Protein 5FKT (pdb70)

Foldseek 3Di:
DAFEWDKDFLDAFFFFFFLAKDFQLADPQWIKTAAQQFAIWTADPVVLATDHQFLLQFALRQQQSQWLAKDAANQQRLKIKTWTGAQQFPVTVFAIWIWIGSHSRNDTDTDGDPGHDHSPAFLSNFDDQWDAQNAQRLKIKGWGWQQQGIKIGNGRRPDIDGLPQGRGFADDFQDCPDPVRGRNTGGGWGYKDAQNVQHHHNDARQWIKTATHHQAQGIKIGRGRSNHIDGQPPDHGQWGWRDWDADNVQQKIKTWTFNTSDQAAGFFAFIWIARVVVRDIDTLGLAHRVDPPGGFTKAQWEAQLVQRLKIKIWGSFDVPPAIKIWIDNHNSPHIDIQWDDDDPLDIDGQADEDAPQNQQLQQPDCDDDTPHHGNGPAGSFRHWYAHNVANQWIWTTHRTFIKMWNGNCCVVVVHHTYIYTSGHHQFFWFFQAKDAAQDAAGIWTWTAQSGTDRSNDSVGHDNHHAPQPRARTWNEKEAQNQQRLWIKTKWHDPQFIFMWIGNRNRPDIHTADDDPQTRTGQYKEAFNVRQKIWGQGPGDQFIWIDRPRRNDTDGAPPDGRRWQKYYANPQRQWIWTDAQQWIWIGRRNPNYIDTQGRDDGARFWREKYHDHPQGLWMKTFDHDPPPAAAIWITNHNPNDIDGQPQFRHFRYKEFEAADVPADGTKMWTQGAGPNDGAIWIDRHVRPYIHHHDDSSNRQRPWASYKYYGHNAPQWIFTGHHTRHTMIMHRD/DFAFFEWDKDFLDAFFFFFFLDKDFQQADPQWIKTAAQQAAIWTADPVVLATDHQPLLAFALRQQQSQWLAKDAQNVQRQKIKTWTGAAQFVPTVFAIWIWIGNGSRNDTDIDGDPGHDHSPAFLSSFEDQWYAQNQARLKIWGWGWQLQGIKIGNGNRPDIDGLVQGHGFADDFQDCPDPVRGRNTGGGWGYKEAQNVQHHHNDARQWIWTATHYQAQGIKIGRGRSNHIDGQPPDHGQWGWRDWYADNVQQKIKTWTFNTSDLAAGFFTWIWIARVVVRDIDTLGLDHRVDPVGGFTKAQWEAQLVQRLKIKIKGSFDPPPAIKMWIGNHNRPHIDIQWDDDDPLDIDGQADEDAPQNQALQQPDCDDDTPHHGSGPAGSFRHWYQHNVANQWIWTTHRGFIKMWRGNCCSVVVHHTYIYTSGHHQFFWFFQAKDQAQDAAGIWTFTAQSGTGRSNDSVGHDNHHAPQPRARTWNEKEAQNQQRLWIKTKWHDDQWIFMWIGRRNRPDIHTADDDPQTRTGQYKEAFNVRQKIWGQHPGDQFIWMDRPRRNDIDGAPPDGRRWQKYYANPQQQWIWTDAQQWIWIGRRNPNYIDTQGRDDDARFWREKYHDHPQGLWMKTFAHDPVGAAAIWITNHNPNDIDGQPQFRHFRYKEFEAADVPADGTKMWTQGAGPRDGAIWIDRHPRPYIHHHDDSSNRQRNWASYKYYGHNAPQWIFTGHHTRHTMIMHRD

Secondary structure (DSSP, 8-state):
----EEEEEPS--B-S---EEEE-SSSTT-EEEE-SSS-EEEEETTTTEEEES-TT--SSSGGGG-EEEEEE-SS-TT-EEEEE-S-SSTTS-S--EEEEESSTTSS-EEEE-SS---TTSTTTTS---EEE-SSSTT-EEEEPSTT--EEEESSTTSS-EE-TT--------S-TT-TTSSS-S---EEEEEE-GGGS-TTS----EEEEES-TT--EEEESSTTS--EEPTT---SSEEEEEEEETTTTEEEEEEESS--SS----EEEEEEETTTTEEEE--SS-TTSTT---EEEEEEE-TTSTT-EEEEEET--SS---EEEESSTTSS-EESEEESSTT-EEESEEE--TTSGGGGTT-SSPPTT--SS-S-SS---EEE-TT-TT-EEEE-SS-EEEES-GGGGGGT--EEEEE--TT-B-PBEEEEE--SSSSSEEEEETTTB--EES-TTS--S----SS--SEEEEEEEETTEEEEEEEEEEETTEEEEEEESSTTSS-EE----TT--EEEEEEE-TTS--EEEEEES-SS-EEESSTTS--EE-SSSPTT-EEEE-SS-TT-EEEEETTEEEEESSTTS--EEEE-SSS-TT--EEEEPTT-TT-EEEEEE-TTS-EEEEEESSTTS--EE-TT-SEEEEEEEEPPPTT-SS-EEEEEEEETTEEEEEEESSTTS--EE-SBTTB--SS--SSEEE-TTSTT-EEEE-BSS-EEEEEE-/-PPB--EEEEEPS--B-S---EEEE-SSSTT-EEEE-SSS-EEEEETTTTEEEES-TT--SSSGGGG-EEEEEE-SSSTT-EEEEE-S-SSTTS-S--EEEEESSTTSS-EEEE-SS---TTSTTTTS---EEE-SS-TT-EEEEPSTT--EEEESSTTSS-EE-TT--------S-TT-TTSSS-S---EEEEEE-GGG--TTS--S-EEEEES-TT--EEEESSTTS--EEPTT---SSEEEEEEEETTTTEEEEEEESS--SS------EEEEETTTTEEEE--SS-TTSTT--SEEEEEEE-TTSTT-EEEEEET--SS---EEEESSTTSS-EESEEESSTT-EEESEEE--TTSGGGGTT-SSPPTT--SS-S-SS---EEEETTEEEEEEEE-SS-EEEES-GGGGGGT--EEEEE--TT-B-PBEEEEE--SSSSSEEEEETTTB--EESSTTS--S----SS--SEEEEEEEETTEEEEEEEEEEETTEEEEEEESSTTSS-EE----TT--EEEEEEE-TTS--EEEEEES-SSEEEESSTTS--EEESSSPTT-EEEE-SS-TT-EEEEETTEEEEESSTTS--EEEE-SSS-TT--EEEEPTT-TT-EEEEEE-TTS-EEEEEESSTTS--EE-TT-SEEEEEEEEPPPTT-SS-EEEEEEEETTEEEEEEESSTTSS-EE-SBTTB--SS--SSEEE-TTSTT-EEEE-BSS-EEEEEE-

Nearest PDB structures (foldseek):
  5fkt-assembly1_A  TM=1.001E+00  e=0.000E+00  Cellvibrio japonicus Ueda107
  5fkq-assembly2_B  TM=1.001E+00  e=0.000E+00  Cellvibrio japonicus Ueda107
  5fkr-assembly1_A  TM=1.000E+00  e=0.000E+00  Cellvibrio japonicus Ueda107
  6p2o-assembly2_B  TM=9.890E-01  e=0.000E+00  Streptomyces rapamycinicus NRRL 5491
  5jwz-assembly2_B  TM=9.911E-01  e=0.000E+00  Streptomyces sp. SirexAA-E

Solvent-accessible surface area: 49485 Å² total; per-residue (Å²): 105,88,59,120,31,63,26,114,37,0,51,0,3,1,3,12,10,2,1,2,6,22,11,0,76,145,63,56,65,6,0,0,0,1,0,8,32,1,2,1,0,35,31,44,66,98,79,64,15,4,53,43,7,3,19,52,0,4,73,115,44,44,1,38,6,0,0,0,0,1,10,15,1,21,62,44,30,70,52,0,1,0,0,0,0,4,31,25,6,111,132,0,95,55,67,1,0,0,0,49,5,92,50,57,0,89,86,30,115,42,23,94,4,92,15,55,1,0,0,27,2,10,0,4,1,0,7,45,0,4,14,21,0,45,23,93,25,18,16,0,3,0,0,0,8,48,34,51,1,0,27,65,2,93,56,82,0,32,87,30,61,102,2,96,44,3,128,28,14,13,103,35,9,56,52,94,126,13,131,111,48,47,55,35,62,51,6,0,0,0,2,8,21,18,16,57,80,21,24,68,95,44,82,38,0,72,26,2,1,0,0,0,0,6,49,98,36,1,0,27,69,1,80,53,15,0,94,78,29,70,90,6,80,63,12,25,70,36,40,1,0,0,18,9,23,13,2,40,116,72,18,5,0,1,0,0,5,0,54,23,0,0,2,119,46,6,52,67,0,7,0,50,42,4,38,32,115,74,35,71,36,64,61,12,13,30,40,42,34,107,34,117,99,5,100,4,0,0,0,0,2,4,7,2,92,125,81,20,81,10,0,2,1,0,0,0,10,1,114,122,0,0,0,1,3,4,8,1,74,72,5,4,84,64,44,62,54,0,4,51,92,88,86,133,53,59,24,54,59,67,14,63,37,30,22,44,93,1,37,0,6,31,63,34,68,85,131,48,110,55,13,64,47,32,25,41,0,1,48,10,0,0,2,2,40,4,3,7,48,59,14,28,27,2,0,0,0,2,17,4,2,0,7,12,1,116,34,0,48,30,8,74,100,64,27,91,4,22,1,50,12,25,2,91,25,0,4,3,3,21,2,53,35,6,11,7,4,40,89,58,12,27,0,4,0,0,0,12,66,4,1,0,0,83,0,94,54,15,88,88,21,14,104,42,4,11,45,88,5,53,2,59,18,1,34,6,5,4,13,0,26,106,90,24,39,7,1,0,0,0,0,41,36,146,126,18,8,0,0,0,0,0,81,78,31,11,60,66,18,117,84,8,116,66,7,100,49,23,86,39,0,26,30,8,0,0,0,1,54,12,36,2,0,0,0,0,2,16,57,5,112,36,0,12,21,1,99,64,40,0,59,79,38,93,55,0,106,52,7,52,56,47,0,32,1,25,0,0,10,48,32,30,68,35,0,0,0,1,21,122,7,21,0,27,16,1,95,73,55,0,53,56,8,74,56,57,18,102,80,60,12,7,61,58,4,131,40,7,55,3,0,58,59,90,82,1,10,0,0,0,1,6,14,34,102,125,89,78,33,0,0,13,40,1,95,70,21,0,57,60,32,98,90,27,112,32,4,75,33,0,32,10,5,10,10,0,95,33,24,148,79,38,117,5,10,0,0,1,0,0,0,60,5,107,116,60,39,5,0,2,15,1,40,71,66,3,76,62,15,25,26,1,5,48,89,98,102,38,8,0,47,12,5,59,4,16,12,1,1,26,96,66,76,0,27,0,0,0,0,2,61,0,11,0,0,3,20,0,36,38,99,181,14,88,82,58,122,30,61,28,116,36,0,55,0,3,1,2,13,10,2,1,2,6,22,12,0,77,145,62,56,65,7,0,0,0,1,0,9,34,1,2,1,0,36,29,44,63,97,80,66,16,3,57,43,9,2,19,50,0,4,69,115,45,46,0,33,6,0,0,0,0,1,9,17,2,22,68,40,27,68,64,0,3,0,0,0,0,4,31,26,6,112,133,1,94,55,68,1,0,0,0,46,5,88,47,59,2,94,86,35,115,43,21,94,5,90,15,55,1,0,0,25,3,10,0,4,1,0,6,46,0,2,14,20,1,53,20,103,24,16,15,0,2,0,0,0,7,48,35,53,1,0,26,65,1,90,57,82,0,34,88,29,60,104,3,96,43,2,126,28,15,14,104,35,8,57,56,91,130,12,128,115,47,46,54,34,62,50,4,0,0,0,2,7,22,17,15,54,79,22,25,66,97,52,91,30,0,73,26,1,1,0,0,0,0,6,47,98,36,0,0,26,61,1,84,53,13,1,92,78,30,72,87,8,79,59,13,26,68,36,42,1,0,0,16,8,23,11,3,39,118,73,17,5,0,3,0,0,4,0,54,23,0,0,1,115,43,8,52,56,0,6,0,48,44,6,33,35,111,80,38,63,41,63,62,11,15,31,35,45,26,106,30,112,106,3,98,3,0,0,0,0,2,3,7,2,90,126,80,20,84,10,1,2,0,0,0,0,9,1,114,118,0,0,0,1,3,3,6,2,71,72,7,4,86,64,46,64,51,0,3,50,92,89,82,128,54,61,25,53,61,66,12,49,38,15,19,55,89,2,37,0,7,32,66,36,68,88,126,47,128,61,15,70,49,33,26,40,0,1,49,10,0,0,2,2,40,5,2,9,48,57,14,41,31,1,0,0,0,2,17,4,1,0,6,14,2,138,41,0,24,28,7,76,94,62,23,84,2,25,0,58,16,24,2,94,25,0,3,3,3,22,3,55,35,5,11,6,4,41,90,56,12,28,0,4,0,0,0,12,68,3,1,0,0,86,0,94,52,14,84,114,23,15,101,46,4,13,47,90,5,55,2,60,18,0,36,6,5,4,12,0,25,110,92,25,37,5,1,0,0,0,0,42,44,146,120,18,8,0,0,0,0,0,80,81,31,10,61,65,18,122,83,9,113,67,8,99,47,23,84,40,0,24,30,7,1,1,0,1,54,12,37,2,0,0,0,1,1,17,57,5,112,39,0,11,19,2,98,62,42,0,63,80,39,92,56,0,104,50,5,54,56,45,1,32,2,26,0,1,8,48,32,32,69,33,0,0,0,2,19,121,9,24,0,26,17,1,94,73,56,0,52,55,7,71,56,62,20,100,80,62,12,6,61,56,3,132,41,7,58,2,0,55,59,91,83,1,9,0,0,0,1,6,12,34,102,128,88,77,32,0,0,14,43,2,91,69,21,0,60,58,33,97,90,23,111,34,2,75,32,0,33,11,5,10,10,1,95,31,24,148,79,35,115,6,10,0,0,1,0,0,0,56,3,69,115,29,40,4,0,0,11,1,41,71,67,3,76,62,8,35,24,1,6,51,90,98,100,38,9,0,45,16,4,63,4,15,13,1,1,27,97,65,77,0,28,0,0,0,0,3,64,0,10,0,0,3,19,0,36,39,98

Sequence (1464 aa):
PSENYTWKNVRIDGGGFVPGIIFNQKEADLIYARTDIGGAYRWNSATSSWIPLLDWVGWDNWGWNGVMSLATDAADPNRVYAAVGMYTNTWDPNNGAILRSTDRGNTWQATPLPFKVGGNMPGRGMGERLAIDPNRNSIIYYGAEGGNGLWRSTDYGATWAKVSSSFTNGGNYAQDPNDPNDYLNKIQGVVWVTFDPASGSAGNNTSQVIYVGVADTQNAIYRSTDGGTTWSRLAGQPTGFLPHKGVYDAVNGVLYIAYSDTGGPYDGAKGDVWKFTASSGTWTNISPIPSSSSDLYFGYSGLTIDRKNPNTLMVASQIAWWPDAVFFRSTNGGASWTRIWDWTSYPSRSFRYTMDITEVPWLNFGNSNPVAPEVSPKLGWMNESVEIDPHNSNRLMYGTGATIYATENLTSWDSGGQILLKPMVKGLEETAVLDVVSPPVGAPVYSALGAIGGFRHDDLTKVPTSMYTTPNFSSTTSIDFAELQPATMVRVGNLDSGGGIGVTTNAGGSWWQGQNPPGVTSGGNVALAADGGAIVWAPGGSTNVYLSTTFGSTWTAISALPAGAVIEADRVNPNKFYALANGTFYVSTNKGASFSATVTAGIPAAARKFKAVYGREGDIWLAGGSSTTTYGLWRSTNSGASFTKLASVQEADNVTFGKAATGATYPAIYIIGKVDNVRGVFRSTNEGASWVRINDDQRQYGNFGEAISGDPRIYGRLYLGTNGRGLLYGDSSAMAPSENYTWKNVRIDGGGFVPGIIFNQKEADLIYARTDIGGAYRWNSATSSWIPLLDWVGWDNWGWNGVMSLATDAADPNRVYAAVGMYTNTWDPNNGAILRSTDRGNTWQATPLPFKVGGNMPGRGMGERLAIDPNRNSIIYYGAEGGNGLWRSTDYYGATWAKVSSSFTNGGNYAQDPNDPNDYLNKIQGVVWVTFDPASGSAGNNTSQVIYVGVADTQNAIYRSTDGGTTWSRLAGQPTGFLPHKGVYDAVNGVLYIAYSDTGGPYDGAKGDVWKFTASSGTWTNISPIPSSSSDLYFGYSGLTIDRKNPNTLMVASQIAWWPDAVFFRSTNGGASWTRIWDWTSYPSRSFRYTMDITEVPWLNFGNSNPVAPEVSPKLGWMNESVEIDPHNSNRLMYGTGATIYATENLTSWDSGGQILLKPMVKGLEETAVLDVVSPPVGAPVYSALGAIGGFRHDDLTKVPTSMMYTTPNFSSTTSIDFAELQPATMVRVGNLDSGGGIGVTTNAGGSWWQGQNPPGVTSGGNVALAADGGAIVWAPGGSTNVYLSTTFGSTWTAISALPAGAVIEADRVNPNKFYALANGTFYVSTNKGASFSATVTAGIPAAARKFKAVYGREGDIWLAGGSSTTTYGLWRSTNSGASFTKLASVQEADNVTFGKAATGATYPAIYIIGKVDNVRGVFRSTNEGASWVRINDDQRQYGNFGEAISGDPRIYGRLYLGTNGRGLLYGDSSA

Radius of gyration: 37.46 Å; Cα contacts (8 Å, |Δi|>4): 4736; chains: 2; bounding box: 104×96×59 Å

Organism: Cellvibrio japonicus (strain Ueda107) (NCBI:txid498211)

Structure (mmCIF, N/CA/C/O backbone):
data_5FKT
#
_entry.id   5FKT
#
_cell.length_a   84.120
_cell.length_b   94.290
_cell.length_c   105.560
_cell.angle_alpha   90.00
_cell.angle_beta   103.20
_cell.angle_gamma   90.00
#
_symmetry.space_group_name_H-M   'P 1 21 1'
#
loop_
_entity.id
_entity.type
_entity.pdbx_description
1 polymer 'ENDO-1,4-BETA-GLUCANASE/XYLOGLUCANASE, GLY74A'
2 non-polymer 1,2-ETHANEDIOL
3 non-polymer 'BROMIDE ION'
4 non-polymer 'POTASSIUM ION'
5 water water
#
loop_
_atom_site.group_PDB
_atom_site.id
_atom_site.type_symbol
_atom_site.label_atom_id
_atom_site.label_alt_id
_atom_site.label_comp_id
_atom_site.label_asym_id
_atom_site.label_entity_id
_atom_site.label_seq_id
_atom_site.pdbx_PDB_ins_code
_atom_site.Cartn_x
_atom_site.Cartn_y
_atom_site.Cartn_z
_atom_site.occupancy
_atom_site.B_iso_or_equiv
_atom_site.auth_seq_id
_atom_site.auth_comp_id
_atom_site.auth_asym_id
_atom_site.auth_atom_id
_atom_site.pdbx_PDB_model_num
ATOM 1 N N . PRO A 1 3 ? 23.098 -3.376 4.490 1.00 38.49 35 PRO A N 1
ATOM 2 C CA . PRO A 1 3 ? 23.224 -4.452 3.484 1.00 45.84 35 PRO A CA 1
ATOM 3 C C . PRO A 1 3 ? 22.532 -5.671 4.055 1.00 45.86 35 PRO A C 1
ATOM 4 O O . PRO A 1 3 ? 23.152 -6.388 4.781 1.00 56.91 35 PRO A O 1
ATOM 8 N N . SER A 1 4 ? 21.250 -5.885 3.762 1.00 46.60 36 SER A N 1
ATOM 9 C CA . SER A 1 4 ? 20.408 -6.807 4.576 1.00 39.94 36 SER A CA 1
ATOM 10 C C . SER A 1 4 ? 20.810 -8.312 4.589 1.00 40.42 36 SER A C 1
ATOM 11 O O . SER A 1 4 ? 21.186 -8.902 3.547 1.00 40.06 36 SER A O 1
ATOM 14 N N . GLU A 1 5 ? 20.709 -8.938 5.759 1.00 33.65 37 GLU A N 1
ATOM 15 C CA . GLU A 1 5 ? 20.688 -10.402 5.837 1.00 30.34 37 GLU A CA 1
ATOM 16 C C . GLU A 1 5 ? 19.292 -10.845 6.258 1.00 31.10 37 GLU A C 1
ATOM 17 O O . GLU A 1 5 ? 18.616 -10.151 7.084 1.00 29.49 37 GLU A O 1
ATOM 23 N N . ASN A 1 6 ? 18.845 -11.976 5.712 1.00 25.91 38 ASN A N 1
ATOM 24 C CA . ASN A 1 6 ? 17.520 -12.495 6.022 1.00 23.94 38 ASN A CA 1
ATOM 25 C C . ASN A 1 6 ? 17.434 -12.952 7.489 1.00 21.42 38 ASN A C 1
ATOM 26 O O . ASN A 1 6 ? 18.236 -13.747 7.957 1.00 22.50 38 ASN A O 1
ATOM 31 N N . TYR A 1 7 ? 16.542 -12.342 8.231 1.00 16.60 39 TYR A N 1
ATOM 32 C CA . TYR A 1 7 ? 16.378 -12.652 9.631 1.00 14.14 39 TYR A CA 1
ATOM 33 C C . TYR A 1 7 ? 14.954 -13.092 9.882 1.00 13.70 39 TYR A C 1
ATOM 34 O O . TYR A 1 7 ? 14.034 -12.729 9.166 1.00 17.05 39 TYR A O 1
ATOM 43 N N . THR A 1 8 ? 14.758 -13.766 10.999 1.00 13.24 40 THR A N 1
ATOM 44 C CA . THR A 1 8 ? 13.448 -14.066 11.475 1.00 13.70 40 THR A CA 1
ATOM 45 C C . THR A 1 8 ? 13.297 -13.407 12.863 1.00 13.87 40 THR A C 1
ATOM 46 O O . THR A 1 8 ? 14.147 -13.605 13.745 1.00 13.81 40 THR A O 1
ATOM 50 N N . TRP A 1 9 ? 12.214 -12.627 13.002 1.00 12.13 41 TRP A N 1
ATOM 51 C CA . TRP A 1 9 ? 11.961 -11.874 14.227 1.00 11.86 41 TRP A CA 1
ATOM 52 C C . TRP A 1 9 ? 10.696 -12.443 14.893 1.00 11.79 41 TRP A C 1
ATOM 53 O O . TRP A 1 9 ? 9.623 -12.536 14.234 1.00 13.14 41 TRP A O 1
ATOM 64 N N . LYS A 1 10 ? 10.792 -12.621 16.203 1.00 12.36 42 LYS A N 1
ATOM 65 C CA . LYS A 1 10 ? 9.659 -13.124 17.002 1.00 11.94 42 LYS A CA 1
ATOM 66 C C . LYS A 1 10 ? 9.611 -12.428 18.356 1.00 11.69 42 LYS A C 1
ATOM 67 O O . LYS A 1 10 ? 10.641 -11.996 18.776 1.00 11.76 42 LYS A O 1
ATOM 73 N N . ASN A 1 11 ? 8.439 -12.351 18.997 1.00 10.62 43 ASN A N 1
ATOM 74 C CA . ASN A 1 11 ? 8.441 -11.899 20.404 1.00 10.60 43 ASN A CA 1
ATOM 75 C C . ASN A 1 11 ? 8.834 -13.048 21.295 1.00 10.85 43 ASN A C 1
ATOM 76 O O . ASN A 1 11 ? 8.378 -14.179 21.094 1.00 12.24 43 ASN A O 1
ATOM 81 N N . VAL A 1 12 ? 9.682 -12.753 22.275 1.00 10.64 44 VAL A N 1
ATOM 82 C CA . VAL A 1 12 ? 9.833 -13.602 23.445 1.00 9.96 44 VAL A CA 1
ATOM 83 C C . VAL A 1 12 ? 8.457 -13.643 24.107 1.00 10.03 44 VAL A C 1
ATOM 84 O O . VAL A 1 12 ? 7.845 -12.568 24.347 1.00 11.78 44 VAL A O 1
ATOM 88 N N . ARG A 1 13 ? 7.928 -14.802 24.439 1.00 9.51 45 ARG A N 1
ATOM 89 C CA . ARG A 1 13 ? 6.516 -14.841 24.804 1.00 9.62 45 ARG A CA 1
ATOM 90 C C . ARG A 1 13 ? 6.250 -14.413 26.228 1.00 10.21 45 ARG A C 1
ATOM 91 O O . ARG A 1 13 ? 6.794 -14.985 27.213 1.00 10.69 45 ARG A O 1
ATOM 99 N N . ILE A 1 14 ? 5.423 -13.367 26.346 1.00 9.03 46 ILE A N 1
ATOM 100 C CA . ILE A 1 14 ? 4.971 -12.847 27.628 1.00 9.69 46 ILE A CA 1
ATOM 101 C C . ILE A 1 14 ? 3.464 -12.819 27.711 1.00 9.66 46 ILE A C 1
ATOM 102 O O . ILE A 1 14 ? 2.892 -13.099 28.777 1.00 10.44 46 ILE A O 1
ATOM 107 N N . ASP A 1 15 ? 2.808 -12.337 26.633 1.00 9.12 47 ASP A N 1
ATOM 108 C CA . ASP A 1 15 ? 1.329 -12.234 26.463 1.00 9.47 47 ASP A CA 1
ATOM 109 C C . ASP A 1 15 ? 0.787 -10.954 27.177 1.00 9.33 47 ASP A C 1
ATOM 110 O O . ASP A 1 15 ? 0.626 -10.995 28.377 1.00 10.55 47 ASP A O 1
ATOM 115 N N . GLY A 1 16 ? 0.499 -9.906 26.430 1.00 9.08 48 GLY A N 1
ATOM 116 C CA . GLY A 1 16 ? -0.078 -8.729 26.998 1.00 9.09 48 GLY A CA 1
ATOM 117 C C . GLY A 1 16 ? 0.953 -7.899 27.735 1.00 9.70 48 GLY A C 1
ATOM 118 O O . GLY A 1 16 ? 2.067 -7.674 27.227 1.00 11.05 48 GLY A O 1
ATOM 119 N N . GLY A 1 17 ? 0.542 -7.381 28.880 1.00 9.17 49 GLY A N 1
ATOM 120 C CA . GLY A 1 17 ? 1.394 -6.663 29.777 1.00 9.48 49 GLY A CA 1
ATOM 121 C C . GLY A 1 17 ? 1.170 -5.153 29.793 1.00 9.48 49 GLY A C 1
ATOM 122 O O . GLY A 1 17 ? 1.905 -4.482 30.529 1.00 10.31 49 GLY A O 1
ATOM 123 N N . GLY A 1 18 ? 0.306 -4.605 28.944 1.00 9.66 50 GLY A N 1
ATOM 124 C CA . GLY A 1 18 ? 0.035 -3.211 28.941 1.00 8.92 50 GLY A CA 1
ATOM 125 C C . GLY A 1 18 ? -1.461 -2.942 28.813 1.00 8.42 50 GLY A C 1
ATOM 126 O O . GLY A 1 18 ? -2.318 -3.835 28.951 1.00 9.51 50 GLY A O 1
ATOM 127 N N . PHE A 1 19 ? -1.795 -1.672 28.637 1.00 8.18 51 PHE A N 1
ATOM 128 C CA . PHE A 1 19 ? -3.152 -1.210 28.628 1.00 8.27 51 PHE A CA 1
ATOM 129 C C . PHE A 1 19 ? -3.735 -1.338 27.223 1.00 8.56 51 PHE A C 1
ATOM 130 O O . PHE A 1 19 ? -3.158 -0.823 26.230 1.00 9.06 51 PHE A O 1
ATOM 138 N N . VAL A 1 20 ? -4.940 -1.888 27.164 1.00 8.77 52 VAL A N 1
ATOM 139 C CA . VAL A 1 20 ? -5.689 -2.029 25.894 1.00 8.36 52 VAL A CA 1
ATOM 140 C C . VAL A 1 20 ? -6.926 -1.120 26.017 1.00 8.57 52 VAL A C 1
ATOM 141 O O . VAL A 1 20 ? -7.917 -1.521 26.607 1.00 8.93 52 VAL A O 1
ATOM 145 N N . PRO A 1 21 ? -6.829 0.150 25.588 1.00 8.06 53 PRO A N 1
ATOM 146 C CA . PRO A 1 21 ? -7.950 1.059 25.787 1.00 9.11 53 PRO A CA 1
ATOM 147 C C . PRO A 1 21 ? -9.137 0.817 24.845 1.00 8.67 53 PRO A C 1
ATOM 148 O O . PRO A 1 21 ? -10.210 1.351 25.084 1.00 9.48 53 PRO A O 1
ATOM 152 N N . GLY A 1 22 ? -8.973 0.066 23.759 1.00 8.30 54 GLY A N 1
ATOM 153 C CA . GLY A 1 22 ? -10.101 -0.212 22.873 1.00 8.42 54 GLY A CA 1
ATOM 154 C C . GLY A 1 22 ? -10.058 -1.540 22.174 1.00 8.41 54 GLY A C 1
ATOM 155 O O . GLY A 1 22 ? -9.025 -1.931 21.601 1.00 8.88 54 GLY A O 1
ATOM 156 N N . ILE A 1 23 ? -11.161 -2.285 22.255 1.00 8.40 55 ILE A N 1
ATOM 157 C CA . ILE A 1 23 ? -11.385 -3.466 21.443 1.00 8.98 55 ILE A CA 1
ATOM 158 C C . ILE A 1 23 ? -12.532 -3.163 20.490 1.00 10.01 55 ILE A C 1
ATOM 159 O O . ILE A 1 23 ? -13.567 -2.546 20.915 1.00 10.41 55 ILE A O 1
ATOM 164 N N . ILE A 1 24 ? -12.416 -3.549 19.228 1.00 9.43 56 ILE A N 1
ATOM 165 C CA . ILE A 1 24 ? -13.397 -3.177 18.260 1.00 9.61 56 ILE A CA 1
ATOM 166 C C . ILE A 1 24 ? -13.767 -4.405 17.407 1.00 10.25 56 ILE A C 1
ATOM 167 O O . ILE A 1 24 ? -12.934 -4.923 16.671 1.00 10.01 56 ILE A O 1
ATOM 172 N N . PHE A 1 25 ? -15.027 -4.765 17.498 1.00 9.40 57 PHE A N 1
ATOM 173 C CA . PHE A 1 25 ? -15.533 -5.861 16.672 1.00 10.32 57 PHE A CA 1
ATOM 174 C C . PHE A 1 25 ? -16.188 -5.251 15.411 1.00 11.16 57 PHE A C 1
ATOM 175 O O . PHE A 1 25 ? -16.951 -4.289 15.460 1.00 12.24 57 PHE A O 1
ATOM 183 N N . ASN A 1 26 ? -15.972 -5.877 14.263 1.00 10.03 58 ASN A N 1
ATOM 184 C CA . ASN A 1 26 ? -16.677 -5.545 13.079 1.00 10.62 58 ASN A CA 1
ATOM 185 C C . ASN A 1 26 ? -18.124 -5.996 13.194 1.00 11.13 58 ASN A C 1
ATOM 186 O O . ASN A 1 26 ? -18.378 -7.126 13.546 1.00 10.93 58 ASN A O 1
ATOM 191 N N . GLN A 1 27 ? -19.036 -5.087 12.856 1.00 10.97 59 GLN A N 1
ATOM 192 C CA . GLN A 1 27 ? -20.486 -5.302 13.040 1.00 11.97 59 GLN A CA 1
ATOM 193 C C . GLN A 1 27 ? -21.108 -6.246 12.007 1.00 15.21 59 GLN A C 1
ATOM 194 O O . GLN A 1 27 ? -22.228 -6.737 12.258 1.00 14.73 59 GLN A O 1
ATOM 200 N N . LYS A 1 28 ? -20.443 -6.554 10.900 1.00 14.13 60 LYS A N 1
ATOM 201 C CA . LYS A 1 28 ? -20.973 -7.495 9.915 1.00 15.85 60 LYS A CA 1
ATOM 202 C C . LYS A 1 28 ? -20.232 -8.766 9.757 1.00 14.83 60 LYS A C 1
ATOM 203 O O . LYS A 1 28 ? -20.851 -9.774 9.348 1.00 17.07 60 LYS A O 1
ATOM 209 N N . GLU A 1 29 ? -18.910 -8.836 9.986 1.00 12.53 61 GLU A N 1
ATOM 210 C CA . GLU A 1 29 ? -18.196 -10.077 9.784 1.00 13.20 61 GLU A CA 1
ATOM 211 C C . GLU A 1 29 ? -17.793 -10.688 11.142 1.00 13.27 61 GLU A C 1
ATOM 212 O O . GLU A 1 29 ? -17.055 -10.066 11.929 1.00 11.92 61 GLU A O 1
ATOM 218 N N . ALA A 1 30 ? -18.253 -11.892 11.408 1.00 11.85 62 ALA A N 1
ATOM 219 C CA . ALA A 1 30 ? -17.851 -12.591 12.594 1.00 12.54 62 ALA A CA 1
ATOM 220 C C . ALA A 1 30 ? -16.394 -12.868 12.680 1.00 11.51 62 ALA A C 1
ATOM 221 O O . ALA A 1 30 ? -15.742 -13.190 11.697 1.00 12.86 62 ALA A O 1
ATOM 223 N N . ASP A 1 31 ? -15.852 -12.788 13.887 1.00 10.90 63 ASP A N 1
ATOM 224 C CA . ASP A 1 31 ? -14.457 -13.111 14.212 1.00 11.70 63 ASP A CA 1
ATOM 225 C C . ASP A 1 31 ? -13.470 -12.060 13.720 1.00 10.80 63 ASP A C 1
ATOM 226 O O . ASP A 1 31 ? -12.290 -12.296 13.813 1.00 11.70 63 ASP A O 1
ATOM 231 N N . LEU A 1 32 ? -13.966 -10.920 13.217 1.00 10.24 64 LEU A N 1
ATOM 232 C CA . LEU A 1 32 ? -13.110 -9.851 12.802 1.00 9.79 64 LEU A CA 1
ATOM 233 C C . LEU A 1 32 ? -13.080 -8.844 13.962 1.00 8.68 64 LEU A C 1
ATOM 234 O O . LEU A 1 32 ? -14.092 -8.228 14.269 1.00 9.00 64 LEU A O 1
ATOM 239 N N . ILE A 1 33 ? -11.903 -8.777 14.597 1.00 9.47 65 ILE A N 1
ATOM 240 C CA . ILE A 1 33 ? -11.719 -7.987 15.839 1.00 9.35 65 ILE A CA 1
ATOM 241 C C . ILE A 1 33 ? -10.380 -7.326 15.775 1.00 9.57 65 ILE A C 1
ATOM 242 O O . ILE A 1 33 ? -9.414 -7.898 15.316 1.00 9.22 65 ILE A O 1
ATOM 247 N N . TYR A 1 34 ? -10.351 -6.086 16.238 1.00 8.11 66 TYR A N 1
ATOM 248 C CA . TYR A 1 34 ? -9.105 -5.277 16.359 1.00 7.76 66 TYR A CA 1
ATOM 249 C C . TYR A 1 34 ? -8.909 -4.825 17.823 1.00 7.85 66 TYR A C 1
ATOM 250 O O . TYR A 1 34 ? -9.877 -4.716 18.579 1.00 9.00 66 TYR A O 1
ATOM 259 N N . ALA A 1 35 ? -7.675 -4.504 18.152 1.00 7.92 67 ALA A N 1
ATOM 260 C CA . ALA A 1 35 ? -7.381 -3.897 19.438 1.00 8.27 67 ALA A CA 1
ATOM 261 C C . ALA A 1 35 ? -6.442 -2.744 19.139 1.00 8.55 67 ALA A C 1
ATOM 262 O O . ALA A 1 35 ? -5.464 -2.853 18.387 1.00 10.04 67 ALA A O 1
ATOM 264 N N . ARG A 1 36 ? -6.684 -1.661 19.860 1.00 8.10 68 ARG A N 1
ATOM 265 C CA . ARG A 1 36 ? -5.783 -0.514 19.864 1.00 7.97 68 ARG A CA 1
ATOM 266 C C . ARG A 1 36 ? -5.100 -0.357 21.161 1.00 8.03 68 ARG A C 1
ATOM 267 O O . ARG A 1 36 ? -5.677 -0.662 22.227 1.00 8.45 68 ARG A O 1
ATOM 275 N N . THR A 1 37 ? -3.809 0.025 21.097 1.00 8.53 69 THR A N 1
ATOM 276 C CA . THR A 1 37 ? -3.036 0.278 22.267 1.00 8.70 69 THR A CA 1
ATOM 277 C C . THR A 1 37 ? -2.500 1.701 22.333 1.00 8.82 69 THR A C 1
ATOM 278 O O . THR A 1 37 ? -2.570 2.453 21.379 1.00 9.49 69 THR A O 1
ATOM 282 N N . ASP A 1 38 ? -2.073 2.091 23.540 1.00 8.74 70 ASP A N 1
ATOM 283 C CA . ASP A 1 38 ? -1.617 3.438 23.790 1.00 9.22 70 ASP A CA 1
ATOM 284 C C . ASP A 1 38 ? -0.181 3.691 23.361 1.00 10.52 70 ASP A C 1
ATOM 285 O O . ASP A 1 38 ? 0.148 4.763 22.966 1.00 9.09 70 ASP A O 1
ATOM 290 N N . ILE A 1 39 ? 0.692 2.702 23.486 1.00 8.56 71 ILE A N 1
ATOM 291 C CA . ILE A 1 39 ? 2.095 2.831 23.096 1.00 9.04 71 ILE A CA 1
ATOM 292 C C . ILE A 1 39 ? 2.587 1.806 22.125 1.00 8.90 71 ILE A C 1
ATOM 293 O O . ILE A 1 39 ? 3.769 1.839 21.773 1.00 9.58 71 ILE A O 1
ATOM 298 N N . GLY A 1 40 ? 1.727 0.867 21.740 1.00 9.01 72 GLY A N 1
ATOM 299 C CA . GLY A 1 40 ? 2.172 -0.348 21.086 1.00 8.25 72 GLY A CA 1
ATOM 300 C C . GLY A 1 40 ? 1.446 -0.716 19.817 1.00 8.56 72 GLY A C 1
ATOM 301 O O . GLY A 1 40 ? 1.397 -1.904 19.409 1.00 8.87 72 GLY A O 1
ATOM 302 N N . GLY A 1 41 ? 0.968 0.278 19.118 1.00 8.00 73 GLY A N 1
ATOM 303 C CA . GLY A 1 41 ? 0.323 0.046 17.854 1.00 8.69 73 GLY A CA 1
ATOM 304 C C . GLY A 1 41 ? -1.050 -0.599 17.963 1.00 8.16 73 GLY A C 1
ATOM 305 O O . GLY A 1 41 ? -1.779 -0.420 18.941 1.00 8.32 73 GLY A O 1
ATOM 306 N N . ALA A 1 42 ? -1.409 -1.334 16.900 1.00 8.44 74 ALA A N 1
ATOM 307 C CA . ALA A 1 42 ? -2.757 -1.907 16.793 1.00 8.65 74 ALA A CA 1
ATOM 308 C C . ALA A 1 42 ? -2.598 -3.362 16.287 1.00 8.57 74 ALA A C 1
ATOM 309 O O . ALA A 1 42 ? -1.606 -3.705 15.658 1.00 9.82 74 ALA A O 1
ATOM 311 N N . TYR A 1 43 ? -3.645 -4.137 16.556 1.00 8.39 75 TYR A N 1
ATOM 312 C CA . TYR A 1 43 ? -3.678 -5.548 16.236 1.00 8.50 75 TYR A CA 1
ATOM 313 C C . TYR A 1 43 ? -4.966 -5.971 15.609 1.00 8.17 75 TYR A C 1
ATOM 314 O O . TYR A 1 43 ? -6.053 -5.448 15.932 1.00 8.58 75 TYR A O 1
ATOM 323 N N . ARG A 1 44 ? -4.887 -7.013 14.783 1.00 8.44 76 ARG A N 1
ATOM 324 C CA . ARG A 1 44 ? -6.040 -7.740 14.283 1.00 9.03 76 ARG A CA 1
ATOM 325 C C . ARG A 1 44 ? -6.019 -9.163 14.802 1.00 8.79 76 ARG A C 1
ATOM 326 O O . ARG A 1 44 ? -4.939 -9.837 14.764 1.00 9.51 76 ARG A O 1
ATOM 334 N N . TRP A 1 45 ? -7.178 -9.691 15.242 1.00 8.37 77 TRP A N 1
ATOM 335 C CA . TRP A 1 45 ? -7.210 -11.074 15.719 1.00 9.82 77 TRP A CA 1
ATOM 336 C C . TRP A 1 45 ? -7.155 -12.044 14.538 1.00 9.29 77 TRP A C 1
ATOM 337 O O . TRP A 1 45 ? -7.712 -11.773 13.438 1.00 9.97 77 TRP A O 1
ATOM 348 N N . ASN A 1 46 ? -6.384 -13.124 14.721 1.00 11.58 78 ASN A N 1
ATOM 349 C CA . ASN A 1 46 ? -6.364 -14.251 13.731 1.00 11.68 78 ASN A CA 1
ATOM 350 C C . ASN A 1 46 ? -7.046 -15.464 14.345 1.00 14.01 78 ASN A C 1
ATOM 351 O O . ASN A 1 46 ? -6.491 -16.087 15.216 1.00 14.82 78 ASN A O 1
ATOM 356 N N . SER A 1 47 ? -8.260 -15.760 13.906 1.00 14.18 79 SER A N 1
ATOM 357 C CA . SER A 1 47 ? -9.030 -16.862 14.495 1.00 16.07 79 SER A CA 1
ATOM 358 C C . SER A 1 47 ? -8.406 -18.216 14.145 1.00 17.37 79 SER A C 1
ATOM 359 O O . SER A 1 47 ? -8.476 -19.127 14.962 1.00 23.03 79 SER A O 1
ATOM 362 N N . ALA A 1 48 ? -7.671 -18.311 13.050 1.00 16.58 80 ALA A N 1
ATOM 363 C CA . ALA A 1 48 ? -7.071 -19.593 12.683 1.00 18.39 80 ALA A CA 1
ATOM 364 C C . ALA A 1 48 ? -5.917 -19.986 13.566 1.00 20.59 80 ALA A C 1
ATOM 365 O O . ALA A 1 48 ? -5.722 -21.191 13.868 1.00 22.80 80 ALA A O 1
ATOM 367 N N . THR A 1 49 ? -5.168 -18.991 14.045 1.00 18.43 81 THR A N 1
ATOM 368 C CA . THR A 1 49 ? -4.023 -19.243 14.920 1.00 17.53 81 THR A CA 1
ATOM 369 C C . THR A 1 49 ? -4.282 -18.858 16.364 1.00 16.17 81 THR A C 1
ATOM 370 O O . THR A 1 49 ? -3.401 -19.044 17.213 1.00 16.23 81 THR A O 1
ATOM 374 N N . SER A 1 50 ? -5.476 -18.314 16.643 1.00 15.92 82 SER A N 1
ATOM 375 C CA . SER A 1 50 ? -5.813 -17.903 18.015 1.00 14.35 82 SER A CA 1
ATOM 376 C C . SER A 1 50 ? -4.733 -16.937 18.565 1.00 13.51 82 SER A C 1
ATOM 377 O O . SER A 1 50 ? -4.278 -17.041 19.691 1.00 13.41 82 SER A O 1
ATOM 380 N N . SER A 1 51 ? -4.371 -15.972 17.725 1.00 12.41 83 SER A N 1
ATOM 381 C CA . SER A 1 51 ? -3.390 -14.995 18.122 1.00 12.15 83 SER A CA 1
ATOM 382 C C . SER A 1 51 ? -3.659 -13.668 17.446 1.00 10.55 83 SER A C 1
ATOM 383 O O . SER A 1 51 ? -4.318 -13.583 16.409 1.00 11.53 83 SER A O 1
ATOM 386 N N . TRP A 1 52 ? -3.168 -12.628 18.097 1.00 9.09 84 TRP A N 1
ATOM 387 C CA . TRP A 1 52 ? -3.225 -11.303 17.523 1.00 9.41 84 TRP A CA 1
ATOM 388 C C . TRP A 1 52 ? -2.068 -11.023 16.603 1.00 10.06 84 TRP A C 1
ATOM 389 O O . TRP A 1 52 ? -0.913 -11.441 16.881 1.00 11.18 84 TRP A O 1
ATOM 400 N N . ILE A 1 53 ? -2.329 -10.203 15.595 1.00 8.61 85 ILE A N 1
ATOM 401 C CA . ILE A 1 53 ? -1.346 -9.858 14.541 1.00 9.24 85 ILE A CA 1
ATOM 402 C C . ILE A 1 53 ? -1.066 -8.358 14.651 1.00 8.27 85 ILE A C 1
ATOM 403 O O . ILE A 1 53 ? -1.976 -7.563 14.451 1.00 9.73 85 ILE A O 1
ATOM 408 N N . PRO A 1 54 ? 0.206 -7.950 14.895 1.00 9.23 86 PRO A N 1
ATOM 409 C CA . PRO A 1 54 ? 0.521 -6.484 14.952 1.00 8.25 86 PRO A CA 1
ATOM 410 C C . PRO A 1 54 ? 0.481 -5.853 13.581 1.00 8.48 86 PRO A C 1
ATOM 411 O O . PRO A 1 54 ? 0.944 -6.457 12.583 1.00 9.30 86 PRO A O 1
ATOM 415 N N . LEU A 1 55 ? -0.099 -4.674 13.486 1.00 8.42 87 LEU A N 1
ATOM 416 C CA . LEU A 1 55 ? -0.279 -4.000 12.212 1.00 8.72 87 LEU A CA 1
ATOM 417 C C . LEU A 1 55 ? 0.575 -2.781 11.895 1.00 9.48 87 LEU A C 1
ATOM 418 O O . LEU A 1 55 ? 0.560 -2.278 10.751 1.00 10.38 87 LEU A O 1
ATOM 423 N N . LEU A 1 56 ? 1.251 -2.275 12.932 1.00 9.30 88 LEU A N 1
ATOM 424 C CA . LEU A 1 56 ? 2.014 -1.009 12.859 1.00 8.92 88 LEU A CA 1
ATOM 425 C C . LEU A 1 56 ? 3.495 -1.164 13.128 1.00 10.43 88 LEU A C 1
ATOM 426 O O . LEU A 1 56 ? 4.186 -0.148 13.336 1.00 9.71 88 LEU A O 1
ATOM 431 N N . ASP A 1 57 ? 4.069 -2.349 12.887 1.00 9.76 89 ASP A N 1
ATOM 432 C CA . ASP A 1 57 ? 5.503 -2.541 13.149 1.00 9.01 89 ASP A CA 1
ATOM 433 C C . ASP A 1 57 ? 6.429 -1.821 12.134 1.00 8.57 89 ASP A C 1
ATOM 434 O O . ASP A 1 57 ? 7.632 -1.695 12.356 1.00 8.17 89 ASP A O 1
ATOM 439 N N . TRP A 1 58 ? 5.838 -1.383 11.025 1.00 8.78 90 TRP A N 1
ATOM 440 C CA . TRP A 1 58 ? 6.531 -0.573 10.031 1.00 9.41 90 TRP A CA 1
ATOM 441 C C . TRP A 1 58 ? 6.739 0.867 10.536 1.00 10.27 90 TRP A C 1
ATOM 442 O O . TRP A 1 58 ? 7.552 1.579 9.921 1.00 11.32 90 TRP A O 1
ATOM 453 N N . VAL A 1 59 ? 6.039 1.311 11.606 1.00 9.41 91 VAL A N 1
ATOM 454 C CA . VAL A 1 59 ? 6.343 2.660 12.189 1.00 10.10 91 VAL A CA 1
ATOM 455 C C . VAL A 1 59 ? 7.756 2.642 12.736 1.00 10.12 91 VAL A C 1
ATOM 456 O O . VAL A 1 59 ? 8.147 1.686 13.401 1.00 9.37 91 VAL A O 1
ATOM 460 N N . GLY A 1 60 ? 8.544 3.645 12.355 1.00 9.59 92 GLY A N 1
ATOM 461 C CA . GLY A 1 60 ? 9.961 3.672 12.613 1.00 9.93 92 GLY A CA 1
ATOM 462 C C . GLY A 1 60 ? 10.482 4.793 13.520 1.00 10.31 92 GLY A C 1
ATOM 463 O O . GLY A 1 60 ? 9.800 5.310 14.387 1.00 10.00 92 GLY A O 1
ATOM 464 N N . TRP A 1 61 ? 11.756 5.106 13.344 1.00 10.11 93 TRP A N 1
ATOM 465 C CA . TRP A 1 61 ? 12.479 5.928 14.295 1.00 10.82 93 TRP A CA 1
ATOM 466 C C . TRP A 1 61 ? 12.022 7.356 14.319 1.00 12.58 93 TRP A C 1
ATOM 467 O O . TRP A 1 61 ? 11.939 7.963 15.423 1.00 15.05 93 TRP A O 1
ATOM 478 N N . ASP A 1 62 ? 11.675 7.889 13.175 1.00 13.06 94 ASP A N 1
ATOM 479 C CA . ASP A 1 62 ? 11.332 9.320 13.091 1.00 16.80 94 ASP A CA 1
ATOM 480 C C . ASP A 1 62 ? 9.822 9.578 13.243 1.00 15.54 94 ASP A C 1
ATOM 481 O O . ASP A 1 62 ? 9.425 10.719 13.520 1.00 19.68 94 ASP A O 1
ATOM 486 N N . ASN A 1 63 ? 8.992 8.558 13.061 1.00 11.37 95 ASN A N 1
ATOM 487 C CA . ASN A 1 63 ? 7.533 8.707 13.144 1.00 10.55 95 ASN A CA 1
ATOM 488 C C . ASN A 1 63 ? 6.960 7.841 14.275 1.00 9.42 95 ASN A C 1
ATOM 489 O O . ASN A 1 63 ? 5.800 7.480 14.258 1.00 10.10 95 ASN A O 1
ATOM 494 N N . TRP A 1 64 ? 7.781 7.576 15.266 1.00 8.96 96 TRP A N 1
ATOM 495 C CA . TRP A 1 64 ? 7.494 6.679 16.367 1.00 9.81 96 TRP A CA 1
ATOM 496 C C . TRP A 1 64 ? 6.206 6.936 17.095 1.00 9.81 96 TRP A C 1
ATOM 497 O O . TRP A 1 64 ? 5.591 5.972 17.662 1.00 9.23 96 TRP A O 1
ATOM 508 N N . GLY A 1 65 ? 5.765 8.170 17.137 1.00 8.88 97 GLY A N 1
ATOM 509 C CA . GLY A 1 65 ? 4.510 8.477 17.814 1.00 9.45 97 GLY A CA 1
ATOM 510 C C . GLY A 1 65 ? 3.325 7.793 17.229 1.00 9.18 97 GLY A C 1
ATOM 511 O O . GLY A 1 65 ? 2.287 7.695 17.889 1.00 9.34 97 GLY A O 1
ATOM 512 N N . TRP A 1 66 ? 3.444 7.291 15.969 1.00 9.07 98 TRP A N 1
ATOM 513 C CA . TRP A 1 66 ? 2.307 6.627 15.383 1.00 8.97 98 TRP A CA 1
ATOM 514 C C . TRP A 1 66 ? 1.990 5.191 15.901 1.00 8.65 98 TRP A C 1
ATOM 515 O O . TRP A 1 66 ? 0.932 4.632 15.544 1.00 10.63 98 TRP A O 1
ATOM 526 N N . ASN A 1 67 ? 2.772 4.725 16.886 1.00 8.28 99 ASN A N 1
ATOM 527 C CA . ASN A 1 67 ? 2.388 3.595 17.656 1.00 8.43 99 ASN A CA 1
ATOM 528 C C . ASN A 1 67 ? 1.357 3.931 18.722 1.00 8.48 99 ASN A C 1
ATOM 529 O O . ASN A 1 67 ? 0.824 3.020 19.373 1.00 9.08 99 ASN A O 1
ATOM 534 N N . GLY A 1 68 ? 1.069 5.200 18.962 1.00 8.28 100 GLY A N 1
ATOM 535 C CA . GLY A 1 68 ? -0.069 5.562 19.762 1.00 8.11 100 GLY A CA 1
ATOM 536 C C . GLY A 1 68 ? -1.353 5.502 18.954 1.00 8.07 100 GLY A C 1
ATOM 537 O O . GLY A 1 68 ? -1.439 6.219 17.936 1.00 9.31 100 GLY A O 1
ATOM 538 N N . VAL A 1 69 ? -2.324 4.673 19.342 1.00 8.44 101 VAL A N 1
ATOM 539 C CA . VAL A 1 69 ? -3.508 4.512 18.556 1.00 8.16 101 VAL A CA 1
ATOM 540 C C . VAL A 1 69 ? -4.737 5.005 19.333 1.00 8.08 101 VAL A C 1
ATOM 541 O O . VAL A 1 69 ? -5.232 4.332 20.236 1.00 8.52 101 VAL A O 1
ATOM 545 N N . MET A 1 70 ? -5.082 6.237 19.019 1.00 8.26 102 MET A N 1
ATOM 546 C CA . MET A 1 70 ? -6.160 6.933 19.753 1.00 9.07 102 MET A CA 1
ATOM 547 C C . MET A 1 70 ? -7.539 6.433 19.426 1.00 8.18 102 MET A C 1
ATOM 548 O O . MET A 1 70 ? -8.446 6.513 20.239 1.00 8.03 102 MET A O 1
ATOM 553 N N . SER A 1 71 ? -7.741 5.893 18.203 1.00 8.18 103 SER A N 1
ATOM 554 C CA . SER A 1 71 ? -9.022 5.393 17.759 1.00 8.10 103 SER A CA 1
ATOM 555 C C . SER A 1 71 ? -8.814 4.477 16.573 1.00 7.76 103 SER A C 1
ATOM 556 O O . SER A 1 71 ? -7.835 4.600 15.844 1.00 8.30 103 SER A O 1
ATOM 559 N N . LEU A 1 72 ? -9.737 3.539 16.448 1.00 8.30 104 LEU A N 1
ATOM 560 C CA . LEU A 1 72 ? -9.738 2.682 15.283 1.00 8.76 104 LEU A CA 1
ATOM 561 C C . LEU A 1 72 ? -11.179 2.397 14.884 1.00 9.71 104 LEU A C 1
ATOM 562 O O . LEU A 1 72 ? -12.046 2.214 15.756 1.00 9.00 104 LEU A O 1
ATOM 567 N N . ALA A 1 73 ? -11.462 2.329 13.555 1.00 8.65 105 ALA A N 1
ATOM 568 C CA . ALA A 1 73 ? -12.801 1.972 13.044 1.00 8.83 105 ALA A CA 1
ATOM 569 C C . ALA A 1 73 ? -12.640 0.899 11.964 1.00 8.66 105 ALA A C 1
ATOM 570 O O . ALA A 1 73 ? -11.798 1.068 11.068 1.00 9.46 105 ALA A O 1
ATOM 572 N N . THR A 1 74 ? -13.442 -0.154 12.064 1.00 8.88 106 THR A N 1
ATOM 573 C CA . THR A 1 74 ? -13.459 -1.237 11.038 1.00 9.03 106 THR A CA 1
ATOM 574 C C . THR A 1 74 ? -14.783 -1.135 10.334 1.00 8.93 106 THR A C 1
ATOM 575 O O . THR A 1 74 ? -15.843 -1.049 10.988 1.00 10.96 106 THR A O 1
ATOM 579 N N . ASP A 1 75 ? -14.777 -1.141 8.989 1.00 9.64 107 ASP A N 1
ATOM 580 C CA . ASP A 1 75 ? -15.986 -0.803 8.182 1.00 9.64 107 ASP A CA 1
ATOM 581 C C . ASP A 1 75 ? -16.970 -1.958 8.097 1.00 10.90 107 ASP A C 1
ATOM 582 O O . ASP A 1 75 ? -16.665 -2.992 7.531 1.00 10.40 107 ASP A O 1
ATOM 587 N N . ALA A 1 76 ? -18.147 -1.795 8.734 1.00 10.97 108 ALA A N 1
ATOM 588 C CA . ALA A 1 76 ? -19.223 -2.800 8.638 1.00 12.76 108 ALA A CA 1
ATOM 589 C C . ALA A 1 76 ? -19.691 -3.077 7.187 1.00 13.34 108 ALA A C 1
ATOM 590 O O . ALA A 1 76 ? -19.950 -4.203 6.822 1.00 17.23 108 ALA A O 1
ATOM 592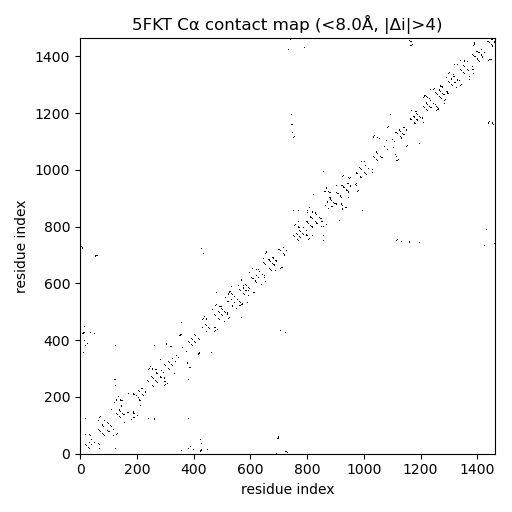 N N . ALA A 1 77 ? -19.725 -2.037 6.384 1.00 12.80 109 ALA A N 1
ATOM 593 C CA . ALA A 1 77 ? -20.164 -2.154 5.034 1.00 13.73 109 ALA A CA 1
ATOM 594 C C . ALA A 1 77 ? -19.104 -2.777 4.140 1.00 14.24 109 ALA A C 1
ATOM 595 O O . ALA A 1 77 ? -19.439 -3.253 3.049 1.00 16.29 109 ALA A O 1
ATOM 597 N N . ASP A 1 78 ? -17.844 -2.717 4.512 1.00 13.77 110 ASP A N 1
ATOM 598 C CA . ASP A 1 78 ? -16.761 -3.298 3.716 1.00 11.57 110 ASP A CA 1
ATOM 599 C C . ASP A 1 78 ? -15.630 -3.730 4.664 1.00 12.33 110 ASP A C 1
ATOM 600 O O . ASP A 1 78 ? -14.723 -2.951 4.943 1.00 11.33 110 ASP A O 1
ATOM 605 N N . PRO A 1 79 ? -15.721 -4.978 5.140 1.00 11.84 111 PRO A N 1
ATOM 606 C CA . PRO A 1 79 ? -14.816 -5.378 6.223 1.00 11.04 111 PRO A CA 1
ATOM 607 C C . PRO A 1 79 ? -13.362 -5.452 5.893 1.00 10.37 111 PRO A C 1
ATOM 608 O O . PRO A 1 79 ? -12.505 -5.680 6.765 1.00 10.91 111 PRO A O 1
ATOM 612 N N . ASN A 1 80 ? -12.986 -5.292 4.592 1.00 9.36 112 ASN A N 1
ATOM 613 C CA . ASN A 1 80 ? -11.534 -5.120 4.313 1.00 9.42 112 ASN A CA 1
ATOM 614 C C . ASN A 1 80 ? -10.998 -3.725 4.708 1.00 10.27 112 ASN A C 1
ATOM 615 O O . ASN A 1 80 ? -9.763 -3.596 4.838 1.00 9.82 112 ASN A O 1
ATOM 620 N N . ARG A 1 81 ? -11.900 -2.756 4.949 1.00 9.30 113 ARG A N 1
ATOM 621 C CA . ARG A 1 81 ? -11.467 -1.393 5.245 1.00 9.49 113 ARG A CA 1
ATOM 622 C C . ARG A 1 81 ? -11.317 -1.169 6.760 1.00 8.73 113 ARG A C 1
ATOM 623 O O . ARG A 1 81 ? -12.143 -1.627 7.509 1.00 9.08 113 ARG A O 1
ATOM 631 N N . VAL A 1 82 ? -10.221 -0.483 7.155 1.00 8.81 114 VAL A N 1
ATOM 632 C CA . VAL A 1 82 ? -9.943 -0.133 8.519 1.00 7.77 114 VAL A CA 1
ATOM 633 C C . VAL A 1 82 ? -9.165 1.139 8.592 1.00 8.58 114 VAL A C 1
ATOM 634 O O . VAL A 1 82 ? -8.428 1.471 7.672 1.00 8.05 114 VAL A O 1
ATOM 638 N N . TYR A 1 83 ? -9.396 1.900 9.651 1.00 8.10 115 TYR A N 1
ATOM 639 C CA . TYR A 1 83 ? -8.825 3.245 9.803 1.00 8.85 115 TYR A CA 1
ATOM 640 C C . TYR A 1 83 ? -8.301 3.387 11.225 1.00 8.56 115 TYR A C 1
ATOM 641 O O . TYR A 1 83 ? -8.884 2.799 12.127 1.00 8.68 115 TYR A O 1
ATOM 650 N N . ALA A 1 84 ? -7.237 4.172 11.402 1.00 8.68 116 ALA A N 1
ATOM 651 C CA . ALA A 1 84 ? -6.699 4.434 12.744 1.00 9.19 116 ALA A CA 1
ATOM 652 C C . ALA A 1 84 ? -6.301 5.869 12.864 1.00 9.04 116 ALA A C 1
ATOM 653 O O . ALA A 1 84 ? -5.694 6.399 11.928 1.00 9.99 116 ALA A O 1
ATOM 655 N N . ALA A 1 85 ? -6.580 6.471 13.990 1.00 8.59 117 ALA A N 1
ATOM 656 C CA . ALA A 1 85 ? -6.044 7.779 14.348 1.00 8.51 117 ALA A CA 1
ATOM 657 C C . ALA A 1 85 ? -4.851 7.553 15.231 1.00 8.91 117 ALA A C 1
ATOM 658 O O . ALA A 1 85 ? -4.951 6.978 16.339 1.00 8.05 117 ALA A O 1
ATOM 660 N N . VAL A 1 86 ? -3.698 8.080 14.800 1.00 8.00 118 VAL A N 1
ATOM 661 C CA . VAL A 1 86 ? -2.434 7.731 15.443 1.00 8.69 118 VAL A CA 1
ATOM 662 C C . VAL A 1 86 ? -1.599 8.978 15.783 1.00 8.25 118 VAL A C 1
ATOM 663 O O . VAL A 1 86 ? -1.778 10.048 15.176 1.00 8.49 118 VAL A O 1
ATOM 667 N N . GLY A 1 87 ? -0.745 8.826 16.795 1.00 8.95 119 GLY A N 1
ATOM 668 C CA . GLY A 1 87 ? 0.034 9.869 17.396 1.00 9.46 119 GLY A CA 1
ATOM 669 C C . GLY A 1 87 ? -0.007 9.624 18.903 1.00 9.17 119 GLY A C 1
ATOM 670 O O . GLY A 1 87 ? -0.968 9.060 19.408 1.00 9.13 119 GLY A O 1
ATOM 671 N N . MET A 1 88 ? 1.063 10.020 19.600 1.00 8.80 120 MET A N 1
ATOM 672 C CA . MET A 1 88 ? 1.212 9.486 20.968 1.00 8.73 120 MET A CA 1
ATOM 673 C C . MET A 1 88 ? 1.021 10.518 22.087 1.00 9.36 120 MET A C 1
ATOM 674 O O . MET A 1 88 ? 0.433 10.226 23.129 1.00 9.07 120 MET A O 1
ATOM 679 N N . TYR A 1 89 ? 1.549 11.705 21.871 1.00 8.70 121 TYR A N 1
ATOM 680 C CA . TYR A 1 89 ? 1.406 12.780 22.849 1.00 9.12 121 TYR A CA 1
ATOM 681 C C . TYR A 1 89 ? 0.980 14.056 22.191 1.00 9.88 121 TYR A C 1
ATOM 682 O O . TYR A 1 89 ? 1.282 14.327 21.036 1.00 10.23 121 TYR A O 1
ATOM 691 N N . THR A 1 90 ? 0.183 14.835 22.931 1.00 9.16 122 THR A N 1
ATOM 692 C CA . THR A 1 90 ? -0.232 16.191 22.609 1.00 9.77 122 THR A CA 1
ATOM 693 C C . THR A 1 90 ? 0.510 17.243 23.384 1.00 9.84 122 THR A C 1
ATOM 694 O O . THR A 1 90 ? 0.218 18.443 23.223 1.00 9.78 122 THR A O 1
ATOM 698 N N . ASN A 1 91 ? 1.587 16.835 24.062 1.00 9.82 123 ASN A N 1
ATOM 699 C CA . ASN A 1 91 ? 2.571 17.800 24.652 1.00 10.03 123 ASN A CA 1
ATOM 700 C C . ASN A 1 91 ? 3.884 17.681 23.871 1.00 9.97 123 ASN A C 1
ATOM 701 O O . ASN A 1 91 ? 3.907 17.160 22.750 1.00 9.91 123 ASN A O 1
ATOM 706 N N . THR A 1 92 ? 5.000 18.135 24.417 1.00 10.29 124 THR A N 1
ATOM 707 C CA . THR A 1 92 ? 6.250 18.199 23.654 1.00 10.67 124 THR A CA 1
ATOM 708 C C . THR A 1 92 ? 6.958 16.855 23.504 1.00 10.81 124 THR A C 1
ATOM 709 O O . THR A 1 92 ? 7.884 16.752 22.766 1.00 12.76 124 THR A O 1
ATOM 713 N N . TRP A 1 93 ? 6.460 15.828 24.172 1.00 10.36 125 TRP A N 1
ATOM 714 C CA . TRP A 1 93 ? 7.125 14.559 24.137 1.00 11.07 125 TRP A CA 1
ATOM 715 C C . TRP A 1 93 ? 6.985 13.909 22.794 1.00 10.51 125 TRP A C 1
ATOM 716 O O . TRP A 1 93 ? 7.829 13.054 22.467 1.00 12.96 125 TRP A O 1
ATOM 727 N N . ASP A 1 94 ? 5.973 14.216 22.019 1.00 10.02 126 ASP A N 1
ATOM 728 C CA . ASP A 1 94 ? 5.848 13.739 20.619 1.00 9.91 126 ASP A CA 1
ATOM 729 C C . ASP A 1 94 ? 6.041 14.988 19.764 1.00 10.42 126 ASP A C 1
ATOM 730 O O . ASP A 1 94 ? 5.213 15.913 19.807 1.00 11.70 126 ASP A O 1
ATOM 735 N N . PRO A 1 95 ? 7.143 15.013 19.020 1.00 11.00 127 PRO A N 1
ATOM 736 C CA . PRO A 1 95 ? 7.369 16.207 18.193 1.00 12.95 127 PRO A CA 1
ATOM 737 C C . PRO A 1 95 ? 6.518 16.270 16.944 1.00 13.70 127 PRO A C 1
ATOM 738 O O . PRO A 1 95 ? 6.456 17.330 16.271 1.00 15.42 127 PRO A O 1
ATOM 742 N N . ASN A 1 96 ? 5.814 15.191 16.602 1.00 12.28 128 ASN A N 1
ATOM 743 C CA . ASN A 1 96 ? 5.055 15.153 15.387 1.00 11.29 128 ASN A CA 1
ATOM 744 C C . ASN A 1 96 ? 3.554 15.227 15.619 1.00 10.49 128 ASN A C 1
ATOM 745 O O . ASN A 1 96 ? 3.017 14.793 16.658 1.00 9.16 128 ASN A O 1
ATOM 750 N N . ASN A 1 97 ? 2.867 15.768 14.647 1.00 10.10 129 ASN A N 1
ATOM 751 C CA . ASN A 1 97 ? 1.420 15.745 14.569 1.00 10.11 129 ASN A CA 1
ATOM 752 C C . ASN A 1 97 ? 0.901 14.342 14.389 1.00 9.53 129 ASN A C 1
ATOM 753 O O . ASN A 1 97 ? 1.648 13.422 14.068 1.00 9.22 129 ASN A O 1
ATOM 758 N N . GLY A 1 98 ? -0.380 14.200 14.568 1.00 8.69 130 GLY A N 1
ATOM 759 C CA . GLY A 1 98 ? -1.031 12.930 14.368 1.00 9.38 130 GLY A CA 1
ATOM 760 C C . GLY A 1 98 ? -1.410 12.722 12.920 1.00 9.40 130 GLY A C 1
ATOM 761 O O . GLY A 1 98 ? -1.095 13.529 12.050 1.00 9.84 130 GLY A O 1
ATOM 762 N N . ALA A 1 99 ? -2.047 11.578 12.664 1.00 9.58 131 ALA A N 1
ATOM 763 C CA . ALA A 1 99 ? -2.485 11.259 11.297 1.00 9.10 131 ALA A CA 1
ATOM 764 C C . ALA A 1 99 ? -3.647 10.303 11.343 1.00 8.61 131 ALA A C 1
ATOM 765 O O . ALA A 1 99 ? -3.870 9.614 12.366 1.00 7.96 131 ALA A O 1
ATOM 767 N N . ILE A 1 100 ? -4.343 10.233 10.266 1.00 9.43 132 ILE A N 1
ATOM 768 C CA . ILE A 1 100 ? -5.297 9.164 10.018 1.00 9.73 132 ILE A CA 1
ATOM 769 C C . ILE A 1 100 ? -4.676 8.192 9.023 1.00 9.42 132 ILE A C 1
ATOM 770 O O . ILE A 1 100 ? -4.269 8.569 7.909 1.00 10.93 132 ILE A O 1
ATOM 775 N N . LEU A 1 101 ? -4.570 6.933 9.446 1.00 8.51 133 LEU A N 1
ATOM 776 C CA . LEU A 1 101 ? -4.123 5.853 8.570 1.00 9.68 133 LEU A CA 1
ATOM 777 C C . LEU A 1 101 ? -5.346 5.147 7.973 1.00 9.57 133 LEU A C 1
ATOM 778 O O . LEU A 1 101 ? -6.336 4.897 8.674 1.00 8.93 133 LEU A O 1
ATOM 783 N N . ARG A 1 102 ? -5.241 4.793 6.693 1.00 8.92 134 ARG A N 1
ATOM 784 C CA . ARG A 1 102 ? -6.363 4.119 5.993 1.00 8.85 134 ARG A CA 1
ATOM 785 C C . ARG A 1 102 ? -5.807 2.862 5.352 1.00 9.54 134 ARG A C 1
ATOM 786 O O . ARG A 1 102 ? -4.674 2.868 4.807 1.00 8.99 134 ARG A O 1
ATOM 794 N N . SER A 1 103 ? -6.608 1.817 5.378 1.00 9.11 135 SER A N 1
ATOM 795 C CA . SER A 1 103 ? -6.244 0.543 4.785 1.00 8.60 135 SER A CA 1
ATOM 796 C C . SER A 1 103 ? -7.425 -0.101 4.073 1.00 9.25 135 SER A C 1
ATOM 797 O O . SER A 1 103 ? -8.594 0.046 4.506 1.00 9.80 135 SER A O 1
ATOM 800 N N . THR A 1 104 ? -7.143 -0.869 3.022 1.00 9.80 136 THR A N 1
ATOM 801 C CA . THR A 1 104 ? -8.128 -1.652 2.320 1.00 9.90 136 THR A CA 1
ATOM 802 C C . THR A 1 104 ? -7.790 -3.155 2.430 1.00 9.50 136 THR A C 1
ATOM 803 O O . THR A 1 104 ? -8.382 -4.001 1.705 1.00 9.89 136 THR A O 1
ATOM 807 N N . ASP A 1 105 ? -6.874 -3.501 3.325 1.00 10.01 137 ASP A N 1
ATOM 808 C CA . ASP A 1 105 ? -6.466 -4.932 3.515 1.00 9.78 137 ASP A CA 1
ATOM 809 C C . ASP A 1 105 ? -6.255 -5.256 4.976 1.00 9.25 137 ASP A C 1
ATOM 810 O O . ASP A 1 105 ? -5.420 -6.079 5.381 1.00 9.54 137 ASP A O 1
ATOM 815 N N . ARG A 1 106 ? -7.199 -4.750 5.768 1.00 9.36 138 ARG A N 1
ATOM 816 C CA . ARG A 1 106 ? -7.339 -5.098 7.200 1.00 9.30 138 ARG A CA 1
ATOM 817 C C . ARG A 1 106 ? -6.110 -4.756 8.001 1.00 9.29 138 ARG A C 1
ATOM 818 O O . ARG A 1 106 ? -5.830 -5.354 9.046 1.00 10.31 138 ARG A O 1
ATOM 826 N N . GLY A 1 107 ? -5.380 -3.736 7.542 1.00 9.78 139 GLY A N 1
ATOM 827 C CA . GLY A 1 107 ? -4.215 -3.320 8.262 1.00 10.17 139 GLY A CA 1
ATOM 828 C C . GLY A 1 107 ? -2.910 -3.896 7.860 1.00 10.53 139 GLY A C 1
ATOM 829 O O . GLY A 1 107 ? -1.857 -3.607 8.506 1.00 10.77 139 GLY A O 1
ATOM 830 N N . ASN A 1 108 ? -2.913 -4.777 6.826 1.00 10.01 140 ASN A N 1
ATOM 831 C CA . ASN A 1 108 ? -1.644 -5.277 6.347 1.00 10.62 140 ASN A CA 1
ATOM 832 C C . ASN A 1 108 ? -0.812 -4.142 5.778 1.00 11.11 140 ASN A C 1
ATOM 833 O O . ASN A 1 108 ? 0.376 -4.104 6.012 1.00 12.67 140 ASN A O 1
ATOM 838 N N . THR A 1 109 ? -1.457 -3.206 5.055 1.00 9.92 141 THR A N 1
ATOM 839 C CA . THR A 1 109 ? -0.793 -1.984 4.590 1.00 10.26 141 THR A CA 1
ATOM 840 C C . THR A 1 109 ? -1.690 -0.789 4.844 1.00 9.46 141 THR A C 1
ATOM 841 O O . THR A 1 109 ? -2.902 -0.925 5.000 1.00 10.41 141 THR A O 1
ATOM 845 N N . TRP A 1 110 ? -1.044 0.386 4.897 1.00 9.33 142 TRP A N 1
ATOM 846 C CA . TRP A 1 110 ? -1.756 1.623 5.169 1.00 9.33 142 TRP A CA 1
ATOM 847 C C . TRP A 1 110 ? -1.161 2.749 4.333 1.00 10.03 142 TRP A C 1
ATOM 848 O O . TRP A 1 110 ? 0.046 2.750 4.003 1.00 10.75 142 TRP A O 1
ATOM 859 N N . GLN A 1 111 ? -1.986 3.762 4.175 1.00 10.61 143 GLN A N 1
ATOM 860 C CA . GLN A 1 111 ? -1.565 5.086 3.724 1.00 10.63 143 GLN A CA 1
ATOM 861 C C . GLN A 1 111 ? -1.935 6.110 4.777 1.00 10.27 143 GLN A C 1
ATOM 862 O O . GLN A 1 111 ? -2.973 5.993 5.450 1.00 10.75 143 GLN A O 1
ATOM 868 N N . ALA A 1 112 ? -1.037 7.090 4.945 1.00 10.18 144 ALA A N 1
ATOM 869 C CA . ALA A 1 112 ? -1.213 8.134 5.953 1.00 10.28 144 ALA A CA 1
ATOM 870 C C . ALA A 1 112 ? -1.653 9.460 5.423 1.00 12.11 144 ALA A C 1
ATOM 871 O O . ALA A 1 112 ? -1.155 9.907 4.375 1.00 12.96 144 ALA A O 1
ATOM 873 N N . THR A 1 113 ? -2.569 10.113 6.149 1.00 10.28 145 THR A N 1
ATOM 874 C CA . THR A 1 113 ? -2.944 11.512 5.902 1.00 11.29 145 THR A CA 1
ATOM 875 C C . THR A 1 113 ? -2.647 12.266 7.168 1.00 12.34 145 THR A C 1
ATOM 876 O O . THR A 1 113 ? -3.366 12.079 8.172 1.00 10.90 145 THR A O 1
ATOM 880 N N . PRO A 1 114 ? -1.598 13.100 7.165 1.00 13.94 146 PRO A N 1
ATOM 881 C CA . PRO A 1 114 ? -1.295 13.878 8.372 1.00 13.46 146 PRO A CA 1
ATOM 882 C C . PRO A 1 114 ? -2.387 14.846 8.684 1.00 12.26 146 PRO A C 1
ATOM 883 O O . PRO A 1 114 ? -3.100 15.357 7.812 1.00 13.68 146 PRO A O 1
ATOM 887 N N . LEU A 1 115 ? -2.615 15.052 9.987 1.00 10.81 147 LEU A N 1
ATOM 888 C CA . LEU A 1 115 ? -3.573 15.999 10.532 1.00 10.79 147 LEU A CA 1
ATOM 889 C C . LEU A 1 115 ? -2.785 17.207 11.035 1.00 9.58 147 LEU A C 1
ATOM 890 O O . LEU A 1 115 ? -1.598 17.114 11.375 1.00 11.24 147 LEU A O 1
ATOM 895 N N . PRO A 1 116 ? -3.439 18.387 11.045 1.00 9.89 148 PRO A N 1
ATOM 896 C CA . PRO A 1 116 ? -2.704 19.595 11.412 1.00 9.52 148 PRO A CA 1
ATOM 897 C C . PRO A 1 116 ? -2.715 19.865 12.936 1.00 10.20 148 PRO A C 1
ATOM 898 O O . PRO A 1 116 ? -2.692 21.032 13.384 1.00 10.65 148 PRO A O 1
ATOM 902 N N . PHE A 1 117 ? -2.691 18.781 13.718 1.00 9.57 149 PHE A N 1
ATOM 903 C CA . PHE A 1 117 ? -2.677 18.866 15.172 1.00 9.76 149 PHE A CA 1
ATOM 904 C C . PHE A 1 117 ? -2.173 17.533 15.706 1.00 9.55 149 PHE A C 1
ATOM 905 O O . PHE A 1 117 ? -2.067 16.575 14.899 1.00 9.33 149 PHE A O 1
ATOM 913 N N . LYS A 1 118 ? -1.947 17.468 17.003 1.00 8.64 150 LYS A N 1
ATOM 914 C CA . LYS A 1 118 ? -1.470 16.253 17.624 1.00 8.67 150 LYS A CA 1
ATOM 915 C C . LYS A 1 118 ? -2.595 15.324 18.021 1.00 9.21 150 LYS A C 1
ATOM 916 O O . LYS A 1 118 ? -3.711 15.723 18.244 1.00 9.46 150 LYS A O 1
ATOM 922 N N . VAL A 1 119 ? -2.206 14.062 18.128 1.00 9.44 151 VAL A N 1
ATOM 923 C CA . VAL A 1 119 ? -3.083 12.988 18.580 1.00 9.19 151 VAL A CA 1
ATOM 924 C C . VAL A 1 119 ? -2.417 12.329 19.797 1.00 8.80 151 VAL A C 1
ATOM 925 O O . VAL A 1 119 ? -1.206 12.147 19.841 1.00 8.85 151 VAL A O 1
ATOM 929 N N . GLY A 1 120 ? -3.237 12.086 20.816 1.00 9.34 152 GLY A N 1
ATOM 930 C CA . GLY A 1 120 ? -2.784 11.723 22.155 1.00 8.96 152 GLY A CA 1
ATOM 931 C C . GLY A 1 120 ? -2.983 10.277 22.599 1.00 8.51 152 GLY A C 1
ATOM 932 O O . GLY A 1 120 ? -3.565 10.018 23.626 1.00 9.11 152 GLY A O 1
ATOM 933 N N . GLY A 1 121 ? -2.474 9.375 21.780 1.00 8.56 153 GLY A N 1
ATOM 934 C CA . GLY A 1 121 ? -2.596 7.961 22.026 1.00 8.90 153 GLY A CA 1
ATOM 935 C C . GLY A 1 121 ? -2.170 7.512 23.424 1.00 8.46 153 GLY A C 1
ATOM 936 O O . GLY A 1 121 ? -2.722 6.532 23.957 1.00 9.27 153 GLY A O 1
ATOM 937 N N . ASN A 1 122 ? -1.193 8.184 24.066 1.00 8.63 154 ASN A N 1
ATOM 938 C CA . ASN A 1 122 ? -0.804 7.883 25.410 1.00 8.77 154 ASN A CA 1
ATOM 939 C C . ASN A 1 122 ? -1.056 9.085 26.396 1.00 8.43 154 ASN A C 1
ATOM 940 O O . ASN A 1 122 ? -0.289 9.239 27.372 1.00 9.67 154 ASN A O 1
ATOM 945 N N . MET A 1 123 ? -2.143 9.828 26.149 1.00 8.12 155 MET A N 1
ATOM 946 C CA . MET A 1 123 ? -2.561 10.951 26.963 1.00 8.35 155 MET A CA 1
ATOM 947 C C . MET A 1 123 ? -3.726 10.645 27.806 1.00 9.04 155 MET A C 1
ATOM 948 O O . MET A 1 123 ? -4.479 9.642 27.576 1.00 7.97 155 MET A O 1
ATOM 953 N N . PRO A 1 124 ? -3.969 11.427 28.836 1.00 8.74 156 PRO A N 1
ATOM 954 C CA . PRO A 1 124 ? -5.243 11.326 29.531 1.00 8.97 156 PRO A CA 1
ATOM 955 C C . PRO A 1 124 ? -6.405 11.420 28.594 1.00 8.70 156 PRO A C 1
ATOM 956 O O . PRO A 1 124 ? -6.426 12.206 27.627 1.00 8.45 156 PRO A O 1
ATOM 960 N N . GLY A 1 125 ? -7.440 10.650 28.902 1.00 7.86 157 GLY A N 1
ATOM 961 C CA . GLY A 1 125 ? -8.653 10.606 28.101 1.00 8.08 157 GLY A CA 1
ATOM 962 C C . GLY A 1 125 ? -8.678 9.492 27.005 1.00 8.11 157 GLY A C 1
ATOM 963 O O . GLY A 1 125 ? -9.707 9.299 26.342 1.00 8.88 157 GLY A O 1
ATOM 964 N N . ARG A 1 126 ? -7.579 8.744 26.885 1.00 7.54 158 ARG A N 1
ATOM 965 C CA . ARG A 1 126 ? -7.417 7.804 25.741 1.00 8.31 158 ARG A CA 1
ATOM 966 C C . ARG A 1 126 ? -8.349 6.632 25.776 1.00 8.56 158 ARG A C 1
ATOM 967 O O . ARG A 1 126 ? -8.491 5.969 24.751 1.00 8.50 158 ARG A O 1
ATOM 975 N N . GLY A 1 127 ? -9.008 6.363 26.905 1.00 9.14 159 GLY A N 1
ATOM 976 C CA . GLY A 1 127 ? -10.057 5.345 26.931 1.00 10.18 159 GLY A CA 1
ATOM 977 C C . GLY A 1 127 ? -11.421 5.717 26.495 1.00 10.43 159 GLY A C 1
ATOM 978 O O . GLY A 1 127 ? -12.305 4.856 26.390 1.00 10.57 159 GLY A O 1
ATOM 979 N N . MET A 1 128 ? -11.636 7.000 26.251 1.00 8.08 160 MET A N 1
ATOM 980 C CA . MET A 1 128 ? -12.909 7.461 25.724 1.00 8.76 160 MET A CA 1
ATOM 981 C C . MET A 1 128 ? -12.916 7.216 24.220 1.00 8.65 160 MET A C 1
ATOM 982 O O . MET A 1 128 ? -11.860 7.324 23.550 1.00 9.09 160 MET A O 1
ATOM 987 N N . GLY A 1 129 ? -14.031 6.893 23.649 1.00 8.07 161 GLY A N 1
ATOM 988 C CA . GLY A 1 129 ? -14.077 6.625 22.237 1.00 8.59 161 GLY A CA 1
ATOM 989 C C . GLY A 1 129 ? -15.269 5.816 21.842 1.00 8.51 161 GLY A C 1
ATOM 990 O O . GLY A 1 129 ? -16.130 5.487 22.699 1.00 9.97 161 GLY A O 1
ATOM 991 N N . GLU A 1 130 ? -15.322 5.358 20.582 1.00 8.43 162 GLU A N 1
ATOM 992 C CA . GLU A 1 130 ? -14.298 5.639 19.534 1.00 7.80 162 GLU A CA 1
ATOM 993 C C . GLU A 1 130 ? -14.554 7.019 18.905 1.00 8.06 162 GLU A C 1
ATOM 994 O O . GLU A 1 130 ? -15.665 7.270 18.421 1.00 8.09 162 GLU A O 1
ATOM 1000 N N . ARG A 1 131 ? -13.463 7.780 18.797 1.00 8.69 163 ARG A N 1
ATOM 1001 C CA . ARG A 1 131 ? -13.451 9.086 18.123 1.00 9.31 163 ARG A CA 1
ATOM 1002 C C . ARG A 1 131 ? -13.678 9.001 16.616 1.00 10.25 163 ARG A C 1
ATOM 1003 O O . ARG A 1 131 ? -14.187 9.945 16.014 1.00 9.95 163 ARG A O 1
ATOM 1011 N N . LEU A 1 132 ? -13.247 7.904 16.007 1.00 9.79 164 LEU A N 1
ATOM 1012 C CA . LEU A 1 132 ? -13.398 7.679 14.567 1.00 11.79 164 LEU A CA 1
ATOM 1013 C C . LEU A 1 132 ? -14.612 6.866 14.308 1.00 12.68 164 LEU A C 1
ATOM 1014 O O . LEU A 1 132 ? -14.886 5.912 15.036 1.00 15.68 164 LEU A O 1
ATOM 1019 N N . ALA A 1 133 ? -15.448 7.273 13.398 1.00 10.76 165 ALA A N 1
ATOM 1020 C CA . ALA A 1 133 ? -16.638 6.505 13.047 1.00 9.89 165 ALA A CA 1
ATOM 1021 C C . ALA A 1 133 ? -16.939 6.662 11.498 1.00 10.19 165 ALA A C 1
ATOM 1022 O O . ALA A 1 133 ? -16.872 7.763 10.925 1.00 10.60 165 ALA A O 1
ATOM 1024 N N . ILE A 1 134 ? -17.329 5.519 10.918 1.00 10.05 166 ILE A N 1
ATOM 1025 C CA . ILE A 1 134 ? -17.642 5.426 9.515 1.00 9.09 166 ILE A CA 1
ATOM 1026 C C . ILE A 1 134 ? -19.148 5.368 9.378 1.00 9.41 166 ILE A C 1
ATOM 1027 O O . ILE A 1 134 ? -19.841 4.652 10.061 1.00 10.93 166 ILE A O 1
ATOM 1032 N N . ASP A 1 135 ? -19.690 6.108 8.441 1.00 10.15 167 ASP A N 1
ATOM 1033 C CA . ASP A 1 135 ? -21.115 6.024 8.159 1.00 9.66 167 ASP A CA 1
ATOM 1034 C C . ASP A 1 135 ? -21.471 4.632 7.695 1.00 11.25 167 ASP A C 1
ATOM 1035 O O . ASP A 1 135 ? -20.842 4.105 6.791 1.00 13.29 167 ASP A O 1
ATOM 1040 N N . PRO A 1 136 ? -22.467 4.016 8.328 1.00 10.89 168 PRO A N 1
ATOM 1041 C CA . PRO A 1 136 ? -22.744 2.581 8.002 1.00 11.31 168 PRO A CA 1
ATOM 1042 C C . PRO A 1 136 ? -23.518 2.462 6.716 1.00 12.53 168 PRO A C 1
ATOM 1043 O O . PRO A 1 136 ? -23.623 1.300 6.188 1.00 13.77 168 PRO A O 1
ATOM 1047 N N . ASN A 1 137 ? -24.105 3.568 6.248 1.00 11.76 169 ASN A N 1
ATOM 1048 C CA . ASN A 1 137 ? -24.890 3.576 4.996 1.00 12.28 169 ASN A CA 1
ATOM 1049 C C . ASN A 1 137 ? -24.117 4.093 3.795 1.00 15.41 169 ASN A C 1
ATOM 1050 O O . ASN A 1 137 ? -24.299 3.583 2.686 1.00 18.01 169 ASN A O 1
ATOM 1055 N N . ARG A 1 138 ? -23.319 5.138 3.984 1.00 13.72 170 ARG A N 1
ATOM 1056 C CA . ARG A 1 138 ? -22.446 5.680 2.937 1.00 12.16 170 ARG A CA 1
ATOM 1057 C C . ARG A 1 138 ? -20.995 5.692 3.437 1.00 12.42 170 ARG A C 1
ATOM 1058 O O . ARG A 1 138 ? -20.543 6.679 4.061 1.00 11.11 170 ARG A O 1
ATOM 1066 N N . ASN A 1 139 ? -20.303 4.585 3.187 1.00 10.76 171 ASN A N 1
ATOM 1067 C CA . ASN A 1 139 ? -19.057 4.295 3.901 1.00 11.28 171 ASN A CA 1
ATOM 1068 C C . ASN A 1 139 ? -17.853 5.100 3.417 1.00 10.73 171 ASN A C 1
ATOM 1069 O O . ASN A 1 139 ? -16.768 5.005 3.943 1.00 11.06 171 ASN A O 1
ATOM 1074 N N . SER A 1 140 ? -18.053 5.971 2.420 1.00 11.32 172 SER A N 1
ATOM 1075 C CA . SER A 1 140 ? -17.044 6.964 2.045 1.00 10.69 172 SER A CA 1
ATOM 1076 C C . SER A 1 140 ? -16.910 8.083 3.085 1.00 9.46 172 SER A C 1
ATOM 1077 O O . SER A 1 140 ? -15.935 8.830 3.018 1.00 10.55 172 SER A O 1
ATOM 1080 N N . ILE A 1 141 ? -17.864 8.184 4.023 1.00 9.04 173 ILE A N 1
ATOM 1081 C CA . ILE A 1 141 ? -17.928 9.294 5.002 1.00 9.82 173 ILE A CA 1
ATOM 1082 C C . ILE A 1 141 ? -17.358 8.755 6.321 1.00 9.21 173 ILE A C 1
ATOM 1083 O O . ILE A 1 141 ? -17.795 7.717 6.832 1.00 10.16 173 ILE A O 1
ATOM 1088 N N . ILE A 1 142 ? -16.340 9.482 6.849 1.00 10.43 174 ILE A N 1
ATOM 1089 C CA . ILE A 1 142 ? -15.707 9.112 8.115 1.00 9.59 174 ILE A CA 1
ATOM 1090 C C . ILE A 1 142 ? -15.617 10.412 8.936 1.00 9.84 174 ILE A C 1
ATOM 1091 O O . ILE A 1 142 ? -15.226 11.471 8.414 1.00 11.43 174 ILE A O 1
ATOM 1096 N N . TYR A 1 143 ? -15.950 10.315 10.216 1.00 9.65 175 TYR A N 1
ATOM 1097 C CA . TYR A 1 143 ? -15.723 11.372 11.203 1.00 9.38 175 TYR A CA 1
ATOM 1098 C C . TYR A 1 143 ? -14.607 11.059 12.132 1.00 9.36 175 TYR A C 1
ATOM 1099 O O . TYR A 1 143 ? -14.332 9.856 12.487 1.00 9.04 175 TYR A O 1
ATOM 1108 N N . TYR A 1 144 ? -13.982 12.117 12.622 1.00 9.02 176 TYR A N 1
ATOM 1109 C CA . TYR A 1 144 ? -12.998 12.022 13.725 1.00 8.86 176 TYR A CA 1
ATOM 1110 C C . TYR A 1 144 ? -13.200 13.125 14.746 1.00 8.47 176 TYR A C 1
ATOM 1111 O O . TYR A 1 144 ? -13.137 14.328 14.436 1.00 9.65 176 TYR A O 1
ATOM 1120 N N . GLY A 1 145 ? -13.427 12.735 16.005 1.00 9.01 177 GLY A N 1
ATOM 1121 C CA . GLY A 1 145 ? -13.519 13.694 17.114 1.00 9.09 177 GLY A CA 1
ATOM 1122 C C . GLY A 1 145 ? -12.096 14.007 17.580 1.00 9.28 177 GLY A C 1
ATOM 1123 O O . GLY A 1 145 ? -11.392 13.127 18.085 1.00 10.20 177 GLY A O 1
ATOM 1124 N N . ALA A 1 146 ? -11.659 15.264 17.442 1.00 8.43 178 ALA A N 1
ATOM 1125 C CA . ALA A 1 146 ? -10.252 15.589 17.717 1.00 8.47 178 ALA A CA 1
ATOM 1126 C C . ALA A 1 146 ? -10.089 16.125 19.155 1.00 8.48 178 ALA A C 1
ATOM 1127 O O . ALA A 1 146 ? -11.015 16.641 19.770 1.00 8.49 178 ALA A O 1
ATOM 1129 N N . GLU A 1 147 ? -8.820 16.074 19.605 1.00 8.62 179 GLU A N 1
ATOM 1130 C CA . GLU A 1 147 ? -8.399 16.689 20.824 1.00 8.88 179 GLU A CA 1
ATOM 1131 C C . GLU A 1 147 ? -8.083 18.183 20.603 1.00 9.48 179 GLU A C 1
ATOM 1132 O O . GLU A 1 147 ? -8.019 18.674 19.498 1.00 9.61 179 GLU A O 1
ATOM 1138 N N . GLY A 1 148 ? -7.873 18.895 21.741 1.00 10.28 180 GLY A N 1
ATOM 1139 C CA . GLY A 1 148 ? -7.279 20.216 21.711 1.00 10.42 180 GLY A CA 1
ATOM 1140 C C . GLY A 1 148 ? -8.239 21.367 21.529 1.00 12.18 180 GLY A C 1
ATOM 1141 O O . GLY A 1 148 ? -7.833 22.520 21.673 1.00 15.25 180 GLY A O 1
ATOM 1142 N N . GLY A 1 149 ? -9.515 21.083 21.249 1.00 11.87 181 GLY A N 1
ATOM 1143 C CA . GLY A 1 149 ? -10.491 22.091 20.854 1.00 11.83 181 GLY A CA 1
ATOM 1144 C C . GLY A 1 149 ? -10.505 22.252 19.335 1.00 11.47 181 GLY A C 1
ATOM 1145 O O . GLY A 1 149 ? -11.258 23.069 18.849 1.00 13.81 181 GLY A O 1
ATOM 1146 N N . ASN A 1 150 ? -9.809 21.378 18.612 1.00 10.82 182 ASN A N 1
ATOM 1147 C CA . ASN A 1 150 ? -9.873 21.397 17.125 1.00 11.48 182 ASN A CA 1
ATOM 1148 C C . ASN A 1 150 ? -11.233 20.926 16.581 1.00 12.20 182 ASN A C 1
ATOM 1149 O O . ASN A 1 150 ? -11.505 21.092 15.396 1.00 11.99 182 ASN A O 1
ATOM 1154 N N . GLY A 1 151 ? -12.087 20.305 17.417 1.00 9.94 183 GLY A N 1
ATOM 1155 C CA . GLY A 1 151 ? -13.468 20.072 17.018 1.00 9.22 183 GLY A CA 1
ATOM 1156 C C . GLY A 1 151 ? -13.645 18.767 16.302 1.00 9.22 183 GLY A C 1
ATOM 1157 O O . GLY A 1 151 ? -12.964 17.771 16.614 1.00 9.97 183 GLY A O 1
ATOM 1158 N N . LEU A 1 152 ? -14.592 18.763 15.391 1.00 9.29 184 LEU A N 1
ATOM 1159 C CA . LEU A 1 152 ? -15.008 17.574 14.671 1.00 9.63 184 LEU A CA 1
ATOM 1160 C C . LEU A 1 152 ? -14.472 17.691 13.271 1.00 11.07 184 LEU A C 1
ATOM 1161 O O . LEU A 1 152 ? -14.685 18.706 12.590 1.00 11.72 184 LEU A O 1
ATOM 1166 N N . TRP A 1 153 ? -13.853 16.611 12.790 1.00 10.17 185 TRP A N 1
ATOM 1167 C CA . TRP A 1 153 ? -13.260 16.545 11.480 1.00 11.81 185 TRP A CA 1
ATOM 1168 C C . TRP A 1 153 ? -13.912 15.435 10.693 1.00 10.36 185 TRP A C 1
ATOM 1169 O O . TRP A 1 153 ? -14.518 14.498 11.264 1.00 9.83 185 TRP A O 1
ATOM 1180 N N . ARG A 1 154 ? -13.780 15.555 9.361 1.00 9.77 186 ARG A N 1
ATOM 1181 C CA . ARG A 1 154 ? -14.508 14.649 8.467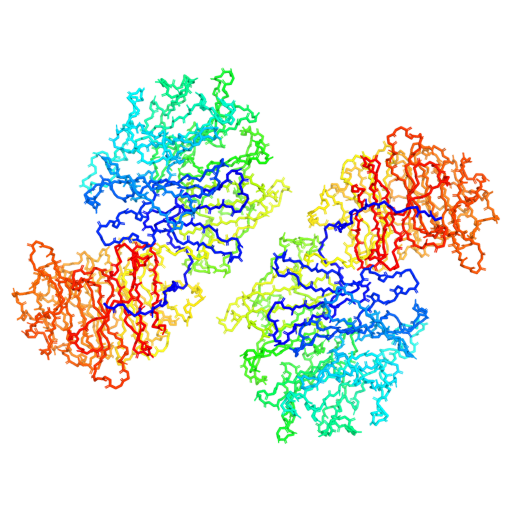 1.00 9.64 186 ARG A CA 1
ATOM 1182 C C . ARG A 1 154 ? -13.793 14.433 7.161 1.00 9.86 186 ARG A C 1
ATOM 1183 O O . ARG A 1 154 ? -13.079 15.336 6.668 1.00 9.70 186 ARG A O 1
ATOM 1191 N N . SER A 1 155 ? -13.969 13.232 6.624 1.00 8.63 187 SER A N 1
ATOM 1192 C CA . SER A 1 155 ? -13.524 12.861 5.297 1.00 10.78 187 SER A CA 1
ATOM 1193 C C . SER A 1 155 ? -14.747 12.353 4.554 1.00 9.94 187 SER A C 1
ATOM 1194 O O . SER A 1 155 ? -15.610 11.709 5.152 1.00 10.39 187 SER A O 1
ATOM 1197 N N . THR A 1 156 ? -14.797 12.685 3.252 1.00 10.22 188 THR A N 1
ATOM 1198 C CA . THR A 1 156 ? -15.866 12.187 2.361 1.00 10.70 188 THR A CA 1
ATOM 1199 C C . THR A 1 156 ? -15.256 11.391 1.243 1.00 13.01 188 THR A C 1
ATOM 1200 O O . THR A 1 156 ? -15.964 11.076 0.289 1.00 11.08 188 THR A O 1
ATOM 1204 N N . ASP A 1 157 ? -14.002 10.924 1.436 1.00 11.53 189 ASP A N 1
ATOM 1205 C CA . ASP A 1 157 ? -13.276 10.175 0.383 1.00 11.61 189 ASP A CA 1
ATOM 1206 C C . ASP A 1 157 ? -12.545 9.023 0.979 1.00 11.29 189 ASP A C 1
ATOM 1207 O O . ASP A 1 157 ? -11.391 8.747 0.623 1.00 11.97 189 ASP A O 1
ATOM 1212 N N . TYR A 1 158 ? -13.234 8.293 1.856 1.00 10.73 190 TYR A N 1
ATOM 1213 C CA . TYR A 1 158 ? -12.648 7.048 2.422 1.00 11.39 190 TYR A CA 1
ATOM 1214 C C . TYR A 1 158 ? -11.349 7.328 3.164 1.00 12.38 190 TYR A C 1
ATOM 1215 O O . TYR A 1 158 ? -10.410 6.559 3.167 1.00 11.82 190 TYR A O 1
ATOM 1224 N N . GLY A 1 159 ? -11.318 8.477 3.836 1.00 12.45 191 GLY A N 1
ATOM 1225 C CA . GLY A 1 159 ? -10.157 8.791 4.697 1.00 12.25 191 GLY A CA 1
ATOM 1226 C C . GLY A 1 159 ? -8.950 9.418 4.024 1.00 11.97 191 GLY A C 1
ATOM 1227 O O . GLY A 1 159 ? -7.979 9.722 4.689 1.00 12.36 191 GLY A O 1
ATOM 1228 N N . ALA A 1 160 ? -8.966 9.621 2.718 1.00 12.54 192 ALA A N 1
ATOM 1229 C CA . ALA A 1 160 ? -7.802 10.176 2.056 1.00 14.07 192 ALA A CA 1
ATOM 1230 C C . ALA A 1 160 ? -7.544 11.625 2.369 1.00 13.07 192 ALA A C 1
ATOM 1231 O O . ALA A 1 160 ? -6.378 12.018 2.599 1.00 15.12 192 ALA A O 1
ATOM 1233 N N . THR A 1 161 ? -8.601 12.430 2.376 1.00 12.07 193 THR A N 1
ATOM 1234 C CA . THR A 1 161 ? -8.503 13.823 2.792 1.00 13.41 193 THR A CA 1
ATOM 1235 C C . THR A 1 161 ? -9.448 14.117 3.925 1.00 12.33 193 THR A C 1
ATOM 1236 O O . THR A 1 161 ? -10.523 13.551 4.004 1.00 11.75 193 THR A O 1
ATOM 1240 N N . TRP A 1 162 ? -8.999 15.049 4.810 1.00 10.85 194 TRP A N 1
ATOM 1241 C CA . TRP A 1 162 ? -9.723 15.448 6.007 1.00 11.43 194 TRP A CA 1
ATOM 1242 C C . TRP A 1 162 ? -9.861 16.958 6.112 1.00 13.13 194 TRP A C 1
ATOM 1243 O O . TRP A 1 162 ? -8.936 17.707 5.745 1.00 14.13 194 TRP A O 1
ATOM 1254 N N . ALA A 1 163 ? -10.959 17.394 6.692 1.00 11.53 195 ALA A N 1
ATOM 1255 C CA . ALA A 1 163 ? -11.123 18.826 6.962 1.00 11.62 195 ALA A CA 1
ATOM 1256 C C . ALA A 1 163 ? -12.021 19.017 8.134 1.00 11.00 195 ALA A C 1
ATOM 1257 O O . ALA A 1 163 ? -12.854 18.149 8.465 1.00 11.01 195 ALA A O 1
ATOM 1259 N N . LYS A 1 164 ? -11.952 20.201 8.728 1.00 11.36 196 LYS A N 1
ATOM 1260 C CA . LYS A 1 164 ? -12.749 20.577 9.883 1.00 12.14 196 LYS A CA 1
ATOM 1261 C C . LYS A 1 164 ? -14.202 20.770 9.474 1.00 10.86 196 LYS A C 1
ATOM 1262 O O . LYS A 1 164 ? -14.482 21.396 8.450 1.00 10.87 196 LYS A O 1
ATOM 1268 N N . VAL A 1 165 ? -15.118 20.253 10.303 1.00 9.87 197 VAL A N 1
ATOM 1269 C CA . VAL A 1 165 ? -16.545 20.483 10.123 1.00 10.01 197 VAL A CA 1
ATOM 1270 C C . VAL A 1 165 ? -16.847 21.877 10.698 1.00 9.54 197 VAL A C 1
ATOM 1271 O O . VAL A 1 165 ? -16.916 22.069 11.936 1.00 9.92 197 VAL A O 1
ATOM 1275 N N . SER A 1 166 ? -16.985 22.859 9.802 1.00 9.22 198 SER A N 1
ATOM 1276 C CA A SER A 1 166 ? -17.154 24.264 10.229 0.50 9.97 198 SER A CA 1
ATOM 1277 C CA B SER A 1 166 ? -17.189 24.275 10.179 0.50 10.27 198 SER A CA 1
ATOM 1278 C C . SER A 1 166 ? -18.421 24.479 11.075 1.00 9.94 198 SER A C 1
ATOM 1279 O O . SER A 1 166 ? -18.437 25.392 11.932 1.00 10.93 198 SER A O 1
ATOM 1284 N N . SER A 1 167 ? -19.431 23.637 10.886 1.00 8.83 199 SER A N 1
ATOM 1285 C CA . SER A 1 167 ? -20.689 23.825 11.604 1.00 9.15 199 SER A CA 1
ATOM 1286 C C . SER A 1 167 ? -20.740 23.206 12.980 1.00 9.20 199 SER A C 1
ATOM 1287 O O . SER A 1 167 ? -21.781 23.308 13.648 1.00 10.56 199 SER A O 1
ATOM 1290 N N . PHE A 1 168 ? -19.675 22.508 13.375 1.00 9.89 200 PHE A N 1
ATOM 1291 C CA . PHE A 1 168 ? -19.595 21.906 14.692 1.00 10.93 200 PHE A CA 1
ATOM 1292 C C . PHE A 1 168 ? -18.726 22.850 15.535 1.00 11.89 200 PHE A C 1
ATOM 1293 O O . PHE A 1 168 ? -17.516 23.036 15.277 1.00 11.71 200 PHE A O 1
ATOM 1301 N N . THR A 1 169 ? -19.341 23.536 16.507 1.00 12.51 201 THR A N 1
ATOM 1302 C CA . THR A 1 169 ? -18.570 24.669 17.101 1.00 14.98 201 THR A CA 1
ATOM 1303 C C . THR A 1 169 ? -18.253 24.533 18.570 1.00 16.70 201 THR A C 1
ATOM 1304 O O . THR A 1 169 ? -18.002 25.526 19.258 1.00 24.00 201 THR A O 1
ATOM 1308 N N . ASN A 1 170 ? -18.305 23.334 19.091 1.00 13.38 202 ASN A N 1
ATOM 1309 C CA . ASN A 1 170 ? -17.812 23.127 20.472 1.00 11.88 202 ASN A CA 1
ATOM 1310 C C . ASN A 1 170 ? -16.726 22.076 20.460 1.00 13.05 202 ASN A C 1
ATOM 1311 O O . ASN A 1 170 ? -17.015 20.888 20.343 1.00 15.80 202 ASN A O 1
ATOM 1316 N N . GLY A 1 171 ? -15.510 22.497 20.677 1.00 11.25 203 GLY A N 1
ATOM 1317 C CA . GLY A 1 171 ? -14.336 21.589 20.666 1.00 11.86 203 GLY A CA 1
ATOM 1318 C C . GLY A 1 171 ? -14.051 20.952 22.009 1.00 10.17 203 GLY A C 1
ATOM 1319 O O . GLY A 1 171 ? -13.049 20.220 22.114 1.00 11.73 203 GLY A O 1
ATOM 1320 N N . GLY A 1 172 ? -14.814 21.309 23.027 1.00 9.70 204 GLY A N 1
ATOM 1321 C CA . GLY A 1 172 ? -14.569 20.789 24.361 1.00 9.95 204 GLY A CA 1
ATOM 1322 C C . GLY A 1 172 ? -13.744 21.767 25.200 1.00 9.77 204 GLY A C 1
ATOM 1323 O O . GLY A 1 172 ? -12.934 22.592 24.663 1.00 10.54 204 GLY A O 1
ATOM 1324 N N . ASN A 1 173 ? -13.920 21.733 26.509 1.00 9.00 205 ASN A N 1
ATOM 1325 C CA . ASN A 1 173 ? -13.207 22.679 27.393 1.00 9.19 205 ASN A CA 1
ATOM 1326 C C . ASN A 1 173 ? -12.639 22.045 28.683 1.00 10.28 205 ASN A C 1
ATOM 1327 O O . ASN A 1 173 ? -12.254 22.778 29.615 1.00 13.03 205 ASN A O 1
ATOM 1332 N N . TYR A 1 174 ? -12.649 20.721 28.753 1.00 10.27 206 TYR A N 1
ATOM 1333 C CA . TYR A 1 174 ? -12.099 19.999 29.854 1.00 9.22 206 TYR A CA 1
ATOM 1334 C C . TYR A 1 174 ? -10.658 19.549 29.596 1.00 9.97 206 TYR A C 1
ATOM 1335 O O . TYR A 1 174 ? -10.368 18.853 28.598 1.00 10.57 206 TYR A O 1
ATOM 1344 N N . ALA A 1 175 ? -9.798 19.866 30.553 1.00 9.79 207 ALA A N 1
ATOM 1345 C CA . ALA A 1 175 ? -8.470 19.218 30.747 1.00 10.46 207 ALA A CA 1
ATOM 1346 C C . ALA A 1 175 ? -8.435 18.689 32.185 1.00 11.01 207 ALA A C 1
ATOM 1347 O O . ALA A 1 175 ? -9.008 19.349 33.061 1.00 12.92 207 ALA A O 1
ATOM 1349 N N . GLN A 1 176 ? -7.811 17.548 32.381 1.00 11.33 208 GLN A N 1
ATOM 1350 C CA . GLN A 1 176 ? -7.768 16.930 33.708 1.00 12.16 208 GLN A CA 1
ATOM 1351 C C . GLN A 1 176 ? -7.246 17.878 34.780 1.00 12.97 208 GLN A C 1
ATOM 1352 O O . GLN A 1 176 ? -7.863 18.023 35.827 1.00 13.34 208 GLN A O 1
ATOM 1358 N N . ASP A 1 177 ? -6.117 18.542 34.510 1.00 11.55 209 ASP A N 1
ATOM 1359 C CA . ASP A 1 177 ? -5.564 19.554 35.411 1.00 11.49 209 ASP A CA 1
ATOM 1360 C C . ASP A 1 177 ? -4.947 20.660 34.517 1.00 11.73 209 ASP A C 1
ATOM 1361 O O . ASP A 1 177 ? -3.789 20.522 34.082 1.00 11.57 209 ASP A O 1
ATOM 1366 N N . PRO A 1 178 ? -5.666 21.759 34.254 1.00 11.65 210 PRO A N 1
ATOM 1367 C CA . PRO A 1 178 ? -5.184 22.841 33.374 1.00 12.84 210 PRO A CA 1
ATOM 1368 C C . PRO A 1 178 ? -3.991 23.568 33.841 1.00 14.00 210 PRO A C 1
ATOM 1369 O O . PRO A 1 178 ? -3.481 24.406 33.106 1.00 15.52 210 PRO A O 1
ATOM 1373 N N . ASN A 1 179 ? -3.585 23.362 35.092 1.00 12.29 211 ASN A N 1
ATOM 1374 C CA . ASN A 1 179 ? -2.374 24.013 35.606 1.00 13.70 211 ASN A CA 1
ATOM 1375 C C . ASN A 1 179 ? -1.232 23.068 35.894 1.00 12.47 211 ASN A C 1
ATOM 1376 O O . ASN A 1 179 ? -0.284 23.437 36.555 1.00 12.71 211 ASN A O 1
ATOM 1381 N N . ASP A 1 180 ? -1.280 21.840 35.365 1.00 11.07 212 ASP A N 1
ATOM 1382 C CA . ASP A 1 180 ? -0.244 20.867 35.621 1.00 10.53 212 ASP A CA 1
ATOM 1383 C C . ASP A 1 180 ? 1.133 21.361 35.221 1.00 11.77 212 ASP A C 1
ATOM 1384 O O . ASP A 1 180 ? 1.434 21.519 34.050 1.00 10.57 212 ASP A O 1
ATOM 1389 N N . PRO A 1 181 ? 2.027 21.541 36.202 1.00 11.74 213 PRO A N 1
ATOM 1390 C CA . PRO A 1 181 ? 3.355 21.997 35.772 1.00 12.55 213 PRO A CA 1
ATOM 1391 C C . PRO A 1 181 ? 4.179 21.053 34.955 1.00 12.64 213 PRO A C 1
ATOM 1392 O O . PRO A 1 181 ? 5.079 21.499 34.226 1.00 13.10 213 PRO A O 1
ATOM 1396 N N . ASN A 1 182 ? 3.853 19.780 35.038 1.00 11.88 214 ASN A N 1
ATOM 1397 C CA . ASN A 1 182 ? 4.495 18.779 34.239 1.00 12.50 214 ASN A CA 1
ATOM 1398 C C . ASN A 1 182 ? 4.029 18.753 32.788 1.00 11.52 214 ASN A C 1
ATOM 1399 O O . ASN A 1 182 ? 4.600 17.986 31.943 1.00 12.82 214 ASN A O 1
ATOM 1404 N N . ASP A 1 183 ? 2.958 19.465 32.441 1.00 11.05 215 ASP A N 1
ATOM 1405 C CA . ASP A 1 183 ? 2.527 19.610 31.041 1.00 10.43 215 ASP A CA 1
ATOM 1406 C C . ASP A 1 183 ? 2.092 18.272 30.446 1.00 9.93 215 ASP A C 1
ATOM 1407 O O . ASP A 1 183 ? 2.243 18.033 29.256 1.00 10.55 215 ASP A O 1
ATOM 1412 N N . TYR A 1 184 ? 1.438 17.483 31.290 1.00 9.75 216 TYR A N 1
ATOM 1413 C CA . TYR A 1 184 ? 0.886 16.160 30.854 1.00 10.15 216 TYR A CA 1
ATOM 1414 C C . TYR A 1 184 ? -0.608 16.053 31.069 1.00 9.62 216 TYR A C 1
ATOM 1415 O O . TYR A 1 184 ? -1.343 15.530 30.205 1.00 11.07 216 TYR A O 1
ATOM 1424 N N . LEU A 1 185 ? -1.133 16.585 32.173 1.00 8.89 217 LEU A N 1
ATOM 1425 C CA . LEU A 1 185 ? -2.543 16.444 32.493 1.00 10.14 217 LEU A CA 1
ATOM 1426 C C . LEU A 1 185 ? -3.373 17.607 32.020 1.00 9.77 217 LEU A C 1
ATOM 1427 O O . LEU A 1 185 ? -4.599 17.714 32.307 1.00 9.30 217 LEU A O 1
ATOM 1432 N N . ASN A 1 186 ? -2.739 18.517 31.297 1.00 8.74 218 ASN A N 1
ATOM 1433 C CA . ASN A 1 186 ? -3.297 19.867 31.004 1.00 9.92 218 ASN A CA 1
ATOM 1434 C C . ASN A 1 186 ? -3.834 20.091 29.590 1.00 10.51 218 ASN A C 1
ATOM 1435 O O . ASN A 1 186 ? -4.031 21.236 29.213 1.00 11.51 218 ASN A O 1
ATOM 1440 N N . LYS A 1 187 ? -4.045 19.031 28.801 1.00 9.00 219 LYS A N 1
ATOM 1441 C CA . LYS A 1 187 ? -4.453 19.170 27.416 1.00 8.88 219 LYS A CA 1
ATOM 1442 C C . LYS A 1 187 ? -5.950 18.951 27.292 1.00 8.79 219 LYS A C 1
ATOM 1443 O O . LYS A 1 187 ? -6.543 18.091 27.961 1.00 10.13 219 LYS A O 1
ATOM 1449 N N . ILE A 1 188 ? -6.596 19.699 26.421 1.00 8.88 220 ILE A N 1
ATOM 1450 C CA . ILE A 1 188 ? -8.015 19.630 26.185 1.00 9.27 220 ILE A CA 1
ATOM 1451 C C . ILE A 1 188 ? -8.342 18.307 25.490 1.00 9.20 220 ILE A C 1
ATOM 1452 O O . ILE A 1 188 ? -7.843 18.007 24.445 1.00 10.72 220 ILE A O 1
ATOM 1457 N N . GLN A 1 189 ? -9.184 17.517 26.127 1.00 9.58 221 GLN A N 1
ATOM 1458 C CA . GLN A 1 189 ? -9.459 16.164 25.655 1.00 9.50 221 GLN A CA 1
ATOM 1459 C C . GLN A 1 189 ? -10.389 16.167 24.428 1.00 9.46 221 GLN A C 1
ATOM 1460 O O . GLN A 1 189 ? -10.341 15.261 23.595 1.00 9.94 221 GLN A O 1
ATOM 1466 N N . GLY A 1 190 ? -11.279 17.172 24.308 1.00 8.84 222 GLY A N 1
ATOM 1467 C CA . GLY A 1 190 ? -11.902 17.451 23.019 1.00 8.08 222 GLY A CA 1
ATOM 1468 C C . GLY A 1 190 ? -13.201 16.709 22.743 1.00 8.92 222 GLY A C 1
ATOM 1469 O O . GLY A 1 190 ? -14.073 16.518 23.657 1.00 9.19 222 GLY A O 1
ATOM 1470 N N . VAL A 1 191 ? -13.349 16.265 21.504 1.00 8.49 223 VAL A N 1
ATOM 1471 C CA . VAL A 1 191 ? -14.577 15.588 20.980 1.00 9.02 223 VAL A CA 1
ATOM 1472 C C . VAL A 1 191 ? -14.256 14.115 21.006 1.00 9.11 223 VAL A C 1
ATOM 1473 O O . VAL A 1 191 ? -13.367 13.641 20.294 1.00 9.97 223 VAL A O 1
ATOM 1477 N N . VAL A 1 192 ? -14.984 13.404 21.874 1.00 9.16 224 VAL A N 1
ATOM 1478 C CA . VAL A 1 192 ? -14.550 12.130 22.345 1.00 8.89 224 VAL A CA 1
ATOM 1479 C C . VAL A 1 192 ? -15.173 10.890 21.685 1.00 9.39 224 VAL A C 1
ATOM 1480 O O . VAL A 1 192 ? -14.573 9.794 21.849 1.00 9.25 224 VAL A O 1
ATOM 1484 N N . TRP A 1 193 ? -16.331 10.971 21.015 1.00 8.43 225 TRP A N 1
ATOM 1485 C CA . TRP A 1 193 ? -16.871 9.836 20.225 1.00 8.44 225 TRP A CA 1
ATOM 1486 C C . TRP A 1 193 ? -17.891 10.287 19.249 1.00 8.63 225 TRP A C 1
ATOM 1487 O O . TRP A 1 193 ? -18.441 11.405 19.407 1.00 8.41 225 TRP A O 1
ATOM 1498 N N . VAL A 1 194 ? -18.128 9.501 18.222 1.00 9.03 226 VAL A N 1
ATOM 1499 C CA . VAL A 1 194 ? -19.110 9.807 17.201 1.00 9.07 226 VAL A CA 1
ATOM 1500 C C . VAL A 1 194 ? -19.867 8.492 16.984 1.00 9.74 226 VAL A C 1
ATOM 1501 O O . VAL A 1 194 ? -19.214 7.389 16.811 1.00 9.42 226 VAL A O 1
ATOM 1505 N N . THR A 1 195 ? -21.204 8.579 17.019 1.00 9.75 227 THR A N 1
ATOM 1506 C CA . THR A 1 195 ? -22.054 7.417 16.944 1.00 9.83 227 THR A CA 1
ATOM 1507 C C . THR A 1 195 ? -23.195 7.654 15.971 1.00 9.92 227 THR A C 1
ATOM 1508 O O . THR A 1 195 ? -24.000 8.592 16.158 1.00 11.46 227 THR A O 1
ATOM 1512 N N . PHE A 1 196 ? -23.285 6.797 14.940 1.00 10.42 228 PHE A N 1
ATOM 1513 C CA . PHE A 1 196 ? -24.354 6.893 13.974 1.00 9.66 228 PHE A CA 1
ATOM 1514 C C . PHE A 1 196 ? -25.618 6.158 14.369 1.00 10.68 228 PHE A C 1
ATOM 1515 O O . PHE A 1 196 ? -25.579 5.118 15.102 1.00 10.98 228 PHE A O 1
ATOM 1523 N N . ASP A 1 197 ? -26.771 6.698 13.937 1.00 10.31 229 ASP A N 1
ATOM 1524 C CA . ASP A 1 197 ? -28.016 5.978 13.877 1.00 11.49 229 ASP A CA 1
ATOM 1525 C C . ASP A 1 197 ? -28.115 5.318 12.505 1.00 11.86 229 ASP A C 1
ATOM 1526 O O . ASP A 1 197 ? -28.401 5.966 11.517 1.00 11.76 229 ASP A O 1
ATOM 1531 N N . PRO A 1 198 ? -27.981 4.033 12.445 1.00 11.48 230 PRO A N 1
ATOM 1532 C CA . PRO A 1 198 ? -27.935 3.376 11.124 1.00 12.51 230 PRO A CA 1
ATOM 1533 C C . PRO A 1 198 ? -29.297 3.316 10.407 1.00 14.45 230 PRO A C 1
ATOM 1534 O O . PRO A 1 198 ? -29.307 3.103 9.199 1.00 14.12 230 PRO A O 1
ATOM 1538 N N . ALA A 1 199 ? -30.397 3.487 11.149 1.00 12.61 231 ALA A N 1
ATOM 1539 C CA . ALA A 1 199 ? -31.697 3.536 10.535 1.00 13.65 231 ALA A CA 1
ATOM 1540 C C . ALA A 1 199 ? -32.029 4.867 9.896 1.00 13.22 231 ALA A C 1
ATOM 1541 O O . ALA A 1 199 ? -33.052 4.960 9.233 1.00 15.75 231 ALA A O 1
ATOM 1543 N N . SER A 1 200 ? -31.142 5.876 10.015 1.00 12.39 232 SER A N 1
ATOM 1544 C CA . SER A 1 200 ? -31.333 7.179 9.452 1.00 11.96 232 SER A CA 1
ATOM 1545 C C . SER A 1 200 ? -30.811 7.337 8.026 1.00 11.82 232 SER A C 1
ATOM 1546 O O . SER A 1 200 ? -30.708 8.434 7.517 1.00 12.03 232 SER A O 1
ATOM 1549 N N . GLY A 1 201 ? -30.411 6.219 7.397 1.00 13.91 233 GLY A N 1
ATOM 1550 C CA . GLY A 1 201 ? -30.125 6.226 5.923 1.00 15.31 233 GLY A CA 1
ATOM 1551 C C . GLY A 1 201 ? -30.287 4.800 5.424 1.00 16.66 233 GLY A C 1
ATOM 1552 O O . GLY A 1 201 ? -30.626 3.905 6.192 1.00 16.87 233 GLY A O 1
ATOM 1553 N N . SER A 1 202 ? -30.013 4.573 4.146 1.00 19.51 234 SER A N 1
ATOM 1554 C CA . SER A 1 202 ? -30.035 3.233 3.625 1.00 21.27 234 SER A CA 1
ATOM 1555 C C . SER A 1 202 ? -28.814 3.066 2.760 1.00 19.31 234 SER A C 1
ATOM 1556 O O . SER A 1 202 ? -28.084 4.014 2.544 1.00 17.97 234 SER A O 1
ATOM 1559 N N . ALA A 1 203 ? -28.535 1.845 2.321 1.00 21.06 235 ALA A N 1
ATOM 1560 C CA . ALA A 1 203 ? -27.225 1.596 1.761 1.00 21.27 235 ALA A CA 1
ATOM 1561 C C . ALA A 1 203 ? -27.040 2.482 0.575 1.00 20.67 235 ALA A C 1
ATOM 1562 O O . ALA A 1 203 ? -27.903 2.559 -0.309 1.00 21.68 235 ALA A O 1
ATOM 1564 N N . GLY A 1 204 ? -25.901 3.131 0.509 1.00 18.49 236 GLY A N 1
ATOM 1565 C CA . GLY A 1 204 ? -25.603 4.089 -0.545 1.00 18.40 236 GLY A CA 1
ATOM 1566 C C . GLY A 1 204 ? -25.944 5.522 -0.271 1.00 17.72 236 GLY A C 1
ATOM 1567 O O . GLY A 1 204 ? -25.659 6.390 -1.091 1.00 20.89 236 GLY A O 1
ATOM 1568 N N . ASN A 1 205 ? -26.665 5.833 0.814 1.00 14.80 237 ASN A N 1
ATOM 1569 C CA A ASN A 1 205 ? -27.121 7.204 1.053 0.50 14.27 237 ASN A CA 1
ATOM 1570 C CA B ASN A 1 205 ? -27.046 7.228 1.040 0.50 13.49 237 ASN A CA 1
ATOM 1571 C C . ASN A 1 205 ? -26.666 7.646 2.443 1.00 13.60 237 ASN A C 1
ATOM 1572 O O . ASN A 1 205 ? -26.492 6.817 3.308 1.00 14.05 237 ASN A O 1
ATOM 1581 N N . THR A 1 206 ? -26.417 8.930 2.591 1.00 12.34 238 THR A N 1
ATOM 1582 C CA . THR A 1 206 ? -25.825 9.493 3.804 1.00 11.75 238 THR A CA 1
ATOM 1583 C C . THR A 1 206 ? -26.743 9.309 5.032 1.00 12.75 238 THR A C 1
ATOM 1584 O O . THR A 1 206 ? -27.944 9.619 5.017 1.00 13.39 238 THR A O 1
ATOM 1588 N N . SER A 1 207 ? -26.178 8.808 6.117 1.00 11.50 239 SER A N 1
ATOM 1589 C CA . SER A 1 207 ? -26.950 8.729 7.360 1.00 11.67 239 SER A CA 1
ATOM 1590 C C . SER A 1 207 ? -27.272 10.114 7.878 1.00 10.90 239 SER A C 1
ATOM 1591 O O . SER A 1 207 ? -26.383 10.955 8.016 1.00 11.40 239 SER A O 1
ATOM 1594 N N . GLN A 1 208 ? -28.532 10.370 8.195 1.00 11.18 240 GLN A N 1
ATOM 1595 C CA . GLN A 1 208 ? -28.941 11.718 8.593 1.00 11.02 240 GLN A CA 1
ATOM 1596 C C . GLN A 1 208 ? -28.765 12.049 10.047 1.00 11.23 240 GLN A C 1
ATOM 1597 O O . GLN A 1 208 ? -28.654 13.203 10.368 1.00 10.33 240 GLN A O 1
ATOM 1603 N N . VAL A 1 209 ? -28.730 11.038 10.929 1.00 10.54 241 VAL A N 1
ATOM 1604 C CA . VAL A 1 209 ? -28.735 11.238 12.384 1.00 10.91 241 VAL A CA 1
ATOM 1605 C C . VAL A 1 209 ? -27.439 10.744 12.904 1.00 9.96 241 VAL A C 1
ATOM 1606 O O . VAL A 1 209 ? -27.083 9.571 12.737 1.00 10.16 241 VAL A O 1
ATOM 1610 N N . ILE A 1 210 ? -26.705 11.653 13.539 1.00 10.17 242 ILE A N 1
ATOM 1611 C CA . ILE A 1 210 ? -25.374 11.437 14.105 1.00 9.29 242 ILE A CA 1
ATOM 1612 C C . ILE A 1 210 ? -25.335 12.058 15.515 1.00 9.65 242 ILE A C 1
ATOM 1613 O O . ILE A 1 210 ? -25.727 13.221 15.698 1.00 11.36 242 ILE A O 1
ATOM 1618 N N . TYR A 1 211 ? -24.833 11.287 16.476 1.00 8.68 243 TYR A N 1
ATOM 1619 C CA . TYR A 1 211 ? -24.588 11.756 17.829 1.00 8.62 243 TYR A CA 1
ATOM 1620 C C . TYR A 1 211 ? -23.104 11.914 18.091 1.00 8.78 243 TYR A C 1
ATOM 1621 O O . TYR A 1 211 ? -22.288 11.062 17.648 1.00 9.98 243 TYR A O 1
ATOM 1630 N N . VAL A 1 212 ? -22.767 12.934 18.861 1.00 8.79 244 VAL A N 1
ATOM 1631 C CA . VAL A 1 212 ? -21.333 13.212 19.142 1.00 9.67 244 VAL A CA 1
ATOM 1632 C C . VAL A 1 212 ? -21.198 13.531 20.616 1.00 9.35 244 VAL A C 1
ATOM 1633 O O . VAL A 1 212 ? -21.965 14.361 21.167 1.00 10.49 244 VAL A O 1
ATOM 1637 N N . GLY A 1 213 ? -20.198 12.883 21.233 1.00 8.23 245 GLY A N 1
ATOM 1638 C CA . GLY A 1 213 ? -19.824 13.198 22.628 1.00 8.59 245 GLY A CA 1
ATOM 1639 C C . GLY A 1 213 ? -18.679 14.168 22.709 1.00 8.47 245 GLY A C 1
ATOM 1640 O O . GLY A 1 213 ? -17.717 14.069 21.942 1.00 8.44 245 GLY A O 1
ATOM 1641 N N . VAL A 1 214 ? -18.757 15.078 23.710 1.00 9.16 246 VAL A N 1
ATOM 1642 C CA . VAL A 1 214 ? -17.822 16.175 23.858 1.00 9.29 246 VAL A CA 1
ATOM 1643 C C . VAL A 1 214 ? -17.431 16.189 25.323 1.00 9.55 246 VAL A C 1
ATOM 1644 O O . VAL A 1 214 ? -18.285 16.135 26.208 1.00 8.70 246 VAL A O 1
ATOM 1648 N N . ALA A 1 215 ? -16.151 16.295 25.595 1.00 9.26 247 ALA A N 1
ATOM 1649 C CA . ALA A 1 215 ? -15.694 16.469 26.986 1.00 8.87 247 ALA A CA 1
ATOM 1650 C C . ALA A 1 215 ? -15.886 17.929 27.430 1.00 8.87 247 ALA A C 1
ATOM 1651 O O . ALA A 1 215 ? -14.965 18.792 27.425 1.00 8.44 247 ALA A O 1
ATOM 1653 N N . ASP A 1 216 ? -17.127 18.156 27.836 1.00 8.02 248 ASP A N 1
ATOM 1654 C CA . ASP A 1 216 ? -17.637 19.470 28.252 1.00 8.47 248 ASP A CA 1
ATOM 1655 C C . ASP A 1 216 ? -18.800 19.125 29.196 1.00 9.46 248 ASP A C 1
ATOM 1656 O O . ASP A 1 216 ? -19.802 18.577 28.757 1.00 8.69 248 ASP A O 1
ATOM 1661 N N . THR A 1 217 ? -18.635 19.383 30.499 1.00 8.94 249 THR A N 1
ATOM 1662 C CA . THR A 1 217 ? -19.669 19.035 31.501 1.00 9.29 249 THR A CA 1
ATOM 1663 C C . THR A 1 217 ? -21.039 19.608 31.247 1.00 9.79 249 THR A C 1
ATOM 1664 O O . THR A 1 217 ? -22.041 19.017 31.660 1.00 9.77 249 THR A O 1
ATOM 1668 N N . GLN A 1 218 ? -21.108 20.734 30.556 1.00 8.54 250 GLN A N 1
ATOM 1669 C CA . GLN A 1 218 ? -22.356 21.412 30.315 1.00 9.41 250 GLN A CA 1
ATOM 1670 C C . GLN A 1 218 ? -22.927 21.181 28.924 1.00 9.13 250 GLN A C 1
ATOM 1671 O O . GLN A 1 218 ? -24.040 21.611 28.655 1.00 10.35 250 GLN A O 1
ATOM 1677 N N . ASN A 1 219 ? -22.190 20.535 28.045 1.00 8.89 251 ASN A N 1
ATOM 1678 C CA . ASN A 1 219 ? -22.623 20.276 26.690 1.00 9.86 251 ASN A CA 1
ATOM 1679 C C . ASN A 1 219 ? -22.010 18.956 26.223 1.00 9.62 251 ASN A C 1
ATOM 1680 O O . ASN A 1 219 ? -21.270 18.901 25.298 1.00 9.15 251 ASN A O 1
ATOM 1685 N N . ALA A 1 220 ? -22.391 17.858 26.883 1.00 7.93 252 ALA A N 1
ATOM 1686 C CA . ALA A 1 220 ? -21.732 16.593 26.629 1.00 7.91 252 ALA A CA 1
ATOM 1687 C C . ALA A 1 220 ? -22.151 15.913 25.305 1.00 8.75 252 ALA A C 1
ATOM 1688 O O . ALA A 1 220 ? -21.373 15.182 24.740 1.00 9.05 252 ALA A O 1
ATOM 1690 N N . ILE A 1 221 ? -23.374 16.168 24.890 1.00 8.13 253 ILE A N 1
ATOM 1691 C CA . ILE A 1 221 ? -23.948 15.455 23.764 1.00 9.26 253 ILE A CA 1
ATOM 1692 C C . ILE A 1 221 ? -24.522 16.393 22.716 1.00 9.24 253 ILE A C 1
ATOM 1693 O O . ILE A 1 221 ? -25.371 17.228 23.035 1.00 9.62 253 ILE A O 1
ATOM 1698 N N . TYR A 1 222 ? -24.072 16.188 21.482 1.00 9.66 254 TYR A N 1
ATOM 1699 C CA . TYR A 1 222 ? -24.582 16.886 20.308 1.00 10.30 254 TYR A CA 1
ATOM 1700 C C . TYR A 1 222 ? -25.210 15.907 19.352 1.00 10.69 254 TYR A C 1
ATOM 1701 O O . TYR A 1 222 ? -24.882 14.705 19.324 1.00 10.46 254 TYR A O 1
ATOM 1710 N N . ARG A 1 223 ? -26.062 16.465 18.502 1.00 10.81 255 ARG A N 1
ATOM 1711 C CA . ARG A 1 223 ? -26.734 15.687 17.446 1.00 10.87 255 ARG A CA 1
ATOM 1712 C C . ARG A 1 223 ? -26.900 16.493 16.170 1.00 11.33 255 ARG A C 1
ATOM 1713 O O . ARG A 1 223 ? -27.192 17.689 16.226 1.00 11.27 255 ARG A O 1
ATOM 1721 N N . SER A 1 224 ? -26.756 15.799 15.033 1.00 10.36 256 SER A N 1
ATOM 1722 C CA . SER A 1 224 ? -27.190 16.284 13.734 1.00 10.39 256 SER A CA 1
ATOM 1723 C C . SER A 1 224 ? -28.338 15.415 13.251 1.00 10.36 256 SER A C 1
ATOM 1724 O O . SER A 1 224 ? -28.271 14.188 13.399 1.00 10.52 256 SER A O 1
ATOM 1727 N N . THR A 1 225 ? -29.388 16.031 12.689 1.00 10.11 257 THR A N 1
ATOM 1728 C CA . THR A 1 225 ? -30.453 15.314 12.043 1.00 11.81 257 THR A CA 1
ATOM 1729 C C . THR A 1 225 ? -30.479 15.546 10.551 1.00 11.35 257 THR A C 1
ATOM 1730 O O . THR A 1 225 ? -31.431 15.098 9.907 1.00 12.31 257 THR A O 1
ATOM 1734 N N . ASP A 1 226 ? -29.466 16.240 10.017 1.00 11.13 258 ASP A N 1
ATOM 1735 C CA . ASP A 1 226 ? -29.420 16.571 8.574 1.00 11.52 258 ASP A CA 1
ATOM 1736 C C . ASP A 1 226 ? -28.126 16.088 7.954 1.00 11.71 258 ASP A C 1
ATOM 1737 O O . ASP A 1 226 ? -27.595 16.706 7.024 1.00 13.14 258 ASP A O 1
ATOM 1742 N N . GLY A 1 227 ? -27.588 14.982 8.437 1.00 11.08 259 GLY A N 1
ATOM 1743 C CA . GLY A 1 227 ? -26.437 14.419 7.791 1.00 10.36 259 GLY A CA 1
ATOM 1744 C C . GLY A 1 227 ? -25.156 15.163 7.957 1.00 11.53 259 GLY A C 1
ATOM 1745 O O . GLY A 1 227 ? -24.253 15.082 7.127 1.00 12.31 259 GLY A O 1
ATOM 1746 N N . GLY A 1 228 ? -25.091 15.893 9.055 1.00 10.23 260 GLY A N 1
ATOM 1747 C CA . GLY A 1 228 ? -23.886 16.580 9.461 1.00 10.40 260 GLY A CA 1
ATOM 1748 C C . GLY A 1 228 ? -23.759 17.984 8.907 1.00 11.26 260 GLY A C 1
ATOM 1749 O O . GLY A 1 228 ? -22.718 18.602 9.113 1.00 12.22 260 GLY A O 1
ATOM 1750 N N . THR A 1 229 ? -24.811 18.491 8.280 1.00 11.89 261 THR A N 1
ATOM 1751 C CA . THR A 1 229 ? -24.802 19.876 7.837 1.00 12.24 261 THR A CA 1
ATOM 1752 C C . THR A 1 229 ? -24.879 20.859 9.023 1.00 13.47 261 THR A C 1
ATOM 1753 O O . THR A 1 229 ? -24.150 21.844 9.021 1.00 13.06 261 THR A O 1
ATOM 1757 N N . THR A 1 230 ? -25.759 20.605 9.989 1.00 12.43 262 THR A N 1
ATOM 1758 C CA . THR A 1 230 ? -25.861 21.403 11.199 1.00 12.61 262 THR A CA 1
ATOM 1759 C C . THR A 1 230 ? -25.854 20.489 12.421 1.00 12.23 262 THR A C 1
ATOM 1760 O O . THR A 1 230 ? -26.138 19.289 12.326 1.00 11.39 262 THR A O 1
ATOM 1764 N N . TRP A 1 231 ? -25.574 21.104 13.576 1.00 12.19 263 TRP A N 1
ATOM 1765 C CA . TRP A 1 231 ? -25.416 20.393 14.825 1.00 12.40 263 TRP A CA 1
ATOM 1766 C C . TRP A 1 231 ? -25.996 21.227 15.963 1.00 13.87 263 TRP A C 1
ATOM 1767 O O . TRP A 1 231 ? -25.909 22.458 15.962 1.00 14.85 263 TRP A O 1
ATOM 1778 N N . SER A 1 232 ? -26.531 20.563 16.953 1.00 12.36 264 SER A N 1
ATOM 1779 C CA . SER A 1 232 ? -26.953 21.271 18.123 1.00 12.97 264 SER A CA 1
ATOM 1780 C C . SER A 1 232 ? -26.902 20.381 19.373 1.00 12.56 264 SER A C 1
ATOM 1781 O O . SER A 1 232 ? -26.944 19.112 19.275 1.00 13.17 264 SER A O 1
ATOM 1784 N N . ARG A 1 233 ? -26.820 21.002 20.516 1.00 13.35 265 ARG A N 1
ATOM 1785 C CA . ARG A 1 233 ? -26.819 20.209 21.740 1.00 13.10 265 ARG A CA 1
ATOM 1786 C C . ARG A 1 233 ? -28.096 19.517 21.945 1.00 13.08 265 ARG A C 1
ATOM 1787 O O . ARG A 1 233 ? -29.165 20.080 21.655 1.00 12.97 265 ARG A O 1
ATOM 1795 N N . LEU A 1 234 ? -28.042 18.305 22.500 1.00 11.36 266 LEU A N 1
ATOM 1796 C CA . LEU A 1 234 ? -29.283 17.588 22.742 1.00 14.16 266 LEU A CA 1
ATOM 1797 C C . LEU A 1 234 ? -30.084 18.156 23.868 1.00 12.37 266 LEU A C 1
ATOM 1798 O O . LEU A 1 234 ? -29.583 18.257 24.985 1.00 13.75 266 LEU A O 1
ATOM 1803 N N . ALA A 1 235 ? -31.357 18.538 23.642 1.00 13.18 267 ALA A N 1
ATOM 1804 C CA . ALA A 1 235 ? -32.126 19.140 24.726 1.00 13.88 267 ALA A CA 1
ATOM 1805 C C . ALA A 1 235 ? -32.397 18.196 25.889 1.00 13.89 267 ALA A C 1
ATOM 1806 O O . ALA A 1 235 ? -32.624 17.029 25.666 1.00 16.91 267 ALA A O 1
ATOM 1808 N N . GLY A 1 236 ? -32.409 18.771 27.077 1.00 14.81 268 GLY A N 1
ATOM 1809 C CA . GLY A 1 236 ? -32.739 18.027 28.307 1.00 14.39 268 GLY A CA 1
ATOM 1810 C C . GLY A 1 236 ? -31.679 17.116 28.837 1.00 14.15 268 GLY A C 1
ATOM 1811 O O . GLY A 1 236 ? -31.904 16.478 29.873 1.00 13.48 268 GLY A O 1
ATOM 1812 N N . GLN A 1 237 ? -30.484 17.119 28.225 1.00 12.50 269 GLN A N 1
ATOM 1813 C CA . GLN A 1 237 ? -29.464 16.237 28.674 1.00 11.14 269 GLN A CA 1
ATOM 1814 C C . GLN A 1 237 ? -28.966 16.567 30.075 1.00 11.36 269 GLN A C 1
ATOM 1815 O O . GLN A 1 237 ? -28.988 17.699 30.496 1.00 10.58 269 GLN A O 1
ATOM 1821 N N . PRO A 1 238 ? -28.417 15.580 30.779 1.00 10.33 270 PRO A N 1
ATOM 1822 C CA . PRO A 1 238 ? -27.799 15.845 32.045 1.00 9.57 270 PRO A CA 1
ATOM 1823 C C . PRO A 1 238 ? -26.463 16.582 31.927 1.00 10.51 270 PRO A C 1
ATOM 1824 O O . PRO A 1 238 ? -25.887 16.621 30.885 1.00 9.53 270 PRO A O 1
ATOM 1828 N N . THR A 1 239 ? -26.133 17.298 33.007 1.00 10.30 271 THR A N 1
ATOM 1829 C CA . THR A 1 239 ? -24.916 18.052 33.098 1.00 9.76 271 THR A CA 1
ATOM 1830 C C . THR A 1 239 ? -24.125 17.627 34.290 1.00 9.87 271 THR A C 1
ATOM 1831 O O . THR A 1 239 ? -24.616 17.009 35.296 1.00 11.22 271 THR A O 1
ATOM 1835 N N . GLY A 1 240 ? -22.845 17.954 34.217 1.00 8.59 272 GLY A N 1
ATOM 1836 C CA . GLY A 1 240 ? -21.900 17.727 35.313 1.00 9.04 272 GLY A CA 1
ATOM 1837 C C . GLY A 1 240 ? -20.789 16.730 35.056 1.00 10.15 272 GLY A C 1
ATOM 1838 O O . GLY A 1 240 ? -19.854 16.598 35.867 1.00 11.55 272 GLY A O 1
ATOM 1839 N N . PHE A 1 241 ? -20.913 15.958 33.998 1.00 9.73 273 PHE A N 1
ATOM 1840 C CA . PHE A 1 241 ? -20.033 14.828 33.746 1.00 9.66 273 PHE A CA 1
ATOM 1841 C C . PHE A 1 241 ? -19.647 14.657 32.301 1.00 9.96 273 PHE A C 1
ATOM 1842 O O . PHE A 1 241 ? -20.157 15.341 31.403 1.00 11.26 273 PHE A O 1
ATOM 1850 N N . LEU A 1 242 ? -18.630 13.806 32.051 1.00 9.51 274 LEU A N 1
ATOM 1851 C CA . LEU A 1 242 ? -18.055 13.655 30.753 1.00 9.07 274 LEU A CA 1
ATOM 1852 C C . LEU A 1 242 ? -18.461 12.286 30.196 1.00 8.98 274 LEU A C 1
ATOM 1853 O O . LEU A 1 242 ? -18.409 11.303 30.920 1.00 9.58 274 LEU A O 1
ATOM 1858 N N . PRO A 1 243 ? -18.793 12.209 28.887 1.00 8.72 275 PRO A N 1
ATOM 1859 C CA . PRO A 1 243 ? -19.329 11.025 28.290 1.00 8.96 275 PRO A CA 1
ATOM 1860 C C . PRO A 1 243 ? -18.253 10.100 27.753 1.00 9.22 275 PRO A C 1
ATOM 1861 O O . PRO A 1 243 ? -17.768 10.336 26.648 1.00 9.22 275 PRO A O 1
ATOM 1865 N N . HIS A 1 244 ? -17.918 9.021 28.473 1.00 8.24 276 HIS A N 1
ATOM 1866 C CA . HIS A 1 244 ? -16.895 8.108 27.973 1.00 8.43 276 HIS A CA 1
ATOM 1867 C C . HIS A 1 244 ? -17.301 7.295 26.768 1.00 9.04 276 HIS A C 1
ATOM 1868 O O . HIS A 1 244 ? -16.478 6.981 25.927 1.00 9.31 276 HIS A O 1
ATOM 1875 N N . LYS A 1 245 ? -18.591 6.954 26.684 1.00 9.66 277 LYS A N 1
ATOM 1876 C CA . LYS A 1 245 ? -19.146 6.079 25.608 1.00 9.90 277 LYS A CA 1
ATOM 1877 C C . LYS A 1 245 ? -20.562 6.488 25.272 1.00 9.54 277 LYS A C 1
ATOM 1878 O O . LYS A 1 245 ? -21.343 6.878 26.179 1.00 9.74 277 LYS A O 1
ATOM 1884 N N . GLY A 1 246 ? -20.888 6.407 23.991 1.00 9.37 278 GLY A N 1
ATOM 1885 C CA . GLY A 1 246 ? -22.259 6.592 23.498 1.00 9.11 278 GLY A CA 1
ATOM 1886 C C . GLY A 1 246 ? -22.545 5.466 22.504 1.00 10.31 278 GLY A C 1
ATOM 1887 O O . GLY A 1 246 ? -21.939 5.375 21.460 1.00 11.13 278 GLY A O 1
ATOM 1888 N N . VAL A 1 247 ? -23.510 4.623 22.887 1.00 10.25 279 VAL A N 1
ATOM 1889 C CA . VAL A 1 247 ? -23.874 3.430 22.139 1.00 10.30 279 VAL A CA 1
ATOM 1890 C C . VAL A 1 247 ? -25.337 3.576 21.728 1.00 10.25 279 VAL A C 1
ATOM 1891 O O . VAL A 1 247 ? -26.187 3.731 22.588 1.00 10.04 279 VAL A O 1
ATOM 1895 N N . TYR A 1 248 ? -25.615 3.413 20.439 1.00 9.26 280 TYR A N 1
ATOM 1896 C CA . TYR A 1 248 ? -26.963 3.593 19.894 1.00 9.81 280 TYR A CA 1
ATOM 1897 C C . TYR A 1 248 ? -27.518 2.294 19.451 1.00 10.45 280 TYR A C 1
ATOM 1898 O O . TYR A 1 248 ? -26.874 1.529 18.753 1.00 11.64 280 TYR A O 1
ATOM 1907 N N . ASP A 1 249 ? -28.771 2.067 19.824 1.00 11.27 281 ASP A N 1
ATOM 1908 C CA . ASP A 1 249 ? -29.526 0.872 19.405 1.00 11.52 281 ASP A CA 1
ATOM 1909 C C . ASP A 1 249 ? -30.710 1.298 18.562 1.00 11.93 281 ASP A C 1
ATOM 1910 O O . ASP A 1 249 ? -31.688 1.948 19.072 1.00 11.36 281 ASP A O 1
ATOM 1915 N N . ALA A 1 250 ? -30.667 0.915 17.291 1.00 11.31 282 ALA A N 1
ATOM 1916 C CA . ALA A 1 250 ? -31.718 1.289 16.381 1.00 12.43 282 ALA A CA 1
ATOM 1917 C C . ALA A 1 250 ? -32.959 0.394 16.521 1.00 13.69 282 ALA A C 1
ATOM 1918 O O . ALA A 1 250 ? -34.066 0.759 16.024 1.00 14.29 282 ALA A O 1
ATOM 1920 N N . VAL A 1 251 ? -32.823 -0.735 17.201 1.00 14.43 283 VAL A N 1
ATOM 1921 C CA . VAL A 1 251 ? -33.955 -1.634 17.402 1.00 14.31 283 VAL A CA 1
ATOM 1922 C C . VAL A 1 251 ? -34.972 -1.010 18.314 1.00 15.94 283 VAL A C 1
ATOM 1923 O O . VAL A 1 251 ? -36.152 -0.972 17.990 1.00 17.52 283 VAL A O 1
ATOM 1927 N N . ASN A 1 252 ? -34.528 -0.442 19.426 1.00 14.43 284 ASN A N 1
ATOM 1928 C CA . ASN A 1 252 ? -35.386 0.249 20.380 1.00 15.19 284 ASN A CA 1
ATOM 1929 C C . ASN A 1 252 ? -35.365 1.766 20.202 1.00 13.93 284 ASN A C 1
ATOM 1930 O O . ASN A 1 252 ? -36.187 2.463 20.816 1.00 16.52 284 ASN A O 1
ATOM 1935 N N . GLY A 1 253 ? -34.485 2.277 19.378 1.00 12.98 285 GLY A N 1
ATOM 1936 C CA . GLY A 1 253 ? -34.331 3.702 19.174 1.00 12.83 285 GLY A CA 1
ATOM 1937 C C . GLY A 1 253 ? -33.852 4.516 20.347 1.00 12.22 285 GLY A C 1
ATOM 1938 O O . GLY A 1 253 ? -34.460 5.516 20.718 1.00 11.59 285 GLY A O 1
ATOM 1939 N N . VAL A 1 254 ? -32.778 4.037 20.968 1.00 10.77 286 VAL A N 1
ATOM 1940 C CA . VAL A 1 254 ? -32.275 4.607 22.200 1.00 10.93 286 VAL A CA 1
ATOM 1941 C C . VAL A 1 254 ? -30.745 4.754 22.137 1.00 9.59 286 VAL A C 1
ATOM 1942 O O . VAL A 1 254 ? -30.043 3.911 21.574 1.00 11.51 286 VAL A O 1
ATOM 1946 N N . LEU A 1 255 ? -30.301 5.857 22.682 1.00 10.47 287 LEU A N 1
ATOM 1947 C CA . LEU A 1 255 ? -28.867 6.107 22.894 1.00 9.91 287 LEU A CA 1
ATOM 1948 C C . LEU A 1 255 ? -28.567 5.895 24.388 1.00 10.36 287 LEU A C 1
ATOM 1949 O O . LEU A 1 255 ? -29.227 6.482 25.221 1.00 11.40 287 LEU A O 1
ATOM 1954 N N . TYR A 1 256 ? -27.531 5.088 24.678 1.00 9.33 288 TYR A N 1
ATOM 1955 C CA . TYR A 1 256 ? -27.020 4.853 26.023 1.00 10.02 288 TYR A CA 1
ATOM 1956 C C . TYR A 1 256 ? -25.699 5.579 26.145 1.00 10.03 288 TYR A C 1
ATOM 1957 O O . TYR A 1 256 ? -24.849 5.501 25.215 1.00 9.00 288 TYR A O 1
ATOM 1966 N N . ILE A 1 257 ? -25.528 6.300 27.268 1.00 9.10 289 ILE A N 1
ATOM 1967 C CA . ILE A 1 257 ? -24.308 7.059 27.493 1.00 9.11 289 ILE A CA 1
ATOM 1968 C C . ILE A 1 257 ? -23.770 6.747 28.891 1.00 8.93 289 ILE A C 1
ATOM 1969 O O . ILE A 1 257 ? -24.546 6.832 29.893 1.00 10.11 289 ILE A O 1
ATOM 1974 N N . ALA A 1 258 ? -22.475 6.470 28.976 1.00 8.48 290 ALA A N 1
ATOM 1975 C CA . ALA A 1 258 ? -21.782 6.242 30.272 1.00 8.91 290 ALA A CA 1
ATOM 1976 C C . ALA A 1 258 ? -20.945 7.454 30.560 1.00 8.98 290 ALA A C 1
ATOM 1977 O O . ALA A 1 258 ? -20.116 7.825 29.733 1.00 8.81 290 ALA A O 1
ATOM 1979 N N . TYR A 1 259 ? -21.130 8.014 31.759 1.00 8.82 291 TYR A N 1
ATOM 1980 C CA . TYR A 1 259 ? -20.434 9.247 32.141 1.00 8.68 291 TYR A CA 1
ATOM 1981 C C . TYR A 1 259 ? -19.540 9.013 33.347 1.00 8.52 291 TYR A C 1
ATOM 1982 O O . TYR A 1 259 ? -19.848 8.162 34.249 1.00 9.57 291 TYR A O 1
ATOM 1991 N N . SER A 1 260 ? -18.515 9.851 33.466 1.00 9.04 292 SER A N 1
ATOM 1992 C CA . SER A 1 260 ? -17.646 9.892 34.611 1.00 8.92 292 SER A CA 1
ATOM 1993 C C . SER A 1 260 ? -17.231 11.369 34.916 1.00 9.55 292 SER A C 1
ATOM 1994 O O . SER A 1 260 ? -17.399 12.236 34.047 1.00 10.23 292 SER A O 1
ATOM 1997 N N . ASP A 1 261 ? -16.671 11.659 36.084 1.00 8.97 293 ASP A N 1
ATOM 1998 C CA . ASP A 1 261 ? -16.268 13.004 36.422 1.00 9.14 293 ASP A CA 1
ATOM 1999 C C . ASP A 1 261 ? -14.859 13.313 35.912 1.00 9.70 293 ASP A C 1
ATOM 2000 O O . ASP A 1 261 ? -14.424 14.430 36.068 1.00 11.29 293 ASP A O 1
ATOM 2005 N N . THR A 1 262 ? -14.120 12.380 35.351 1.00 8.70 294 THR A N 1
ATOM 2006 C CA . THR A 1 262 ? -12.819 12.667 34.765 1.00 9.52 294 THR A CA 1
ATOM 2007 C C . THR A 1 262 ? -12.727 11.983 33.401 1.00 8.91 294 THR A C 1
ATOM 2008 O O . THR A 1 262 ? -13.623 11.149 33.082 1.00 9.25 294 THR A O 1
ATOM 2012 N N . GLY A 1 263 ? -11.727 12.348 32.622 1.00 8.95 295 GLY A N 1
ATOM 2013 C CA . GLY A 1 263 ? -11.512 11.657 31.383 1.00 8.64 295 GLY A CA 1
ATOM 2014 C C . GLY A 1 263 ? -10.929 10.287 31.383 1.00 8.45 295 GLY A C 1
ATOM 2015 O O . GLY A 1 263 ? -10.903 9.621 30.338 1.00 8.88 295 GLY A O 1
ATOM 2016 N N . GLY A 1 264 ? -10.476 9.823 32.537 1.00 9.27 296 GLY A N 1
ATOM 2017 C CA . GLY A 1 264 ? -9.828 8.495 32.603 1.00 9.40 296 GLY A CA 1
ATOM 2018 C C . GLY A 1 264 ? -8.435 8.554 32.032 1.00 9.30 296 GLY A C 1
ATOM 2019 O O . GLY A 1 264 ? -7.966 9.598 31.555 1.00 8.66 296 GLY A O 1
ATOM 2020 N N . PRO A 1 265 ? -7.714 7.436 32.012 1.00 8.98 297 PRO A N 1
ATOM 2021 C CA . PRO A 1 265 ? -8.217 6.090 32.357 1.00 9.55 297 PRO A CA 1
ATOM 2022 C C . PRO A 1 265 ? -7.918 5.642 33.750 1.00 9.54 297 PRO A C 1
ATOM 2023 O O . PRO A 1 265 ? -8.336 4.566 34.146 1.00 9.68 297 PRO A O 1
ATOM 2027 N N . TYR A 1 266 ? -7.165 6.405 34.546 1.00 9.35 298 TYR A N 1
ATOM 2028 C CA . TYR A 1 266 ? -6.695 5.977 35.865 1.00 10.17 298 TYR A CA 1
ATOM 2029 C C . TYR A 1 266 ? -7.574 6.416 37.004 1.00 10.58 298 TYR A C 1
ATOM 2030 O O . TYR A 1 266 ? -7.361 5.956 38.150 1.00 10.77 298 TYR A O 1
ATOM 2039 N N . ASP A 1 267 ? -8.532 7.286 36.759 1.00 9.79 299 ASP A N 1
ATOM 2040 C CA . ASP A 1 267 ? -9.404 7.833 37.796 1.00 10.46 299 ASP A CA 1
ATOM 2041 C C . ASP A 1 267 ? -10.848 7.893 37.347 1.00 10.29 299 ASP A C 1
ATOM 2042 O O . ASP A 1 267 ? -11.195 7.406 36.227 1.00 10.21 299 ASP A O 1
ATOM 2047 N N . GLY A 1 268 ? -11.691 8.449 38.211 1.00 9.51 300 GLY A N 1
ATOM 2048 C CA . GLY A 1 268 ? -13.090 8.549 37.995 1.00 8.93 300 GLY A CA 1
ATOM 2049 C C . GLY A 1 268 ? -13.750 8.143 39.356 1.00 10.12 300 GLY A C 1
ATOM 2050 O O . GLY A 1 268 ? -13.628 6.995 39.871 1.00 10.74 300 GLY A O 1
ATOM 2051 N N . ALA A 1 269 ? -14.448 9.105 39.920 1.00 9.12 301 ALA A N 1
ATOM 2052 C CA . ALA A 1 269 ? -14.994 9.043 41.297 1.00 9.51 301 ALA A CA 1
ATOM 2053 C C . ALA A 1 269 ? -16.489 9.123 41.356 1.00 9.87 301 ALA A C 1
ATOM 2054 O O . ALA A 1 269 ? -17.067 8.995 42.434 1.00 11.19 301 ALA A O 1
ATOM 2056 N N . LYS A 1 270 ? -17.165 9.420 40.258 1.00 9.03 302 LYS A N 1
ATOM 2057 C CA . LYS A 1 270 ? -18.553 9.666 40.229 1.00 9.21 302 LYS A CA 1
ATOM 2058 C C . LYS A 1 270 ? -19.018 9.696 38.792 1.00 9.03 302 LYS A C 1
ATOM 2059 O O . LYS A 1 270 ? -18.249 10.039 37.907 1.00 9.79 302 LYS A O 1
ATOM 2065 N N . GLY A 1 271 ? -20.279 9.317 38.580 1.00 8.53 303 GLY A N 1
ATOM 2066 C CA . GLY A 1 271 ? -20.858 9.348 37.243 1.00 9.18 303 GLY A CA 1
ATOM 2067 C C . GLY A 1 271 ? -22.284 8.780 37.247 1.00 9.08 303 GLY A C 1
ATOM 2068 O O . GLY A 1 271 ? -22.906 8.562 38.260 1.00 9.97 303 GLY A O 1
ATOM 2069 N N . ASP A 1 272 ? -22.769 8.535 36.029 1.00 9.66 304 ASP A N 1
ATOM 2070 C CA . ASP A 1 272 ? -24.111 8.053 35.757 1.00 8.95 304 ASP A CA 1
ATOM 2071 C C . ASP A 1 272 ? -24.134 7.333 34.421 1.00 9.13 304 ASP A C 1
ATOM 2072 O O . ASP A 1 272 ? -23.282 7.590 33.594 1.00 9.20 304 ASP A O 1
ATOM 2077 N N . VAL A 1 273 ? -25.154 6.513 34.220 1.00 8.37 305 VAL A N 1
ATOM 2078 C CA . VAL A 1 273 ? -25.488 5.967 32.944 1.00 8.04 305 VAL A CA 1
ATOM 2079 C C . VAL A 1 273 ? -26.866 6.497 32.588 1.00 9.04 305 VAL A C 1
ATOM 2080 O O . VAL A 1 273 ? -27.800 6.358 33.379 1.00 9.24 305 VAL A O 1
ATOM 2084 N N . TRP A 1 274 ? -27.026 7.061 31.380 1.00 8.05 306 TRP A N 1
ATOM 2085 C CA . TRP A 1 274 ? -28.319 7.572 30.944 1.00 8.43 306 TRP A CA 1
ATOM 2086 C C . TRP A 1 274 ? -28.798 6.933 29.625 1.00 9.43 306 TRP A C 1
ATOM 2087 O O . TRP A 1 274 ? -28.011 6.419 28.828 1.00 10.09 306 TRP A O 1
ATOM 2098 N N . LYS A 1 275 ? -30.088 6.942 29.427 1.00 9.36 307 LYS A N 1
ATOM 2099 C CA . LYS A 1 275 ? -30.766 6.409 28.214 1.00 10.86 307 LYS A CA 1
ATOM 2100 C C . LYS A 1 275 ? -31.564 7.565 27.622 1.00 11.94 307 LYS A C 1
ATOM 2101 O O . LYS A 1 275 ? -32.360 8.231 28.359 1.00 13.03 307 LYS A O 1
ATOM 2107 N N . PHE A 1 276 ? -31.313 7.889 26.358 1.00 9.67 308 PHE A N 1
ATOM 2108 C CA . PHE A 1 276 ? -32.085 8.849 25.587 1.00 10.89 308 PHE A CA 1
ATOM 2109 C C . PHE A 1 276 ? -32.923 8.144 24.583 1.00 11.48 308 PHE A C 1
ATOM 2110 O O . PHE A 1 276 ? -32.427 7.395 23.745 1.00 10.26 308 PHE A O 1
ATOM 2118 N N . THR A 1 277 ? -34.238 8.341 24.619 1.00 11.54 309 THR A N 1
ATOM 2119 C CA . THR A 1 277 ? -35.142 7.713 23.667 1.00 11.33 309 THR A CA 1
ATOM 2120 C C . THR A 1 277 ? -35.419 8.717 22.535 1.00 12.25 309 THR A C 1
ATOM 2121 O O . THR A 1 277 ? -35.942 9.801 22.807 1.00 13.59 309 THR A O 1
ATOM 2125 N N . ALA A 1 278 ? -35.000 8.402 21.334 1.00 11.80 310 ALA A N 1
ATOM 2126 C CA . ALA A 1 278 ? -34.928 9.380 20.269 1.00 12.03 310 ALA A CA 1
ATOM 2127 C C . ALA A 1 278 ? -36.307 9.820 19.790 1.00 13.92 310 ALA A C 1
ATOM 2128 O O . ALA A 1 278 ? -36.486 11.015 19.483 1.00 16.03 310 ALA A O 1
ATOM 2130 N N . SER A 1 279 ? -37.283 8.927 19.756 1.00 14.01 311 SER A N 1
ATOM 2131 C CA . SER A 1 279 ? -38.639 9.294 19.250 1.00 15.80 311 SER A CA 1
ATOM 2132 C C . SER A 1 279 ? -39.346 10.344 20.135 1.00 18.73 311 SER A C 1
ATOM 2133 O O . SER A 1 279 ? -40.049 11.239 19.632 1.00 18.35 311 SER A O 1
ATOM 2136 N N . SER A 1 280 ? -39.120 10.290 21.443 1.00 15.16 312 SER A N 1
ATOM 2137 C CA . SER A 1 280 ? -39.820 11.169 22.358 1.00 15.90 312 SER A CA 1
ATOM 2138 C C . SER A 1 280 ? -38.925 12.294 22.899 1.00 14.62 312 SER A C 1
ATOM 2139 O O . SER A 1 280 ? -39.383 13.204 23.532 1.00 15.38 312 SER A O 1
ATOM 2142 N N . GLY A 1 281 ? -37.595 12.131 22.784 1.00 13.63 313 GLY A N 1
ATOM 2143 C CA . GLY A 1 281 ? -36.633 12.988 23.436 1.00 13.82 313 GLY A CA 1
ATOM 2144 C C . GLY A 1 281 ? -36.482 12.872 24.922 1.00 15.21 313 GLY A C 1
ATOM 2145 O O . GLY A 1 281 ? -35.908 13.772 25.507 1.00 18.04 313 GLY A O 1
ATOM 2146 N N . THR A 1 282 ? -36.976 11.783 25.482 1.00 14.77 314 THR A N 1
ATOM 2147 C CA . THR A 1 282 ? -36.947 11.571 26.931 1.00 16.41 314 THR A CA 1
ATOM 2148 C C . THR A 1 282 ? -35.593 11.053 27.401 1.00 15.34 314 THR A C 1
ATOM 2149 O O . THR A 1 282 ? -35.013 10.131 26.776 1.00 14.65 314 THR A O 1
ATOM 2153 N N . TRP A 1 283 ? -35.224 11.542 28.571 1.00 13.30 315 TRP A N 1
ATOM 2154 C CA . TRP A 1 283 ? -34.025 11.114 29.285 1.00 13.77 315 TRP A CA 1
ATOM 2155 C C . TRP A 1 283 ? -34.378 10.342 30.513 1.00 15.27 315 TRP A C 1
ATOM 2156 O O . TRP A 1 283 ? -35.251 10.764 31.299 1.00 15.87 315 TRP A O 1
ATOM 2167 N N . THR A 1 284 ? -33.693 9.217 30.716 1.00 11.61 316 THR A N 1
ATOM 2168 C CA . THR A 1 284 ? -33.879 8.409 31.869 1.00 12.62 316 THR A CA 1
ATOM 2169 C C . THR A 1 284 ? -32.535 7.984 32.473 1.00 11.27 316 THR A C 1
ATOM 2170 O O . THR A 1 284 ? -31.665 7.482 31.787 1.00 12.54 316 THR A O 1
ATOM 2174 N N . ASN A 1 285 ? -32.406 8.190 33.761 1.00 10.64 317 ASN A N 1
ATOM 2175 C CA . ASN A 1 285 ? -31.171 7.772 34.480 1.00 11.18 317 ASN A CA 1
ATOM 2176 C C . ASN A 1 285 ? -31.286 6.287 34.767 1.00 10.72 317 ASN A C 1
ATOM 2177 O O . ASN A 1 285 ? -32.161 5.835 35.548 1.00 11.97 317 ASN A O 1
ATOM 2182 N N . ILE A 1 286 ? -30.487 5.461 34.094 1.00 10.10 318 ILE A N 1
ATOM 2183 C CA . ILE A 1 286 ? -30.487 4.006 34.271 1.00 9.66 318 ILE A CA 1
ATOM 2184 C C . ILE A 1 286 ? -29.227 3.555 35.003 1.00 10.19 318 ILE A C 1
ATOM 2185 O O . ILE A 1 286 ? -28.824 2.379 34.899 1.00 10.84 318 ILE A O 1
ATOM 2190 N N . SER A 1 287 ? -28.613 4.406 35.837 1.00 8.40 319 SER A N 1
ATOM 2191 C CA . SER A 1 287 ? -27.376 4.005 36.515 1.00 8.69 319 SER A CA 1
ATOM 2192 C C . SER A 1 287 ? -27.634 2.820 37.413 1.00 10.51 319 SER A C 1
ATOM 2193 O O . SER A 1 287 ? -28.578 2.858 38.208 1.00 10.74 319 SER A O 1
ATOM 2196 N N . PRO A 1 288 ? -26.766 1.799 37.413 1.00 10.79 320 PRO A N 1
ATOM 2197 C CA . PRO A 1 288 ? -26.834 0.757 38.449 1.00 10.62 320 PRO A CA 1
ATOM 2198 C C . PRO A 1 288 ? -26.797 1.408 39.845 1.00 11.28 320 PRO A C 1
ATOM 2199 O O . PRO A 1 288 ? -27.607 1.062 40.717 1.00 12.47 320 PRO A O 1
ATOM 2203 N N . ILE A 1 289 ? -25.943 2.408 40.003 1.00 10.18 321 ILE A N 1
ATOM 2204 C CA . ILE A 1 289 ? -25.851 3.238 41.176 1.00 11.36 321 ILE A CA 1
ATOM 2205 C C . ILE A 1 289 ? -25.644 4.684 40.686 1.00 10.36 321 ILE A C 1
ATOM 2206 O O . ILE A 1 289 ? -24.565 5.008 40.166 1.00 10.78 321 ILE A O 1
ATOM 2211 N N . PRO A 1 290 ? -26.650 5.550 40.887 1.00 9.90 322 PRO A N 1
ATOM 2212 C CA . PRO A 1 290 ? -26.577 6.894 40.347 1.00 10.83 322 PRO A CA 1
ATOM 2213 C C . PRO A 1 290 ? -25.703 7.790 41.216 1.00 11.16 322 PRO A C 1
ATOM 2214 O O . PRO A 1 290 ? -25.503 7.484 42.396 1.00 11.50 322 PRO A O 1
ATOM 2218 N N . SER A 1 291 ? -25.197 8.914 40.637 1.00 10.98 323 SER A N 1
ATOM 2219 C CA . SER A 1 291 ? -24.423 9.842 41.408 1.00 11.24 323 SER A CA 1
ATOM 2220 C C . SER A 1 291 ? -25.199 10.513 42.561 1.00 12.86 323 SER A C 1
ATOM 2221 O O . SER A 1 291 ? -24.549 11.074 43.439 1.00 11.48 323 SER A O 1
ATOM 2224 N N . SER A 1 292 ? -26.519 10.485 42.507 1.00 11.90 324 SER A N 1
ATOM 2225 C CA . SER A 1 292 ? -27.318 10.969 43.651 1.00 12.93 324 SER A CA 1
ATOM 2226 C C . SER A 1 292 ? -27.172 10.041 44.852 1.00 14.45 324 SER A C 1
ATOM 2227 O O . SER A 1 292 ? -27.580 10.435 45.945 1.00 15.70 324 SER A O 1
ATOM 2230 N N . SER A 1 293 ? -26.667 8.820 44.711 1.00 12.14 325 SER A N 1
ATOM 2231 C CA . SER A 1 293 ? -26.457 7.945 45.846 1.00 13.47 325 SER A CA 1
ATOM 2232 C C . SER A 1 293 ? -25.149 8.332 46.524 1.00 15.07 325 SER A C 1
ATOM 2233 O O . SER A 1 293 ? -24.100 8.348 45.863 1.00 13.40 325 SER A O 1
ATOM 2236 N N . SER A 1 294 ? -25.198 8.561 47.843 1.00 14.40 326 SER A N 1
ATOM 2237 C CA . SER A 1 294 ? -24.097 9.109 48.606 1.00 16.88 326 SER A CA 1
ATOM 2238 C C . SER A 1 294 ? -22.880 8.245 48.603 1.00 17.87 326 SER A C 1
ATOM 2239 O O . SER A 1 294 ? -21.796 8.768 48.883 1.00 18.77 326 SER A O 1
ATOM 2242 N N . ASP A 1 295 ? -22.994 6.970 48.334 1.00 16.41 327 ASP A N 1
ATOM 2243 C CA . ASP A 1 295 ? -21.876 6.122 48.449 1.00 18.02 327 ASP A CA 1
ATOM 2244 C C . ASP A 1 295 ? -21.184 5.746 47.118 1.00 16.77 327 ASP A C 1
ATOM 2245 O O . ASP A 1 295 ? -20.201 5.007 47.152 1.00 16.70 327 ASP A O 1
ATOM 2250 N N . LEU A 1 296 ? -21.655 6.280 46.001 1.00 14.44 328 LEU A N 1
ATOM 2251 C CA . LEU A 1 296 ? -21.040 5.974 44.698 1.00 13.06 328 LEU A CA 1
ATOM 2252 C C . LEU A 1 296 ? -19.642 6.462 44.746 1.00 11.62 328 LEU A C 1
ATOM 2253 O O . LEU A 1 296 ? -19.398 7.579 45.155 1.00 12.26 328 LEU A O 1
ATOM 2258 N N . TYR A 1 297 ? -18.712 5.620 44.326 1.00 10.34 329 TYR A N 1
ATOM 2259 C CA . TYR A 1 297 ? -17.305 6.005 44.354 1.00 10.08 329 TYR A CA 1
ATOM 2260 C C . TYR A 1 297 ? -16.496 5.810 43.041 1.00 9.25 329 TYR A C 1
ATOM 2261 O O . TYR A 1 297 ? -15.275 5.857 43.040 1.00 9.81 329 TYR A O 1
ATOM 2270 N N . PHE A 1 298 ? -17.269 5.649 41.968 1.00 9.20 330 PHE A N 1
ATOM 2271 C CA . PHE A 1 298 ? -16.733 5.541 40.621 1.00 8.27 330 PHE A CA 1
ATOM 2272 C C . PHE A 1 298 ? -17.673 6.183 39.613 1.00 8.58 330 PHE A C 1
ATOM 2273 O O . PHE A 1 298 ? -18.851 6.346 39.861 1.00 9.00 330 PHE A O 1
ATOM 2281 N N . GLY A 1 299 ? -17.128 6.494 38.436 1.00 9.25 331 GLY A N 1
ATOM 2282 C CA . GLY A 1 299 ? -17.941 6.777 37.269 1.00 8.51 331 GLY A CA 1
ATOM 2283 C C . GLY A 1 299 ? -18.150 5.538 36.422 1.00 10.12 331 GLY A C 1
ATOM 2284 O O . GLY A 1 299 ? -17.921 4.427 36.921 1.00 9.09 331 GLY A O 1
ATOM 2285 N N . TYR A 1 300 ? -18.603 5.727 35.194 1.00 8.95 332 TYR A N 1
ATOM 2286 C CA . TYR A 1 300 ? -18.965 4.619 34.341 1.00 8.53 332 TYR A CA 1
ATOM 2287 C C . TYR A 1 300 ? -18.265 4.646 33.007 1.00 8.78 332 TYR A C 1
ATOM 2288 O O . TYR A 1 300 ? -18.139 5.705 32.383 1.00 9.36 332 TYR A O 1
ATOM 2297 N N . SER A 1 301 ? -17.890 3.465 32.545 1.00 8.62 333 SER A N 1
ATOM 2298 C CA . SER A 1 301 ? -17.411 3.225 31.176 1.00 9.16 333 SER A CA 1
ATOM 2299 C C . SER A 1 301 ? -17.679 1.809 30.792 1.00 10.08 333 SER A C 1
ATOM 2300 O O . SER A 1 301 ? -18.533 1.202 31.430 1.00 9.60 333 SER A O 1
ATOM 2303 N N . GLY A 1 302 ? -16.994 1.306 29.787 1.00 8.24 334 GLY A N 1
ATOM 2304 C CA . GLY A 1 302 ? -17.193 -0.101 29.502 1.00 8.92 334 GLY A CA 1
ATOM 2305 C C . GLY A 1 302 ? -18.619 -0.461 29.091 1.00 9.38 334 GLY A C 1
ATOM 2306 O O . GLY A 1 302 ? -19.128 -1.543 29.367 1.00 9.02 334 GLY A O 1
ATOM 2307 N N . LEU A 1 303 ? -19.277 0.448 28.398 1.00 8.99 335 LEU A N 1
ATOM 2308 C CA . LEU A 1 303 ? -20.682 0.350 27.999 1.00 8.79 335 LEU A CA 1
ATOM 2309 C C . LEU A 1 303 ? -20.704 -0.429 26.727 1.00 8.41 335 LEU A C 1
ATOM 2310 O O . LEU A 1 303 ? -19.976 -0.133 25.781 1.00 9.67 335 LEU A O 1
ATOM 2315 N N . THR A 1 304 ? -21.585 -1.419 26.676 1.00 8.42 336 THR A N 1
ATOM 2316 C CA . THR A 1 304 ? -21.723 -2.251 25.457 1.00 9.42 336 THR A CA 1
ATOM 2317 C C . THR A 1 304 ? -23.155 -2.813 25.426 1.00 9.47 336 THR A C 1
ATOM 2318 O O . THR A 1 304 ? -23.751 -3.106 26.459 1.00 11.13 336 THR A O 1
ATOM 2322 N N . ILE A 1 305 ? -23.689 -2.913 24.215 1.00 9.74 337 ILE A N 1
ATOM 2323 C CA . ILE A 1 305 ? -24.974 -3.510 23.930 1.00 10.79 337 ILE A CA 1
ATOM 2324 C C . ILE A 1 305 ? -24.742 -4.834 23.211 1.00 11.48 337 ILE A C 1
ATOM 2325 O O . ILE A 1 305 ? -23.888 -4.971 22.362 1.00 12.78 337 ILE A O 1
ATOM 2330 N N . ASP A 1 306 ? -25.550 -5.825 23.518 1.00 10.34 338 ASP A N 1
ATOM 2331 C CA . ASP A 1 306 ? -25.586 -7.132 22.825 1.00 10.81 338 ASP A CA 1
ATOM 2332 C C . ASP A 1 306 ? -26.402 -7.000 21.517 1.00 10.14 338 ASP A C 1
ATOM 2333 O O . ASP A 1 306 ? -27.636 -6.837 21.559 1.00 11.30 338 ASP A O 1
ATOM 2338 N N . ARG A 1 307 ? -25.732 -6.920 20.370 1.00 10.19 339 ARG A N 1
ATOM 2339 C CA . ARG A 1 307 ? -26.445 -6.668 19.185 1.00 10.97 339 ARG A CA 1
ATOM 2340 C C . ARG A 1 307 ? -27.426 -7.769 18.813 1.00 11.31 339 ARG A C 1
ATOM 2341 O O . ARG A 1 307 ? -28.451 -7.448 18.236 1.00 12.27 339 ARG A O 1
ATOM 2349 N N . LYS A 1 308 ? -27.094 -8.999 19.099 1.00 10.25 340 LYS A N 1
ATOM 2350 C CA . LYS A 1 308 ? -28.036 -10.090 18.885 1.00 12.75 340 LYS A CA 1
ATOM 2351 C C . LYS A 1 308 ? -29.279 -10.014 19.727 1.00 13.29 340 LYS A C 1
ATOM 2352 O O . LYS A 1 308 ? -30.328 -10.520 19.303 1.00 15.11 340 LYS A O 1
ATOM 2358 N N . ASN A 1 309 ? -29.190 -9.394 20.922 1.00 12.67 341 ASN A N 1
ATOM 2359 C CA . ASN A 1 309 ? -30.299 -9.329 21.894 1.00 13.41 341 ASN A CA 1
ATOM 2360 C C . ASN A 1 309 ? -30.173 -7.964 22.548 1.00 12.83 341 ASN A C 1
ATOM 2361 O O . ASN A 1 309 ? -29.713 -7.843 23.670 1.00 12.06 341 ASN A O 1
ATOM 2366 N N . PRO A 1 310 ? -30.619 -6.917 21.837 1.00 12.09 342 PRO A N 1
ATOM 2367 C CA . PRO A 1 310 ? -30.306 -5.544 22.239 1.00 12.45 342 PRO A CA 1
ATOM 2368 C C . PRO A 1 310 ? -31.079 -5.011 23.425 1.00 12.24 342 PRO A C 1
ATOM 2369 O O . PRO A 1 310 ? -30.784 -3.901 23.821 1.00 14.57 342 PRO A O 1
ATOM 2373 N N . ASN A 1 311 ? -31.945 -5.784 24.059 1.00 12.44 343 ASN A N 1
ATOM 2374 C CA . ASN A 1 311 ? -32.383 -5.395 25.410 1.00 13.82 343 ASN A CA 1
ATOM 2375 C C . ASN A 1 311 ? -31.300 -5.675 26.468 1.00 12.47 343 ASN A C 1
ATOM 2376 O O . ASN A 1 311 ? -31.436 -5.253 27.618 1.00 11.82 343 ASN A O 1
ATOM 2381 N N . THR A 1 312 ? -30.248 -6.377 26.082 1.00 10.72 344 THR A N 1
ATOM 2382 C CA . THR A 1 312 ? -29.144 -6.646 26.993 1.00 11.24 344 THR A CA 1
ATOM 2383 C C . THR A 1 312 ? -27.988 -5.710 26.793 1.00 10.74 344 THR A C 1
ATOM 2384 O O . THR A 1 312 ? -27.526 -5.484 25.677 1.00 9.92 344 THR A O 1
ATOM 2388 N N . LEU A 1 313 ? -27.536 -5.141 27.917 1.00 10.69 345 LEU A N 1
ATOM 2389 C CA . LEU A 1 313 ? -26.368 -4.253 27.922 1.00 11.36 345 LEU A CA 1
ATOM 2390 C C . LEU A 1 313 ? -25.576 -4.397 29.170 1.00 10.00 345 LEU A C 1
ATOM 2391 O O . LEU A 1 313 ? -26.045 -4.978 30.190 1.00 9.65 345 LEU A O 1
ATOM 2396 N N . MET A 1 314 ? -24.314 -4.015 29.072 1.00 9.24 346 MET A N 1
ATOM 2397 C CA . MET A 1 314 ? -23.444 -4.031 30.221 1.00 8.99 346 MET A CA 1
ATOM 2398 C C . MET A 1 314 ? -22.732 -2.660 30.373 1.00 9.09 346 MET A C 1
ATOM 2399 O O . MET A 1 314 ? -22.584 -1.903 29.401 1.00 8.84 346 MET A O 1
ATOM 2404 N N . VAL A 1 315 ? -22.267 -2.390 31.606 1.00 8.78 347 VAL A N 1
ATOM 2405 C CA . VAL A 1 315 ? -21.466 -1.225 31.902 1.00 9.40 347 VAL A CA 1
ATOM 2406 C C . VAL A 1 315 ? -20.561 -1.570 33.042 1.00 9.72 347 VAL A C 1
ATOM 2407 O O . VAL A 1 315 ? -20.766 -2.570 33.726 1.00 9.66 347 VAL A O 1
ATOM 2411 N N . ALA A 1 316 ? -19.542 -0.748 33.296 1.00 8.96 348 ALA A N 1
ATOM 2412 C CA . ALA A 1 316 ? -18.490 -1.099 34.253 1.00 8.84 348 ALA A CA 1
ATOM 2413 C C . ALA A 1 316 ? -17.993 0.113 35.008 1.00 9.44 348 ALA A C 1
ATOM 2414 O O . ALA A 1 316 ? -18.139 1.236 34.578 1.00 9.42 348 ALA A O 1
ATOM 2416 N N . SER A 1 317 ? -17.346 -0.101 36.113 1.00 8.90 349 SER A N 1
ATOM 2417 C CA . SER A 1 317 ? -16.784 0.955 36.945 1.00 8.48 349 SER A CA 1
ATOM 2418 C C . SER A 1 317 ? -15.569 1.596 36.315 1.00 9.97 349 SER A C 1
ATOM 2419 O O . SER A 1 317 ? -14.576 0.918 35.989 1.00 9.29 349 SER A O 1
ATOM 2422 N N . GLN A 1 318 ? -15.596 2.926 36.270 1.00 8.98 350 GLN A N 1
ATOM 2423 C CA . GLN A 1 318 ? -14.455 3.757 35.804 1.00 8.93 350 GLN A CA 1
ATOM 2424 C C . GLN A 1 318 ? -14.262 4.846 36.923 1.00 9.19 350 GLN A C 1
ATOM 2425 O O . GLN A 1 318 ? -14.900 5.929 36.813 1.00 9.91 350 GLN A O 1
ATOM 2431 N N . ILE A 1 319 ? -13.502 4.568 37.998 1.00 8.28 351 ILE A N 1
ATOM 2432 C CA . ILE A 1 319 ? -12.736 3.358 38.234 1.00 8.33 351 ILE A CA 1
ATOM 2433 C C . ILE A 1 319 ? -12.928 2.895 39.639 1.00 8.69 351 ILE A C 1
ATOM 2434 O O . ILE A 1 319 ? -13.016 3.746 40.559 1.00 9.36 351 ILE A O 1
ATOM 2439 N N . ALA A 1 320 ? -13.011 1.571 39.823 1.00 9.82 352 ALA A N 1
ATOM 2440 C CA . ALA A 1 320 ? -12.897 0.992 41.155 1.00 11.75 352 ALA A CA 1
ATOM 2441 C C . ALA A 1 320 ? -11.657 0.184 41.237 1.00 11.69 352 ALA A C 1
ATOM 2442 O O . ALA A 1 320 ? -11.487 -0.861 40.545 1.00 12.31 352 ALA A O 1
ATOM 2444 N N . TRP A 1 321 ? -10.670 0.749 41.914 1.00 11.08 353 TRP A N 1
ATOM 2445 C CA . TRP A 1 321 ? -9.452 0.065 42.278 1.00 11.76 353 TRP A CA 1
ATOM 2446 C C . TRP A 1 321 ? -9.705 -0.909 43.413 1.00 12.90 353 TRP A C 1
ATOM 2447 O O . TRP A 1 321 ? -8.909 -1.889 43.551 1.00 15.18 353 TRP A O 1
ATOM 2458 N N . TRP A 1 322 ? -10.664 -0.620 44.269 1.00 11.71 354 TRP A N 1
ATOM 2459 C CA . TRP A 1 322 ? -10.909 -1.444 45.442 1.00 12.98 354 TRP A CA 1
ATOM 2460 C C . TRP A 1 322 ? -12.379 -1.763 45.546 1.00 12.05 354 TRP A C 1
ATOM 2461 O O . TRP A 1 322 ? -13.212 -0.906 45.257 1.00 13.99 354 TRP A O 1
ATOM 2472 N N . PRO A 1 323 ? -12.756 -2.999 45.901 1.00 12.10 355 PRO A N 1
ATOM 2473 C CA . PRO A 1 323 ? -11.842 -4.119 46.013 1.00 11.21 355 PRO A CA 1
ATOM 2474 C C . PRO A 1 323 ? -11.356 -4.656 44.671 1.00 10.36 355 PRO A C 1
ATOM 2475 O O . PRO A 1 323 ? -10.402 -5.428 44.619 1.00 9.91 355 PRO A O 1
ATOM 2479 N N . ASP A 1 324 ? -12.050 -4.282 43.605 1.00 9.80 356 ASP A N 1
ATOM 2480 C CA . ASP A 1 324 ? -11.834 -4.727 42.240 1.00 9.61 356 ASP A CA 1
ATOM 2481 C C . ASP A 1 324 ? -12.810 -3.958 41.364 1.00 9.60 356 ASP A C 1
ATOM 2482 O O . ASP A 1 324 ? -13.702 -3.264 41.878 1.00 9.96 356 ASP A O 1
ATOM 2487 N N . ALA A 1 325 ? -12.674 -4.103 40.036 1.00 8.93 357 ALA A N 1
ATOM 2488 C CA . ALA A 1 325 ? -13.666 -3.631 39.153 1.00 9.46 357 ALA A CA 1
ATOM 2489 C C . ALA A 1 325 ? -15.041 -4.210 39.455 1.00 9.40 357 ALA A C 1
ATOM 2490 O O . ALA A 1 325 ? -15.118 -5.348 39.998 1.00 9.40 357 ALA A O 1
ATOM 2492 N N . VAL A 1 326 ? -16.094 -3.513 39.055 1.00 8.74 358 VAL A N 1
ATOM 2493 C CA . VAL A 1 326 ? -17.464 -4.056 39.095 1.00 10.05 358 VAL A CA 1
ATOM 2494 C C . VAL A 1 326 ? -18.045 -3.947 37.686 1.00 9.74 358 VAL A C 1
ATOM 2495 O O . VAL A 1 326 ? -17.927 -2.918 37.059 1.00 9.78 358 VAL A O 1
ATOM 2499 N N . PHE A 1 327 ? -18.600 -5.050 37.165 1.00 8.88 359 PHE A N 1
ATOM 2500 C CA . PHE A 1 327 ? -19.354 -5.076 35.945 1.00 8.94 359 PHE A CA 1
ATOM 2501 C C . PHE A 1 327 ? -20.844 -5.315 36.259 1.00 8.76 359 PHE A C 1
ATOM 2502 O O . PHE A 1 327 ? -21.180 -6.076 37.171 1.00 8.96 359 PHE A O 1
ATOM 2510 N N . PHE A 1 328 ? -21.704 -4.615 35.543 1.00 8.84 360 PHE A N 1
ATOM 2511 C CA . PHE A 1 328 ? -23.140 -4.656 35.658 1.00 9.27 360 PHE A CA 1
ATOM 2512 C C . PHE A 1 328 ? -23.735 -5.127 34.368 1.00 9.23 360 PHE A C 1
ATOM 2513 O O . PHE A 1 328 ? -23.244 -4.771 33.265 1.00 9.83 360 PHE A O 1
ATOM 2521 N N . ARG A 1 329 ? -24.827 -5.907 34.484 1.00 9.01 361 ARG A N 1
ATOM 2522 C CA . ARG A 1 329 ? -25.566 -6.432 33.324 1.00 8.89 361 ARG A CA 1
ATOM 2523 C C . ARG A 1 329 ? -27.069 -6.251 33.471 1.00 9.89 361 ARG A C 1
ATOM 2524 O O . ARG A 1 329 ? -27.624 -6.544 34.569 1.00 11.32 361 ARG A O 1
ATOM 2532 N N . SER A 1 330 ? -27.676 -5.732 32.395 1.00 10.25 362 SER A N 1
ATOM 2533 C CA . SER A 1 330 ? -29.117 -5.628 32.372 1.00 9.95 362 SER A CA 1
ATOM 2534 C C . SER A 1 330 ? -29.633 -6.394 31.166 1.00 11.40 362 SER A C 1
ATOM 2535 O O . SER A 1 330 ? -28.997 -6.346 30.125 1.00 11.42 362 SER A O 1
ATOM 2538 N N . THR A 1 331 ? -30.771 -7.096 31.326 1.00 10.77 363 THR A N 1
ATOM 2539 C CA . THR A 1 331 ? -31.435 -7.727 30.211 1.00 10.50 363 THR A CA 1
ATOM 2540 C C . THR A 1 331 ? -32.745 -7.050 29.871 1.00 11.37 363 THR A C 1
ATOM 2541 O O . THR A 1 331 ? -33.534 -7.624 29.101 1.00 13.16 363 THR A O 1
ATOM 2545 N N . ASN A 1 332 ? -32.967 -5.855 30.410 1.00 10.87 364 ASN A N 1
ATOM 2546 C CA . ASN A 1 332 ? -34.226 -5.127 30.232 1.00 11.59 364 ASN A CA 1
ATOM 2547 C C . ASN A 1 332 ? -34.019 -3.670 29.926 1.00 12.60 364 ASN A C 1
ATOM 2548 O O . ASN A 1 332 ? -34.778 -2.806 30.352 1.00 13.18 364 ASN A O 1
ATOM 2553 N N . GLY A 1 333 ? -32.991 -3.387 29.123 1.00 11.46 365 GLY A N 1
ATOM 2554 C CA . GLY A 1 333 ? -32.780 -2.015 28.679 1.00 11.57 365 GLY A CA 1
ATOM 2555 C C . GLY A 1 333 ? -32.385 -1.061 29.770 1.00 12.54 365 GLY A C 1
ATOM 2556 O O . GLY A 1 333 ? -32.567 0.194 29.655 1.00 12.87 365 GLY A O 1
ATOM 2557 N N . GLY A 1 334 ? -31.811 -1.575 30.837 1.00 12.05 366 GLY A N 1
ATOM 2558 C CA . GLY A 1 334 ? -31.373 -0.680 31.916 1.00 11.26 366 GLY A CA 1
ATOM 2559 C C . GLY A 1 334 ? -32.389 -0.421 33.007 1.00 11.41 366 GLY A C 1
ATOM 2560 O O . GLY A 1 334 ? -32.099 0.318 33.940 1.00 12.48 366 GLY A O 1
ATOM 2561 N N . ALA A 1 335 ? -33.541 -1.083 32.967 1.00 11.99 367 ALA A N 1
ATOM 2562 C CA . ALA A 1 335 ? -34.497 -0.903 34.050 1.00 13.24 367 ALA A CA 1
ATOM 2563 C C . ALA A 1 335 ? -34.046 -1.553 35.339 1.00 13.72 367 ALA A C 1
ATOM 2564 O O . ALA A 1 335 ? -34.295 -1.011 36.416 1.00 14.69 367 ALA A O 1
ATOM 2566 N N . SER A 1 336 ? -33.371 -2.696 35.256 1.00 11.58 368 SER A N 1
ATOM 2567 C CA . SER A 1 336 ? -32.677 -3.258 36.455 1.00 11.26 368 SER A CA 1
ATOM 2568 C C . SER A 1 336 ? -31.385 -3.967 36.050 1.00 11.42 368 SER A C 1
ATOM 2569 O O . SER A 1 336 ? -31.220 -4.348 34.861 1.00 11.80 368 SER A O 1
ATOM 2572 N N . TRP A 1 337 ? -30.488 -4.106 37.023 1.00 10.83 369 TRP A N 1
ATOM 2573 C CA . TRP A 1 337 ? -29.176 -4.671 36.823 1.00 10.65 369 TRP A CA 1
ATOM 2574 C C . TRP A 1 337 ? -28.870 -5.755 37.831 1.00 11.82 369 TRP A C 1
ATOM 2575 O O . TRP A 1 337 ? -29.408 -5.748 38.958 1.00 11.39 369 TRP A O 1
ATOM 2586 N N . THR A 1 338 ? -27.977 -6.671 37.484 1.00 10.55 370 THR A N 1
ATOM 2587 C CA . THR A 1 338 ? -27.233 -7.404 38.448 1.00 10.27 370 THR A CA 1
ATOM 2588 C C . THR A 1 338 ? -25.724 -7.138 38.273 1.00 9.67 370 THR A C 1
ATOM 2589 O O . THR A 1 338 ? -25.294 -6.540 37.243 1.00 9.15 370 THR A O 1
ATOM 2593 N N . ARG A 1 339 ? -24.925 -7.640 39.194 1.00 10.35 371 ARG A N 1
ATOM 2594 C CA . ARG A 1 339 ? -23.535 -7.316 39.264 1.00 11.52 371 ARG A CA 1
ATOM 2595 C C . ARG A 1 339 ? -22.711 -8.575 39.236 1.00 10.91 371 ARG A C 1
ATOM 2596 O O . ARG A 1 339 ? -23.155 -9.655 39.688 1.00 11.62 371 ARG A O 1
ATOM 2604 N N . ILE A 1 340 ? -21.458 -8.443 38.766 1.00 10.04 372 ILE A N 1
ATOM 2605 C CA . ILE A 1 340 ? -20.596 -9.644 38.611 1.00 9.86 372 ILE A CA 1
ATOM 2606 C C . ILE A 1 340 ? -20.048 -10.204 39.931 1.00 9.88 372 ILE A C 1
ATOM 2607 O O . ILE A 1 340 ? -19.543 -11.348 39.986 1.00 9.78 372 ILE A O 1
ATOM 2612 N N . TRP A 1 341 ? -20.120 -9.438 40.992 1.00 9.25 373 TRP A N 1
ATOM 2613 C CA . TRP A 1 341 ? -19.833 -9.880 42.371 1.00 9.84 373 TRP A CA 1
ATOM 2614 C C . TRP A 1 341 ? -20.654 -9.060 43.322 1.00 10.36 373 TRP A C 1
ATOM 2615 O O . TRP A 1 341 ? -21.070 -7.906 43.004 1.00 10.96 373 TRP A O 1
ATOM 2626 N N . ASP A 1 342 ? -20.872 -9.657 44.490 1.00 10.78 374 ASP A N 1
ATOM 2627 C CA . ASP A 1 342 ? -21.592 -9.000 45.546 1.00 11.87 374 ASP A CA 1
ATOM 2628 C C . ASP A 1 342 ? -20.940 -9.257 46.863 1.00 11.48 374 ASP A C 1
ATOM 2629 O O . ASP A 1 342 ? -20.389 -10.331 47.082 1.00 11.31 374 ASP A O 1
ATOM 2634 N N . TRP A 1 343 ? -21.069 -8.354 47.826 1.00 12.00 375 TRP A N 1
ATOM 2635 C CA . TRP A 1 343 ? -20.677 -8.656 49.211 1.00 12.35 375 TRP A CA 1
ATOM 2636 C C . TRP A 1 343 ? -21.536 -9.679 49.777 1.00 12.77 375 TRP A C 1
ATOM 2637 O O . TRP A 1 343 ? -22.719 -9.634 49.473 1.00 15.25 375 TRP A O 1
ATOM 2648 N N . THR A 1 344 ? -20.984 -10.589 50.562 1.00 12.91 376 THR A N 1
ATOM 2649 C CA . THR A 1 344 ? -21.798 -11.517 51.409 1.00 14.51 376 THR A CA 1
ATOM 2650 C C . THR A 1 344 ? -21.699 -10.878 52.799 1.00 15.00 376 THR A C 1
ATOM 2651 O O . THR A 1 344 ? -22.431 -9.894 53.081 1.00 17.84 376 THR A O 1
ATOM 2655 N N . SER A 1 345 ? -20.754 -11.329 53.591 1.00 12.54 377 SER A N 1
ATOM 2656 C CA . SER A 1 345 ? -20.348 -10.605 54.785 1.00 13.81 377 SER A CA 1
ATOM 2657 C C . SER A 1 345 ? -18.970 -10.088 54.607 1.00 12.87 377 SER A C 1
ATOM 2658 O O . SER A 1 345 ? -17.998 -10.864 54.502 1.00 12.41 377 SER A O 1
ATOM 2661 N N . TYR A 1 346 ? -18.853 -8.770 54.551 1.00 11.53 378 TYR A N 1
ATOM 2662 C CA . TYR A 1 346 ? -17.548 -8.158 54.396 1.00 12.34 378 TYR A CA 1
ATOM 2663 C C . TYR A 1 346 ? -16.526 -8.834 55.322 1.00 13.98 378 TYR A C 1
ATOM 2664 O O . TYR A 1 346 ? -16.793 -8.983 56.555 1.00 13.38 378 TYR A O 1
ATOM 2673 N N . PRO A 1 347 ? -15.323 -9.162 54.846 1.00 13.50 379 PRO A N 1
ATOM 2674 C CA . PRO A 1 347 ? -14.745 -8.828 53.512 1.00 12.42 379 PRO A CA 1
ATOM 2675 C C . PRO A 1 347 ? -14.972 -9.903 52.457 1.00 13.54 379 PRO A C 1
ATOM 2676 O O . PRO A 1 347 ? -14.256 -9.851 51.417 1.00 13.39 379 PRO A O 1
ATOM 2680 N N . SER A 1 348 ? -15.882 -10.818 52.689 1.00 11.43 380 SER A N 1
ATOM 2681 C CA . SER A 1 348 ? -16.200 -11.904 51.702 1.00 12.49 380 SER A CA 1
ATOM 2682 C C . SER A 1 348 ? -17.170 -11.475 50.629 1.00 12.95 380 SER A C 1
ATOM 2683 O O . SER A 1 348 ? -18.036 -10.621 50.837 1.00 11.21 380 SER A O 1
ATOM 2686 N N . ARG A 1 349 ? -17.015 -12.093 49.465 1.00 12.01 381 ARG A N 1
ATOM 2687 C CA . ARG A 1 349 ? -17.884 -11.790 48.318 1.00 11.82 381 ARG A CA 1
ATOM 2688 C C . ARG A 1 349 ? -18.344 -13.051 47.633 1.00 12.83 381 ARG A C 1
ATOM 2689 O O . ARG A 1 349 ? -17.692 -14.110 47.798 1.00 12.33 381 ARG A O 1
ATOM 2697 N N . SER A 1 350 ? -19.473 -12.976 46.910 1.00 10.97 382 SER A N 1
ATOM 2698 C CA . SER A 1 350 ? -19.886 -14.010 46.010 1.00 11.39 382 SER A CA 1
ATOM 2699 C C . SER A 1 350 ? -19.586 -13.522 44.563 1.00 11.22 382 SER A C 1
ATOM 2700 O O . SER A 1 350 ? -19.544 -12.336 44.327 1.00 12.07 382 SER A O 1
ATOM 2703 N N . PHE A 1 351 ? -19.428 -14.454 43.632 1.00 11.62 383 PHE A N 1
ATOM 2704 C CA . PHE A 1 351 ? -18.967 -14.160 42.298 1.00 10.80 383 PHE A CA 1
ATOM 2705 C C . PHE A 1 351 ? -19.833 -14.817 41.241 1.00 11.63 383 PHE A C 1
ATOM 2706 O O . PHE A 1 351 ? -20.141 -16.027 41.338 1.00 11.52 383 PHE A O 1
ATOM 2714 N N . ARG A 1 352 ? -20.144 -14.083 40.177 1.00 9.57 384 ARG A N 1
ATOM 2715 C CA . ARG A 1 352 ? -20.749 -14.609 38.968 1.00 10.24 384 ARG A CA 1
ATOM 2716 C C . ARG A 1 352 ? -19.711 -15.002 37.956 1.00 8.92 384 ARG A C 1
ATOM 2717 O O . ARG A 1 352 ? -20.052 -15.118 36.760 1.00 9.57 384 ARG A O 1
ATOM 2725 N N . TYR A 1 353 ? -18.442 -15.065 38.334 1.00 9.00 385 TYR A N 1
ATOM 2726 C CA . TYR A 1 353 ? -17.405 -15.475 37.398 1.00 9.14 385 TYR A CA 1
ATOM 2727 C C . TYR A 1 353 ? -16.376 -16.321 38.080 1.00 8.74 385 TYR A C 1
ATOM 2728 O O . TYR A 1 353 ? -16.204 -16.250 39.301 1.00 9.07 385 TYR A O 1
ATOM 2737 N N . THR A 1 354 ? -15.608 -17.045 37.249 1.00 8.27 386 THR A N 1
ATOM 2738 C CA . THR A 1 354 ? -14.363 -17.683 37.618 1.00 8.89 386 THR A CA 1
ATOM 2739 C C . THR A 1 354 ? -13.303 -17.223 36.611 1.00 9.55 386 THR A C 1
ATOM 2740 O O . THR A 1 354 ? -13.668 -16.747 35.515 1.00 9.09 386 THR A O 1
ATOM 2744 N N . MET A 1 355 ? -12.047 -17.342 36.990 1.00 9.00 387 MET A N 1
ATOM 2745 C CA . MET A 1 355 ? -10.993 -16.838 36.119 1.00 9.72 387 MET A CA 1
ATOM 2746 C C . MET A 1 355 ? -9.852 -17.791 36.100 1.00 9.46 387 MET A C 1
ATOM 2747 O O . MET A 1 355 ? -9.336 -18.193 37.156 1.00 10.54 387 MET A O 1
ATOM 2752 N N . ASP A 1 356 ? -9.440 -18.171 34.891 1.00 9.62 388 ASP A N 1
ATOM 2753 C CA . ASP A 1 356 ? -8.376 -19.132 34.682 1.00 10.42 388 ASP A CA 1
ATOM 2754 C C . ASP A 1 356 ? -7.233 -18.457 33.903 1.00 9.55 388 ASP A C 1
ATOM 2755 O O . ASP A 1 356 ? -7.406 -18.136 32.737 1.00 10.09 388 ASP A O 1
ATOM 2760 N N . ILE A 1 357 ? -6.119 -18.239 34.597 1.00 8.33 389 ILE A N 1
ATOM 2761 C CA . ILE A 1 357 ? -4.917 -17.647 34.015 1.00 8.92 389 ILE A CA 1
ATOM 2762 C C . ILE A 1 357 ? -3.794 -18.664 33.731 1.00 10.53 389 ILE A C 1
ATOM 2763 O O . ILE A 1 357 ? -2.606 -18.281 33.665 1.00 9.84 389 ILE A O 1
ATOM 2768 N N . THR A 1 358 ? -4.151 -19.949 33.552 1.00 10.27 390 THR A N 1
ATOM 2769 C CA . THR A 1 358 ? -3.128 -20.959 33.254 1.00 10.95 390 THR A CA 1
ATOM 2770 C C . THR A 1 358 ? -2.232 -20.533 32.083 1.00 10.50 390 THR A C 1
ATOM 2771 O O . THR A 1 358 ? -1.030 -20.762 32.117 1.00 12.04 390 THR A O 1
ATOM 2775 N N . GLU A 1 359 ? -2.808 -19.880 31.057 1.00 9.75 391 GLU A N 1
ATOM 2776 C CA . GLU A 1 359 ? -2.001 -19.462 29.895 1.00 11.37 391 GLU A CA 1
ATOM 2777 C C . GLU A 1 359 ? -1.112 -18.231 30.149 1.00 10.86 391 GLU A C 1
ATOM 2778 O O . GLU A 1 359 ? -0.124 -18.049 29.440 1.00 10.42 391 GLU A O 1
ATOM 2784 N N . VAL A 1 360 ? -1.440 -17.462 31.177 1.00 11.09 392 VAL A N 1
ATOM 2785 C CA . VAL A 1 360 ? -0.686 -16.206 31.527 1.00 10.66 392 VAL A CA 1
ATOM 2786 C C . VAL A 1 360 ? -0.571 -16.173 33.005 1.00 10.19 392 VAL A C 1
ATOM 2787 O O . VAL A 1 360 ? -1.188 -15.347 33.675 1.00 10.25 392 VAL A O 1
ATOM 2791 N N . PRO A 1 361 ? 0.277 -17.064 33.552 1.00 11.06 393 PRO A N 1
ATOM 2792 C CA . PRO A 1 361 ? 0.233 -17.266 35.018 1.00 10.57 393 PRO A CA 1
ATOM 2793 C C . PRO A 1 361 ? 0.751 -16.089 35.858 1.00 9.99 393 PRO A C 1
ATOM 2794 O O . PRO A 1 361 ? 0.401 -16.008 37.035 1.00 10.42 393 PRO A O 1
ATOM 2798 N N . TRP A 1 362 ? 1.547 -15.189 35.264 1.00 9.88 394 TRP A N 1
ATOM 2799 C CA . TRP A 1 362 ? 2.074 -14.059 36.012 1.00 9.87 394 TRP A CA 1
ATOM 2800 C C . TRP A 1 362 ? 1.032 -13.027 36.298 1.00 9.86 394 TRP A C 1
ATOM 2801 O O . TRP A 1 362 ? 1.263 -12.108 37.098 1.00 9.71 394 TRP A O 1
ATOM 2812 N N . LEU A 1 363 ? -0.202 -13.192 35.810 1.00 9.48 395 LEU A N 1
ATOM 2813 C CA . LEU A 1 363 ? -1.284 -12.269 36.116 1.00 9.71 395 LEU A CA 1
ATOM 2814 C C . LEU A 1 363 ? -1.778 -12.292 37.580 1.00 10.33 395 LEU A C 1
ATOM 2815 O O . LEU A 1 363 ? -2.573 -11.424 37.951 1.00 10.84 395 LEU A O 1
ATOM 2820 N N . ASN A 1 364 ? -1.272 -13.201 38.409 1.00 9.47 396 ASN A N 1
ATOM 2821 C CA . ASN A 1 364 ? -1.510 -13.059 39.838 1.00 10.11 396 ASN A CA 1
ATOM 2822 C C . ASN A 1 364 ? -0.473 -12.122 40.485 1.00 11.05 396 ASN A C 1
ATOM 2823 O O . ASN A 1 364 ? -0.470 -11.938 41.711 1.00 10.79 396 ASN A O 1
ATOM 2828 N N . PHE A 1 365 ? 0.406 -11.516 39.679 1.00 10.72 397 PHE A N 1
ATOM 2829 C CA . PHE A 1 365 ? 1.426 -10.633 40.170 1.00 11.37 397 PHE A CA 1
ATOM 2830 C C . PHE A 1 365 ? 2.264 -11.263 41.288 1.00 12.73 397 PHE A C 1
ATOM 2831 O O . PHE A 1 365 ? 2.756 -10.567 42.176 1.00 13.69 397 PHE A O 1
ATOM 2839 N N . GLY A 1 366 ? 2.456 -12.576 41.224 1.00 12.23 398 GLY A N 1
ATOM 2840 C CA . GLY A 1 366 ? 3.246 -13.309 42.205 1.00 15.19 398 GLY A CA 1
ATOM 2841 C C . GLY A 1 366 ? 2.564 -13.513 43.562 1.00 18.22 398 GLY A C 1
ATOM 2842 O O . GLY A 1 366 ? 3.190 -14.087 44.508 1.00 22.69 398 GLY A O 1
ATOM 2843 N N . ASN A 1 367 ? 1.304 -13.109 43.698 1.00 17.39 399 ASN A N 1
ATOM 2844 C CA . ASN A 1 367 ? 0.610 -13.069 44.990 1.00 17.17 399 ASN A CA 1
ATOM 2845 C C . ASN A 1 367 ? -0.463 -14.148 44.932 1.00 18.69 399 ASN A C 1
ATOM 2846 O O . ASN A 1 367 ? -1.520 -13.962 44.296 1.00 15.97 399 ASN A O 1
ATOM 2851 N N . SER A 1 368 ? -0.202 -15.299 45.565 1.00 17.87 400 SER A N 1
ATOM 2852 C CA . SER A 1 368 ? -1.223 -16.300 45.678 1.00 19.49 400 SER A CA 1
ATOM 2853 C C . SER A 1 368 ? -1.816 -16.343 47.108 1.00 21.06 400 SER A C 1
ATOM 2854 O O . SER A 1 368 ? -2.506 -17.305 47.464 1.00 24.81 400 SER A O 1
ATOM 2857 N N . ASN A 1 369 ? -1.566 -15.292 47.887 1.00 18.22 401 ASN A N 1
ATOM 2858 C CA . ASN A 1 369 ? -2.185 -15.134 49.268 1.00 23.86 401 ASN A CA 1
ATOM 2859 C C . ASN A 1 369 ? -2.774 -13.780 49.473 1.00 21.16 401 ASN A C 1
ATOM 2860 O O . ASN A 1 369 ? -2.394 -13.084 50.361 1.00 22.39 401 ASN A O 1
ATOM 2865 N N . PRO A 1 370 ? -3.715 -13.389 48.588 1.00 19.32 402 PRO A N 1
ATOM 2866 C CA . PRO A 1 370 ? -4.298 -12.070 48.704 1.00 19.52 402 PRO A CA 1
ATOM 2867 C C . PRO A 1 370 ? -5.062 -11.886 50.049 1.00 19.10 402 PRO A C 1
ATOM 2868 O O . PRO A 1 370 ? -5.633 -12.840 50.537 1.00 20.46 402 PRO A O 1
ATOM 2872 N N . VAL A 1 371 ? -5.044 -10.669 50.541 1.00 20.39 403 VAL A N 1
ATOM 2873 C CA . VAL A 1 371 ? -5.829 -10.289 51.749 1.00 19.54 403 VAL A CA 1
ATOM 2874 C C . VAL A 1 371 ? -7.243 -9.904 51.322 1.00 17.38 403 VAL A C 1
ATOM 2875 O O . VAL A 1 371 ? -7.425 -8.952 50.541 1.00 16.86 403 VAL A O 1
ATOM 2879 N N . ALA A 1 372 ? -8.220 -10.611 51.838 1.00 17.45 404 ALA A N 1
ATOM 2880 C CA . ALA A 1 372 ? -9.619 -10.270 51.558 1.00 17.38 404 ALA A CA 1
ATOM 2881 C C . ALA A 1 372 ? -9.822 -8.800 51.945 1.00 17.16 404 ALA A C 1
ATOM 2882 O O . ALA A 1 372 ? -9.310 -8.369 52.993 1.00 17.93 404 ALA A O 1
ATOM 2884 N N . PRO A 1 373 ? -10.518 -8.018 51.120 1.00 14.11 405 PRO A N 1
ATOM 2885 C CA . PRO A 1 373 ? -11.468 -8.495 50.086 1.00 13.12 405 PRO A CA 1
ATOM 2886 C C . PRO A 1 373 ? -10.827 -8.625 48.701 1.00 14.30 405 PRO A C 1
ATOM 2887 O O . PRO A 1 373 ? -11.570 -8.879 47.741 1.00 13.13 405 PRO A O 1
ATOM 2891 N N . GLU A 1 374 ? -9.512 -8.459 48.584 1.00 13.42 406 GLU A N 1
ATOM 2892 C CA . GLU A 1 374 ? -8.905 -8.691 47.232 1.00 14.34 406 GLU A CA 1
ATOM 2893 C C . GLU A 1 374 ? -8.791 -10.165 46.895 1.00 12.75 406 GLU A C 1
ATOM 2894 O O . GLU A 1 374 ? -8.674 -11.004 47.810 1.00 13.07 406 GLU A O 1
ATOM 2900 N N . VAL A 1 375 ? -8.887 -10.462 45.603 1.00 11.23 407 VAL A N 1
ATOM 2901 C CA . VAL A 1 375 ? -8.529 -11.771 45.092 1.00 10.98 407 VAL A CA 1
ATOM 2902 C C . VAL A 1 375 ? -7.344 -11.555 44.155 1.00 11.86 407 VAL A C 1
ATOM 2903 O O . VAL A 1 375 ? -7.053 -10.406 43.730 1.00 11.49 407 VAL A O 1
ATOM 2907 N N . SER A 1 376 ? -6.686 -12.675 43.757 1.00 11.08 408 SER A N 1
ATOM 2908 C CA . SER A 1 376 ? -5.575 -12.609 42.840 1.00 11.10 408 SER A CA 1
ATOM 2909 C C . SER A 1 376 ? -5.563 -13.795 41.965 1.00 9.76 408 SER A C 1
ATOM 2910 O O . SER A 1 376 ? -5.523 -14.935 42.488 1.00 11.97 408 SER A O 1
ATOM 2913 N N . PRO A 1 377 ? -5.613 -13.635 40.628 1.00 9.67 409 PRO A N 1
ATOM 2914 C CA . PRO A 1 377 ? -5.752 -12.382 39.912 1.00 10.59 409 PRO A CA 1
ATOM 2915 C C . PRO A 1 377 ? -7.044 -11.659 40.182 1.00 10.01 409 PRO A C 1
ATOM 2916 O O . PRO A 1 377 ? -8.008 -12.225 40.606 1.00 9.96 409 PRO A O 1
ATOM 2920 N N . LYS A 1 378 ? -7.004 -10.356 39.885 1.00 11.17 410 LYS A N 1
ATOM 2921 C CA . LYS A 1 378 ? -8.167 -9.486 39.977 1.00 10.41 410 LYS A CA 1
ATOM 2922 C C . LYS A 1 378 ? -8.998 -9.552 38.696 1.00 10.64 410 LYS A C 1
ATOM 2923 O O . LYS A 1 378 ? -8.497 -9.847 37.618 1.00 9.68 410 LYS A O 1
ATOM 2929 N N . LEU A 1 379 ? -10.257 -9.158 38.817 1.00 10.34 411 LEU A N 1
ATOM 2930 C CA . LEU A 1 379 ? -11.089 -9.006 37.643 1.00 9.78 411 LEU A CA 1
ATOM 2931 C C . LEU A 1 379 ? -10.478 -7.990 36.650 1.00 9.89 411 LEU A C 1
ATOM 2932 O O . LEU A 1 379 ? -10.401 -8.238 35.479 1.00 10.09 411 LEU A O 1
ATOM 2937 N N . GLY A 1 380 ? -10.048 -6.863 37.177 1.00 10.56 412 GLY A N 1
ATOM 2938 C CA . GLY A 1 380 ? -9.385 -5.852 36.309 1.00 9.93 412 GLY A CA 1
ATOM 2939 C C . GLY A 1 380 ? -9.417 -4.467 36.897 1.00 10.41 412 GLY A C 1
ATOM 2940 O O . GLY A 1 380 ? -9.894 -4.225 38.051 1.00 11.06 412 GLY A O 1
ATOM 2941 N N . TRP A 1 381 ? -8.893 -3.556 36.066 1.00 9.54 413 TRP A N 1
ATOM 2942 C CA . TRP A 1 381 ? -8.865 -2.155 36.392 1.00 9.48 413 TRP A CA 1
ATOM 2943 C C . TRP A 1 381 ? -8.647 -1.459 35.013 1.00 9.62 413 TRP A C 1
ATOM 2944 O O . TRP A 1 381 ? -8.141 -2.076 34.026 1.00 10.29 413 TRP A O 1
ATOM 2955 N N . MET A 1 382 ? -8.936 -0.155 34.965 1.00 9.23 414 MET A N 1
ATOM 2956 C CA . MET A 1 382 ? -8.781 0.599 33.677 1.00 9.66 414 MET A CA 1
ATOM 2957 C C . MET A 1 382 ? -9.587 -0.073 32.570 1.00 9.89 414 MET A C 1
ATOM 2958 O O . MET A 1 382 ? -9.139 -0.209 31.408 1.00 9.69 414 MET A O 1
ATOM 2963 N N . ASN A 1 383 ? -10.786 -0.504 32.934 1.00 8.25 415 ASN A N 1
ATOM 2964 C CA . ASN A 1 383 ? -11.622 -1.310 32.086 1.00 9.13 415 ASN A CA 1
ATOM 2965 C C . ASN A 1 383 ? -12.577 -0.472 31.246 1.00 8.80 415 ASN A C 1
ATOM 2966 O O . ASN A 1 383 ? -13.785 -0.587 31.298 1.00 9.44 415 ASN A O 1
ATOM 2971 N N . GLU A 1 384 ? -11.988 0.459 30.472 1.00 8.66 416 GLU A N 1
ATOM 2972 C CA . GLU A 1 384 ? -12.744 1.391 29.694 1.00 8.69 416 GLU A CA 1
ATOM 2973 C C . GLU A 1 384 ? -13.438 0.717 28.529 1.00 7.87 416 GLU A C 1
ATOM 2974 O O . GLU A 1 384 ? -14.576 1.078 28.128 1.00 8.04 416 GLU A O 1
ATOM 2980 N N . SER A 1 385 ? -12.789 -0.320 27.948 1.00 8.60 417 SER A N 1
ATOM 2981 C CA . SER A 1 385 ? -13.397 -1.029 26.803 1.00 9.06 417 SER A CA 1
ATOM 2982 C C . SER A 1 385 ? -13.887 -2.405 27.254 1.00 8.82 417 SER A C 1
ATOM 2983 O O . SER A 1 385 ? -13.081 -3.263 27.625 1.00 9.18 417 SER A O 1
ATOM 2986 N N . VAL A 1 386 ? -15.207 -2.586 27.277 1.00 8.17 418 VAL A N 1
ATOM 2987 C CA . VAL A 1 386 ? -15.827 -3.855 27.594 1.00 8.98 418 VAL A CA 1
ATOM 2988 C C . VAL A 1 386 ? -16.797 -4.071 26.450 1.00 8.99 418 VAL A C 1
ATOM 2989 O O . VAL A 1 386 ? -17.618 -3.183 26.122 1.00 10.21 418 VAL A O 1
ATOM 2993 N N . GLU A 1 387 ? -16.727 -5.179 25.735 1.00 8.63 419 GLU A N 1
ATOM 2994 C CA . GLU A 1 387 ? -17.412 -5.312 24.488 1.00 8.63 419 GLU A CA 1
ATOM 2995 C C . GLU A 1 387 ? -17.993 -6.713 24.275 1.00 8.60 419 GLU A C 1
ATOM 2996 O O . GLU A 1 387 ? -17.321 -7.755 24.328 1.00 9.44 419 GLU A O 1
ATOM 3002 N N . ILE A 1 388 ? -19.321 -6.734 24.085 1.00 8.66 420 ILE A N 1
ATOM 3003 C CA . ILE A 1 388 ? -20.008 -7.998 23.698 1.00 8.51 420 ILE A CA 1
ATOM 3004 C C . ILE A 1 388 ? -19.829 -8.191 22.227 1.00 8.79 420 ILE A C 1
ATOM 3005 O O . ILE A 1 388 ? -20.033 -7.201 21.447 1.00 9.19 420 ILE A O 1
ATOM 3010 N N . ASP A 1 389 ? -19.525 -9.435 21.833 1.00 8.12 421 ASP A N 1
ATOM 3011 C CA . ASP A 1 389 ? -19.409 -9.795 20.378 1.00 8.37 421 ASP A CA 1
ATOM 3012 C C . ASP A 1 389 ? -20.784 -9.577 19.686 1.00 8.68 421 ASP A C 1
ATOM 3013 O O . ASP A 1 389 ? -21.736 -10.217 20.057 1.00 8.30 421 ASP A O 1
ATOM 3018 N N . PRO A 1 390 ? -20.833 -8.699 18.666 1.00 8.61 422 PRO A N 1
ATOM 3019 C CA . PRO A 1 390 ? -22.116 -8.477 18.024 1.00 9.80 422 PRO A CA 1
ATOM 3020 C C . PRO A 1 390 ? -22.639 -9.680 17.232 1.00 10.17 422 PRO A C 1
ATOM 3021 O O . PRO A 1 390 ? -23.758 -9.626 16.805 1.00 12.12 422 PRO A O 1
ATOM 3025 N N . HIS A 1 391 ? -21.835 -10.742 17.117 1.00 10.35 423 HIS A N 1
ATOM 3026 C CA . HIS A 1 391 ? -22.215 -11.980 16.428 1.00 10.48 423 HIS A CA 1
ATOM 3027 C C . HIS A 1 391 ? -22.438 -13.135 17.376 1.00 11.75 423 HIS A C 1
ATOM 3028 O O . HIS A 1 391 ? -22.742 -14.280 16.911 1.00 12.06 423 HIS A O 1
ATOM 3035 N N . ASN A 1 392 ? -22.316 -12.913 18.674 1.00 11.05 424 ASN A N 1
ATOM 3036 C CA . ASN A 1 392 ? -22.342 -14.010 19.641 1.00 10.76 424 ASN A CA 1
ATOM 3037 C C . ASN A 1 392 ? -22.511 -13.421 21.057 1.00 10.89 424 ASN A C 1
ATOM 3038 O O . ASN A 1 392 ? -21.578 -12.976 21.670 1.00 9.92 424 ASN A O 1
ATOM 3043 N N . SER A 1 393 ? -23.730 -13.490 21.544 1.00 10.87 425 SER A N 1
ATOM 3044 C CA . SER A 1 393 ? -24.074 -12.978 22.859 1.00 10.31 425 SER A CA 1
ATOM 3045 C C . SER A 1 393 ? -23.318 -13.643 23.994 1.00 9.51 425 SER A C 1
ATOM 3046 O O . SER A 1 393 ? -23.234 -13.102 25.094 1.00 10.39 425 SER A O 1
ATOM 3049 N N . ASN A 1 394 ? -22.709 -14.818 23.737 1.00 8.95 426 ASN A N 1
ATOM 3050 C CA . ASN A 1 394 ? -21.910 -15.513 24.738 1.00 9.40 426 ASN A CA 1
ATOM 3051 C C . ASN A 1 394 ? -20.498 -15.045 24.849 1.00 9.65 426 ASN A C 1
ATOM 3052 O O . ASN A 1 394 ? -19.767 -15.484 25.740 1.00 9.70 426 ASN A O 1
ATOM 3057 N N . ARG A 1 395 ? -20.008 -14.226 23.879 1.00 9.29 427 ARG A N 1
ATOM 3058 C CA . ARG A 1 395 ? -18.615 -13.804 23.929 1.00 9.60 427 ARG A CA 1
ATOM 3059 C C . ARG A 1 395 ? -18.543 -12.339 24.305 1.00 9.52 427 ARG A C 1
ATOM 3060 O O . ARG A 1 395 ? -19.244 -11.515 23.750 1.00 9.67 427 ARG A O 1
ATOM 3068 N N . LEU A 1 396 ? -17.675 -12.058 25.252 1.00 8.70 428 LEU A N 1
ATOM 3069 C CA . LEU A 1 396 ? -17.294 -10.682 25.610 1.00 9.53 428 LEU A CA 1
ATOM 3070 C C . LEU A 1 396 ? -15.798 -10.631 25.855 1.00 9.29 428 LEU A C 1
ATOM 3071 O O . LEU A 1 396 ? -15.195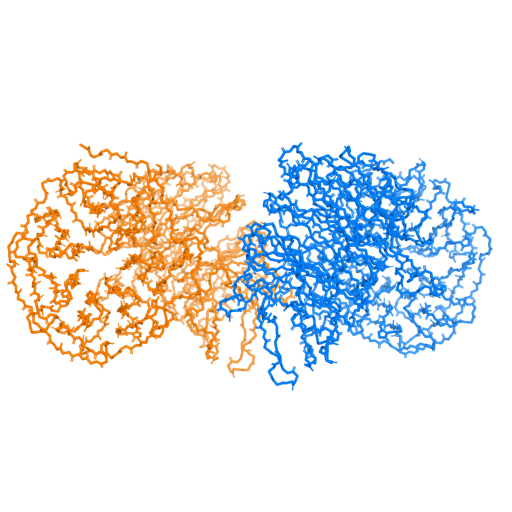 -11.601 26.332 1.00 9.38 428 LEU A O 1
ATOM 3076 N N . MET A 1 397 ? -15.213 -9.477 25.544 1.00 8.73 429 MET A N 1
ATOM 3077 C CA . MET A 1 397 ? -13.795 -9.182 25.760 1.00 9.75 429 MET A CA 1
ATOM 3078 C C . MET A 1 397 ? -13.708 -7.832 26.443 1.00 9.43 429 MET A C 1
ATOM 3079 O O . MET A 1 397 ? -14.510 -6.928 26.140 1.00 10.16 429 MET A O 1
ATOM 3084 N N . TYR A 1 398 ? -12.727 -7.681 27.321 1.00 8.22 430 TYR A N 1
ATOM 3085 C CA . TYR A 1 398 ? -12.478 -6.362 27.885 1.00 8.28 430 TYR A CA 1
ATOM 3086 C C . TYR A 1 398 ? -10.997 -6.141 28.094 1.00 7.93 430 TYR A C 1
ATOM 3087 O O . TYR A 1 398 ? -10.202 -7.054 28.309 1.00 8.44 430 TYR A O 1
ATOM 3096 N N . GLY A 1 399 ? -10.566 -4.853 28.018 1.00 8.26 431 GLY A N 1
ATOM 3097 C CA . GLY A 1 399 ? -9.188 -4.492 28.256 1.00 8.03 431 GLY A CA 1
ATOM 3098 C C . GLY A 1 399 ? -8.954 -4.041 29.679 1.00 8.37 431 GLY A C 1
ATOM 3099 O O . GLY A 1 399 ? -9.865 -3.404 30.270 1.00 10.39 431 GLY A O 1
ATOM 3100 N N . THR A 1 400 ? -7.787 -4.342 30.216 1.00 8.47 432 THR A N 1
ATOM 3101 C CA . THR A 1 400 ? -7.380 -3.784 31.484 1.00 7.94 432 THR A CA 1
ATOM 3102 C C . THR A 1 400 ? -6.039 -3.060 31.278 1.00 8.22 432 THR A C 1
ATOM 3103 O O . THR A 1 400 ? -5.554 -2.982 30.131 1.00 7.98 432 THR A O 1
ATOM 3107 N N . GLY A 1 401 ? -5.452 -2.550 32.353 1.00 8.77 433 GLY A N 1
ATOM 3108 C CA . GLY A 1 401 ? -4.132 -2.062 32.257 1.00 9.10 433 GLY A CA 1
ATOM 3109 C C . GLY A 1 401 ? -3.006 -3.011 32.080 1.00 9.64 433 GLY A C 1
ATOM 3110 O O . GLY A 1 401 ? -1.843 -2.560 31.856 1.00 9.72 433 GLY A O 1
ATOM 3111 N N . ALA A 1 402 ? -3.358 -4.305 32.070 1.00 9.31 434 ALA A N 1
ATOM 3112 C CA . ALA A 1 402 ? -2.402 -5.369 31.857 1.00 9.33 434 ALA A CA 1
ATOM 3113 C C . ALA A 1 402 ? -2.667 -6.434 30.822 1.00 8.70 434 ALA A C 1
ATOM 3114 O O . ALA A 1 402 ? -1.746 -7.162 30.494 1.00 9.41 434 ALA A O 1
ATOM 3116 N N . THR A 1 403 ? -3.900 -6.595 30.365 1.00 8.84 435 THR A N 1
ATOM 3117 C CA . THR A 1 403 ? -4.288 -7.745 29.572 1.00 8.55 435 THR A CA 1
ATOM 3118 C C . THR A 1 403 ? -5.606 -7.489 28.837 1.00 9.33 435 THR A C 1
ATOM 3119 O O . THR A 1 403 ? -6.223 -6.411 29.011 1.00 9.23 435 THR A O 1
ATOM 3123 N N . ILE A 1 404 ? -6.054 -8.495 28.087 1.00 9.38 436 ILE A N 1
ATOM 3124 C CA . ILE A 1 404 ? -7.418 -8.611 27.613 1.00 8.52 436 ILE A CA 1
ATOM 3125 C C . ILE A 1 404 ? -7.951 -9.892 28.241 1.00 8.93 436 ILE A C 1
ATOM 3126 O O . ILE A 1 404 ? -7.282 -10.948 28.076 1.00 9.84 436 ILE A O 1
ATOM 3131 N N . TYR A 1 405 ? -9.091 -9.820 28.911 1.00 8.82 437 TYR A N 1
ATOM 3132 C CA . TYR A 1 405 ? -9.789 -11.007 29.340 1.00 8.81 437 TYR A CA 1
ATOM 3133 C C . TYR A 1 405 ? -11.003 -11.210 28.420 1.00 8.83 437 TYR A C 1
ATOM 3134 O O . TYR A 1 405 ? -11.658 -10.208 27.899 1.00 9.82 437 TYR A O 1
ATOM 3143 N N . ALA A 1 406 ? -11.376 -12.506 28.275 1.00 8.69 438 ALA A N 1
ATOM 3144 C CA . ALA A 1 406 ? -12.519 -12.910 27.468 1.00 9.58 438 ALA A CA 1
ATOM 3145 C C . ALA A 1 406 ? -13.299 -14.011 28.106 1.00 9.26 438 ALA A C 1
ATOM 3146 O O . ALA A 1 406 ? -12.706 -14.871 28.798 1.00 9.59 438 ALA A O 1
ATOM 3148 N N . THR A 1 407 ? -14.598 -13.993 27.780 1.00 9.47 439 THR A N 1
ATOM 3149 C CA . THR A 1 407 ? -15.503 -15.128 28.113 1.00 9.45 439 THR A CA 1
ATOM 3150 C C . THR A 1 407 ? -16.150 -15.617 26.840 1.00 8.85 439 THR A C 1
ATOM 3151 O O . THR A 1 407 ? -16.409 -14.807 25.919 1.00 9.40 439 THR A O 1
ATOM 3155 N N . GLU A 1 408 ? -16.440 -16.909 26.781 1.00 9.01 440 GLU A N 1
ATOM 3156 C CA . GLU A 1 408 ? -17.224 -17.518 25.696 1.00 9.68 440 GLU A CA 1
ATOM 3157 C C . GLU A 1 408 ? -18.544 -18.091 26.182 1.00 9.19 440 GLU A C 1
ATOM 3158 O O . GLU A 1 408 ? -19.257 -18.732 25.381 1.00 9.68 440 GLU A O 1
ATOM 3164 N N . ASN A 1 409 ? -18.849 -17.868 27.475 1.00 8.46 441 ASN A N 1
ATOM 3165 C CA . ASN A 1 409 ? -20.122 -18.381 28.047 1.00 8.06 441 ASN A CA 1
ATOM 3166 C C . ASN A 1 409 ? -20.882 -17.306 28.854 1.00 8.14 441 ASN A C 1
ATOM 3167 O O . ASN A 1 409 ? -21.426 -17.578 29.952 1.00 9.31 441 ASN A O 1
ATOM 3172 N N . LEU A 1 410 ? -20.879 -16.102 28.305 1.00 9.12 442 LEU A N 1
ATOM 3173 C CA . LEU A 1 410 ? -21.422 -14.974 29.055 1.00 8.87 442 LEU A CA 1
ATOM 3174 C C . LEU A 1 410 ? -22.859 -15.189 29.514 1.00 9.94 442 LEU A C 1
ATOM 3175 O O . LEU A 1 410 ? -23.208 -14.692 30.573 1.00 9.69 442 LEU A O 1
ATOM 3180 N N . THR A 1 411 ? -23.698 -15.846 28.669 1.00 9.69 443 THR A N 1
ATOM 3181 C CA . THR A 1 411 ? -25.118 -15.957 29.084 1.00 11.25 443 THR A CA 1
ATOM 3182 C C . THR A 1 411 ? -25.348 -16.930 30.253 1.00 10.99 443 THR A C 1
ATOM 3183 O O . THR A 1 411 ? -26.445 -16.976 30.798 1.00 10.92 443 THR A O 1
ATOM 3187 N N . SER A 1 412 ? -24.337 -17.642 30.686 1.00 10.60 444 SER A N 1
ATOM 3188 C CA . SER A 1 412 ? -24.353 -18.366 31.963 1.00 10.83 444 SER A CA 1
ATOM 3189 C C . SER A 1 412 ? -24.772 -17.429 33.107 1.00 11.84 444 SER A C 1
ATOM 3190 O O . SER A 1 412 ? -25.505 -17.845 34.026 1.00 12.36 444 SER A O 1
ATOM 3193 N N . TRP A 1 413 ? -24.399 -16.139 33.009 1.00 9.74 445 TRP A N 1
ATOM 3194 C CA . TRP A 1 413 ? -24.806 -15.135 34.014 1.00 11.22 445 TRP A CA 1
ATOM 3195 C C . TRP A 1 413 ? -26.365 -15.150 34.173 1.00 10.84 445 TRP A C 1
ATOM 3196 O O . TRP A 1 413 ? -26.881 -15.063 35.280 1.00 10.68 445 TRP A O 1
ATOM 3207 N N . ASP A 1 414 ? -27.056 -15.206 33.047 1.00 11.96 446 ASP A N 1
ATOM 3208 C CA . ASP A 1 414 ? -28.488 -15.007 33.004 1.00 13.05 446 ASP A CA 1
ATOM 3209 C C . ASP A 1 414 ? -29.249 -16.136 33.633 1.00 13.73 446 ASP A C 1
ATOM 3210 O O . ASP A 1 414 ? -30.385 -15.931 34.081 1.00 15.39 446 ASP A O 1
ATOM 3215 N N . SER A 1 415 ? -28.677 -17.298 33.612 1.00 13.69 447 SER A N 1
ATOM 3216 C CA . SER A 1 415 ? -29.349 -18.466 34.226 1.00 14.06 447 SER A CA 1
ATOM 3217 C C . SER A 1 415 ? -28.893 -18.703 35.664 1.00 13.53 447 SER A C 1
ATOM 3218 O O . SER A 1 415 ? -29.139 -19.792 36.220 1.00 15.62 447 SER A O 1
ATOM 3221 N N . GLY A 1 416 ? -28.256 -17.757 36.334 1.00 13.58 448 GLY A N 1
ATOM 3222 C CA . GLY A 1 416 ? -27.732 -17.905 37.681 1.00 11.94 448 GLY A CA 1
ATOM 3223 C C . GLY A 1 416 ? -26.390 -18.610 37.868 1.00 13.58 448 GLY A C 1
ATOM 3224 O O . GLY A 1 416 ? -26.012 -18.870 39.035 1.00 14.44 448 GLY A O 1
ATOM 3225 N N . GLY A 1 417 ? -25.731 -18.919 36.770 1.00 11.85 449 GLY A N 1
ATOM 3226 C CA . GLY A 1 417 ? -24.428 -19.539 36.776 1.00 11.50 449 GLY A CA 1
ATOM 3227 C C . GLY A 1 417 ? -23.293 -18.539 36.821 1.00 11.59 449 GLY A C 1
ATOM 3228 O O . GLY A 1 417 ? -23.460 -17.326 36.988 1.00 12.32 449 GLY A O 1
ATOM 3229 N N . GLN A 1 418 ? -22.104 -19.096 36.692 1.00 11.43 450 GLN A N 1
ATOM 3230 C CA . GLN A 1 418 ? -20.854 -18.345 36.610 1.00 9.99 450 GLN A CA 1
ATOM 3231 C C . GLN A 1 418 ? -20.368 -18.338 35.194 1.00 10.25 450 GLN A C 1
ATOM 3232 O O . GLN A 1 418 ? -20.412 -19.348 34.490 1.00 10.50 450 GLN A O 1
ATOM 3238 N N . ILE A 1 419 ? -19.839 -17.190 34.730 1.00 9.38 451 ILE A N 1
ATOM 3239 C CA . ILE A 1 419 ? -19.074 -17.151 33.476 1.00 9.38 451 ILE A CA 1
ATOM 3240 C C . ILE A 1 419 ? -17.618 -17.529 33.729 1.00 9.83 451 ILE A C 1
ATOM 3241 O O . ILE A 1 419 ? -17.159 -17.343 34.822 1.00 10.57 451 ILE A O 1
ATOM 3246 N N . LEU A 1 420 ? -16.918 -17.971 32.712 1.00 8.69 452 LEU A N 1
ATOM 3247 C CA . LEU A 1 420 ? -15.489 -18.268 32.813 1.00 8.90 452 LEU A CA 1
ATOM 3248 C C . LEU A 1 420 ? -14.760 -17.096 32.045 1.00 9.08 452 LEU A C 1
ATOM 3249 O O . LEU A 1 420 ? -15.050 -16.845 30.858 1.00 8.59 452 LEU A O 1
ATOM 3254 N N . LEU A 1 421 ? -13.779 -16.485 32.662 1.00 8.41 453 LEU A N 1
ATOM 3255 C CA . LEU A 1 421 ? -12.883 -15.495 32.053 1.00 8.86 453 LEU A CA 1
ATOM 3256 C C . LEU A 1 421 ? -11.466 -16.006 31.963 1.00 9.36 453 LEU A C 1
ATOM 3257 O O . LEU A 1 421 ? -10.975 -16.625 32.936 1.00 8.90 453 LEU A O 1
ATOM 3262 N N . LYS A 1 422 ? -10.841 -15.760 30.791 1.00 8.87 454 LYS A N 1
ATOM 3263 C CA . LYS A 1 422 ? -9.486 -16.198 30.525 1.00 9.09 454 LYS A CA 1
ATOM 3264 C C . LYS A 1 422 ? -8.762 -15.064 29.763 1.00 9.32 454 LYS A C 1
ATOM 3265 O O . LYS A 1 422 ? -9.388 -14.337 28.998 1.00 9.61 454 LYS A O 1
ATOM 3271 N N . PRO A 1 423 ? -7.474 -14.934 29.949 1.00 8.63 455 PRO A N 1
ATOM 3272 C CA . PRO A 1 423 ? -6.735 -14.014 28.988 1.00 8.77 455 PRO A CA 1
ATOM 3273 C C . PRO A 1 423 ? -6.838 -14.412 27.565 1.00 8.99 455 PRO A C 1
ATOM 3274 O O . PRO A 1 423 ? -7.035 -15.582 27.255 1.00 10.30 455 PRO A O 1
ATOM 3278 N N . MET A 1 424 ? -6.805 -13.386 26.715 1.00 9.76 456 MET A N 1
ATOM 3279 C CA . MET A 1 424 ? -6.846 -13.548 25.286 1.00 9.73 456 MET A CA 1
ATOM 3280 C C . MET A 1 424 ? -5.856 -12.599 24.659 1.00 9.68 456 MET A C 1
ATOM 3281 O O . MET A 1 424 ? -6.262 -11.634 23.984 1.00 9.35 456 MET A O 1
ATOM 3286 N N . VAL A 1 425 ? -4.561 -12.817 24.892 1.00 9.24 457 VAL A N 1
ATOM 3287 C CA . VAL A 1 425 ? -3.536 -11.926 24.436 1.00 9.30 457 VAL A CA 1
ATOM 3288 C C . VAL A 1 425 ? -2.403 -12.592 23.722 1.00 9.12 457 VAL A C 1
ATOM 3289 O O . VAL A 1 425 ? -1.374 -11.936 23.539 1.00 10.22 457 VAL A O 1
ATOM 3293 N N . LYS A 1 426 ? -2.476 -13.856 23.341 1.00 9.34 458 LYS A N 1
ATOM 3294 C CA . LYS A 1 426 ? -1.384 -14.458 22.544 1.00 9.99 458 LYS A CA 1
ATOM 3295 C C . LYS A 1 426 ? -1.123 -13.585 21.350 1.00 10.75 458 LYS A C 1
ATOM 3296 O O . LYS A 1 426 ? -2.014 -13.241 20.613 1.00 9.95 458 LYS A O 1
ATOM 3302 N N . GLY A 1 427 ? 0.149 -13.213 21.179 1.00 9.58 459 GLY A N 1
ATOM 3303 C CA . GLY A 1 427 ? 0.566 -12.369 20.043 1.00 10.85 459 GLY A CA 1
ATOM 3304 C C . GLY A 1 427 ? 0.514 -10.897 20.262 1.00 10.36 459 GLY A C 1
ATOM 3305 O O . GLY A 1 427 ? 1.135 -10.120 19.532 1.00 11.39 459 GLY A O 1
ATOM 3306 N N . LEU A 1 428 ? -0.214 -10.456 21.292 1.00 9.82 460 LEU A N 1
ATOM 3307 C CA . LEU A 1 428 ? -0.291 -9.007 21.652 1.00 10.24 460 LEU A CA 1
ATOM 3308 C C . LEU A 1 428 ? 0.789 -8.780 22.700 1.00 9.90 460 LEU A C 1
ATOM 3309 O O . LEU A 1 428 ? 0.692 -9.284 23.813 1.00 12.32 460 LEU A O 1
ATOM 3314 N N . GLU A 1 429 ? 1.877 -8.148 22.314 1.00 9.37 461 GLU A N 1
ATOM 3315 C CA . GLU A 1 429 ? 3.061 -7.979 23.146 1.00 9.26 461 GLU A CA 1
ATOM 3316 C C . GLU A 1 429 ? 3.310 -6.493 23.299 1.00 9.21 461 GLU A C 1
ATOM 3317 O O . GLU A 1 429 ? 3.648 -5.778 22.360 1.00 9.36 461 GLU A O 1
ATOM 3323 N N . GLU A 1 430 ? 2.991 -6.003 24.474 1.00 8.51 462 GLU A N 1
ATOM 3324 C CA . GLU A 1 430 ? 2.854 -4.571 24.746 1.00 9.13 462 GLU A CA 1
ATOM 3325 C C . GLU A 1 430 ? 3.784 -3.959 25.781 1.00 10.83 462 GLU A C 1
ATOM 3326 O O . GLU A 1 430 ? 3.686 -2.731 26.025 1.00 13.23 462 GLU A O 1
ATOM 3332 N N . THR A 1 431 ? 4.733 -4.712 26.321 1.00 10.25 463 THR A N 1
ATOM 3333 C CA . THR A 1 431 ? 5.574 -4.190 27.380 1.00 9.72 463 THR A CA 1
ATOM 3334 C C . THR A 1 431 ? 6.664 -3.261 26.853 1.00 9.57 463 THR A C 1
ATOM 3335 O O . THR A 1 431 ? 7.018 -3.241 25.652 1.00 10.58 463 THR A O 1
ATOM 3339 N N . ALA A 1 432 ? 7.150 -2.450 27.763 1.00 9.74 464 ALA A N 1
ATOM 3340 C CA . ALA A 1 432 ? 8.334 -1.642 27.563 1.00 9.78 464 ALA A CA 1
ATOM 3341 C C . ALA A 1 432 ? 9.510 -2.322 28.254 1.00 9.70 464 ALA A C 1
ATOM 3342 O O . ALA A 1 432 ? 9.451 -2.626 29.431 1.00 9.18 464 ALA A O 1
ATOM 3344 N N . VAL A 1 433 ? 10.566 -2.519 27.510 1.00 8.78 465 VAL A N 1
ATOM 3345 C CA . VAL A 1 433 ? 11.773 -3.188 27.944 1.00 9.63 465 VAL A CA 1
ATOM 3346 C C . VAL A 1 433 ? 12.765 -2.187 28.360 1.00 9.01 465 VAL A C 1
ATOM 3347 O O . VAL A 1 433 ? 13.184 -1.314 27.559 1.00 9.46 465 VAL A O 1
ATOM 3351 N N . LEU A 1 434 ? 13.168 -2.279 29.637 1.00 9.95 466 LEU A N 1
ATOM 3352 C CA . LEU A 1 434 ? 14.076 -1.332 30.257 1.00 9.37 466 LEU A CA 1
ATOM 3353 C C . LEU A 1 434 ? 15.538 -1.811 30.308 1.00 9.35 466 LEU A C 1
ATOM 3354 O O . LEU A 1 434 ? 16.471 -0.978 30.304 1.00 11.13 466 LEU A O 1
ATOM 3359 N N . ASP A 1 435 ? 15.707 -3.129 30.438 1.00 9.44 467 ASP A N 1
ATOM 3360 C CA . ASP A 1 435 ? 17.052 -3.709 30.442 1.00 9.19 467 ASP A CA 1
ATOM 3361 C C . ASP A 1 435 ? 16.868 -5.163 30.100 1.00 9.41 467 ASP A C 1
ATOM 3362 O O . ASP A 1 435 ? 15.747 -5.689 30.108 1.00 9.78 467 ASP A O 1
ATOM 3367 N N . VAL A 1 436 ? 17.956 -5.778 29.684 1.00 9.93 468 VAL A N 1
ATOM 3368 C CA . VAL A 1 436 ? 17.886 -7.208 29.222 1.00 10.66 468 VAL A CA 1
ATOM 3369 C C . VAL A 1 436 ? 19.291 -7.742 29.315 1.00 12.67 468 VAL A C 1
ATOM 3370 O O . VAL A 1 436 ? 20.242 -7.009 28.990 1.00 12.68 468 VAL A O 1
ATOM 3374 N N . VAL A 1 437 ? 19.438 -8.996 29.773 1.00 11.34 469 VAL A N 1
ATOM 3375 C CA . VAL A 1 437 ? 20.733 -9.680 29.812 1.00 11.75 469 VAL A CA 1
ATOM 3376 C C . VAL A 1 437 ? 20.593 -11.120 29.321 1.00 11.64 469 VAL A C 1
ATOM 3377 O O . VAL A 1 437 ? 19.553 -11.807 29.559 1.00 11.35 469 VAL A O 1
ATOM 3381 N N . SER A 1 438 ? 21.652 -11.599 28.675 1.00 11.59 470 SER A N 1
ATOM 3382 C CA . SER A 1 438 ? 21.747 -12.966 28.246 1.00 11.77 470 SER A CA 1
ATOM 3383 C C . SER A 1 438 ? 23.035 -13.597 28.818 1.00 11.85 470 SER A C 1
ATOM 3384 O O . SER A 1 438 ? 24.138 -13.293 28.333 1.00 12.64 470 SER A O 1
ATOM 3387 N N . PRO A 1 439 ? 22.895 -14.476 29.821 1.00 12.00 471 PRO A N 1
ATOM 3388 C CA . PRO A 1 439 ? 24.094 -14.999 30.470 1.00 12.34 471 PRO A CA 1
ATOM 3389 C C . PRO A 1 439 ? 24.640 -16.167 29.619 1.00 14.26 471 PRO A C 1
ATOM 3390 O O . PRO A 1 439 ? 23.909 -16.725 28.826 1.00 13.78 471 PRO A O 1
ATOM 3394 N N . PRO A 1 440 ? 25.909 -16.534 29.849 1.00 14.01 472 PRO A N 1
ATOM 3395 C CA . PRO A 1 440 ? 26.496 -17.600 29.043 1.00 15.32 472 PRO A CA 1
ATOM 3396 C C . PRO A 1 440 ? 26.110 -18.992 29.488 1.00 16.39 472 PRO A C 1
ATOM 3397 O O . PRO A 1 440 ? 26.575 -19.963 28.895 1.00 17.36 472 PRO A O 1
ATOM 3401 N N . VAL A 1 441 ? 25.404 -19.136 30.594 1.00 15.20 473 VAL A N 1
ATOM 3402 C CA . VAL A 1 441 ? 24.881 -20.429 31.056 1.00 15.82 473 VAL A CA 1
ATOM 3403 C C . VAL A 1 441 ? 23.498 -20.192 31.624 1.00 14.70 473 VAL A C 1
ATOM 3404 O O . VAL A 1 441 ? 23.182 -19.072 32.029 1.00 15.63 473 VAL A O 1
ATOM 3408 N N . GLY A 1 442 ? 22.711 -21.228 31.747 1.00 14.97 474 GLY A N 1
ATOM 3409 C CA . GLY A 1 442 ? 21.326 -21.150 32.264 1.00 15.48 474 GLY A CA 1
ATOM 3410 C C . GLY A 1 442 ? 20.340 -20.658 31.206 1.00 14.16 474 GLY A C 1
ATOM 3411 O O . GLY A 1 442 ? 20.452 -20.934 30.019 1.00 14.77 474 GLY A O 1
ATOM 3412 N N . ALA A 1 443 ? 19.364 -19.898 31.658 1.00 13.76 475 ALA A N 1
ATOM 3413 C CA . ALA A 1 443 ? 18.322 -19.429 30.793 1.00 13.94 475 ALA A CA 1
ATOM 3414 C C . ALA A 1 443 ? 18.860 -18.489 29.712 1.00 13.25 475 ALA A C 1
ATOM 3415 O O . ALA A 1 443 ? 19.789 -17.839 29.922 1.00 13.33 475 ALA A O 1
ATOM 3417 N N . PRO A 1 444 ? 18.227 -18.466 28.540 1.00 12.87 476 PRO A N 1
ATOM 3418 C CA . PRO A 1 444 ? 18.753 -17.628 27.437 1.00 11.77 476 PRO A CA 1
ATOM 3419 C C . PRO A 1 444 ? 18.669 -16.139 27.683 1.00 12.13 476 PRO A C 1
ATOM 3420 O O . PRO A 1 444 ? 19.540 -15.414 27.234 1.00 12.22 476 PRO A O 1
ATOM 3424 N N . VAL A 1 445 ? 17.632 -15.701 28.419 1.00 10.90 477 VAL A N 1
ATOM 3425 C CA . VAL A 1 445 ? 17.478 -14.248 28.628 1.00 11.36 477 VAL A CA 1
ATOM 3426 C C . VAL A 1 445 ? 16.662 -13.920 29.873 1.00 11.44 477 VAL A C 1
ATOM 3427 O O . VAL A 1 445 ? 15.774 -14.692 30.305 1.00 11.55 477 VAL A O 1
ATOM 3431 N N . TYR A 1 446 ? 17.034 -12.784 30.449 1.00 10.94 478 TYR A N 1
ATOM 3432 C CA . TYR A 1 446 ? 16.283 -12.162 31.532 1.00 10.42 478 TYR A CA 1
ATOM 3433 C C . TYR A 1 446 ? 15.829 -10.764 31.080 1.00 10.48 478 TYR A C 1
ATOM 3434 O O . TYR A 1 446 ? 16.624 -9.991 30.596 1.00 10.34 478 TYR A O 1
ATOM 3443 N N . SER A 1 447 ? 14.547 -10.473 31.305 1.00 9.10 479 SER A N 1
ATOM 3444 C CA . SER A 1 447 ? 14.021 -9.184 30.970 1.00 9.19 479 SER A CA 1
ATOM 3445 C C . SER A 1 447 ? 13.813 -8.298 32.187 1.00 9.80 479 SER A C 1
ATOM 3446 O O . SER A 1 447 ? 13.448 -8.800 33.265 1.00 11.24 479 SER A O 1
ATOM 3449 N N . ALA A 1 448 ? 13.941 -7.015 31.953 1.00 8.74 480 ALA A N 1
ATOM 3450 C CA . ALA A 1 448 ? 13.610 -6.009 32.948 1.00 10.17 480 ALA A CA 1
ATOM 3451 C C . ALA A 1 448 ? 12.629 -5.096 32.325 1.00 9.02 480 ALA A C 1
ATOM 3452 O O . ALA A 1 448 ? 12.960 -4.398 31.404 1.00 8.41 480 ALA A O 1
ATOM 3454 N N . LEU A 1 449 ? 11.411 -5.099 32.821 1.00 9.01 481 LEU A N 1
ATOM 3455 C CA . LEU A 1 449 ? 10.268 -4.519 32.160 1.00 9.42 481 LEU A CA 1
ATOM 3456 C C . LEU A 1 449 ? 9.637 -3.407 32.987 1.00 9.13 481 LEU A C 1
ATOM 3457 O O . LEU A 1 449 ? 9.614 -3.463 34.229 1.00 9.00 481 LEU A O 1
ATOM 3462 N N . GLY A 1 450 ? 9.008 -2.458 32.282 1.00 9.16 482 GLY A N 1
ATOM 3463 C CA . GLY A 1 450 ? 8.060 -1.627 32.984 1.00 9.17 482 GLY A CA 1
ATOM 3464 C C . GLY A 1 450 ? 6.770 -2.324 33.368 1.00 10.35 482 GLY A C 1
ATOM 3465 O O . GLY A 1 450 ? 6.393 -3.303 32.746 1.00 10.27 482 GLY A O 1
ATOM 3466 N N . ALA A 1 451 ? 6.151 -1.883 34.437 1.00 10.43 483 ALA A N 1
ATOM 3467 C CA . ALA A 1 451 ? 4.782 -2.249 34.865 1.00 10.27 483 ALA A CA 1
ATOM 3468 C C . ALA A 1 451 ? 4.575 -3.664 35.428 1.00 10.60 483 ALA A C 1
ATOM 3469 O O . ALA A 1 451 ? 3.775 -3.782 36.384 1.00 9.85 483 ALA A O 1
ATOM 3471 N N . ILE A 1 452 ? 5.226 -4.683 34.857 1.00 9.31 484 ILE A N 1
ATOM 3472 C CA . ILE A 1 452 ? 5.082 -6.014 35.303 1.00 9.70 484 ILE A CA 1
ATOM 3473 C C . ILE A 1 452 ? 6.452 -6.662 35.684 1.00 10.15 484 ILE A C 1
ATOM 3474 O O . ILE A 1 452 ? 6.535 -7.905 35.791 1.00 11.71 484 ILE A O 1
ATOM 3479 N N . GLY A 1 453 ? 7.466 -5.863 35.959 1.00 8.99 485 GLY A N 1
ATOM 3480 C CA . GLY A 1 453 ? 8.687 -6.374 36.616 1.00 9.80 485 GLY A CA 1
ATOM 3481 C C . GLY A 1 453 ? 9.653 -6.944 35.649 1.00 9.64 485 GLY A C 1
ATOM 3482 O O . GLY A 1 453 ? 10.728 -6.441 35.485 1.00 11.25 485 GLY A O 1
ATOM 3483 N N . GLY A 1 454 ? 9.309 -8.051 34.984 1.00 9.84 486 GLY A N 1
ATOM 3484 C CA . GLY A 1 454 ? 10.232 -8.781 34.143 1.00 10.06 486 GLY A CA 1
ATOM 3485 C C . GLY A 1 454 ? 10.439 -10.198 34.660 1.00 9.87 486 GLY A C 1
ATOM 3486 O O . GLY A 1 454 ? 9.912 -10.580 35.737 1.00 10.11 486 GLY A O 1
ATOM 3487 N N . PHE A 1 455 ? 11.204 -10.977 33.886 1.00 9.56 487 PHE A N 1
ATOM 3488 C CA . PHE A 1 455 ? 11.220 -12.408 34.047 1.00 10.50 487 PHE A CA 1
ATOM 3489 C C . PHE A 1 455 ? 12.532 -13.024 33.636 1.00 10.60 487 PHE A C 1
ATOM 3490 O O . PHE A 1 455 ? 13.208 -12.541 32.745 1.00 9.76 487 PHE A O 1
ATOM 3498 N N . ARG A 1 456 ? 12.805 -14.169 34.268 1.00 10.33 488 ARG A N 1
ATOM 3499 C CA . ARG A 1 456 ? 13.695 -15.140 33.663 1.00 10.48 488 ARG A CA 1
ATOM 3500 C C . ARG A 1 456 ? 12.928 -15.905 32.624 1.00 10.95 488 ARG A C 1
ATOM 3501 O O . ARG A 1 456 ? 11.865 -16.420 32.976 1.00 10.99 488 ARG A O 1
ATOM 3509 N N . HIS A 1 457 ? 13.426 -15.968 31.404 1.00 10.19 489 HIS A N 1
ATOM 3510 C CA . HIS A 1 457 ? 12.743 -16.668 30.346 1.00 10.59 489 HIS A CA 1
ATOM 3511 C C . HIS A 1 457 ? 13.453 -18.025 30.093 1.00 12.40 489 HIS A C 1
ATOM 3512 O O . HIS A 1 457 ? 14.491 -18.073 29.410 1.00 13.61 489 HIS A O 1
ATOM 3519 N N . ASP A 1 458 ? 12.919 -19.097 30.655 1.00 11.04 490 ASP A N 1
ATOM 3520 C CA . ASP A 1 458 ? 13.522 -20.407 30.492 1.00 12.38 490 ASP A CA 1
ATOM 3521 C C . ASP A 1 458 ? 13.313 -20.948 29.070 1.00 12.32 490 ASP A C 1
ATOM 3522 O O . ASP A 1 458 ? 14.161 -21.685 28.578 1.00 13.36 490 ASP A O 1
ATOM 3527 N N . ASP A 1 459 ? 12.227 -20.535 28.426 1.00 12.23 491 ASP A N 1
ATOM 3528 C CA . ASP A 1 459 ? 11.857 -20.970 27.099 1.00 11.71 491 ASP A CA 1
ATOM 3529 C C . ASP A 1 459 ? 11.177 -19.798 26.421 1.00 11.93 491 ASP A C 1
ATOM 3530 O O . ASP A 1 459 ? 10.133 -19.319 26.916 1.00 12.16 491 ASP A O 1
ATOM 3535 N N . LEU A 1 460 ? 11.813 -19.298 25.352 1.00 11.54 492 LEU A N 1
ATOM 3536 C CA . LEU A 1 460 ? 11.274 -18.079 24.641 1.00 11.48 492 LEU A CA 1
ATOM 3537 C C . LEU A 1 460 ? 9.880 -18.287 24.081 1.00 10.99 492 LEU A C 1
ATOM 3538 O O . LEU A 1 460 ? 9.224 -17.330 23.728 1.00 10.50 492 LEU A O 1
ATOM 3543 N N . THR A 1 461 ? 9.422 -19.553 23.938 1.00 11.07 493 THR A N 1
ATOM 3544 C CA . THR A 1 461 ? 8.078 -19.827 23.439 1.00 11.72 493 THR A CA 1
ATOM 3545 C C . THR A 1 461 ? 7.029 -19.976 24.547 1.00 11.39 493 THR A C 1
ATOM 3546 O O . THR A 1 461 ? 5.884 -20.248 24.228 1.00 13.06 493 THR A O 1
ATOM 3550 N N . LYS A 1 462 ? 7.402 -19.916 25.843 1.00 11.23 494 LYS A N 1
ATOM 3551 C CA . LYS A 1 462 ? 6.502 -20.195 26.957 1.00 10.57 494 LYS A CA 1
ATOM 3552 C C . LYS A 1 462 ? 6.457 -18.948 27.864 1.00 10.14 494 LYS A C 1
ATOM 3553 O O . LYS A 1 462 ? 7.508 -18.379 28.243 1.00 9.99 494 LYS A O 1
ATOM 3559 N N . VAL A 1 463 ? 5.246 -18.594 28.178 1.00 9.35 495 VAL A N 1
ATOM 3560 C CA . VAL A 1 463 ? 5.013 -17.469 29.143 1.00 9.37 495 VAL A CA 1
ATOM 3561 C C . VAL A 1 463 ? 5.641 -17.809 30.462 1.00 9.70 495 VAL A C 1
ATOM 3562 O O . VAL A 1 463 ? 5.340 -18.918 31.018 1.00 9.70 495 VAL A O 1
ATOM 3566 N N . PRO A 1 464 ? 6.446 -16.933 31.070 1.00 9.44 496 PRO A N 1
ATOM 3567 C CA . PRO A 1 464 ? 6.991 -17.251 32.408 1.00 11.02 496 PRO A CA 1
ATOM 3568 C C . PRO A 1 464 ? 5.939 -17.365 33.479 1.00 11.97 496 PRO A C 1
ATOM 3569 O O . PRO A 1 464 ? 4.914 -16.706 33.429 1.00 11.58 496 PRO A O 1
ATOM 3573 N N . THR A 1 465 ? 6.226 -18.168 34.503 1.00 12.75 497 THR A N 1
ATOM 3574 C CA . THR A 1 465 ? 5.258 -18.419 35.582 1.00 13.24 497 THR A CA 1
ATOM 3575 C C . THR A 1 465 ? 4.982 -17.191 36.438 1.00 11.54 497 THR A C 1
ATOM 3576 O O . THR A 1 465 ? 3.851 -16.904 36.821 1.00 11.14 497 THR A O 1
ATOM 3580 N N . SER A 1 466 ? 6.052 -16.469 36.717 1.00 11.42 498 SER A N 1
ATOM 3581 C CA . SER A 1 466 ? 5.941 -15.260 37.599 1.00 11.13 498 SER A CA 1
ATOM 3582 C C . SER A 1 466 ? 6.991 -14.282 37.218 1.00 11.82 498 SER A C 1
ATOM 3583 O O . SER A 1 466 ? 8.117 -14.641 36.856 1.00 11.51 498 SER A O 1
ATOM 3586 N N . MET A 1 467 ? 6.654 -13.018 37.372 1.00 11.40 499 MET A N 1
ATOM 3587 C CA . MET A 1 467 ? 7.718 -12.007 37.436 1.00 11.05 499 MET A CA 1
ATOM 3588 C C . MET A 1 467 ? 8.569 -12.181 38.681 1.00 11.35 499 MET A C 1
ATOM 3589 O O . MET A 1 467 ? 8.214 -12.928 39.602 1.00 11.82 499 MET A O 1
ATOM 3594 N N . TYR A 1 468 ? 9.673 -11.467 38.743 1.00 10.22 500 TYR A N 1
ATOM 3595 C CA . TYR A 1 468 ? 10.537 -11.498 39.906 1.00 11.32 500 TYR A CA 1
ATOM 3596 C C . TYR A 1 468 ? 9.745 -11.119 41.194 1.00 11.49 500 TYR A C 1
ATOM 3597 O O . TYR A 1 468 ? 8.910 -10.233 41.194 1.00 11.62 500 TYR A O 1
ATOM 3606 N N . THR A 1 469 ? 10.057 -11.840 42.297 1.00 10.95 501 THR A N 1
ATOM 3607 C CA . THR A 1 469 ? 9.515 -11.499 43.580 1.00 11.41 501 THR A CA 1
ATOM 3608 C C . THR A 1 469 ? 10.644 -11.389 44.635 1.00 11.58 501 THR A C 1
ATOM 3609 O O . THR A 1 469 ? 11.881 -11.741 44.363 1.00 12.99 501 THR A O 1
ATOM 3613 N N . THR A 1 470 ? 10.218 -10.913 45.834 1.00 12.07 502 THR A N 1
ATOM 3614 C CA . THR A 1 470 ? 11.122 -10.753 46.941 1.00 11.86 502 THR A CA 1
ATOM 3615 C C . THR A 1 470 ? 12.505 -10.160 46.648 1.00 12.12 502 THR A C 1
ATOM 3616 O O . THR A 1 470 ? 13.494 -10.779 46.905 1.00 12.31 502 THR A O 1
ATOM 3620 N N . PRO A 1 471 ? 12.539 -8.963 46.046 1.00 11.78 503 PRO A N 1
ATOM 3621 C CA . PRO A 1 471 ? 11.374 -8.022 45.864 1.00 11.93 503 PRO A CA 1
ATOM 3622 C C . PRO A 1 471 ? 10.673 -8.095 44.515 1.00 11.30 503 PRO A C 1
ATOM 3623 O O . PRO A 1 471 ? 11.238 -8.574 43.536 1.00 11.19 503 PRO A O 1
ATOM 3627 N N . ASN A 1 472 ? 9.391 -7.690 44.528 1.00 11.26 504 ASN A N 1
ATOM 3628 C CA . ASN A 1 472 ? 8.629 -7.590 43.307 1.00 11.99 504 ASN A CA 1
ATOM 3629 C C . ASN A 1 472 ? 8.576 -6.138 42.853 1.00 11.51 504 ASN A C 1
ATOM 3630 O O . ASN A 1 472 ? 7.715 -5.382 43.327 1.00 11.65 504 ASN A O 1
ATOM 3635 N N . PHE A 1 473 ? 9.378 -5.747 41.915 1.00 10.61 505 PHE A N 1
ATOM 3636 C CA . PHE A 1 473 ? 9.266 -4.342 41.438 1.00 11.13 505 PHE A CA 1
ATOM 3637 C C . PHE A 1 473 ? 8.114 -4.194 40.417 1.00 11.21 505 PHE A C 1
ATOM 3638 O O . PHE A 1 473 ? 7.893 -5.062 39.570 1.00 11.56 505 PHE A O 1
ATOM 3646 N N . SER A 1 474 ? 7.475 -3.039 40.453 1.00 10.35 506 SER A N 1
ATOM 3647 C CA . SER A 1 474 ? 6.521 -2.690 39.391 1.00 11.06 506 SER A CA 1
ATOM 3648 C C . SER A 1 474 ? 7.266 -2.555 38.056 1.00 9.87 506 SER A C 1
ATOM 3649 O O . SER A 1 474 ? 6.824 -3.101 37.045 1.00 10.82 506 SER A O 1
ATOM 3652 N N . SER A 1 475 ? 8.430 -1.896 38.070 1.00 10.63 507 SER A N 1
ATOM 3653 C CA . SER A 1 475 ? 9.282 -1.752 36.913 1.00 9.87 507 SER A CA 1
ATOM 3654 C C . SER A 1 475 ? 10.712 -2.096 37.374 1.00 10.45 507 SER A C 1
ATOM 3655 O O . SER A 1 475 ? 11.174 -1.551 38.370 1.00 11.48 507 SER A O 1
ATOM 3658 N N . THR A 1 476 ? 11.349 -2.993 36.664 1.00 10.77 508 THR A N 1
ATOM 3659 C CA . THR A 1 476 ? 12.764 -3.290 36.927 1.00 10.24 508 THR A CA 1
ATOM 3660 C C . THR A 1 476 ? 13.563 -2.444 35.961 1.00 10.01 508 THR A C 1
ATOM 3661 O O . THR A 1 476 ? 13.460 -2.634 34.733 1.00 10.06 508 THR A O 1
ATOM 3665 N N . THR A 1 477 ? 14.343 -1.503 36.473 1.00 9.88 509 THR A N 1
ATOM 3666 C CA . THR A 1 477 ? 15.045 -0.522 35.656 1.00 9.17 509 THR A CA 1
ATOM 3667 C C . THR A 1 477 ? 16.450 -0.949 35.171 1.00 9.77 509 THR A C 1
ATOM 3668 O O . THR A 1 477 ? 16.966 -0.393 34.179 1.00 10.40 509 THR A O 1
ATOM 3672 N N . SER A 1 478 ? 17.017 -1.967 35.808 1.00 9.96 510 SER A N 1
ATOM 3673 C CA . SER A 1 478 ? 18.419 -2.373 35.520 1.00 9.79 510 SER A CA 1
ATOM 3674 C C . SER A 1 478 ? 18.685 -3.735 36.137 1.00 10.56 510 SER A C 1
ATOM 3675 O O . SER A 1 478 ? 18.173 -4.058 37.193 1.00 10.76 510 SER A O 1
ATOM 3678 N N . ILE A 1 479 ? 19.375 -4.613 35.417 1.00 10.54 511 ILE A N 1
ATOM 3679 C CA . ILE A 1 479 ? 19.708 -5.928 35.882 1.00 10.56 511 ILE A CA 1
ATOM 3680 C C . ILE A 1 479 ? 21.112 -6.295 35.378 1.00 11.37 511 ILE A C 1
ATOM 3681 O O . ILE A 1 479 ? 21.488 -5.928 34.277 1.00 11.84 511 ILE A O 1
ATOM 3686 N N . ASP A 1 480 ? 21.853 -7.049 36.160 1.00 11.56 512 ASP A N 1
ATOM 3687 C CA . ASP A 1 480 ? 23.253 -7.438 35.815 1.00 10.96 512 ASP A CA 1
ATOM 3688 C C . ASP A 1 480 ? 23.517 -8.806 36.409 1.00 12.63 512 ASP A C 1
ATOM 3689 O O . ASP A 1 480 ? 22.845 -9.265 37.339 1.00 12.10 512 ASP A O 1
ATOM 3694 N N . PHE A 1 481 ? 24.488 -9.500 35.824 1.00 11.54 513 PHE A N 1
ATOM 3695 C CA . PHE A 1 481 ? 24.995 -10.761 36.332 1.00 12.34 513 PHE A CA 1
ATOM 3696 C C . PHE A 1 481 ? 26.509 -10.721 36.401 1.00 13.10 513 PHE A C 1
ATOM 3697 O O . PHE A 1 481 ? 27.137 -9.959 35.683 1.00 11.98 513 PHE A O 1
ATOM 3705 N N . ALA A 1 482 ? 27.084 -11.487 37.348 1.00 13.34 514 ALA A N 1
ATOM 3706 C CA . ALA A 1 482 ? 28.523 -11.450 37.555 1.00 13.98 514 ALA A CA 1
ATOM 3707 C C . ALA A 1 482 ? 29.061 -12.293 36.387 1.00 13.35 514 ALA A C 1
ATOM 3708 O O . ALA A 1 482 ? 28.730 -13.473 36.258 1.00 13.37 514 ALA A O 1
ATOM 3710 N N . GLU A 1 483 ? 29.826 -11.689 35.490 1.00 13.61 515 GLU A N 1
ATOM 3711 C CA . GLU A 1 483 ? 30.250 -12.387 34.259 1.00 13.30 515 GLU A CA 1
ATOM 3712 C C . GLU A 1 483 ? 30.950 -13.731 34.554 1.00 13.05 515 GLU A C 1
ATOM 3713 O O . GLU A 1 483 ? 30.696 -14.741 33.844 1.00 13.36 515 GLU A O 1
ATOM 3719 N N . LEU A 1 484 ? 31.792 -13.746 35.592 1.00 15.20 516 LEU A N 1
ATOM 3720 C CA . LEU A 1 484 ? 32.538 -14.980 35.920 1.00 16.67 516 LEU A CA 1
ATOM 3721 C C . LEU A 1 484 ? 31.798 -15.883 36.865 1.00 16.59 516 LEU A C 1
ATOM 3722 O O . LEU A 1 484 ? 32.285 -16.986 37.147 1.00 15.89 516 LEU A O 1
ATOM 3727 N N . GLN A 1 485 ? 30.586 -15.477 37.330 1.00 15.39 517 GLN A N 1
ATOM 3728 C CA . GLN A 1 485 ? 29.770 -16.297 38.178 1.00 15.36 517 GLN A CA 1
ATOM 3729 C C . GLN A 1 485 ? 28.272 -15.985 37.958 1.00 14.94 517 GLN A C 1
ATOM 3730 O O . GLN A 1 485 ? 27.663 -15.339 38.791 1.00 14.27 517 GLN A O 1
ATOM 3736 N N . PRO A 1 486 ? 27.733 -16.437 36.808 1.00 15.67 518 PRO A N 1
ATOM 3737 C CA . PRO A 1 486 ? 26.471 -15.851 36.321 1.00 13.99 518 PRO A CA 1
ATOM 3738 C C . PRO A 1 486 ? 25.263 -16.172 37.101 1.00 14.39 518 PRO A C 1
ATOM 3739 O O . PRO A 1 486 ? 24.273 -15.450 36.956 1.00 13.34 518 PRO A O 1
ATOM 3743 N N . ALA A 1 487 ? 25.290 -17.171 37.972 1.00 13.89 519 ALA A N 1
ATOM 3744 C CA . ALA A 1 487 ? 24.174 -17.396 38.886 1.00 13.95 519 ALA A CA 1
ATOM 3745 C C . ALA A 1 487 ? 24.031 -16.237 39.902 1.00 12.28 519 ALA A C 1
ATOM 3746 O O . ALA A 1 487 ? 22.988 -16.109 40.549 1.00 12.49 519 ALA A O 1
ATOM 3748 N N . THR A 1 488 ? 25.050 -15.438 40.074 1.00 12.53 520 THR A N 1
ATOM 3749 C CA . THR A 1 488 ? 25.006 -14.284 41.003 1.00 11.78 520 THR A CA 1
ATOM 3750 C C . THR A 1 488 ? 24.508 -13.090 40.174 1.00 12.74 520 THR A C 1
ATOM 3751 O O . THR A 1 488 ? 25.111 -12.752 39.194 1.00 13.06 520 THR A O 1
ATOM 3755 N N . MET A 1 489 ? 23.348 -12.524 40.580 1.00 11.26 521 MET A N 1
ATOM 3756 C CA . MET A 1 489 ? 22.709 -11.442 39.821 1.00 12.04 521 MET A CA 1
ATOM 3757 C C . MET A 1 489 ? 22.155 -10.402 40.760 1.00 12.06 521 MET A C 1
ATOM 3758 O O . MET A 1 489 ? 21.906 -10.689 41.934 1.00 12.24 521 MET A O 1
ATOM 3763 N N . VAL A 1 490 ? 21.970 -9.191 40.236 1.00 10.83 522 VAL A N 1
ATOM 3764 C CA . VAL A 1 490 ? 21.356 -8.099 40.955 1.00 11.22 522 VAL A CA 1
ATOM 3765 C C . VAL A 1 490 ? 20.376 -7.379 39.999 1.00 11.39 522 VAL A C 1
ATOM 3766 O O . VAL A 1 490 ? 20.600 -7.335 38.782 1.00 11.42 522 VAL A O 1
ATOM 3770 N N . ARG A 1 491 ? 19.352 -6.757 40.593 1.00 10.27 523 ARG A N 1
ATOM 3771 C CA . ARG A 1 491 ? 18.427 -5.959 39.842 1.00 10.33 523 ARG A CA 1
ATOM 3772 C C . ARG A 1 491 ? 17.901 -4.845 40.742 1.00 11.15 523 ARG A C 1
ATOM 3773 O O . ARG A 1 491 ? 17.786 -5.034 41.954 1.00 11.39 523 ARG A O 1
ATOM 3781 N N . VAL A 1 492 ? 17.620 -3.711 40.153 1.00 9.40 524 VAL A N 1
ATOM 3782 C CA . VAL A 1 492 ? 17.074 -2.550 40.806 1.00 9.84 524 VAL A CA 1
ATOM 3783 C C . VAL A 1 492 ? 15.843 -2.101 40.104 1.00 10.61 524 VAL A C 1
ATOM 3784 O O . VAL A 1 492 ? 15.622 -2.402 38.881 1.00 10.86 524 VAL A O 1
ATOM 3788 N N . GLY A 1 493 ? 15.007 -1.349 40.862 1.00 9.94 525 GLY A N 1
ATOM 3789 C CA . GLY A 1 493 ? 13.741 -0.962 40.296 1.00 10.03 525 GLY A CA 1
ATOM 3790 C C . GLY A 1 493 ? 12.848 -0.255 41.264 1.00 11.34 525 GLY A C 1
ATOM 3791 O O . GLY A 1 493 ? 13.277 0.177 42.361 1.00 11.31 525 GLY A O 1
ATOM 3792 N N . ASN A 1 494 ? 11.575 -0.151 40.862 1.00 11.71 526 ASN A N 1
ATOM 3793 C CA . ASN A 1 494 ? 10.605 0.696 41.540 1.00 12.42 526 ASN A CA 1
ATOM 3794 C C . ASN A 1 494 ? 9.636 -0.106 42.322 1.00 13.43 526 ASN A C 1
ATOM 3795 O O . ASN A 1 494 ? 9.145 -1.128 41.854 1.00 14.63 526 ASN A O 1
ATOM 3800 N N . LEU A 1 495 ? 9.339 0.317 43.541 1.00 14.36 527 LEU A N 1
ATOM 3801 C CA . LEU A 1 495 ? 8.236 -0.294 44.243 1.00 18.86 527 LEU A CA 1
ATOM 3802 C C . LEU A 1 495 ? 7.754 0.565 45.349 1.00 23.75 527 LEU A C 1
ATOM 3803 O O . LEU A 1 495 ? 8.553 1.268 45.951 1.00 27.39 527 LEU A O 1
ATOM 3808 N N . ASP A 1 496 ? 6.429 0.489 45.601 1.00 25.73 528 ASP A N 1
ATOM 3809 C CA . ASP A 1 496 ? 5.812 1.059 46.799 1.00 35.87 528 ASP A CA 1
ATOM 3810 C C . ASP A 1 496 ? 6.230 2.520 46.854 1.00 32.43 528 ASP A C 1
ATOM 3811 O O . ASP A 1 496 ? 6.852 2.952 47.822 1.00 32.81 528 ASP A O 1
ATOM 3816 N N . SER A 1 497 ? 6.007 3.198 45.728 1.00 33.08 529 SER A N 1
ATOM 3817 C CA . SER A 1 497 ? 6.399 4.591 45.479 1.00 35.23 529 SER A CA 1
ATOM 3818 C C . SER A 1 497 ? 7.910 4.992 45.611 1.00 32.11 529 SER A C 1
ATOM 3819 O O . SER A 1 497 ? 8.245 6.181 45.460 1.00 31.76 529 SER A O 1
ATOM 3822 N N . GLY A 1 498 ? 8.819 4.051 45.889 1.00 22.75 530 GLY A N 1
ATOM 3823 C CA . GLY A 1 498 ? 10.255 4.384 45.895 1.00 18.31 530 GLY A CA 1
ATOM 3824 C C . GLY A 1 498 ? 11.058 3.399 45.033 1.00 14.70 530 GLY A C 1
ATOM 3825 O O . GLY A 1 498 ? 10.630 3.041 43.915 1.00 16.03 530 GLY A O 1
ATOM 3826 N N . GLY A 1 499 ? 12.199 3.010 45.533 1.00 13.73 531 GLY A N 1
ATOM 3827 C CA . GLY A 1 499 ? 13.050 2.053 44.787 1.00 13.12 531 GLY A CA 1
ATOM 3828 C C . GLY A 1 499 ? 13.606 0.990 45.686 1.00 12.03 531 GLY A C 1
ATOM 3829 O O . GLY A 1 499 ? 13.447 1.036 46.900 1.00 12.85 531 GLY A O 1
ATOM 3830 N N . GLY A 1 500 ? 14.265 0.022 45.090 1.00 11.67 532 GLY A N 1
ATOM 3831 C CA . GLY A 1 500 ? 14.941 -1.009 45.861 1.00 10.83 532 GLY A CA 1
ATOM 3832 C C . GLY A 1 500 ? 15.861 -1.861 45.032 1.00 12.21 532 GLY A C 1
ATOM 3833 O O . GLY A 1 500 ? 15.976 -1.635 43.818 1.00 11.47 532 GLY A O 1
ATOM 3834 N N . ILE A 1 501 ? 16.444 -2.825 45.688 1.00 11.79 533 ILE A N 1
ATOM 3835 C CA . ILE A 1 501 ? 17.393 -3.763 45.051 1.00 11.65 533 ILE A CA 1
ATOM 3836 C C . ILE A 1 501 ? 17.126 -5.190 45.445 1.00 11.65 533 ILE A C 1
ATOM 3837 O O . ILE A 1 501 ? 16.837 -5.459 46.606 1.00 11.46 533 ILE A O 1
ATOM 3842 N N . GLY A 1 502 ? 17.182 -6.070 44.457 1.00 9.62 534 GLY A N 1
ATOM 3843 C CA . GLY A 1 502 ? 17.107 -7.512 44.638 1.00 11.20 534 GLY A CA 1
ATOM 3844 C C . GLY A 1 502 ? 18.351 -8.252 44.232 1.00 11.76 534 GLY A C 1
ATOM 3845 O O . GLY A 1 502 ? 18.992 -7.880 43.272 1.00 11.87 534 GLY A O 1
ATOM 3846 N N . VAL A 1 503 ? 18.684 -9.300 44.985 1.00 9.94 535 VAL A N 1
ATOM 3847 C CA . VAL A 1 503 ? 19.934 -10.043 44.726 1.00 11.67 535 VAL A CA 1
ATOM 3848 C C . VAL A 1 503 ? 19.658 -11.510 44.745 1.00 11.64 535 VAL A C 1
ATOM 3849 O O . VAL A 1 503 ? 18.730 -11.987 45.419 1.00 11.31 535 VAL A O 1
ATOM 3853 N N . THR A 1 504 ? 20.476 -12.288 44.055 1.00 12.23 536 THR A N 1
ATOM 3854 C CA . THR A 1 504 ? 20.298 -13.759 44.008 1.00 12.03 536 THR A CA 1
ATOM 3855 C C . THR A 1 504 ? 21.690 -14.411 43.837 1.00 13.00 536 THR A C 1
ATOM 3856 O O . THR A 1 504 ? 22.552 -13.799 43.229 1.00 11.35 536 THR A O 1
ATOM 3860 N N . THR A 1 505 ? 21.861 -15.617 44.374 1.00 13.83 537 THR A N 1
ATOM 3861 C CA . THR A 1 505 ? 23.053 -16.416 44.107 1.00 15.32 537 THR A CA 1
ATOM 3862 C C . THR A 1 505 ? 22.715 -17.710 43.362 1.00 14.51 537 THR A C 1
ATOM 3863 O O . THR A 1 505 ? 23.586 -18.532 43.113 1.00 16.43 537 THR A O 1
ATOM 3867 N N . ASN A 1 506 ? 21.478 -17.896 42.963 1.00 13.87 538 ASN A N 1
ATOM 3868 C CA . ASN A 1 506 ? 21.033 -19.113 42.222 1.00 14.20 538 ASN A CA 1
ATOM 3869 C C . ASN A 1 506 ? 20.265 -18.809 40.937 1.00 15.06 538 ASN A C 1
ATOM 3870 O O . ASN A 1 506 ? 19.275 -19.500 40.542 1.00 13.64 538 ASN A O 1
ATOM 3875 N N . ALA A 1 507 ? 20.697 -17.719 40.300 1.00 13.57 539 ALA A N 1
ATOM 3876 C CA . ALA A 1 507 ? 20.200 -17.332 38.983 1.00 15.30 539 ALA A CA 1
ATOM 3877 C C . ALA A 1 507 ? 18.698 -17.019 39.015 1.00 15.34 539 ALA A C 1
ATOM 3878 O O . ALA A 1 507 ? 18.006 -17.134 38.008 1.00 16.81 539 ALA A O 1
ATOM 3880 N N . GLY A 1 508 ? 18.223 -16.567 40.169 1.00 14.69 540 GLY A N 1
ATOM 3881 C CA . GLY A 1 508 ? 16.834 -16.147 40.349 1.00 16.47 540 GLY A CA 1
ATOM 3882 C C . GLY A 1 508 ? 15.873 -17.246 40.748 1.00 20.10 540 GLY A C 1
ATOM 3883 O O . GLY A 1 508 ? 14.636 -17.006 40.759 1.00 22.41 540 GLY A O 1
ATOM 3884 N N . GLY A 1 509 ? 16.400 -18.445 41.079 1.00 18.95 541 GLY A N 1
ATOM 3885 C CA . GLY A 1 509 ? 15.600 -19.473 41.823 1.00 20.80 541 GLY A CA 1
ATOM 3886 C C . GLY A 1 509 ? 14.928 -18.854 43.029 1.00 21.48 541 GLY A C 1
ATOM 3887 O O . GLY A 1 509 ? 13.746 -19.025 43.255 1.00 21.41 541 GLY A O 1
ATOM 3888 N N . SER A 1 510 ? 15.672 -18.042 43.751 1.00 20.44 542 SER A N 1
ATOM 3889 C CA . SER A 1 510 ? 15.072 -17.145 44.718 1.00 19.89 542 SER A CA 1
ATOM 3890 C C . SER A 1 510 ? 15.913 -15.888 44.822 1.00 18.14 542 SER A C 1
ATOM 3891 O O . SER A 1 510 ? 17.145 -15.904 44.622 1.00 17.86 542 SER A O 1
ATOM 3894 N N . TRP A 1 511 ? 15.240 -14.800 45.125 1.00 14.00 543 TRP A N 1
ATOM 3895 C CA . TRP A 1 511 ? 15.904 -13.530 45.376 1.00 12.83 543 TRP A CA 1
ATOM 3896 C C . TRP A 1 511 ? 15.683 -13.112 46.798 1.00 11.90 543 TRP A C 1
ATOM 3897 O O . TRP A 1 511 ? 14.737 -13.534 47.444 1.00 13.03 543 TRP A O 1
ATOM 3908 N N . TRP A 1 512 ? 16.446 -12.117 47.234 1.00 11.86 544 TRP A N 1
ATOM 3909 C CA . TRP A 1 512 ? 16.036 -11.376 48.426 1.00 14.52 544 TRP A CA 1
ATOM 3910 C C . TRP A 1 512 ? 16.336 -9.912 48.259 1.00 12.86 544 TRP A C 1
ATOM 3911 O O . TRP A 1 512 ? 17.112 -9.517 47.403 1.00 12.37 544 TRP A O 1
ATOM 3922 N N . GLN A 1 513 ? 15.657 -9.098 49.066 1.00 11.78 545 GLN A N 1
ATOM 3923 C CA . GLN A 1 513 ? 15.768 -7.689 48.983 1.00 12.14 545 GLN A CA 1
ATOM 3924 C C . GLN A 1 513 ? 16.896 -7.134 49.864 1.00 12.31 545 GLN A C 1
ATOM 3925 O O . GLN A 1 513 ? 16.997 -7.478 51.042 1.00 12.74 545 GLN A O 1
ATOM 3931 N N . GLY A 1 514 ? 17.750 -6.312 49.269 1.00 12.17 546 GLY A N 1
ATOM 3932 C CA . GLY A 1 514 ? 18.777 -5.604 50.049 1.00 11.33 546 GLY A CA 1
ATOM 3933 C C . GLY A 1 514 ? 18.206 -4.380 50.717 1.00 11.38 546 GLY A C 1
ATOM 3934 O O . GLY A 1 514 ? 17.009 -4.040 50.598 1.00 12.30 546 GLY A O 1
ATOM 3935 N N . GLN A 1 515 ? 19.074 -3.700 51.455 1.00 11.14 547 GLN A N 1
ATOM 3936 C CA . GLN A 1 515 ? 18.714 -2.383 52.014 1.00 11.74 547 GLN A CA 1
ATOM 3937 C C . GLN A 1 515 ? 19.060 -1.244 51.047 1.00 11.65 547 GLN A C 1
ATOM 3938 O O . GLN A 1 515 ? 19.671 -1.486 50.010 1.00 10.87 547 GLN A O 1
ATOM 3944 N N . ASN A 1 516 ? 18.635 -0.050 51.393 1.00 12.17 548 ASN A N 1
ATOM 3945 C CA . ASN A 1 516 ? 18.716 1.112 50.544 1.00 11.57 548 ASN A CA 1
ATOM 3946 C C . ASN A 1 516 ? 19.665 2.118 51.105 1.00 12.90 548 ASN A C 1
ATOM 3947 O O . ASN A 1 516 ? 19.660 2.417 52.308 1.00 12.82 548 ASN A O 1
ATOM 3952 N N . PRO A 1 517 ? 20.426 2.774 50.248 1.00 11.79 549 PRO A N 1
ATOM 3953 C CA . PRO A 1 517 ? 21.101 3.978 50.669 1.00 12.40 549 PRO A CA 1
ATOM 3954 C C . PRO A 1 517 ? 20.109 5.131 50.784 1.00 12.07 549 PRO A C 1
ATOM 3955 O O . PRO A 1 517 ? 18.952 4.985 50.431 1.00 12.76 549 PRO A O 1
ATOM 3959 N N . PRO A 1 518 ? 20.512 6.285 51.302 1.00 12.73 550 PRO A N 1
ATOM 3960 C CA . PRO A 1 518 ? 19.580 7.377 51.418 1.00 14.53 550 PRO A CA 1
ATOM 3961 C C . PRO A 1 518 ? 19.088 7.917 50.090 1.00 14.25 550 PRO A C 1
ATOM 3962 O O . PRO A 1 518 ? 19.851 7.934 49.067 1.00 14.46 550 PRO A O 1
ATOM 3966 N N . GLY A 1 519 ? 17.878 8.412 50.140 1.00 14.04 551 GLY A N 1
ATOM 3967 C CA . GLY A 1 519 ? 17.269 9.228 49.084 1.00 13.48 551 GLY A CA 1
ATOM 3968 C C . GLY A 1 519 ? 16.759 8.530 47.870 1.00 12.88 551 GLY A C 1
ATOM 3969 O O . GLY A 1 519 ? 16.458 9.229 46.888 1.00 13.23 551 GLY A O 1
ATOM 3970 N N . VAL A 1 520 ? 16.580 7.222 47.926 1.00 13.24 552 VAL A N 1
ATOM 3971 C CA . VAL A 1 520 ? 16.167 6.486 46.749 1.00 13.06 552 VAL A CA 1
ATOM 3972 C C . VAL A 1 520 ? 14.710 6.793 46.488 1.00 14.05 552 VAL A C 1
ATOM 3973 O O . VAL A 1 520 ? 13.889 6.587 47.374 1.00 14.17 552 VAL A O 1
ATOM 3977 N N . THR A 1 521 ? 14.400 7.227 45.269 1.00 12.59 553 THR A N 1
ATOM 3978 C CA . THR A 1 521 ? 13.029 7.415 44.812 1.00 13.18 553 THR A CA 1
ATOM 3979 C C . THR A 1 521 ? 12.667 6.562 43.574 1.00 13.63 553 THR A C 1
ATOM 3980 O O . THR A 1 521 ? 11.463 6.498 43.240 1.00 13.90 553 THR A O 1
ATOM 3984 N N . SER A 1 522 ? 13.617 5.849 42.974 1.00 11.34 554 SER A N 1
ATOM 3985 C CA . SER A 1 522 ? 13.327 4.955 41.847 1.00 12.19 554 SER A CA 1
ATOM 3986 C C . SER A 1 522 ? 14.590 4.101 41.659 1.00 11.70 554 SER A C 1
ATOM 3987 O O . SER A 1 522 ? 15.644 4.371 42.238 1.00 12.09 554 SER A O 1
ATOM 3990 N N . GLY A 1 523 ? 14.493 3.119 40.803 1.00 11.69 555 GLY A N 1
ATOM 3991 C CA . GLY A 1 523 ? 15.555 2.148 40.680 1.00 11.45 555 GLY A CA 1
ATOM 3992 C C . GLY A 1 523 ? 16.869 2.634 40.172 1.00 10.53 555 GLY A C 1
ATOM 3993 O O . GLY A 1 523 ? 17.906 2.174 40.607 1.00 11.49 555 GLY A O 1
ATOM 3994 N N . GLY A 1 524 ? 16.855 3.488 39.179 1.00 10.44 556 GLY A N 1
ATOM 3995 C CA . GLY A 1 524 ? 18.092 3.904 38.588 1.00 11.61 556 GLY A CA 1
ATOM 3996 C C . GLY A 1 524 ? 18.798 2.746 37.889 1.00 11.76 556 GLY A C 1
ATOM 3997 O O . GLY A 1 524 ? 18.155 1.935 37.178 1.00 11.22 556 GLY A O 1
ATOM 3998 N N . ASN A 1 525 ? 20.129 2.671 37.999 1.00 10.33 557 ASN A N 1
ATOM 3999 C CA . ASN A 1 525 ? 20.853 1.561 37.375 1.00 10.38 557 ASN A CA 1
ATOM 4000 C C . ASN A 1 525 ? 21.958 0.985 38.248 1.00 10.34 557 ASN A C 1
ATOM 4001 O O . ASN A 1 525 ? 22.378 1.619 39.205 1.00 10.45 557 ASN A O 1
ATOM 4006 N N . VAL A 1 526 ? 22.368 -0.231 37.951 1.00 9.84 558 VAL A N 1
ATOM 4007 C CA . VAL A 1 526 ? 23.221 -1.034 38.813 1.00 10.53 558 VAL A CA 1
ATOM 4008 C C . VAL A 1 526 ? 24.244 -1.835 37.975 1.00 12.15 558 VAL A C 1
ATOM 4009 O O . VAL A 1 526 ? 23.999 -2.207 36.815 1.00 12.34 558 VAL A O 1
ATOM 4013 N N . ALA A 1 527 ? 25.374 -2.086 38.588 1.00 12.30 559 ALA A N 1
ATOM 4014 C CA . ALA A 1 527 ? 26.436 -2.921 38.040 1.00 12.73 559 ALA A CA 1
ATOM 4015 C C . ALA A 1 527 ? 26.972 -3.876 39.085 1.00 12.07 559 ALA A C 1
ATOM 4016 O O . ALA A 1 527 ? 27.089 -3.519 40.281 1.00 12.36 559 ALA A O 1
ATOM 4018 N N . LEU A 1 528 ? 27.357 -5.052 38.631 1.00 11.32 560 LEU A N 1
ATOM 4019 C CA . LEU A 1 528 ? 27.884 -6.095 39.489 1.00 11.38 560 LEU A CA 1
ATOM 4020 C C . LEU A 1 528 ? 29.261 -6.482 39.019 1.00 12.11 560 LEU A C 1
ATOM 4021 O O . LEU A 1 528 ? 29.483 -6.805 37.846 1.00 11.20 560 LEU A O 1
ATOM 4026 N N . ALA A 1 529 ? 30.187 -6.515 39.932 1.00 12.45 561 ALA A N 1
ATOM 4027 C CA . ALA A 1 529 ? 31.579 -6.885 39.542 1.00 11.99 561 ALA A CA 1
ATOM 4028 C C . ALA A 1 529 ? 31.607 -8.280 38.872 1.00 12.31 561 ALA A C 1
ATOM 4029 O O . ALA A 1 529 ? 30.797 -9.169 39.138 1.00 12.88 561 ALA A O 1
ATOM 4031 N N . ALA A 1 530 ? 32.662 -8.492 38.055 1.00 12.42 562 ALA A N 1
ATOM 4032 C CA . ALA A 1 530 ? 32.763 -9.704 37.331 1.00 12.93 562 ALA A CA 1
ATOM 4033 C C . ALA A 1 530 ? 32.809 -10.966 38.194 1.00 12.59 562 ALA A C 1
ATOM 4034 O O . ALA A 1 530 ? 32.344 -12.036 37.764 1.00 13.71 562 ALA A O 1
ATOM 4036 N N . ASP A 1 531 ? 33.284 -10.854 39.444 1.00 14.20 563 ASP A N 1
ATOM 4037 C CA . ASP A 1 531 ? 33.311 -12.016 40.348 1.00 15.38 563 ASP A CA 1
ATOM 4038 C C . ASP A 1 531 ? 32.181 -11.991 41.374 1.00 15.15 563 ASP A C 1
ATOM 4039 O O . ASP A 1 531 ? 32.177 -12.788 42.285 1.00 16.54 563 ASP A O 1
ATOM 4044 N N . GLY A 1 532 ? 31.238 -11.054 41.236 1.00 14.53 564 GLY A N 1
ATOM 4045 C CA . GLY A 1 532 ? 30.125 -10.964 42.167 1.00 15.52 564 GLY A CA 1
ATOM 4046 C C . GLY A 1 532 ? 30.386 -10.262 43.467 1.00 14.71 564 GLY A C 1
ATOM 4047 O O . GLY A 1 532 ? 29.516 -10.255 44.347 1.00 14.87 564 GLY A O 1
ATOM 4048 N N . GLY A 1 533 ? 31.585 -9.679 43.632 1.00 16.00 565 GLY A N 1
ATOM 4049 C CA . GLY A 1 533 ? 32.086 -9.282 44.965 1.00 15.89 565 GLY A CA 1
ATOM 4050 C C . GLY A 1 533 ? 31.833 -7.855 45.317 1.00 14.69 565 GLY A C 1
ATOM 4051 O O . GLY A 1 533 ? 32.220 -7.414 46.406 1.00 14.79 565 GLY A O 1
ATOM 4052 N N . ALA A 1 534 ? 31.198 -7.096 44.412 1.00 13.64 566 ALA A N 1
ATOM 4053 C CA . ALA A 1 534 ? 30.904 -5.725 44.681 1.00 13.56 566 ALA A CA 1
ATOM 4054 C C . ALA A 1 534 ? 29.744 -5.266 43.785 1.00 13.20 566 ALA A C 1
ATOM 4055 O O . ALA A 1 534 ? 29.585 -5.783 42.681 1.00 12.74 566 ALA A O 1
ATOM 4057 N N . ILE A 1 535 ? 28.890 -4.408 44.325 1.00 13.09 567 ILE A N 1
ATOM 4058 C CA . ILE A 1 535 ? 27.789 -3.804 43.567 1.00 13.03 567 ILE A CA 1
ATOM 4059 C C . ILE A 1 535 ? 27.965 -2.300 43.604 1.00 12.58 567 ILE A C 1
ATOM 4060 O O . ILE A 1 535 ? 28.213 -1.736 44.675 1.00 12.13 567 ILE A O 1
ATOM 4065 N N . VAL A 1 536 ? 27.825 -1.636 42.456 1.00 11.82 568 VAL A N 1
ATOM 4066 C CA . VAL A 1 536 ? 27.740 -0.216 42.369 1.00 12.20 568 VAL A CA 1
ATOM 4067 C C . VAL A 1 536 ? 26.354 0.180 41.894 1.00 12.69 568 VAL A C 1
ATOM 4068 O O . VAL A 1 536 ? 25.951 -0.241 40.811 1.00 12.53 568 VAL A O 1
ATOM 4072 N N . TRP A 1 537 ? 25.598 0.919 42.727 1.00 11.82 569 TRP A N 1
ATOM 4073 C CA . TRP A 1 537 ? 24.197 1.265 42.419 1.00 10.52 569 TRP A CA 1
ATOM 4074 C C . TRP A 1 537 ? 24.043 2.772 42.368 1.00 10.96 569 TRP A C 1
ATOM 4075 O O . TRP A 1 537 ? 24.386 3.452 43.343 1.00 10.79 569 TRP A O 1
ATOM 4086 N N . ALA A 1 538 ? 23.589 3.292 41.249 1.00 10.33 570 ALA A N 1
ATOM 4087 C CA . ALA A 1 538 ? 23.212 4.674 41.028 1.00 10.83 570 ALA A CA 1
ATOM 4088 C C . ALA A 1 538 ? 21.694 4.804 41.087 1.00 10.10 570 ALA A C 1
ATOM 4089 O O . ALA A 1 538 ? 21.010 4.759 40.062 1.00 11.90 570 ALA A O 1
ATOM 4091 N N . PRO A 1 539 ? 21.135 4.962 42.314 1.00 10.59 571 PRO A N 1
ATOM 4092 C CA . PRO A 1 539 ? 19.679 5.016 42.396 1.00 10.64 571 PRO A CA 1
ATOM 4093 C C . PRO A 1 539 ? 19.070 6.278 41.873 1.00 11.50 571 PRO A C 1
ATOM 4094 O O . PRO A 1 539 ? 19.719 7.312 41.811 1.00 12.72 571 PRO A O 1
ATOM 4098 N N . GLY A 1 540 ? 17.787 6.212 41.470 1.00 11.62 572 GLY A N 1
ATOM 4099 C CA . GLY A 1 540 ? 17.049 7.465 41.206 1.00 12.42 572 GLY A CA 1
ATOM 4100 C C . GLY A 1 540 ? 16.837 8.239 42.504 1.00 13.14 572 GLY A C 1
ATOM 4101 O O . GLY A 1 540 ? 16.716 7.652 43.586 1.00 13.20 572 GLY A O 1
ATOM 4102 N N . GLY A 1 541 ? 16.801 9.556 42.402 1.00 13.97 573 GLY A N 1
ATOM 4103 C CA . GLY A 1 541 ? 16.606 10.442 43.574 1.00 14.15 573 GLY A CA 1
ATOM 4104 C C . GLY A 1 541 ? 17.854 10.708 44.421 1.00 15.57 573 GLY A C 1
ATOM 4105 O O . GLY A 1 541 ? 18.047 11.810 44.906 1.00 16.73 573 GLY A O 1
ATOM 4106 N N . SER A 1 542 ? 18.654 9.682 44.711 1.00 13.83 574 SER A N 1
ATOM 4107 C CA . SER A 1 542 ? 19.800 9.785 45.601 1.00 13.27 574 SER A CA 1
ATOM 4108 C C . SER A 1 542 ? 20.807 10.858 45.129 1.00 15.16 574 SER A C 1
ATOM 4109 O O . SER A 1 542 ? 20.940 11.138 43.899 1.00 16.55 574 SER A O 1
ATOM 4112 N N . THR A 1 543 ? 21.548 11.395 46.072 1.00 15.07 575 THR A N 1
ATOM 4113 C CA . THR A 1 543 ? 22.495 12.445 45.722 1.00 17.01 575 THR A CA 1
ATOM 4114 C C . THR A 1 543 ? 23.812 11.859 45.240 1.00 16.37 575 THR A C 1
ATOM 4115 O O . THR A 1 543 ? 24.637 12.567 44.684 1.00 16.13 575 THR A O 1
ATOM 4119 N N . ASN A 1 544 ? 24.044 10.578 45.480 1.00 15.68 576 ASN A N 1
ATOM 4120 C CA . ASN A 1 544 ? 25.276 9.920 45.141 1.00 15.22 576 ASN A CA 1
ATOM 4121 C C . ASN A 1 544 ? 25.031 8.556 44.494 1.00 13.92 576 ASN A C 1
ATOM 4122 O O . ASN A 1 544 ? 23.849 8.092 44.404 1.00 13.85 576 ASN A O 1
ATOM 4127 N N . VAL A 1 545 ? 26.113 7.947 44.048 1.00 12.89 577 VAL A N 1
ATOM 4128 C CA . VAL A 1 545 ? 26.215 6.587 43.639 1.00 12.32 577 VAL A CA 1
ATOM 4129 C C . VAL A 1 545 ? 26.859 5.893 44.809 1.00 11.98 577 VAL A C 1
ATOM 4130 O O . VAL A 1 545 ? 27.614 6.492 45.557 1.00 11.80 577 VAL A O 1
ATOM 4134 N N . TYR A 1 546 ? 26.478 4.652 45.060 1.00 11.89 578 TYR A N 1
ATOM 4135 C CA . TYR A 1 546 ? 26.908 3.870 46.270 1.00 11.55 578 TYR A CA 1
ATOM 4136 C C . TYR A 1 546 ? 27.527 2.570 45.927 1.00 11.66 578 TYR A C 1
ATOM 4137 O O . TYR A 1 546 ? 27.109 1.874 44.965 1.00 11.39 578 TYR A O 1
ATOM 4146 N N . LEU A 1 547 ? 28.481 2.132 46.761 1.00 11.47 579 LEU A N 1
ATOM 4147 C CA . LEU A 1 547 ? 29.115 0.847 46.689 1.00 11.99 579 LEU A CA 1
ATOM 4148 C C . LEU A 1 547 ? 28.591 -0.064 47.773 1.00 12.73 579 LEU A C 1
ATOM 4149 O O . LEU A 1 547 ? 28.526 0.407 48.941 1.00 12.65 579 LEU A O 1
ATOM 4154 N N . SER A 1 548 ? 28.325 -1.335 47.452 1.00 11.17 580 SER A N 1
ATOM 4155 C CA . SER A 1 548 ? 28.139 -2.391 48.461 1.00 12.25 580 SER A CA 1
ATOM 4156 C C . SER A 1 548 ? 29.192 -3.450 48.297 1.00 13.53 580 SER A C 1
ATOM 4157 O O . SER A 1 548 ? 29.363 -3.990 47.206 1.00 13.45 580 SER A O 1
ATOM 4160 N N . THR A 1 549 ? 29.872 -3.797 49.413 1.00 13.99 581 THR A N 1
ATOM 4161 C CA . THR A 1 549 ? 30.691 -5.054 49.454 1.00 14.11 581 THR A CA 1
ATOM 4162 C C . THR A 1 549 ? 30.031 -6.186 50.221 1.00 15.17 581 THR A C 1
ATOM 4163 O O . THR A 1 549 ? 30.660 -7.255 50.438 1.00 17.03 581 THR A O 1
ATOM 4167 N N . THR A 1 550 ? 28.766 -6.034 50.595 1.00 13.31 582 THR A N 1
ATOM 4168 C CA . THR A 1 550 ? 28.010 -6.953 51.419 1.00 13.79 582 THR A CA 1
ATOM 4169 C C . THR A 1 550 ? 26.762 -7.457 50.675 1.00 13.57 582 THR A C 1
ATOM 4170 O O . THR A 1 550 ? 25.735 -7.870 51.263 1.00 13.01 582 THR A O 1
ATOM 4174 N N . PHE A 1 551 ? 26.889 -7.449 49.345 1.00 13.24 583 PHE A N 1
ATOM 4175 C CA . PHE A 1 551 ? 25.822 -7.971 48.478 1.00 13.15 583 PHE A CA 1
ATOM 4176 C C . PHE A 1 551 ? 24.465 -7.336 48.751 1.00 12.40 583 PHE A C 1
ATOM 4177 O O . PHE A 1 551 ? 23.464 -7.989 48.804 1.00 13.22 583 PHE A O 1
ATOM 4185 N N . GLY A 1 552 ? 24.484 -6.041 48.949 1.00 11.58 584 GLY A N 1
ATOM 4186 C CA . GLY A 1 552 ? 23.330 -5.250 49.104 1.00 12.38 584 GLY A CA 1
ATOM 4187 C C . GLY A 1 552 ? 22.797 -4.992 50.489 1.00 12.68 584 GLY A C 1
ATOM 4188 O O . GLY A 1 552 ? 21.790 -4.297 50.648 1.00 11.69 584 GLY A O 1
ATOM 4189 N N . SER A 1 553 ? 23.436 -5.594 51.475 1.00 13.03 585 SER A N 1
ATOM 4190 C CA . SER A 1 553 ? 23.022 -5.381 52.870 1.00 12.99 585 SER A CA 1
ATOM 4191 C C . SER A 1 553 ? 23.349 -3.990 53.358 1.00 12.59 585 SER A C 1
ATOM 4192 O O . SER A 1 553 ? 22.548 -3.436 54.173 1.00 12.11 585 SER A O 1
ATOM 4195 N N . THR A 1 554 ? 24.515 -3.430 52.920 1.00 11.18 586 THR A N 1
ATOM 4196 C CA . THR A 1 554 ? 24.941 -2.129 53.366 1.00 11.27 586 THR A CA 1
ATOM 4197 C C . THR A 1 554 ? 25.657 -1.396 52.277 1.00 12.56 586 THR A C 1
ATOM 4198 O O . THR A 1 554 ? 25.996 -2.008 51.276 1.00 12.67 586 THR A O 1
ATOM 4202 N N . TRP A 1 555 ? 25.781 -0.084 52.423 1.00 11.25 587 TRP A N 1
ATOM 4203 C CA . TRP A 1 555 ? 26.207 0.790 51.345 1.00 11.05 587 TRP A CA 1
ATOM 4204 C C . TRP A 1 555 ? 27.219 1.819 51.854 1.00 12.44 587 TRP A C 1
ATOM 4205 O O . TRP A 1 555 ? 27.152 2.163 53.036 1.00 13.13 587 TRP A O 1
ATOM 4216 N N . THR A 1 556 ? 28.035 2.383 50.935 1.00 13.76 588 THR A N 1
ATOM 4217 C CA . THR A 1 556 ? 28.885 3.559 51.212 1.00 14.09 588 THR A CA 1
ATOM 4218 C C . THR A 1 556 ? 28.927 4.462 50.028 1.00 13.53 588 THR A C 1
ATOM 4219 O O . THR A 1 556 ? 28.954 3.971 48.901 1.00 14.04 588 THR A O 1
ATOM 4223 N N . ALA A 1 557 ? 28.865 5.768 50.213 1.00 12.65 589 ALA A N 1
ATOM 4224 C CA . ALA A 1 557 ? 28.788 6.742 49.127 1.00 13.22 589 ALA A CA 1
ATOM 4225 C C . ALA A 1 557 ? 30.145 6.743 48.365 1.00 15.00 589 ALA A C 1
ATOM 4226 O O . ALA A 1 557 ? 31.200 6.553 48.959 1.00 15.44 589 ALA A O 1
ATOM 4228 N N . ILE A 1 558 ? 30.033 6.952 47.053 1.00 13.93 590 ILE A N 1
ATOM 4229 C CA . ILE A 1 558 ? 31.190 7.164 46.156 1.00 14.27 590 ILE A CA 1
ATOM 4230 C C . ILE A 1 558 ? 31.296 8.643 45.934 1.00 16.40 590 ILE A C 1
ATOM 4231 O O . ILE A 1 558 ? 30.328 9.313 45.666 1.00 20.99 590 ILE A O 1
ATOM 4236 N N . SER A 1 559 ? 32.458 9.209 46.229 1.00 18.12 591 SER A N 1
ATOM 4237 C CA . SER A 1 559 ? 32.513 10.651 46.306 1.00 18.68 591 SER A CA 1
ATOM 4238 C C . SER A 1 559 ? 32.486 11.337 44.931 1.00 19.09 591 SER A C 1
ATOM 4239 O O . SER A 1 559 ? 31.774 12.341 44.751 1.00 21.12 591 SER A O 1
ATOM 4242 N N . ALA A 1 560 ? 33.129 10.762 43.926 1.00 19.05 592 ALA A N 1
ATOM 4243 C CA . ALA A 1 560 ? 33.342 11.527 42.644 1.00 20.06 592 ALA A CA 1
ATOM 4244 C C . ALA A 1 560 ? 32.243 11.457 41.596 1.00 19.59 592 ALA A C 1
ATOM 4245 O O . ALA A 1 560 ? 32.216 12.272 40.709 1.00 22.16 592 ALA A O 1
ATOM 4247 N N . LEU A 1 561 ? 31.360 10.470 41.670 1.00 18.54 593 LEU A N 1
ATOM 4248 C CA . LEU A 1 561 ? 30.366 10.327 40.646 1.00 16.93 593 LEU A CA 1
ATOM 4249 C C . LEU A 1 561 ? 29.181 11.182 40.811 1.00 16.02 593 LEU A C 1
ATOM 4250 O O . LEU A 1 561 ? 28.625 11.263 41.915 1.00 16.23 593 LEU A O 1
ATOM 4255 N N . PRO A 1 562 ? 28.719 11.807 39.715 1.00 15.63 594 PRO A N 1
ATOM 4256 C CA . PRO A 1 562 ? 27.425 12.473 39.723 1.00 17.06 594 PRO A CA 1
ATOM 4257 C C . PRO A 1 562 ? 26.321 11.499 39.947 1.00 15.46 594 PRO A C 1
ATOM 4258 O O . PRO A 1 562 ? 26.391 10.343 39.484 1.00 15.62 594 PRO A O 1
ATOM 4262 N N . ALA A 1 563 ? 25.292 11.991 40.597 1.00 16.25 595 ALA A N 1
ATOM 4263 C CA . ALA A 1 563 ? 24.039 11.227 40.800 1.00 14.57 595 ALA A CA 1
ATOM 4264 C C . ALA A 1 563 ? 23.513 10.777 39.456 1.00 13.37 595 ALA A C 1
ATOM 4265 O O . ALA A 1 563 ? 23.485 11.563 38.484 1.00 14.77 595 ALA A O 1
ATOM 4267 N N . GLY A 1 564 ? 23.080 9.537 39.384 1.00 13.65 596 GLY A N 1
ATOM 4268 C CA . GLY A 1 564 ? 22.426 9.073 38.209 1.00 13.48 596 GLY A CA 1
ATOM 4269 C C . GLY A 1 564 ? 23.384 8.709 37.088 1.00 12.56 596 GLY A C 1
ATOM 4270 O O . GLY A 1 564 ? 22.921 8.395 35.999 1.00 13.95 596 GLY A O 1
ATOM 4271 N N . ALA A 1 565 ? 24.682 8.604 37.349 1.00 13.25 597 ALA A N 1
ATOM 4272 C CA . ALA A 1 565 ? 25.580 8.168 36.331 1.00 13.40 597 ALA A CA 1
ATOM 4273 C C . ALA A 1 565 ? 25.233 6.781 35.845 1.00 13.81 597 ALA A C 1
ATOM 4274 O O . ALA A 1 565 ? 24.704 5.950 36.614 1.00 12.34 597 ALA A O 1
ATOM 4276 N N . VAL A 1 566 ? 25.577 6.493 34.586 1.00 12.38 598 VAL A N 1
ATOM 4277 C CA . VAL A 1 566 ? 25.352 5.180 34.073 1.00 12.58 598 VAL A CA 1
ATOM 4278 C C . VAL A 1 566 ? 26.565 4.353 34.462 1.00 13.61 598 VAL A C 1
ATOM 4279 O O . VAL A 1 566 ? 27.698 4.662 34.062 1.00 14.40 598 VAL A O 1
ATOM 4283 N N . ILE A 1 567 ? 26.372 3.247 35.148 1.00 13.26 599 ILE A N 1
ATOM 4284 C CA . ILE A 1 567 ? 27.447 2.376 35.666 1.00 13.53 599 ILE A CA 1
ATOM 4285 C C . ILE A 1 567 ? 27.540 1.057 34.912 1.00 13.00 599 ILE A C 1
ATOM 4286 O O . ILE A 1 567 ? 26.528 0.409 34.620 1.00 12.39 599 ILE A O 1
ATOM 4291 N N . GLU A 1 568 ? 28.766 0.613 34.644 1.00 12.68 600 GLU A N 1
ATOM 4292 C CA . GLU A 1 568 ? 28.978 -0.671 34.001 1.00 13.13 600 GLU A CA 1
ATOM 4293 C C . GLU A 1 568 ? 30.182 -1.348 34.617 1.00 14.16 600 GLU A C 1
ATOM 4294 O O . GLU A 1 568 ? 31.186 -0.623 34.893 1.00 15.76 600 GLU A O 1
ATOM 4300 N N . ALA A 1 569 ? 30.128 -2.643 34.839 1.00 11.94 601 ALA A N 1
ATOM 4301 C CA . ALA A 1 569 ? 31.325 -3.367 35.265 1.00 12.59 601 ALA A CA 1
ATOM 4302 C C . ALA A 1 569 ? 32.174 -3.817 34.095 1.00 12.69 601 ALA A C 1
ATOM 4303 O O . ALA A 1 569 ? 31.652 -4.272 33.063 1.00 12.63 601 ALA A O 1
ATOM 4305 N N . ASP A 1 570 ? 33.496 -3.865 34.292 1.00 13.17 602 ASP A N 1
ATOM 4306 C CA . ASP A 1 570 ? 34.323 -4.657 33.358 1.00 13.32 602 ASP A CA 1
ATOM 4307 C C . ASP A 1 570 ? 33.920 -6.121 33.458 1.00 13.04 602 ASP A C 1
ATOM 4308 O O . ASP A 1 570 ? 33.520 -6.598 34.542 1.00 14.55 602 ASP A O 1
ATOM 4313 N N . ARG A 1 571 ? 33.903 -6.865 32.343 1.00 13.81 603 ARG A N 1
ATOM 4314 C CA . ARG A 1 571 ? 33.456 -8.241 32.366 1.00 13.32 603 ARG A CA 1
ATOM 4315 C C . ARG A 1 571 ? 34.499 -9.283 32.670 1.00 13.55 603 ARG A C 1
ATOM 4316 O O . ARG A 1 571 ? 34.187 -10.431 32.798 1.00 13.80 603 ARG A O 1
ATOM 4324 N N . VAL A 1 572 ? 35.760 -8.813 32.818 1.00 14.35 604 VAL A N 1
ATOM 4325 C CA . VAL A 1 572 ? 36.901 -9.668 33.073 1.00 14.26 604 VAL A CA 1
ATOM 4326 C C . VAL A 1 572 ? 37.538 -9.355 34.425 1.00 13.66 604 VAL A C 1
ATOM 4327 O O . VAL A 1 572 ? 37.724 -10.235 35.198 1.00 16.14 604 VAL A O 1
ATOM 4331 N N . ASN A 1 573 ? 37.874 -8.128 34.654 1.00 14.92 605 ASN A N 1
ATOM 4332 C CA . ASN A 1 573 ? 38.602 -7.743 35.859 1.00 15.61 605 ASN A CA 1
ATOM 4333 C C . ASN A 1 573 ? 37.614 -7.218 36.906 1.00 15.92 605 ASN A C 1
ATOM 4334 O O . ASN A 1 573 ? 37.053 -6.122 36.741 1.00 14.51 605 ASN A O 1
ATOM 4339 N N . PRO A 1 574 ? 37.428 -7.980 37.955 1.00 15.68 606 PRO A N 1
ATOM 4340 C CA . PRO A 1 574 ? 36.497 -7.563 39.011 1.00 17.32 606 PRO A CA 1
ATOM 4341 C C . PRO A 1 574 ? 36.804 -6.256 39.726 1.00 17.12 606 PRO A C 1
ATOM 4342 O O . PRO A 1 574 ? 35.931 -5.665 40.337 1.00 18.19 606 PRO A O 1
ATOM 4346 N N . ASN A 1 575 ? 38.035 -5.763 39.632 1.00 15.91 607 ASN A N 1
ATOM 4347 C CA . ASN A 1 575 ? 38.422 -4.483 40.201 1.00 16.03 607 ASN A CA 1
ATOM 4348 C C . ASN A 1 575 ? 38.075 -3.274 39.392 1.00 15.36 607 ASN A C 1
ATOM 4349 O O . ASN A 1 575 ? 38.151 -2.148 39.870 1.00 15.35 607 ASN A O 1
ATOM 4354 N N . LYS A 1 576 ? 37.619 -3.482 38.167 1.00 14.34 608 LYS A N 1
ATOM 4355 C CA . LYS A 1 576 ? 37.311 -2.347 37.290 1.00 13.73 608 LYS A CA 1
ATOM 4356 C C . LYS A 1 576 ? 35.776 -2.125 37.100 1.00 12.27 608 LYS A C 1
ATOM 4357 O O . LYS A 1 576 ? 35.102 -3.053 36.697 1.00 13.74 608 LYS A O 1
ATOM 4363 N N . PHE A 1 577 ? 35.371 -0.889 37.363 1.00 12.86 609 PHE A N 1
ATOM 4364 C CA . PHE A 1 577 ? 34.056 -0.374 36.985 1.00 12.62 609 PHE A CA 1
ATOM 4365 C C . PHE A 1 577 ? 34.207 0.897 36.193 1.00 12.71 609 PHE A C 1
ATOM 4366 O O . PHE A 1 577 ? 35.241 1.676 36.298 1.00 13.60 609 PHE A O 1
ATOM 4374 N N . TYR A 1 578 ? 33.156 1.241 35.461 1.00 12.01 610 TYR A N 1
ATOM 4375 C CA . TYR A 1 578 ? 33.112 2.423 34.631 1.00 11.78 610 TYR A CA 1
ATOM 4376 C C . TYR A 1 578 ? 31.852 3.230 34.842 1.00 12.14 610 TYR A C 1
ATOM 4377 O O . TYR A 1 578 ? 30.863 2.644 35.229 1.00 13.61 610 TYR A O 1
ATOM 4386 N N . ALA A 1 579 ? 31.855 4.526 34.545 1.00 12.97 611 ALA A N 1
ATOM 4387 C CA . ALA A 1 579 ? 30.661 5.325 34.587 1.00 13.77 611 ALA A CA 1
ATOM 4388 C C . ALA A 1 579 ? 30.675 6.412 33.552 1.00 14.04 611 ALA A C 1
ATOM 4389 O O . ALA A 1 579 ? 31.778 6.791 33.081 1.00 13.79 611 ALA A O 1
ATOM 4391 N N . LEU A 1 580 ? 29.474 6.796 33.104 1.00 13.48 612 LEU A N 1
ATOM 4392 C CA . LEU A 1 580 ? 29.298 7.821 32.102 1.00 13.38 612 LEU A CA 1
ATOM 4393 C C . LEU A 1 580 ? 28.235 8.763 32.541 1.00 14.99 612 LEU A C 1
ATOM 4394 O O . LEU A 1 580 ? 27.143 8.298 32.904 1.00 15.15 612 LEU A O 1
ATOM 4399 N N . ALA A 1 581 ? 28.489 10.082 32.455 1.00 15.12 613 ALA A N 1
ATOM 4400 C CA . ALA A 1 581 ? 27.486 11.090 32.699 1.00 16.08 613 ALA A CA 1
ATOM 4401 C C . ALA A 1 581 ? 27.805 12.394 31.969 1.00 16.89 613 ALA A C 1
ATOM 4402 O O . ALA A 1 581 ? 28.897 13.003 32.224 1.00 16.45 613 ALA A O 1
ATOM 4404 N N . ASN A 1 582 ? 26.918 12.796 31.047 1.00 16.43 614 ASN A N 1
ATOM 4405 C CA . ASN A 1 582 ? 26.914 14.144 30.485 1.00 17.85 614 ASN A CA 1
ATOM 4406 C C . ASN A 1 582 ? 28.290 14.497 29.878 1.00 18.15 614 ASN A C 1
ATOM 4407 O O . ASN A 1 582 ? 28.834 15.577 30.091 1.00 18.66 614 ASN A O 1
ATOM 4412 N N . GLY A 1 583 ? 28.871 13.551 29.158 1.00 17.01 615 GLY A N 1
ATOM 4413 C CA . GLY A 1 583 ? 30.080 13.773 28.370 1.00 18.22 615 GLY A CA 1
ATOM 4414 C C . GLY A 1 583 ? 31.370 13.499 29.143 1.00 18.68 615 GLY A C 1
ATOM 4415 O O . GLY A 1 583 ? 32.478 13.719 28.602 1.00 18.65 615 GLY A O 1
ATOM 4416 N N . THR A 1 584 ? 31.278 13.031 30.392 1.00 15.92 616 THR A N 1
ATOM 4417 C CA . THR A 1 584 ? 32.485 12.579 31.091 1.00 16.31 616 THR A CA 1
ATOM 4418 C C . THR A 1 584 ? 32.438 11.125 31.413 1.00 15.52 616 THR A C 1
ATOM 4419 O O . THR A 1 584 ? 31.394 10.632 31.909 1.00 14.87 616 THR A O 1
ATOM 4423 N N . PHE A 1 585 ? 33.540 10.418 31.130 1.00 13.49 617 PHE A N 1
ATOM 4424 C CA . PHE A 1 585 ? 33.748 9.061 31.421 1.00 14.27 617 PHE A CA 1
ATOM 4425 C C . PHE A 1 585 ? 34.643 8.917 32.612 1.00 14.61 617 PHE A C 1
ATOM 4426 O O . PHE A 1 585 ? 35.656 9.706 32.792 1.00 14.49 617 PHE A O 1
ATOM 4434 N N . TYR A 1 586 ? 34.255 7.976 33.474 1.00 12.95 618 TYR A N 1
ATOM 4435 C CA . TYR A 1 586 ? 34.917 7.779 34.768 1.00 14.80 618 TYR A CA 1
ATOM 4436 C C . TYR A 1 586 ? 35.309 6.326 34.894 1.00 14.43 618 TYR A C 1
ATOM 4437 O O . TYR A 1 586 ? 34.586 5.416 34.419 1.00 15.06 618 TYR A O 1
ATOM 4446 N N . VAL A 1 587 ? 36.405 6.059 35.605 1.00 14.14 619 VAL A N 1
ATOM 4447 C CA . VAL A 1 587 ? 36.894 4.700 35.813 1.00 13.42 619 VAL A CA 1
ATOM 4448 C C . VAL A 1 587 ? 37.264 4.482 37.265 1.00 13.90 619 VAL A C 1
ATOM 4449 O O . VAL A 1 587 ? 37.780 5.407 37.911 1.00 16.87 619 VAL A O 1
ATOM 4453 N N . SER A 1 588 ? 36.956 3.308 37.748 1.00 13.94 620 SER A N 1
ATOM 4454 C CA . SER A 1 588 ? 37.414 2.776 39.016 1.00 14.96 620 SER A CA 1
ATOM 4455 C C . SER A 1 588 ? 38.289 1.564 38.821 1.00 14.36 620 SER A C 1
ATOM 4456 O O . SER A 1 588 ? 37.976 0.678 38.064 1.00 15.74 620 SER A O 1
ATOM 4459 N N . THR A 1 589 ? 39.477 1.556 39.456 1.00 15.97 621 THR A N 1
ATOM 4460 C CA . THR A 1 589 ? 40.364 0.360 39.476 1.00 16.07 621 THR A CA 1
ATOM 4461 C C . THR A 1 589 ? 40.493 -0.285 40.851 1.00 14.88 621 THR A C 1
ATOM 4462 O O . THR A 1 589 ? 41.252 -1.221 41.056 1.00 17.17 621 THR A O 1
ATOM 4466 N N . ASN A 1 590 ? 39.651 0.154 41.779 1.00 15.71 622 ASN A N 1
ATOM 4467 C CA . ASN A 1 590 ? 39.669 -0.375 43.145 1.00 18.18 622 ASN A CA 1
ATOM 4468 C C . ASN A 1 590 ? 38.292 -0.932 43.524 1.00 17.75 622 ASN A C 1
ATOM 4469 O O . ASN A 1 590 ? 37.832 -0.762 44.675 1.00 15.55 622 ASN A O 1
ATOM 4474 N N . LYS A 1 591 ? 37.670 -1.587 42.539 1.00 15.58 623 LYS A N 1
ATOM 4475 C CA . LYS A 1 591 ? 36.462 -2.400 42.782 1.00 15.84 623 LYS A CA 1
ATOM 4476 C C . LYS A 1 591 ? 35.311 -1.513 43.244 1.00 14.98 623 LYS A C 1
ATOM 4477 O O . LYS A 1 591 ? 34.446 -1.939 44.048 1.00 14.73 623 LYS A O 1
ATOM 4483 N N . GLY A 1 592 ? 35.271 -0.289 42.721 1.00 13.84 624 GLY A N 1
ATOM 4484 C CA . GLY A 1 592 ? 34.129 0.587 42.944 1.00 15.47 624 GLY A CA 1
ATOM 4485 C C . GLY A 1 592 ? 34.192 1.543 44.110 1.00 16.23 624 GLY A C 1
ATOM 4486 O O . GLY A 1 592 ? 33.346 2.417 44.222 1.00 17.07 624 GLY A O 1
ATOM 4487 N N . ALA A 1 593 ? 35.275 1.499 44.876 1.00 17.96 625 ALA A N 1
ATOM 4488 C CA . ALA A 1 593 ? 35.340 2.390 46.025 1.00 17.74 625 ALA A CA 1
ATOM 4489 C C . ALA A 1 593 ? 35.492 3.844 45.644 1.00 17.89 625 ALA A C 1
ATOM 4490 O O . ALA A 1 593 ? 34.882 4.702 46.308 1.00 18.11 625 ALA A O 1
ATOM 4492 N N . SER A 1 594 ? 36.298 4.157 44.599 1.00 15.71 626 SER A N 1
ATOM 4493 C CA . SER A 1 594 ? 36.441 5.509 44.109 1.00 15.27 626 SER A CA 1
ATOM 4494 C C . SER A 1 594 ? 36.599 5.493 42.580 1.00 14.40 626 SER A C 1
ATOM 4495 O O . SER A 1 594 ? 37.087 4.496 42.044 1.00 15.95 626 SER A O 1
ATOM 4498 N N . PHE A 1 595 ? 36.203 6.586 41.941 1.00 16.35 627 PHE A N 1
ATOM 4499 C CA . PHE A 1 595 ? 36.262 6.729 40.494 1.00 17.46 627 PHE A CA 1
ATOM 4500 C C . PHE A 1 595 ? 37.011 8.034 40.210 1.00 17.72 627 PHE A C 1
ATOM 4501 O O . PHE A 1 595 ? 36.939 8.953 40.963 1.00 18.28 627 PHE A O 1
ATOM 4509 N N . SER A 1 596 ? 37.639 8.139 39.029 1.00 16.82 628 SER A N 1
ATOM 4510 C CA . SER A 1 596 ? 38.227 9.383 38.532 1.00 18.61 628 SER A CA 1
ATOM 4511 C C . SER A 1 596 ? 37.803 9.593 37.100 1.00 16.18 628 SER A C 1
ATOM 4512 O O . SER A 1 596 ? 37.688 8.612 36.356 1.00 15.77 628 SER A O 1
ATOM 4515 N N . ALA A 1 597 ? 37.648 10.831 36.710 1.00 15.02 629 ALA A N 1
ATOM 4516 C CA . ALA A 1 597 ? 37.313 11.241 35.387 1.00 17.33 629 ALA A CA 1
ATOM 4517 C C . ALA A 1 597 ? 38.490 10.904 34.461 1.00 18.21 629 ALA A C 1
ATOM 4518 O O . ALA A 1 597 ? 39.608 11.162 34.813 1.00 18.21 629 ALA A O 1
ATOM 4520 N N . THR A 1 598 ? 38.241 10.237 33.339 1.00 16.25 630 THR A N 1
ATOM 4521 C CA . THR A 1 598 ? 39.312 9.987 32.389 1.00 17.43 630 THR A CA 1
ATOM 4522 C C . THR A 1 598 ? 39.116 10.792 31.132 1.00 19.56 630 THR A C 1
ATOM 4523 O O . THR A 1 598 ? 40.125 11.170 30.516 1.00 22.74 630 THR A O 1
ATOM 4527 N N . VAL A 1 599 ? 37.882 10.977 30.645 1.00 19.50 631 VAL A N 1
ATOM 4528 C CA . VAL A 1 599 ? 37.648 11.624 29.361 1.00 19.33 631 VAL A CA 1
ATOM 4529 C C . VAL A 1 599 ? 36.584 12.646 29.594 1.00 20.84 631 VAL A C 1
ATOM 4530 O O . VAL A 1 599 ? 35.559 12.309 30.198 1.00 19.65 631 VAL A O 1
ATOM 4534 N N . THR A 1 600 ? 36.804 13.886 29.174 1.00 19.87 632 THR A N 1
ATOM 4535 C CA . THR A 1 600 ? 35.852 14.982 29.330 1.00 21.15 632 THR A CA 1
ATOM 4536 C C . THR A 1 600 ? 35.567 15.676 28.000 1.00 20.78 632 THR A C 1
ATOM 4537 O O . THR A 1 600 ? 34.845 16.680 27.962 1.00 23.52 632 THR A O 1
ATOM 4541 N N . ALA A 1 601 ? 36.112 15.148 26.908 1.00 20.17 633 ALA A N 1
ATOM 4542 C CA . ALA A 1 601 ? 35.878 15.730 25.576 1.00 22.85 633 ALA A CA 1
ATOM 4543 C C . ALA A 1 601 ? 35.680 14.683 24.474 1.00 20.72 633 ALA A C 1
ATOM 4544 O O . ALA A 1 601 ? 36.110 13.552 24.592 1.00 22.87 633 ALA A O 1
ATOM 4546 N N . GLY A 1 602 ? 34.929 15.038 23.437 1.00 20.03 634 GLY A N 1
ATOM 4547 C CA . GLY A 1 602 ? 34.745 14.165 22.284 1.00 21.61 634 GLY A CA 1
ATOM 4548 C C . GLY A 1 602 ? 33.623 13.148 22.452 1.00 23.06 634 GLY A C 1
ATOM 4549 O O . GLY A 1 602 ? 33.219 12.548 21.511 1.00 24.26 634 GLY A O 1
ATOM 4550 N N . ILE A 1 603 ? 33.159 12.894 23.662 1.00 20.82 635 ILE A N 1
ATOM 4551 C CA . ILE A 1 603 ? 31.993 12.023 23.877 1.00 18.01 635 ILE A CA 1
ATOM 4552 C C . ILE A 1 603 ? 30.802 12.961 23.962 1.00 17.99 635 ILE A C 1
ATOM 4553 O O . ILE A 1 603 ? 30.774 13.937 24.737 1.00 18.02 635 ILE A O 1
ATOM 4558 N N . PRO A 1 604 ? 29.721 12.689 23.200 1.00 16.79 636 PRO A N 1
ATOM 4559 C CA . PRO A 1 604 ? 28.544 13.541 23.225 1.00 17.44 636 PRO A CA 1
ATOM 4560 C C . PRO A 1 604 ? 27.921 13.608 24.595 1.00 17.12 636 PRO A C 1
ATOM 4561 O O . PRO A 1 604 ? 27.767 12.583 25.240 1.00 15.93 636 PRO A O 1
ATOM 4565 N N . ALA A 1 605 ? 27.523 14.788 25.024 1.00 17.27 637 ALA A N 1
ATOM 4566 C CA . ALA A 1 605 ? 26.852 14.989 26.313 1.00 18.47 637 ALA A CA 1
ATOM 4567 C C . ALA A 1 605 ? 25.607 14.158 26.464 1.00 17.01 637 ALA A C 1
ATOM 4568 O O . ALA A 1 605 ? 25.269 13.718 27.562 1.00 16.56 637 ALA A O 1
ATOM 4570 N N . ALA A 1 606 ? 24.925 13.910 25.349 1.00 16.98 638 ALA A N 1
ATOM 4571 C CA . ALA A 1 606 ? 23.627 13.180 25.415 1.00 15.89 638 ALA A CA 1
ATOM 4572 C C . ALA A 1 606 ? 23.871 11.627 25.566 1.00 17.16 638 ALA A C 1
ATOM 4573 O O . ALA A 1 606 ? 22.886 10.886 25.859 1.00 16.50 638 ALA A O 1
ATOM 4575 N N . ALA A 1 607 ? 25.078 11.121 25.268 1.00 15.18 639 ALA A N 1
ATOM 4576 C CA . ALA A 1 607 ? 25.297 9.672 25.271 1.00 15.14 639 ALA A CA 1
ATOM 4577 C C . ALA A 1 607 ? 25.058 9.097 26.669 1.00 15.11 639 ALA A C 1
ATOM 4578 O O . ALA A 1 607 ? 25.495 9.649 27.660 1.00 15.40 639 ALA A O 1
ATOM 4580 N N . ARG A 1 608 ? 24.394 7.969 26.710 1.00 14.84 640 ARG A N 1
ATOM 4581 C CA . ARG A 1 608 ? 24.069 7.329 27.959 1.00 14.45 640 ARG A CA 1
ATOM 4582 C C . ARG A 1 608 ? 23.962 5.820 27.847 1.00 14.47 640 ARG A C 1
ATOM 4583 O O . ARG A 1 608 ? 23.361 5.153 28.731 1.00 13.21 640 ARG A O 1
ATOM 4591 N N . LYS A 1 609 ? 24.596 5.235 26.833 1.00 12.62 641 LYS A N 1
ATOM 4592 C CA . LYS A 1 609 ? 24.692 3.816 26.688 1.00 12.81 641 LYS A CA 1
ATOM 4593 C C . LYS A 1 609 ? 26.134 3.419 26.373 1.00 13.26 641 LYS A C 1
ATOM 4594 O O . LYS A 1 609 ? 26.765 4.027 25.487 1.00 13.39 641 LYS A O 1
ATOM 4600 N N . PHE A 1 610 ? 26.608 2.434 27.093 1.00 13.02 642 PHE A N 1
ATOM 4601 C CA . PHE A 1 610 ? 27.939 1.869 26.809 1.00 13.08 642 PHE A CA 1
ATOM 4602 C C . PHE A 1 610 ? 28.029 0.507 27.486 1.00 13.94 642 PHE A C 1
ATOM 4603 O O . PHE A 1 610 ? 27.219 0.178 28.382 1.00 14.01 642 PHE A O 1
ATOM 4611 N N . LYS A 1 611 ? 28.964 -0.303 27.044 1.00 12.35 643 LYS A N 1
ATOM 4612 C CA . LYS A 1 611 ? 29.066 -1.625 27.530 1.00 13.60 643 LYS A CA 1
ATOM 4613 C C . LYS A 1 611 ? 30.499 -2.133 27.387 1.00 14.03 643 LYS A C 1
ATOM 4614 O O . LYS A 1 611 ? 31.129 -1.909 26.370 1.00 14.65 643 LYS A O 1
ATOM 4620 N N . ALA A 1 612 ? 30.928 -2.913 28.390 1.00 15.62 644 ALA A N 1
ATOM 4621 C CA . ALA A 1 612 ? 32.214 -3.607 28.340 1.00 14.81 644 ALA A CA 1
ATOM 4622 C C . ALA A 1 612 ? 31.997 -4.926 27.707 1.00 14.45 644 ALA A C 1
ATOM 4623 O O . ALA A 1 612 ? 30.955 -5.593 27.896 1.00 12.75 644 ALA A O 1
ATOM 4625 N N . VAL A 1 613 ? 33.003 -5.402 26.974 1.00 13.63 645 VAL A N 1
ATOM 4626 C CA . VAL A 1 613 ? 32.881 -6.651 26.256 1.00 14.03 645 VAL A CA 1
ATOM 4627 C C . VAL A 1 613 ? 33.284 -7.900 27.038 1.00 13.98 645 VAL A C 1
ATOM 4628 O O . VAL A 1 613 ? 34.362 -7.938 27.587 1.00 14.59 645 VAL A O 1
ATOM 4632 N N . TYR A 1 614 ? 32.428 -8.903 27.071 1.00 13.80 646 TYR A N 1
ATOM 4633 C CA . TYR A 1 614 ? 32.719 -10.194 27.746 1.00 14.59 646 TYR A CA 1
ATOM 4634 C C . TYR A 1 614 ? 33.999 -10.811 27.135 1.00 15.65 646 TYR A C 1
ATOM 4635 O O . TYR A 1 614 ? 34.205 -10.701 25.953 1.00 15.18 646 TYR A O 1
ATOM 4644 N N . GLY A 1 615 ? 34.876 -11.329 27.983 1.00 16.80 647 GLY A N 1
ATOM 4645 C CA . GLY A 1 615 ? 36.187 -11.863 27.487 1.00 18.17 647 GLY A CA 1
ATOM 4646 C C . GLY A 1 615 ? 37.248 -10.837 27.113 1.00 20.41 647 GLY A C 1
ATOM 4647 O O . GLY A 1 615 ? 38.381 -11.237 26.826 1.00 22.20 647 GLY A O 1
ATOM 4648 N N . ARG A 1 616 ? 37.007 -9.525 27.184 1.00 18.55 648 ARG A N 1
ATOM 4649 C CA . ARG A 1 616 ? 37.983 -8.548 26.705 1.00 16.95 648 ARG A CA 1
ATOM 4650 C C . ARG A 1 616 ? 38.121 -7.431 27.731 1.00 17.95 648 ARG A C 1
ATOM 4651 O O . ARG A 1 616 ? 37.390 -6.455 27.692 1.00 16.19 648 ARG A O 1
ATOM 4659 N N . GLU A 1 617 ? 39.065 -7.604 28.673 1.00 17.82 649 GLU A N 1
ATOM 4660 C CA . GLU A 1 617 ? 39.288 -6.586 29.681 1.00 15.35 649 GLU A CA 1
ATOM 4661 C C . GLU A 1 617 ? 39.510 -5.242 29.079 1.00 15.76 649 GLU A C 1
ATOM 4662 O O . GLU A 1 617 ? 40.326 -5.064 28.142 1.00 15.97 649 GLU A O 1
ATOM 4668 N N . GLY A 1 618 ? 38.831 -4.238 29.591 1.00 13.98 650 GLY A N 1
ATOM 4669 C CA . GLY A 1 618 ? 39.090 -2.933 29.176 1.00 14.98 650 GLY A CA 1
ATOM 4670 C C . GLY A 1 618 ? 38.674 -2.497 27.755 1.00 15.00 650 GLY A C 1
ATOM 4671 O O . GLY A 1 618 ? 39.019 -1.395 27.275 1.00 16.81 650 GLY A O 1
ATOM 4672 N N . ASP A 1 619 ? 37.861 -3.319 27.138 1.00 16.14 651 ASP A N 1
ATOM 4673 C CA . ASP A 1 619 ? 37.307 -3.014 25.855 1.00 15.64 651 ASP A CA 1
ATOM 4674 C C . ASP A 1 619 ? 35.841 -2.579 26.044 1.00 15.81 651 ASP A C 1
ATOM 4675 O O . ASP A 1 619 ? 35.059 -3.342 26.539 1.00 14.75 651 ASP A O 1
ATOM 4680 N N . ILE A 1 620 ? 35.528 -1.365 25.632 1.00 13.70 652 ILE A N 1
ATOM 4681 C CA . ILE A 1 620 ? 34.271 -0.718 25.937 1.00 14.55 652 ILE A CA 1
ATOM 4682 C C . ILE A 1 620 ? 33.728 -0.070 24.658 1.00 15.56 652 ILE A C 1
ATOM 4683 O O . ILE A 1 620 ? 34.500 0.566 23.941 1.00 16.20 652 ILE A O 1
ATOM 4688 N N . TRP A 1 621 ? 32.431 -0.217 24.376 1.00 13.98 653 TRP A N 1
ATOM 4689 C CA . TRP A 1 621 ? 31.876 0.481 23.216 1.00 14.84 653 TRP A CA 1
ATOM 4690 C C . TRP A 1 621 ? 30.776 1.410 23.742 1.00 13.29 653 TRP A C 1
ATOM 4691 O O . TRP A 1 621 ? 30.110 1.057 24.714 1.00 13.09 653 TRP A O 1
ATOM 4702 N N . LEU A 1 622 ? 30.622 2.566 23.141 1.00 12.44 654 LEU A N 1
ATOM 4703 C CA . LEU A 1 622 ? 29.816 3.644 23.648 1.00 12.74 654 LEU A CA 1
ATOM 4704 C C . LEU A 1 622 ? 29.000 4.211 22.450 1.00 12.59 654 LEU A C 1
ATOM 4705 O O . LEU A 1 622 ? 29.555 4.498 21.355 1.00 12.74 654 LEU A O 1
ATOM 4710 N N . ALA A 1 623 ? 27.701 4.423 22.665 1.00 12.71 655 ALA A N 1
ATOM 4711 C CA . ALA A 1 623 ? 26.767 4.888 21.600 1.00 13.25 655 ALA A CA 1
ATOM 4712 C C . ALA A 1 623 ? 25.941 6.040 22.062 1.00 14.56 655 ALA A C 1
ATOM 4713 O O . ALA A 1 623 ? 25.363 5.980 23.174 1.00 15.31 655 ALA A O 1
ATOM 4715 N N . GLY A 1 624 ? 25.842 7.099 21.265 1.00 14.63 656 GLY A N 1
ATOM 4716 C CA . GLY A 1 624 ? 24.907 8.149 21.594 1.00 15.20 656 GLY A CA 1
ATOM 4717 C C . GLY A 1 624 ? 25.238 9.427 20.905 1.00 14.19 656 GLY A C 1
ATOM 4718 O O . GLY A 1 624 ? 26.149 9.474 20.033 1.00 14.96 656 GLY A O 1
ATOM 4719 N N . GLY A 1 625 ? 24.481 10.447 21.298 1.00 14.36 657 GLY A N 1
ATOM 4720 C CA . GLY A 1 625 ? 24.577 11.759 20.702 1.00 17.50 657 GLY A CA 1
ATOM 4721 C C . GLY A 1 625 ? 23.270 12.337 20.283 1.00 17.38 657 GLY A C 1
ATOM 4722 O O . GLY A 1 625 ? 22.224 11.829 20.682 1.00 19.37 657 GLY A O 1
ATOM 4723 N N . SER A 1 626 ? 23.345 13.329 19.384 1.00 18.67 658 SER A N 1
ATOM 4724 C CA . SER A 1 626 ? 22.132 13.936 18.811 1.00 21.33 658 SER A CA 1
ATOM 4725 C C . SER A 1 626 ? 22.472 14.579 17.470 1.00 22.74 658 SER A C 1
ATOM 4726 O O . SER A 1 626 ? 23.638 14.801 17.138 1.00 22.38 658 SER A O 1
ATOM 4729 N N . SER A 1 627 ? 21.410 14.874 16.715 1.00 28.66 659 SER A N 1
ATOM 4730 C CA . SER A 1 627 ? 21.521 15.469 15.409 1.00 34.51 659 SER A CA 1
ATOM 4731 C C . SER A 1 627 ? 22.184 16.873 15.469 1.00 39.12 659 SER A C 1
ATOM 4732 O O . SER A 1 627 ? 22.907 17.253 14.528 1.00 41.61 659 SER A O 1
ATOM 4735 N N . THR A 1 628 ? 21.981 17.602 16.564 1.00 36.40 660 THR A N 1
ATOM 4736 C CA . THR A 1 628 ? 22.529 18.963 16.711 1.00 37.22 660 THR A CA 1
ATOM 4737 C C . THR A 1 628 ? 23.875 19.059 17.432 1.00 38.32 660 THR A C 1
ATOM 4738 O O . THR A 1 628 ? 24.365 20.158 17.663 1.00 34.02 660 THR A O 1
ATOM 4742 N N . THR A 1 629 ? 24.478 17.926 17.821 1.00 28.72 661 THR A N 1
ATOM 4743 C CA . THR A 1 629 ? 25.771 17.945 18.482 1.00 27.58 661 THR A CA 1
ATOM 4744 C C . THR A 1 629 ? 26.643 17.024 17.657 1.00 26.67 661 THR A C 1
ATOM 4745 O O . THR A 1 629 ? 26.915 17.360 16.520 1.00 27.45 661 THR A O 1
ATOM 4749 N N . THR A 1 630 ? 27.049 15.868 18.201 1.00 22.70 662 THR A N 1
ATOM 4750 C CA . THR A 1 630 ? 27.751 14.851 17.467 1.00 21.51 662 THR A CA 1
ATOM 4751 C C . THR A 1 630 ? 27.066 13.517 17.847 1.00 18.71 662 THR A C 1
ATOM 4752 O O . THR A 1 630 ? 26.256 13.506 18.795 1.00 19.78 662 THR A O 1
ATOM 4756 N N . TYR A 1 631 ? 27.335 12.487 17.068 1.00 14.74 663 TYR A N 1
ATOM 4757 C CA . TYR A 1 631 ? 26.505 11.287 17.122 1.00 14.84 663 TYR A CA 1
ATOM 4758 C C . TYR A 1 631 ? 27.320 10.175 16.527 1.00 16.03 663 TYR A C 1
ATOM 4759 O O . TYR A 1 631 ? 28.027 10.373 15.532 1.00 16.67 663 TYR A O 1
ATOM 4768 N N . GLY A 1 632 ? 27.257 8.981 17.130 1.00 14.21 664 GLY A N 1
ATOM 4769 C CA . GLY A 1 632 ? 27.925 7.867 16.607 1.00 14.15 664 GLY A CA 1
ATOM 4770 C C . GLY A 1 632 ? 28.261 6.805 17.611 1.00 13.65 664 GLY A C 1
ATOM 4771 O O . GLY A 1 632 ? 27.565 6.653 18.681 1.00 12.31 664 GLY A O 1
ATOM 4772 N N . LEU A 1 633 ? 29.249 5.975 17.253 1.00 12.29 665 LEU A N 1
ATOM 4773 C CA . LEU A 1 633 ? 29.693 4.863 17.998 1.00 12.27 665 LEU A CA 1
ATOM 4774 C C . LEU A 1 633 ? 31.209 5.017 18.292 1.00 13.00 665 LEU A C 1
ATOM 4775 O O . LEU A 1 633 ? 31.983 5.310 17.345 1.00 14.34 665 LEU A O 1
ATOM 4780 N N . TRP A 1 634 ? 31.594 4.901 19.563 1.00 12.85 666 TRP A N 1
ATOM 4781 C CA . TRP A 1 634 ? 32.976 5.050 19.995 1.00 14.01 666 TRP A CA 1
ATOM 4782 C C . TRP A 1 634 ? 33.428 3.774 20.650 1.00 12.68 666 TRP A C 1
ATOM 4783 O O . TRP A 1 634 ? 32.627 3.009 21.249 1.00 12.85 666 TRP A O 1
ATOM 4794 N N . ARG A 1 635 ? 34.760 3.510 20.652 1.00 13.32 667 ARG A N 1
ATOM 4795 C CA . ARG A 1 635 ? 35.302 2.331 21.308 1.00 13.89 667 ARG A CA 1
ATOM 4796 C C . ARG A 1 635 ? 36.568 2.774 22.052 1.00 16.56 667 ARG A C 1
ATOM 4797 O O . ARG A 1 635 ? 37.340 3.670 21.564 1.00 15.95 667 ARG A O 1
ATOM 4805 N N . SER A 1 636 ? 36.760 2.117 23.191 1.00 15.09 668 SER A N 1
ATOM 4806 C CA . SER A 1 636 ? 37.997 2.182 23.975 1.00 14.66 668 SER A CA 1
ATOM 4807 C C . SER A 1 636 ? 38.539 0.819 24.118 1.00 14.65 668 SER A C 1
ATOM 4808 O O . SER A 1 636 ? 37.815 -0.153 24.415 1.00 15.68 668 SER A O 1
ATOM 4811 N N . THR A 1 637 ? 39.865 0.690 23.914 1.00 15.67 669 THR A N 1
ATOM 4812 C CA . THR A 1 637 ? 40.546 -0.532 24.169 1.00 17.07 669 THR A CA 1
ATOM 4813 C C . THR A 1 637 ? 41.553 -0.396 25.308 1.00 16.66 669 THR A C 1
ATOM 4814 O O . THR A 1 637 ? 42.313 -1.323 25.545 1.00 17.79 669 THR A O 1
ATOM 4818 N N . ASN A 1 638 ? 41.473 0.702 26.052 1.00 16.51 670 ASN A N 1
ATOM 4819 C CA . ASN A 1 638 ? 42.441 0.965 27.146 1.00 16.76 670 ASN A CA 1
ATOM 4820 C C . ASN A 1 638 ? 41.716 1.237 28.478 1.00 15.74 670 ASN A C 1
ATOM 4821 O O . ASN A 1 638 ? 42.093 2.126 29.221 1.00 16.59 670 ASN A O 1
ATOM 4826 N N . SER A 1 639 ? 40.672 0.464 28.758 1.00 14.83 671 SER A N 1
ATOM 4827 C CA . SER A 1 639 ? 39.885 0.629 30.055 1.00 15.05 671 SER A CA 1
ATOM 4828 C C . SER A 1 639 ? 39.402 2.023 30.254 1.00 16.18 671 SER A C 1
ATOM 4829 O O . SER A 1 639 ? 39.367 2.584 31.360 1.00 16.88 671 SER A O 1
ATOM 4832 N N . GLY A 1 640 ? 38.997 2.679 29.159 1.00 16.07 672 GLY A N 1
ATOM 4833 C CA . GLY A 1 640 ? 38.376 3.995 29.252 1.00 16.51 672 GLY A CA 1
ATOM 4834 C C . GLY A 1 640 ? 39.294 5.206 29.359 1.00 15.07 672 GLY A C 1
ATOM 4835 O O . GLY A 1 640 ? 38.862 6.320 29.571 1.00 17.32 672 GLY A O 1
ATOM 4836 N N . ALA A 1 641 ? 40.576 4.996 29.149 1.00 15.87 673 ALA A N 1
ATOM 4837 C CA . ALA A 1 641 ? 41.504 6.143 29.185 1.00 16.26 673 ALA A CA 1
ATOM 4838 C C . ALA A 1 641 ? 41.299 7.072 27.969 1.00 16.75 673 ALA A C 1
ATOM 4839 O O . ALA A 1 641 ? 41.434 8.287 28.073 1.00 17.22 673 ALA A O 1
ATOM 4841 N N . SER A 1 642 ? 41.002 6.508 26.811 1.00 16.74 674 SER A N 1
ATOM 4842 C CA . SER A 1 642 ? 40.535 7.331 25.671 1.00 17.54 674 SER A CA 1
ATOM 4843 C C . SER A 1 642 ? 39.577 6.476 24.754 1.00 14.27 674 SER A C 1
ATOM 4844 O O . SER A 1 642 ? 39.526 5.258 24.811 1.00 15.32 674 SER A O 1
ATOM 4847 N N . PHE A 1 643 ? 38.897 7.177 23.894 1.00 16.33 675 PHE A N 1
ATOM 4848 C CA . PHE A 1 643 ? 37.992 6.551 22.936 1.00 16.72 675 PHE A CA 1
ATOM 4849 C C . PHE A 1 643 ? 38.289 7.068 21.554 1.00 15.78 675 PHE A C 1
ATOM 4850 O O . PHE A 1 643 ? 38.674 8.216 21.422 1.00 19.29 675 PHE A O 1
ATOM 4858 N N . THR A 1 644 ? 37.946 6.241 20.573 1.00 15.57 676 THR A N 1
ATOM 4859 C CA . THR A 1 644 ? 38.015 6.574 19.164 1.00 16.67 676 THR A CA 1
ATOM 4860 C C . THR A 1 644 ? 36.661 6.312 18.501 1.00 17.74 676 THR A C 1
ATOM 4861 O O . THR A 1 644 ? 36.085 5.250 18.679 1.00 17.75 676 THR A O 1
ATOM 4865 N N . LYS A 1 645 ? 36.218 7.274 17.714 1.00 17.37 677 LYS A N 1
ATOM 4866 C CA . LYS A 1 645 ? 34.938 7.181 16.952 1.00 16.77 677 LYS A CA 1
ATOM 4867 C C . LYS A 1 645 ? 35.122 6.262 15.739 1.00 17.01 677 LYS A C 1
ATOM 4868 O O . LYS A 1 645 ? 36.102 6.386 14.955 1.00 17.63 677 LYS A O 1
ATOM 4874 N N . LEU A 1 646 ? 34.142 5.404 15.514 1.00 15.72 678 LEU A N 1
ATOM 4875 C CA . LEU A 1 646 ? 34.105 4.593 14.335 1.00 17.29 678 LEU A CA 1
ATOM 4876 C C . LEU A 1 646 ? 33.618 5.353 13.172 1.00 17.62 678 LEU A C 1
ATOM 4877 O O . LEU A 1 646 ? 32.556 5.966 13.191 1.00 16.77 678 LEU A O 1
ATOM 4882 N N . ALA A 1 647 ? 34.397 5.302 12.078 1.00 16.94 679 ALA A N 1
ATOM 4883 C CA . ALA A 1 647 ? 34.031 5.987 10.872 1.00 18.11 679 ALA A CA 1
ATOM 4884 C C . ALA A 1 647 ? 32.823 5.356 10.162 1.00 14.96 679 ALA A C 1
ATOM 4885 O O . ALA A 1 647 ? 32.199 6.038 9.391 1.00 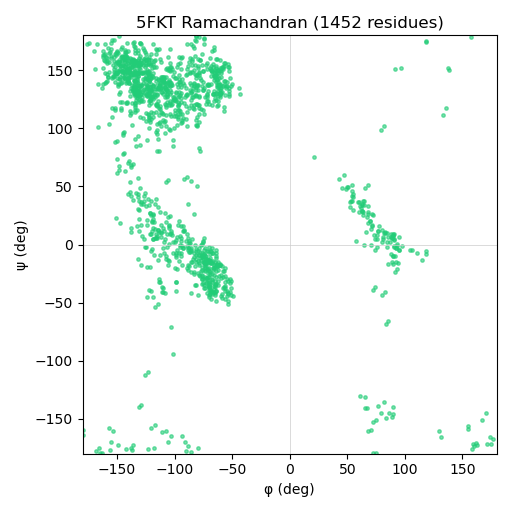17.38 679 ALA A O 1
ATOM 4887 N N . SER A 1 648 ? 32.565 4.082 10.415 1.00 15.37 680 SER A N 1
ATOM 4888 C CA . SER A 1 648 ? 31.606 3.318 9.647 1.00 15.19 680 SER A CA 1
ATOM 4889 C C . SER A 1 648 ? 30.164 3.552 10.111 1.00 14.81 680 SER A C 1
ATOM 4890 O O . SER A 1 648 ? 29.249 3.010 9.495 1.00 17.41 680 SER A O 1
ATOM 4893 N N . VAL A 1 649 ? 29.985 4.341 11.175 1.00 14.71 681 VAL A N 1
ATOM 4894 C CA . VAL A 1 649 ? 28.625 4.591 11.759 1.00 14.31 681 VAL A CA 1
ATOM 4895 C C . VAL A 1 649 ? 28.297 6.070 11.784 1.00 15.84 681 VAL A C 1
ATOM 4896 O O . VAL A 1 649 ? 29.070 6.861 12.332 1.00 16.43 681 VAL A O 1
ATOM 4900 N N . GLN A 1 650 ? 27.125 6.477 11.254 1.00 12.67 682 GLN A N 1
ATOM 4901 C CA . GLN A 1 650 ? 26.714 7.845 11.330 1.00 14.31 682 GLN A CA 1
ATOM 4902 C C . GLN A 1 650 ? 26.102 8.220 12.713 1.00 14.52 682 GLN A C 1
ATOM 4903 O O . GLN A 1 650 ? 26.335 9.320 13.218 1.00 14.79 682 GLN A O 1
ATOM 4909 N N . GLU A 1 651 ? 25.239 7.320 13.221 1.00 12.63 683 GLU A N 1
ATOM 4910 C CA . GLU A 1 651 ? 24.512 7.531 14.500 1.00 12.74 683 GLU A CA 1
ATOM 4911 C C . GLU A 1 651 ? 24.391 6.221 15.182 1.00 11.91 683 GLU A C 1
ATOM 4912 O O . GLU A 1 651 ? 24.284 5.175 14.517 1.00 12.08 683 GLU A O 1
ATOM 4918 N N . ALA A 1 652 ? 24.482 6.211 16.533 1.00 12.58 684 ALA A N 1
ATOM 4919 C CA . ALA A 1 652 ? 24.229 4.997 17.248 1.00 12.18 684 ALA A CA 1
ATOM 4920 C C . ALA A 1 652 ? 23.614 5.335 18.571 1.00 11.90 684 ALA A C 1
ATOM 4921 O O . ALA A 1 652 ? 23.930 6.378 19.134 1.00 12.52 684 ALA A O 1
ATOM 4923 N N . ASP A 1 653 ? 22.689 4.483 19.028 1.00 12.04 685 ASP A N 1
ATOM 4924 C CA . ASP A 1 653 ? 21.881 4.744 20.246 1.00 10.67 685 ASP A CA 1
ATOM 4925 C C . ASP A 1 653 ? 22.067 3.673 21.284 1.00 10.57 685 ASP A C 1
ATOM 4926 O O . ASP A 1 653 ? 21.688 3.841 22.469 1.00 11.62 685 ASP A O 1
ATOM 4931 N N . ASN A 1 654 ? 22.562 2.516 20.857 1.00 11.36 686 ASN A N 1
ATOM 4932 C CA . ASN A 1 654 ? 22.899 1.468 21.840 1.00 10.78 686 ASN A CA 1
ATOM 4933 C C . ASN A 1 654 ? 23.814 0.481 21.176 1.00 10.79 686 ASN A C 1
ATOM 4934 O O . ASN A 1 654 ? 23.853 0.476 19.930 1.00 11.93 686 ASN A O 1
ATOM 4939 N N . VAL A 1 655 ? 24.438 -0.377 21.962 1.00 10.76 687 VAL A N 1
ATOM 4940 C CA . VAL A 1 655 ? 25.426 -1.362 21.489 1.00 11.26 687 VAL A CA 1
ATOM 4941 C C . VAL A 1 655 ? 25.441 -2.551 22.406 1.00 11.32 687 VAL A C 1
ATOM 4942 O O . VAL A 1 655 ? 25.207 -2.389 23.633 1.00 12.38 687 VAL A O 1
ATOM 4946 N N . THR A 1 656 ? 25.656 -3.727 21.848 1.00 11.91 688 THR A N 1
ATOM 4947 C CA . THR A 1 656 ? 25.812 -4.970 22.566 1.00 11.97 688 THR A CA 1
ATOM 4948 C C . THR A 1 656 ? 26.623 -5.971 21.780 1.00 11.36 688 THR A C 1
ATOM 4949 O O . THR A 1 656 ? 26.955 -5.687 20.630 1.00 11.33 688 THR A O 1
ATOM 4953 N N . PHE A 1 657 ? 26.921 -7.141 22.361 1.00 11.99 689 PHE A N 1
ATOM 4954 C CA . PHE A 1 657 ? 27.844 -8.134 21.794 1.00 12.91 689 PHE A CA 1
ATOM 4955 C C . PHE A 1 657 ? 27.214 -9.494 21.911 1.00 13.97 689 PHE A C 1
ATOM 4956 O O . PHE A 1 657 ? 26.425 -9.774 22.848 1.00 15.30 689 PHE A O 1
ATOM 4964 N N . GLY A 1 658 ? 27.555 -10.340 20.961 1.00 13.14 690 GLY A N 1
ATOM 4965 C CA . GLY A 1 658 ? 27.076 -11.668 20.880 1.00 12.73 690 GLY A CA 1
ATOM 4966 C C . GLY A 1 658 ? 28.094 -12.614 20.256 1.00 13.81 690 GLY A C 1
ATOM 4967 O O . GLY A 1 658 ? 29.167 -12.178 19.797 1.00 14.35 690 GLY A O 1
ATOM 4968 N N . LYS A 1 659 ? 27.713 -13.885 20.156 1.00 13.78 691 LYS A N 1
ATOM 4969 C CA . LYS A 1 659 ? 28.674 -14.918 19.746 1.00 15.13 691 LYS A CA 1
ATOM 4970 C C . LYS A 1 659 ? 29.316 -14.548 18.384 1.00 15.54 691 LYS A C 1
ATOM 4971 O O . LYS A 1 659 ? 28.630 -14.150 17.412 1.00 14.37 691 LYS A O 1
ATOM 4977 N N . ALA A 1 660 ? 30.629 -14.707 18.330 1.00 15.64 692 ALA A N 1
ATOM 4978 C CA . ALA A 1 660 ? 31.374 -14.444 17.071 1.00 15.07 692 ALA A CA 1
ATOM 4979 C C . ALA A 1 660 ? 30.945 -15.299 15.894 1.00 15.27 692 ALA A C 1
ATOM 4980 O O . ALA A 1 660 ? 30.532 -16.428 16.059 1.00 16.61 692 ALA A O 1
ATOM 4982 N N . ALA A 1 661 ? 31.040 -14.740 14.711 1.00 17.03 693 ALA A N 1
ATOM 4983 C CA . ALA A 1 661 ? 30.958 -15.558 13.484 1.00 19.53 693 ALA A CA 1
ATOM 4984 C C . ALA A 1 661 ? 32.064 -16.624 13.478 1.00 20.45 693 ALA A C 1
ATOM 4985 O O . ALA A 1 661 ? 33.122 -16.436 14.070 1.00 20.25 693 ALA A O 1
ATOM 4987 N N . THR A 1 662 ? 31.779 -17.715 12.795 1.00 23.15 694 THR A N 1
ATOM 4988 C CA . THR A 1 662 ? 32.741 -18.814 12.687 1.00 26.39 694 THR A CA 1
ATOM 4989 C C . THR A 1 662 ? 33.984 -18.311 12.033 1.00 25.34 694 THR A C 1
ATOM 4990 O O . THR A 1 662 ? 33.910 -17.608 11.060 1.00 26.05 694 THR A O 1
ATOM 4994 N N . GLY A 1 663 ? 35.126 -18.603 12.637 1.00 28.68 695 GLY A N 1
ATOM 4995 C CA . GLY A 1 663 ? 36.391 -18.055 12.180 1.00 28.62 695 GLY A CA 1
ATOM 4996 C C . GLY A 1 663 ? 36.756 -16.608 12.434 1.00 30.71 695 GLY A C 1
ATOM 4997 O O . GLY A 1 663 ? 37.839 -16.153 12.054 1.00 28.80 695 GLY A O 1
ATOM 4998 N N . ALA A 1 664 ? 35.836 -15.829 13.006 1.00 24.90 696 ALA A N 1
ATOM 4999 C CA . ALA A 1 664 ? 36.117 -14.462 13.365 1.00 23.60 696 ALA A CA 1
ATOM 5000 C C . ALA A 1 664 ? 36.829 -14.380 14.714 1.00 23.81 696 ALA A C 1
ATOM 5001 O O . ALA A 1 664 ? 36.725 -15.260 15.534 1.00 22.27 696 ALA A O 1
ATOM 5003 N N . THR A 1 665 ? 37.572 -13.322 14.892 1.00 24.39 697 THR A N 1
ATOM 5004 C CA . THR A 1 665 ? 38.389 -13.144 16.122 1.00 28.32 697 THR A CA 1
ATOM 5005 C C . THR A 1 665 ? 37.775 -12.249 17.202 1.00 27.15 697 THR A C 1
ATOM 5006 O O . THR A 1 665 ? 38.391 -12.036 18.210 1.00 29.70 697 THR A O 1
ATOM 5010 N N . TYR A 1 666 ? 36.554 -11.762 17.012 1.00 24.01 698 TYR A N 1
ATOM 5011 C CA . TYR A 1 666 ? 35.907 -10.873 17.978 1.00 19.72 698 TYR A CA 1
ATOM 5012 C C . TYR A 1 666 ? 34.395 -11.181 18.035 1.00 17.98 698 TYR A C 1
ATOM 5013 O O . TYR A 1 666 ? 33.819 -11.540 17.038 1.00 16.28 698 TYR A O 1
ATOM 5022 N N . PRO A 1 667 ? 33.762 -10.970 19.189 1.00 16.21 699 PRO A N 1
ATOM 5023 C CA . PRO A 1 667 ? 32.311 -11.118 19.282 1.00 14.58 699 PRO A CA 1
ATOM 5024 C C . PRO A 1 667 ? 31.606 -10.276 18.182 1.00 13.93 699 PRO A C 1
ATOM 5025 O O . PRO A 1 667 ? 32.095 -9.261 17.772 1.00 13.38 699 PRO A O 1
ATOM 5029 N N . ALA A 1 668 ? 30.465 -10.741 17.738 1.00 13.46 700 ALA A N 1
ATOM 5030 C CA . ALA A 1 668 ? 29.614 -9.921 16.891 1.00 13.18 700 ALA A CA 1
ATOM 5031 C C . ALA A 1 668 ? 29.111 -8.710 17.682 1.00 14.25 700 ALA A C 1
ATOM 5032 O O . ALA A 1 668 ? 28.919 -8.815 18.879 1.00 13.32 700 ALA A O 1
ATOM 5034 N N . ILE A 1 669 ? 28.989 -7.623 16.992 1.00 12.20 701 ILE A N 1
ATOM 5035 C CA . ILE A 1 669 ? 28.556 -6.357 17.579 1.00 13.01 701 ILE A CA 1
ATOM 5036 C C . ILE A 1 669 ? 27.200 -5.976 16.962 1.00 12.71 701 ILE A C 1
ATOM 5037 O O . ILE A 1 669 ? 27.046 -6.040 15.735 1.00 12.62 701 ILE A O 1
ATOM 5042 N N . TYR A 1 670 ? 26.246 -5.563 17.825 1.00 11.13 702 TYR A N 1
ATOM 5043 C CA . TYR A 1 670 ? 24.865 -5.165 17.383 1.00 11.55 702 TYR A CA 1
ATOM 5044 C C . TYR A 1 670 ? 24.645 -3.764 17.822 1.00 12.11 702 TYR A C 1
ATOM 5045 O O . TYR A 1 670 ? 24.968 -3.417 18.995 1.00 11.89 702 TYR A O 1
ATOM 5054 N N . ILE A 1 671 ? 24.090 -2.914 16.942 1.00 10.50 703 ILE A N 1
ATOM 5055 C CA . ILE A 1 671 ? 23.781 -1.541 17.286 1.00 10.52 703 ILE A CA 1
ATOM 5056 C C . ILE A 1 671 ? 22.370 -1.210 16.825 1.00 10.87 703 ILE A C 1
ATOM 5057 O O . ILE A 1 671 ? 21.863 -1.766 15.866 1.00 10.94 703 ILE A O 1
ATOM 5062 N N . ILE A 1 672 ? 21.801 -0.242 17.526 1.00 10.26 704 ILE A N 1
ATOM 5063 C CA . ILE A 1 672 ? 20.657 0.542 17.065 1.00 10.70 704 ILE A CA 1
ATOM 5064 C C . ILE A 1 672 ? 21.292 1.786 16.489 1.00 10.27 704 ILE A C 1
ATOM 5065 O O . ILE A 1 672 ? 22.045 2.479 17.173 1.00 10.92 704 ILE A O 1
ATOM 5070 N N . GLY A 1 673 ? 21.066 2.074 15.228 1.00 10.99 705 GLY A N 1
ATOM 5071 C CA . GLY A 1 673 ? 21.689 3.241 14.626 1.00 10.81 705 GLY A CA 1
ATOM 5072 C C . GLY A 1 673 ? 21.391 3.536 13.189 1.00 11.79 705 GLY A C 1
ATOM 5073 O O . GLY A 1 673 ? 20.362 3.083 12.640 1.00 10.59 705 GLY A O 1
ATOM 5074 N N . LYS A 1 674 ? 22.248 4.395 12.632 1.00 12.15 706 LYS A N 1
ATOM 5075 C CA . LYS A 1 674 ? 22.127 4.830 11.259 1.00 11.91 706 LYS A CA 1
ATOM 5076 C C . LYS A 1 674 ? 23.504 4.567 10.625 1.00 13.50 706 LYS A C 1
ATOM 5077 O O . LYS A 1 674 ? 24.506 5.097 11.092 1.00 12.03 706 LYS A O 1
ATOM 5083 N N . VAL A 1 675 ? 23.491 3.776 9.541 1.00 13.48 707 VAL A N 1
ATOM 5084 C CA . VAL A 1 675 ? 24.669 3.363 8.816 1.00 13.65 707 VAL A CA 1
ATOM 5085 C C . VAL A 1 675 ? 24.337 3.601 7.343 1.00 14.89 707 VAL A C 1
ATOM 5086 O O . VAL A 1 675 ? 23.321 3.091 6.814 1.00 13.98 707 VAL A O 1
ATOM 5090 N N . ASP A 1 676 ? 25.247 4.307 6.688 1.00 15.57 708 ASP A N 1
ATOM 5091 C CA . ASP A 1 676 ? 25.128 4.634 5.229 1.00 15.85 708 ASP A CA 1
ATOM 5092 C C . ASP A 1 676 ? 23.724 5.124 4.850 1.00 15.91 708 ASP A C 1
ATOM 5093 O O . ASP A 1 676 ? 23.082 4.638 3.934 1.00 14.80 708 ASP A O 1
ATOM 5098 N N . ASN A 1 677 ? 23.214 6.083 5.644 1.00 15.18 709 ASN A N 1
ATOM 5099 C CA . ASN A 1 677 ? 21.947 6.736 5.438 1.00 14.68 709 ASN A CA 1
ATOM 5100 C C . ASN A 1 677 ? 20.705 5.862 5.637 1.00 14.78 709 ASN A C 1
ATOM 5101 O O . ASN A 1 677 ? 19.642 6.196 5.135 1.00 17.74 709 ASN A O 1
ATOM 5106 N N . VAL A 1 678 ? 20.838 4.725 6.332 1.00 13.56 710 VAL A N 1
ATOM 5107 C CA . VAL A 1 678 ? 19.749 3.856 6.664 1.00 13.21 710 VAL A CA 1
ATOM 5108 C C . VAL A 1 678 ? 19.620 3.693 8.195 1.00 12.02 710 VAL A C 1
ATOM 5109 O O . VAL A 1 678 ? 20.621 3.394 8.844 1.00 12.44 710 VAL A O 1
ATOM 5113 N N . ARG A 1 679 ? 18.415 3.960 8.721 1.00 11.42 711 ARG A N 1
ATOM 5114 C CA . ARG A 1 679 ? 18.087 3.677 10.119 1.00 11.23 711 ARG A CA 1
ATOM 5115 C C . ARG A 1 679 ? 17.615 2.273 10.336 1.00 11.29 711 ARG A C 1
ATOM 5116 O O . ARG A 1 679 ? 16.777 1.697 9.565 1.00 12.01 711 ARG A O 1
ATOM 5124 N N . GLY A 1 680 ? 18.111 1.672 11.403 1.00 10.69 712 GLY A N 1
ATOM 5125 C CA . GLY A 1 680 ? 17.686 0.307 11.734 1.00 10.77 712 GLY A CA 1
ATOM 5126 C C . GLY A 1 680 ? 18.488 -0.334 12.822 1.00 10.29 712 GLY A C 1
ATOM 5127 O O . GLY A 1 680 ? 19.038 0.317 13.694 1.00 11.42 712 GLY A O 1
ATOM 5128 N N . VAL A 1 681 ? 18.662 -1.649 12.658 1.00 9.78 713 VAL A N 1
ATOM 5129 C CA . VAL A 1 681 ? 19.402 -2.509 13.546 1.00 11.09 713 VAL A CA 1
ATOM 5130 C C . VAL A 1 681 ? 20.510 -3.103 12.674 1.00 11.01 713 VAL A C 1
ATOM 5131 O O . VAL A 1 681 ? 20.212 -3.673 11.625 1.00 12.62 713 VAL A O 1
ATOM 5135 N N . PHE A 1 682 ? 21.730 -3.063 13.183 1.00 10.68 714 PHE A N 1
ATOM 5136 C CA . PHE A 1 682 ? 22.920 -3.491 12.436 1.00 12.49 714 PHE A CA 1
ATOM 5137 C C . PHE A 1 682 ? 23.810 -4.404 13.220 1.00 12.50 714 PHE A C 1
ATOM 5138 O O . PHE A 1 682 ? 23.922 -4.265 14.474 1.00 12.40 714 PHE A O 1
ATOM 5146 N N . ARG A 1 683 ? 24.417 -5.366 12.475 1.00 11.68 715 ARG A N 1
ATOM 5147 C CA . ARG A 1 683 ? 25.392 -6.270 12.991 1.00 12.32 715 ARG A CA 1
ATOM 5148 C C . ARG A 1 683 ? 26.724 -6.051 12.316 1.00 13.30 715 ARG A C 1
ATOM 5149 O O . ARG A 1 683 ? 26.793 -5.922 11.109 1.00 13.13 715 ARG A O 1
ATOM 5157 N N . SER A 1 684 ? 27.798 -6.144 13.101 1.00 13.04 716 SER A N 1
ATOM 5158 C CA . SER A 1 684 ? 29.171 -6.224 12.542 1.00 13.32 716 SER A CA 1
ATOM 5159 C C . SER A 1 684 ? 29.857 -7.450 13.093 1.00 13.42 716 SER A C 1
ATOM 5160 O O . SER A 1 684 ? 29.814 -7.778 14.295 1.00 14.01 716 SER A O 1
ATOM 5163 N N . THR A 1 685 ? 30.470 -8.274 12.172 1.00 13.45 717 THR A N 1
ATOM 5164 C CA . THR A 1 685 ? 31.207 -9.432 12.595 1.00 15.63 717 THR A CA 1
ATOM 5165 C C . THR A 1 685 ? 32.753 -9.229 12.385 1.00 17.04 717 THR A C 1
ATOM 5166 O O . THR A 1 685 ? 33.515 -10.167 12.537 1.00 17.80 717 THR A O 1
ATOM 5170 N N . ASN A 1 686 ? 33.159 -8.017 12.096 1.00 15.96 718 ASN A N 1
ATOM 5171 C CA . ASN A 1 686 ? 34.601 -7.669 11.865 1.00 17.74 718 ASN A CA 1
ATOM 5172 C C . ASN A 1 686 ? 35.015 -6.448 12.636 1.00 16.54 718 ASN A C 1
ATOM 5173 O O . ASN A 1 686 ? 35.644 -5.498 12.154 1.00 15.63 718 ASN A O 1
ATOM 5178 N N . GLU A 1 687 ? 34.571 -6.405 13.902 1.00 16.88 719 GLU A N 1
ATOM 5179 C CA . GLU A 1 687 ? 35.004 -5.323 14.783 1.00 18.71 719 GLU A CA 1
ATOM 5180 C C . GLU A 1 687 ? 34.630 -3.942 14.381 1.00 19.48 719 GLU A C 1
ATOM 5181 O O . GLU A 1 687 ? 35.277 -2.953 14.641 1.00 20.92 719 GLU A O 1
ATOM 5187 N N . GLY A 1 688 ? 33.477 -3.797 13.721 1.00 17.47 720 GLY A N 1
ATOM 5188 C CA . GLY A 1 688 ? 33.082 -2.467 13.315 1.00 18.41 720 GLY A CA 1
ATOM 5189 C C . GLY A 1 688 ? 33.513 -1.995 11.971 1.00 17.33 720 GLY A C 1
ATOM 5190 O O . GLY A 1 688 ? 33.214 -0.875 11.605 1.00 18.46 720 GLY A O 1
ATOM 5191 N N . ALA A 1 689 ? 34.265 -2.802 11.209 1.00 17.24 721 ALA A N 1
ATOM 5192 C CA . ALA A 1 689 ? 34.760 -2.343 9.919 1.00 17.43 721 ALA A CA 1
ATOM 5193 C C . ALA A 1 689 ? 33.607 -2.171 8.904 1.00 16.98 721 ALA A C 1
ATOM 5194 O O . ALA A 1 689 ? 33.590 -1.246 8.124 1.00 18.89 721 ALA A O 1
ATOM 5196 N N . SER A 1 690 ? 32.665 -3.078 8.942 1.00 16.39 722 SER A N 1
ATOM 5197 C CA . SER A 1 690 ? 31.427 -2.942 8.181 1.00 14.80 722 SER A CA 1
ATOM 5198 C C . SER A 1 690 ? 30.243 -3.539 8.930 1.00 15.55 722 SER A C 1
ATOM 5199 O O . SER A 1 690 ? 30.384 -4.351 9.874 1.00 14.90 722 SER A O 1
ATOM 5202 N N . TRP A 1 691 ? 29.074 -3.263 8.377 1.00 14.96 723 TRP A N 1
ATOM 5203 C CA . TRP A 1 691 ? 27.789 -3.604 9.046 1.00 15.08 723 TRP A CA 1
ATOM 5204 C C . TRP A 1 691 ? 26.810 -4.220 8.027 1.00 15.41 723 TRP A C 1
ATOM 5205 O O . TRP A 1 691 ? 26.846 -3.850 6.860 1.00 16.84 723 TRP A O 1
ATOM 5216 N N . VAL A 1 692 ? 25.889 -5.019 8.530 1.00 15.06 724 VAL A N 1
ATOM 5217 C CA . VAL A 1 692 ? 24.789 -5.571 7.758 1.00 16.53 724 VAL A CA 1
ATOM 5218 C C . VAL A 1 692 ? 23.468 -5.228 8.530 1.00 16.35 724 VAL A C 1
ATOM 5219 O O . VAL A 1 692 ? 23.400 -5.370 9.754 1.00 13.49 724 VAL A O 1
ATOM 5223 N N . ARG A 1 693 ? 22.491 -4.734 7.819 1.00 13.94 725 ARG A N 1
ATOM 5224 C CA . ARG A 1 693 ? 21.159 -4.474 8.428 1.00 14.36 725 ARG A CA 1
ATOM 5225 C C . ARG A 1 693 ? 20.452 -5.786 8.692 1.00 12.64 725 ARG A C 1
ATOM 5226 O O . ARG A 1 693 ? 20.307 -6.642 7.834 1.00 13.55 725 ARG A O 1
ATOM 5234 N N . ILE A 1 694 ? 19.967 -5.989 9.931 1.00 12.08 726 ILE A N 1
ATOM 5235 C CA . ILE A 1 694 ? 19.294 -7.194 10.280 1.00 12.07 726 ILE A CA 1
ATOM 5236 C C . ILE A 1 694 ? 17.785 -7.087 10.514 1.00 12.34 726 ILE A C 1
ATOM 5237 O O . ILE A 1 694 ? 17.155 -8.129 10.731 1.00 12.32 726 ILE A O 1
ATOM 5242 N N . ASN A 1 695 ? 17.271 -5.873 10.525 1.00 11.18 727 ASN A N 1
ATOM 5243 C CA . ASN A 1 695 ? 15.816 -5.679 10.449 1.00 10.87 727 ASN A CA 1
ATOM 5244 C C . ASN A 1 695 ? 15.416 -5.248 9.042 1.00 11.11 727 ASN A C 1
ATOM 5245 O O . ASN A 1 695 ? 16.181 -5.439 8.066 1.00 11.13 727 ASN A O 1
ATOM 5250 N N . ASP A 1 696 ? 14.167 -4.727 8.893 1.00 10.79 728 ASP A N 1
ATOM 5251 C CA . ASP A 1 696 ? 13.678 -4.369 7.559 1.00 11.30 728 ASP A CA 1
ATOM 5252 C C . ASP A 1 696 ? 12.562 -3.333 7.782 1.00 11.65 728 ASP A C 1
ATOM 5253 O O . ASP A 1 696 ? 12.204 -3.043 8.960 1.00 10.84 728 ASP A O 1
ATOM 5258 N N . ASP A 1 697 ? 12.121 -2.704 6.702 1.00 11.32 729 ASP A N 1
ATOM 5259 C CA . ASP A 1 697 ? 11.178 -1.601 6.764 1.00 11.18 729 ASP A CA 1
ATOM 5260 C C . ASP A 1 697 ? 9.799 -1.975 7.334 1.00 12.01 729 ASP A C 1
ATOM 5261 O O . ASP A 1 697 ? 9.088 -1.016 7.737 1.00 11.00 729 ASP A O 1
ATOM 5266 N N . GLN A 1 698 ? 9.441 -3.273 7.409 1.00 11.72 730 GLN A N 1
ATOM 5267 C CA . GLN A 1 698 ? 8.201 -3.654 8.070 1.00 12.36 730 GLN A CA 1
ATOM 5268 C C . GLN A 1 698 ? 8.419 -4.020 9.539 1.00 12.03 730 GLN A C 1
ATOM 5269 O O . GLN A 1 698 ? 7.432 -4.350 10.184 1.00 12.33 730 GLN A O 1
ATOM 5275 N N . ARG A 1 699 ? 9.672 -3.967 10.018 1.00 9.79 731 ARG A N 1
ATOM 5276 C CA . ARG A 1 699 ? 10.047 -4.458 11.343 1.00 10.45 731 ARG A CA 1
ATOM 5277 C C . ARG A 1 699 ? 10.974 -3.437 11.977 1.00 10.45 731 ARG A C 1
ATOM 5278 O O . ARG A 1 699 ? 12.214 -3.662 12.185 1.00 10.47 731 ARG A O 1
ATOM 5286 N N . GLN A 1 700 ? 10.345 -2.297 12.297 1.00 9.52 732 GLN A N 1
ATOM 5287 C CA . GLN A 1 700 ? 11.129 -1.131 12.791 1.00 9.39 732 GLN A CA 1
ATOM 5288 C C . GLN A 1 700 ? 10.848 -0.839 14.264 1.00 9.58 732 GLN A C 1
ATOM 5289 O O . GLN A 1 700 ? 11.703 -0.483 15.019 1.00 11.03 732 GLN A O 1
ATOM 5295 N N . TYR A 1 701 ? 9.589 -1.019 14.673 1.00 9.97 733 TYR A N 1
ATOM 5296 C CA . TYR A 1 701 ? 9.197 -0.996 16.102 1.00 10.06 733 TYR A CA 1
ATOM 5297 C C . TYR A 1 701 ? 9.406 0.321 16.783 1.00 9.25 733 TYR A C 1
ATOM 5298 O O . TYR A 1 701 ? 9.505 0.388 18.017 1.00 10.17 733 TYR A O 1
ATOM 5307 N N . GLY A 1 702 ? 9.349 1.423 16.010 1.00 8.60 734 GLY A N 1
ATOM 5308 C CA . GLY A 1 702 ? 9.271 2.730 16.635 1.00 9.13 734 GLY A CA 1
ATOM 5309 C C . GLY A 1 702 ? 10.422 3.111 17.513 1.00 9.25 734 GLY A C 1
ATOM 5310 O O . GLY A 1 702 ? 11.596 2.981 17.085 1.00 10.81 734 GLY A O 1
ATOM 5311 N N . ASN A 1 703 ? 10.145 3.581 18.721 1.00 8.87 735 ASN A N 1
ATOM 5312 C CA . ASN A 1 703 ? 11.187 4.069 19.675 1.00 8.85 735 ASN A CA 1
ATOM 5313 C C . ASN A 1 703 ? 11.917 2.969 20.451 1.00 9.33 735 ASN A C 1
ATOM 5314 O O . ASN A 1 703 ? 11.924 2.944 21.671 1.00 9.58 735 ASN A O 1
ATOM 5319 N N . PHE A 1 704 ? 12.380 1.996 19.672 1.00 9.54 736 PHE A N 1
ATOM 5320 C CA . PHE A 1 704 ? 12.948 0.790 20.254 1.00 10.10 736 PHE A CA 1
ATOM 5321 C C . PHE A 1 704 ? 14.374 0.980 20.743 1.00 10.71 736 PHE A C 1
ATOM 5322 O O . PHE A 1 704 ? 14.967 2.049 20.574 1.00 10.33 736 PHE A O 1
ATOM 5330 N N . GLY A 1 705 ? 14.970 -0.055 21.317 1.00 9.50 737 GLY A N 1
ATOM 5331 C CA . GLY A 1 705 ? 16.405 -0.086 21.510 1.00 9.69 737 GLY A CA 1
ATOM 5332 C C . GLY A 1 705 ? 16.962 0.491 22.810 1.00 10.33 737 GLY A C 1
ATOM 5333 O O . GLY A 1 705 ? 18.169 0.552 22.966 1.00 11.68 737 GLY A O 1
ATOM 5334 N N . GLU A 1 706 ? 16.112 0.839 23.763 1.00 11.57 738 GLU A N 1
ATOM 5335 C CA . GLU A 1 706 ? 16.526 1.206 25.104 1.00 12.55 738 GLU A CA 1
ATOM 5336 C C . GLU A 1 706 ? 17.328 0.107 25.759 1.00 11.16 738 GLU A C 1
ATOM 5337 O O . GLU A 1 706 ? 18.316 0.345 26.453 1.00 11.98 738 GLU A O 1
ATOM 5343 N N . ALA A 1 707 ? 16.943 -1.124 25.475 1.00 9.79 739 ALA A N 1
ATOM 5344 C CA . ALA A 1 707 ? 17.580 -2.320 25.998 1.00 10.03 739 ALA A CA 1
ATOM 5345 C C . ALA A 1 707 ? 17.801 -3.304 24.886 1.00 10.08 739 ALA A C 1
ATOM 5346 O O . ALA A 1 707 ? 16.871 -3.734 24.234 1.00 11.45 739 ALA A O 1
ATOM 5348 N N . ILE A 1 708 ? 19.050 -3.730 24.718 1.00 10.11 740 ILE A N 1
ATOM 5349 C CA . ILE A 1 708 ? 19.377 -4.785 23.789 1.00 10.64 740 ILE A CA 1
ATOM 5350 C C . ILE A 1 708 ? 20.482 -5.672 24.355 1.00 10.66 740 ILE A C 1
ATOM 5351 O O . ILE A 1 708 ? 21.306 -5.202 25.138 1.00 12.44 740 ILE A O 1
ATOM 5356 N N . SER A 1 709 ? 20.503 -6.959 23.906 1.00 10.07 741 SER A N 1
ATOM 5357 C CA . SER A 1 709 ? 21.567 -7.861 24.267 1.00 11.02 741 SER A CA 1
ATOM 5358 C C . SER A 1 709 ? 21.807 -8.835 23.157 1.00 11.33 741 SER A C 1
ATOM 5359 O O . SER A 1 709 ? 20.840 -9.462 22.654 1.00 10.28 741 SER A O 1
ATOM 5362 N N . GLY A 1 710 ? 23.074 -9.096 22.869 1.00 10.88 742 GLY A N 1
ATOM 5363 C CA . GLY A 1 710 ? 23.395 -10.251 22.005 1.00 11.42 742 GLY A CA 1
ATOM 5364 C C . GLY A 1 710 ? 23.402 -11.479 22.890 1.00 12.24 742 GLY A C 1
ATOM 5365 O O . GLY A 1 710 ? 23.067 -11.423 24.089 1.00 12.15 742 GLY A O 1
ATOM 5366 N N . ASP A 1 711 ? 23.602 -12.648 22.270 1.00 11.79 743 ASP A N 1
ATOM 5367 C CA . ASP A 1 711 ? 23.529 -13.931 22.929 1.00 13.10 743 ASP A CA 1
ATOM 5368 C C . ASP A 1 711 ? 24.927 -14.578 22.797 1.00 12.71 743 ASP A C 1
ATOM 5369 O O . ASP A 1 711 ? 25.359 -14.906 21.679 1.00 13.72 743 ASP A O 1
ATOM 5374 N N . PRO A 1 712 ? 25.640 -14.740 23.915 1.00 13.88 744 PRO A N 1
ATOM 5375 C CA . PRO A 1 712 ? 27.006 -15.302 23.840 1.00 14.08 744 PRO A CA 1
ATOM 5376 C C . PRO A 1 712 ? 27.018 -16.742 23.374 1.00 14.67 744 PRO A C 1
ATOM 5377 O O . PRO A 1 712 ? 28.089 -17.253 22.940 1.00 15.19 744 PRO A O 1
ATOM 5381 N N . ARG A 1 713 ? 25.920 -17.452 23.476 1.00 14.09 745 ARG A N 1
ATOM 5382 C CA . ARG A 1 713 ? 25.852 -18.831 23.052 1.00 14.42 745 ARG A CA 1
ATOM 5383 C C . ARG A 1 713 ? 25.296 -19.048 21.650 1.00 15.08 745 ARG A C 1
ATOM 5384 O O . ARG A 1 713 ? 25.365 -20.172 21.122 1.00 15.80 745 ARG A O 1
ATOM 5392 N N . ILE A 1 714 ? 24.666 -18.064 21.055 1.00 14.07 746 ILE A N 1
ATOM 5393 C CA . ILE A 1 714 ? 23.965 -18.252 19.813 1.00 14.02 746 ILE A CA 1
ATOM 5394 C C . ILE A 1 714 ? 24.356 -17.190 18.778 1.00 13.33 746 ILE A C 1
ATOM 5395 O O . ILE A 1 714 ? 24.027 -16.000 18.907 1.00 13.22 746 ILE A O 1
ATOM 5400 N N . TYR A 1 715 ? 25.097 -17.578 17.724 1.00 13.39 747 TYR A N 1
ATOM 5401 C CA . TYR A 1 715 ? 25.542 -16.681 16.732 1.00 13.99 747 TYR A CA 1
ATOM 5402 C C . TYR A 1 715 ? 24.326 -16.059 15.983 1.00 12.57 747 TYR A C 1
ATOM 5403 O O . TYR A 1 715 ? 23.349 -16.759 15.613 1.00 13.61 747 TYR A O 1
ATOM 5412 N N . GLY A 1 716 ? 24.406 -14.757 15.752 1.00 14.06 748 GLY A N 1
ATOM 5413 C CA . GLY A 1 716 ? 23.405 -14.074 14.956 1.00 14.34 748 GLY A CA 1
ATOM 5414 C C . GLY A 1 716 ? 22.202 -13.541 15.783 1.00 14.82 748 GLY A C 1
ATOM 5415 O O . GLY A 1 716 ? 21.464 -12.702 15.291 1.00 13.68 748 GLY A O 1
ATOM 5416 N N . ARG A 1 717 ? 22.055 -13.999 17.013 1.00 13.13 749 ARG A N 1
ATOM 5417 C CA . ARG A 1 717 ? 20.843 -13.675 17.775 1.00 13.41 749 ARG A CA 1
ATOM 5418 C C . ARG A 1 717 ? 20.959 -12.320 18.432 1.00 12.70 749 ARG A C 1
ATOM 5419 O O . ARG A 1 717 ? 21.991 -11.969 19.011 1.00 13.87 749 ARG A O 1
ATOM 5427 N N . LEU A 1 718 ? 19.868 -11.562 18.379 1.00 12.76 750 LEU A N 1
ATOM 5428 C CA . LEU A 1 718 ? 19.795 -10.316 19.151 1.00 11.93 750 LEU A CA 1
ATOM 5429 C C . LEU A 1 718 ? 18.487 -10.367 19.899 1.00 11.07 750 LEU A C 1
ATOM 5430 O O . LEU A 1 718 ? 17.407 -10.590 19.300 1.00 11.16 750 LEU A O 1
ATOM 5435 N N . TYR A 1 719 ? 18.587 -9.989 21.186 1.00 11.36 751 TYR A N 1
ATOM 5436 C CA . TYR A 1 719 ? 17.410 -9.674 22.010 1.00 10.62 751 TYR A CA 1
ATOM 5437 C C . TYR A 1 719 ? 17.204 -8.145 21.905 1.00 10.05 751 TYR A C 1
ATOM 5438 O O . TYR A 1 719 ? 18.056 -7.393 22.269 1.00 10.23 751 TYR A O 1
ATOM 5447 N N . LEU A 1 720 ? 16.103 -7.761 21.266 1.00 10.26 752 LEU A N 1
ATOM 5448 C CA . LEU A 1 720 ? 15.812 -6.391 20.898 1.00 10.80 752 LEU A CA 1
ATOM 5449 C C . LEU A 1 720 ? 14.632 -5.882 21.682 1.00 9.63 752 LEU A C 1
ATOM 5450 O O . LEU A 1 720 ? 13.478 -6.262 21.474 1.00 10.17 752 LEU A O 1
ATOM 5455 N N . GLY A 1 721 ? 14.923 -5.026 22.663 1.00 9.25 753 GLY A N 1
ATOM 5456 C CA . GLY A 1 721 ? 13.843 -4.420 23.443 1.00 9.86 753 GLY A CA 1
ATOM 5457 C C . GLY A 1 721 ? 13.193 -3.304 22.707 1.00 9.80 753 GLY A C 1
ATOM 5458 O O . GLY A 1 721 ? 13.765 -2.661 21.831 1.00 10.36 753 GLY A O 1
ATOM 5459 N N . THR A 1 722 ? 11.902 -3.188 22.999 1.00 9.64 754 THR A N 1
ATOM 5460 C CA . THR A 1 722 ? 11.069 -2.141 22.450 1.00 9.32 754 THR A CA 1
ATOM 5461 C C . THR A 1 722 ? 10.355 -1.416 23.602 1.00 9.78 754 THR A C 1
ATOM 5462 O O . THR A 1 722 ? 10.367 -1.846 24.758 1.00 9.69 754 THR A O 1
ATOM 5466 N N . ASN A 1 723 ? 9.738 -0.287 23.226 1.00 8.94 755 ASN A N 1
ATOM 5467 C CA . ASN A 1 723 ? 8.922 0.497 24.218 1.00 9.15 755 ASN A CA 1
ATOM 5468 C C . ASN A 1 723 ? 7.491 0.413 23.775 1.00 8.89 755 ASN A C 1
ATOM 5469 O O . ASN A 1 723 ? 6.951 1.311 23.057 1.00 10.57 755 ASN A O 1
ATOM 5474 N N . GLY A 1 724 ? 6.865 -0.718 24.116 1.00 8.02 756 GLY A N 1
ATOM 5475 C CA . GLY A 1 724 ? 5.489 -0.997 23.734 1.00 8.08 756 GLY A CA 1
ATOM 5476 C C . GLY A 1 724 ? 5.197 -2.203 22.838 1.00 8.63 756 GLY A C 1
ATOM 5477 O O . GLY A 1 724 ? 4.020 -2.488 22.614 1.00 9.35 756 GLY A O 1
ATOM 5478 N N . ARG A 1 725 ? 6.248 -2.822 22.341 1.00 8.07 757 ARG A N 1
ATOM 5479 C CA . ARG A 1 725 ? 6.128 -4.043 21.562 1.00 8.29 757 ARG A CA 1
ATOM 5480 C C . ARG A 1 725 ? 6.835 -5.214 22.167 1.00 8.96 757 ARG A C 1
ATOM 5481 O O . ARG A 1 725 ? 7.138 -6.189 21.468 1.00 9.41 757 ARG A O 1
ATOM 5489 N N . GLY A 1 726 ? 7.107 -5.142 23.469 1.00 8.43 758 GLY A N 1
ATOM 5490 C CA . GLY A 1 726 ? 7.774 -6.256 24.147 1.00 8.74 758 GLY A CA 1
ATOM 5491 C C . GLY A 1 726 ? 9.229 -6.443 23.789 1.00 8.84 758 GLY A C 1
ATOM 5492 O O . GLY A 1 726 ? 9.920 -5.519 23.283 1.00 8.98 758 GLY A O 1
ATOM 5493 N N . LEU A 1 727 ? 9.677 -7.640 24.044 1.00 9.54 759 LEU A N 1
ATOM 5494 C CA . LEU A 1 727 ? 11.056 -8.085 23.852 1.00 9.90 759 LEU A CA 1
ATOM 5495 C C . LEU A 1 727 ? 11.055 -9.012 22.656 1.00 10.04 759 LEU A C 1
ATOM 5496 O O . LEU A 1 727 ? 10.378 -10.079 22.668 1.00 11.15 759 LEU A O 1
ATOM 5501 N N . LEU A 1 728 ? 11.790 -8.627 21.603 1.00 9.85 760 LEU A N 1
ATOM 5502 C CA . LEU A 1 728 ? 11.926 -9.419 20.375 1.00 9.95 760 LEU A CA 1
ATOM 5503 C C . LEU A 1 728 ? 13.164 -10.242 20.437 1.00 10.04 760 LEU A C 1
ATOM 5504 O O . LEU A 1 728 ? 14.161 -9.840 21.068 1.00 10.71 760 LEU A O 1
ATOM 5509 N N . TYR A 1 729 ? 13.225 -11.363 19.687 1.00 9.31 761 TYR A N 1
ATOM 5510 C CA . TYR A 1 729 ? 14.510 -12.007 19.380 1.00 10.68 761 TYR A CA 1
ATOM 5511 C C . TYR A 1 729 ? 14.611 -12.225 17.869 1.00 11.50 761 TYR A C 1
ATOM 5512 O O . TYR A 1 729 ? 13.629 -12.606 17.243 1.00 10.86 761 TYR A O 1
ATOM 5521 N N . GLY A 1 730 ? 15.756 -11.823 17.315 1.00 12.51 762 GLY A N 1
ATOM 5522 C CA . GLY A 1 730 ? 16.008 -11.988 15.899 1.00 11.85 762 GLY A CA 1
ATOM 5523 C C . GLY A 1 730 ? 17.018 -13.068 15.724 1.00 13.88 762 GLY A C 1
ATOM 5524 O O . GLY A 1 730 ? 18.080 -13.027 16.400 1.00 14.31 762 GLY A O 1
ATOM 5525 N N . ASP A 1 731 ? 16.770 -14.000 14.793 1.00 12.75 763 ASP A N 1
ATOM 5526 C CA . ASP A 1 731 ? 17.785 -14.976 14.425 1.00 14.48 763 ASP A CA 1
ATOM 5527 C C . ASP A 1 731 ? 18.139 -14.888 12.934 1.00 13.75 763 ASP A C 1
ATOM 5528 O O . ASP A 1 731 ? 17.275 -14.641 12.089 1.00 13.65 763 ASP A O 1
ATOM 5533 N N . SER A 1 732 ? 19.408 -15.083 12.608 1.00 14.29 764 SER A N 1
ATOM 5534 C CA A SER A 1 732 ? 19.852 -15.216 11.199 0.50 17.18 764 SER A CA 1
ATOM 5535 C CA B SER A 1 732 ? 19.814 -15.195 11.178 0.50 16.96 764 SER A CA 1
ATOM 5536 C C . SER A 1 732 ? 19.176 -16.426 10.515 1.00 21.26 764 SER A C 1
ATOM 5537 O O . SER A 1 732 ? 19.108 -17.462 11.091 1.00 19.89 764 SER A O 1
ATOM 5542 N N . ALA A 1 733 ? 18.654 -16.225 9.289 1.00 28.77 765 ALA A N 1
ATOM 5543 C CA . ALA A 1 733 ? 17.816 -17.240 8.549 1.00 35.42 765 ALA A CA 1
ATOM 5544 C C . ALA A 1 733 ? 18.597 -17.797 7.383 1.00 34.71 765 ALA A C 1
ATOM 5545 O O . ALA A 1 733 ? 19.760 -18.151 7.564 1.00 42.47 765 ALA A O 1
ATOM 5547 N N . MET B 1 1 ? -41.407 -48.780 -5.326 1.00 39.65 33 MET B N 1
ATOM 5548 C CA . MET B 1 1 ? -40.331 -48.191 -4.509 1.00 37.30 33 MET B CA 1
ATOM 5549 C C . MET B 1 1 ? -40.683 -46.820 -3.940 1.00 35.53 33 MET B C 1
ATOM 5550 O O . MET B 1 1 ? -41.175 -45.968 -4.648 1.00 36.02 33 MET B O 1
ATOM 5555 N N . ALA B 1 2 ? -40.409 -46.597 -2.660 1.00 26.61 34 ALA B N 1
ATOM 5556 C CA . ALA B 1 2 ? -40.658 -45.280 -2.057 1.00 26.55 34 ALA B CA 1
ATOM 5557 C C . ALA B 1 2 ? -39.593 -44.318 -2.610 1.00 27.53 34 ALA B C 1
ATOM 5558 O O . ALA B 1 2 ? -38.400 -44.629 -2.568 1.00 23.98 34 ALA B O 1
ATOM 5560 N N . PRO B 1 3 ? -40.029 -43.166 -3.166 1.00 26.22 35 PRO B N 1
ATOM 5561 C CA . PRO B 1 3 ? -39.002 -42.196 -3.550 1.00 26.06 35 PRO B CA 1
ATOM 5562 C C . PRO B 1 3 ? -38.246 -41.687 -2.313 1.00 23.02 35 PRO B C 1
ATOM 5563 O O . PRO B 1 3 ? -38.812 -41.708 -1.226 1.00 21.87 35 PRO B O 1
ATOM 5567 N N . SER B 1 4 ? -37.040 -41.146 -2.529 1.00 20.39 36 SER B N 1
ATOM 5568 C CA . SER B 1 4 ? -36.297 -40.488 -1.497 1.00 21.52 36 SER B CA 1
ATOM 5569 C C . SER B 1 4 ? -36.444 -38.970 -1.558 1.00 22.79 36 SER B C 1
ATOM 5570 O O . SER B 1 4 ? -36.448 -38.404 -2.659 1.00 25.76 36 SER B O 1
ATOM 5573 N N . GLU B 1 5 ? -36.502 -38.305 -0.409 1.00 18.75 37 GLU B N 1
ATOM 5574 C CA . GLU B 1 5 ? -36.564 -36.865 -0.342 1.00 20.58 37 GLU B CA 1
ATOM 5575 C C . GLU B 1 5 ? -35.258 -36.380 0.286 1.00 22.52 37 GLU B C 1
ATOM 5576 O O . GLU B 1 5 ? -34.809 -36.980 1.313 1.00 19.26 37 GLU B O 1
ATOM 5582 N N . ASN B 1 6 ? -34.693 -35.285 -0.234 1.00 21.26 38 ASN B N 1
ATOM 5583 C CA . ASN B 1 6 ? -33.441 -34.735 0.400 1.00 21.15 38 ASN B CA 1
ATOM 5584 C C . ASN B 1 6 ? -33.682 -34.209 1.808 1.00 18.46 38 ASN B C 1
ATOM 5585 O O . ASN B 1 6 ? -34.583 -33.433 2.010 1.00 19.57 38 ASN B O 1
ATOM 5590 N N . TYR B 1 7 ? -32.917 -34.750 2.778 1.00 16.19 39 TYR B N 1
ATOM 5591 C CA . TYR B 1 7 ? -32.981 -34.435 4.178 1.00 13.24 39 TYR B CA 1
ATOM 5592 C C . TYR B 1 7 ? -31.609 -34.014 4.658 1.00 13.80 39 TYR B C 1
ATOM 5593 O O . TYR B 1 7 ? -30.602 -34.340 4.055 1.00 14.49 39 TYR B O 1
ATOM 5602 N N . THR B 1 8 ? -31.601 -33.251 5.723 1.00 13.73 40 THR B N 1
ATOM 5603 C CA . THR B 1 8 ? -30.404 -32.869 6.470 1.00 13.27 40 THR B CA 1
ATOM 5604 C C . THR B 1 8 ? -30.511 -33.515 7.847 1.00 13.51 40 THR B C 1
ATOM 5605 O O . THR B 1 8 ? -31.437 -33.223 8.578 1.00 14.14 40 THR B O 1
ATOM 5609 N N . TRP B 1 9 ? -29.483 -34.301 8.189 1.00 12.27 41 TRP B N 1
ATOM 5610 C CA . TRP B 1 9 ? -29.399 -34.989 9.450 1.00 11.46 41 TRP B CA 1
ATOM 5611 C C . TRP B 1 9 ? -28.279 -34.408 10.288 1.00 11.64 41 TRP B C 1
ATOM 5612 O O . TRP B 1 9 ? -27.105 -34.327 9.807 1.00 12.77 41 TRP B O 1
ATOM 5623 N N . LYS B 1 10 ? -28.559 -34.108 11.546 1.00 11.24 42 LYS B N 1
ATOM 5624 C CA . LYS B 1 10 ? -27.542 -33.582 12.478 1.00 12.00 42 LYS B CA 1
ATOM 5625 C C . LYS B 1 10 ? -27.752 -34.275 13.854 1.00 11.82 42 LYS B C 1
ATOM 5626 O O . LYS B 1 10 ? -28.890 -34.677 14.187 1.00 12.55 42 LYS B O 1
ATOM 5632 N N . ASN B 1 11 ? -26.688 -34.308 14.660 1.00 11.35 43 ASN B N 1
ATOM 5633 C CA . ASN B 1 11 ? -26.904 -34.690 16.075 1.00 10.83 43 ASN B CA 1
ATOM 5634 C C . ASN B 1 11 ? -27.421 -33.518 16.903 1.00 11.02 43 ASN B C 1
ATOM 5635 O O . ASN B 1 11 ? -26.903 -32.385 16.767 1.00 10.42 43 ASN B O 1
ATOM 5640 N N . VAL B 1 12 ? -28.410 -33.765 17.752 1.00 9.64 44 VAL B N 1
ATOM 5641 C CA . VAL B 1 12 ? -28.739 -32.882 18.821 1.00 9.38 44 VAL B CA 1
ATOM 5642 C C . VAL B 1 12 ? -27.473 -32.818 19.697 1.00 10.83 44 VAL B C 1
ATOM 5643 O O . VAL B 1 12 ? -26.875 -33.904 20.008 1.00 12.47 44 VAL B O 1
ATOM 5647 N N . ARG B 1 13 ? -26.958 -31.628 20.052 1.00 10.53 45 ARG B N 1
ATOM 5648 C CA . ARG B 1 13 ? -25.588 -31.538 20.656 1.00 10.33 45 ARG B CA 1
ATOM 5649 C C . ARG B 1 13 ? -25.544 -31.897 22.114 1.00 11.13 45 ARG B C 1
ATOM 5650 O O . ARG B 1 13 ? -26.253 -31.302 22.915 1.00 11.78 45 ARG B O 1
ATOM 5658 N N . ILE B 1 14 ? -24.800 -32.967 22.402 1.00 10.91 46 ILE B N 1
ATOM 5659 C CA . ILE B 1 14 ? -24.565 -33.460 23.766 1.00 10.08 46 ILE B CA 1
ATOM 5660 C C . ILE B 1 14 ? -23.072 -33.439 24.122 1.00 9.80 46 ILE B C 1
ATOM 5661 O O . ILE B 1 14 ? -22.692 -33.049 25.221 1.00 9.70 46 ILE B O 1
ATOM 5666 N N . ASP B 1 15 ? -22.279 -33.921 23.180 1.00 9.30 47 ASP B N 1
ATOM 5667 C CA . ASP B 1 15 ? -20.818 -34.031 23.244 1.00 9.36 47 ASP B CA 1
ATOM 5668 C C . ASP B 1 15 ? -20.443 -35.266 24.067 1.00 9.03 47 ASP B C 1
ATOM 5669 O O . ASP B 1 15 ? -20.418 -35.269 25.295 1.00 9.92 47 ASP B O 1
ATOM 5674 N N . GLY B 1 16 ? -20.144 -36.349 23.369 1.00 9.45 48 GLY B N 1
ATOM 5675 C CA . GLY B 1 16 ? -19.614 -37.534 24.030 1.00 9.80 48 GLY B CA 1
ATOM 5676 C C . GLY B 1 16 ? -20.725 -38.355 24.643 1.00 9.59 48 GLY B C 1
ATOM 5677 O O . GLY B 1 16 ? -21.744 -38.625 24.000 1.00 10.86 48 GLY B O 1
ATOM 5678 N N . GLY B 1 17 ? -20.499 -38.801 25.872 1.00 9.33 49 GLY B N 1
ATOM 5679 C CA . GLY B 1 17 ? -21.486 -39.546 26.624 1.00 9.61 49 GLY B CA 1
ATOM 5680 C C . GLY B 1 17 ? -21.254 -41.015 26.744 1.00 9.65 49 GLY B C 1
ATOM 5681 O O . GLY B 1 17 ? -22.010 -41.692 27.445 1.00 9.77 49 GLY B O 1
ATOM 5682 N N . GLY B 1 18 ? -20.217 -41.539 26.081 1.00 9.23 50 GLY B N 1
ATOM 5683 C CA . GLY B 1 18 ? -19.938 -42.967 26.110 1.00 10.21 50 GLY B CA 1
ATOM 5684 C C . GLY B 1 18 ? -18.456 -43.237 26.268 1.00 9.41 50 GLY B C 1
ATOM 5685 O O . GLY B 1 18 ? -17.628 -42.385 26.476 1.00 9.20 50 GLY B O 1
ATOM 5686 N N . PHE B 1 19 ? -18.110 -44.515 26.199 1.00 8.67 51 PHE B N 1
ATOM 5687 C CA . PHE B 1 19 ? -16.767 -45.002 26.396 1.00 9.19 51 PHE B CA 1
ATOM 5688 C C . PHE B 1 19 ? -15.963 -44.944 25.095 1.00 9.16 51 PHE B C 1
ATOM 5689 O O . PHE B 1 19 ? -16.413 -45.457 24.084 1.00 8.66 51 PHE B O 1
ATOM 5697 N N . VAL B 1 20 ? -14.761 -44.376 25.172 1.00 10.16 52 VAL B N 1
ATOM 5698 C CA . VAL B 1 20 ? -13.828 -44.322 24.021 1.00 9.41 52 VAL B CA 1
ATOM 5699 C C . VAL B 1 20 ? -12.634 -45.171 24.460 1.00 8.94 52 VAL B C 1
ATOM 5700 O O . VAL B 1 20 ? -11.705 -44.711 25.145 1.00 9.34 52 VAL B O 1
ATOM 5704 N N . PRO B 1 21 ? -12.655 -46.455 24.061 1.00 8.14 53 PRO B N 1
ATOM 5705 C CA . PRO B 1 21 ? -11.546 -47.381 24.420 1.00 8.07 53 PRO B CA 1
ATOM 5706 C C . PRO B 1 21 ? -10.247 -47.180 23.673 1.00 7.73 53 PRO B C 1
ATOM 5707 O O . PRO B 1 21 ? -9.240 -47.656 24.137 1.00 10.24 53 PRO B O 1
ATOM 5711 N N . GLY B 1 22 ? -10.265 -46.449 22.543 1.00 8.23 54 GLY B N 1
ATOM 5712 C CA . GLY B 1 22 ? -9.070 -46.200 21.789 1.00 7.93 54 GLY B CA 1
ATOM 5713 C C . GLY B 1 22 ? -9.022 -44.878 21.085 1.00 8.05 54 GLY B C 1
ATOM 5714 O O . GLY B 1 22 ? -9.924 -44.577 20.316 1.00 8.45 54 GLY B O 1
ATOM 5715 N N . ILE B 1 23 ? -7.900 -44.170 21.251 1.00 8.05 55 ILE B N 1
ATOM 5716 C CA . ILE B 1 23 ? -7.519 -43.001 20.499 1.00 8.47 55 ILE B CA 1
ATOM 5717 C C . ILE B 1 23 ? -6.233 -43.368 19.756 1.00 8.45 55 ILE B C 1
ATOM 5718 O O . ILE B 1 23 ? -5.326 -43.970 20.315 1.00 8.72 55 ILE B O 1
ATOM 5723 N N . ILE B 1 24 ? -6.179 -43.031 18.445 1.00 9.30 56 ILE B N 1
ATOM 5724 C CA . ILE B 1 24 ? -5.089 -43.502 17.572 1.00 8.34 56 ILE B CA 1
ATOM 5725 C C . ILE B 1 24 ? -4.592 -42.301 16.738 1.00 9.10 56 ILE B C 1
ATOM 5726 O O . ILE B 1 24 ? -5.317 -41.781 15.893 1.00 8.64 56 ILE B O 1
ATOM 5731 N N . PHE B 1 25 ? -3.361 -41.915 17.002 1.00 9.02 57 PHE B N 1
ATOM 5732 C CA . PHE B 1 25 ? -2.712 -40.827 16.256 1.00 8.81 57 PHE B CA 1
ATOM 5733 C C . PHE B 1 25 ? -1.940 -41.442 15.096 1.00 9.49 57 PHE B C 1
ATOM 5734 O O . PHE B 1 25 ? -1.156 -42.413 15.320 1.00 10.17 57 PHE B O 1
ATOM 5742 N N . ASN B 1 26 ? -1.970 -40.831 13.905 1.00 9.06 58 ASN B N 1
ATOM 5743 C CA . ASN B 1 26 ? -1.060 -41.272 12.840 1.00 9.76 58 ASN B CA 1
ATOM 5744 C C . ASN B 1 26 ? 0.358 -40.808 13.122 1.00 10.51 58 ASN B C 1
ATOM 5745 O O . ASN B 1 26 ? 0.594 -39.667 13.558 1.00 11.09 58 ASN B O 1
ATOM 5750 N N . GLN B 1 27 ? 1.316 -41.718 12.940 1.00 9.65 59 GLN B N 1
ATOM 5751 C CA . GLN B 1 27 ? 2.686 -41.474 13.361 1.00 12.38 59 GLN B CA 1
ATOM 5752 C C . GLN B 1 27 ? 3.444 -40.572 12.426 1.00 12.79 59 GLN B C 1
ATOM 5753 O O . GLN B 1 27 ? 4.534 -40.120 12.808 1.00 13.43 59 GLN B O 1
ATOM 5759 N N . LYS B 1 28 ? 2.938 -40.306 11.229 1.00 11.51 60 LYS B N 1
ATOM 5760 C CA . LYS B 1 28 ? 3.643 -39.413 10.295 1.00 13.72 60 LYS B CA 1
ATOM 5761 C C . LYS B 1 28 ? 2.936 -38.136 10.037 1.00 13.67 60 LYS B C 1
ATOM 5762 O O . LYS B 1 28 ? 3.593 -37.097 9.829 1.00 15.11 60 LYS B O 1
ATOM 5768 N N . GLU B 1 29 ? 1.611 -38.129 10.061 1.00 10.37 61 GLU B N 1
ATOM 5769 C CA . GLU B 1 29 ? 0.895 -36.913 9.721 1.00 10.34 61 GLU B CA 1
ATOM 5770 C C . GLU B 1 29 ? 0.340 -36.228 10.939 1.00 11.24 61 GLU B C 1
ATOM 5771 O O . GLU B 1 29 ? -0.553 -36.770 11.629 1.00 10.74 61 GLU B O 1
ATOM 5777 N N . ALA B 1 30 ? 0.763 -34.993 11.164 1.00 10.82 62 ALA B N 1
ATOM 5778 C CA . ALA B 1 30 ? 0.220 -34.240 12.283 1.00 10.97 62 ALA B CA 1
ATOM 5779 C C . ALA B 1 30 ? -1.265 -33.930 12.132 1.00 11.28 62 ALA B C 1
ATOM 5780 O O . ALA B 1 30 ? -1.790 -33.708 11.039 1.00 12.69 62 ALA B O 1
ATOM 5782 N N . ASP B 1 31 ? -1.968 -33.922 13.264 1.00 10.93 63 ASP B N 1
ATOM 5783 C CA . ASP B 1 31 ? -3.406 -33.668 13.395 1.00 11.43 63 ASP B CA 1
ATOM 5784 C C . ASP B 1 31 ? -4.321 -34.695 12.776 1.00 10.12 63 ASP B C 1
ATOM 5785 O O . ASP B 1 31 ? -5.549 -34.517 12.736 1.00 11.99 63 ASP B O 1
ATOM 5790 N N . LEU B 1 32 ? -3.738 -35.849 12.371 1.00 9.13 64 LEU B N 1
ATOM 5791 C CA . LEU B 1 32 ? -4.545 -36.977 11.888 1.00 9.34 64 LEU B CA 1
ATOM 5792 C C . LEU B 1 32 ? -4.754 -37.926 13.094 1.00 8.29 64 LEU B C 1
ATOM 5793 O O . LEU B 1 32 ? -3.775 -38.556 13.602 1.00 8.06 64 LEU B O 1
ATOM 5798 N N . ILE B 1 33 ? -6.005 -37.988 13.525 1.00 7.97 65 ILE B N 1
ATOM 5799 C CA . ILE B 1 33 ? -6.360 -38.713 14.756 1.00 8.05 65 ILE B CA 1
ATOM 5800 C C . ILE B 1 33 ? -7.666 -39.441 14.506 1.00 7.86 65 ILE B C 1
ATOM 5801 O O . ILE B 1 33 ? -8.595 -38.867 13.897 1.00 7.96 65 ILE B O 1
ATOM 5806 N N . TYR B 1 34 ? -7.772 -40.684 15.023 1.00 7.68 66 TYR B N 1
ATOM 5807 C CA . TYR B 1 34 ? -9.032 -41.410 14.976 1.00 7.19 66 TYR B CA 1
ATOM 5808 C C . TYR B 1 34 ? -9.417 -41.834 16.379 1.00 7.87 66 TYR B C 1
ATOM 5809 O O . TYR B 1 34 ? -8.572 -41.903 17.281 1.00 7.92 66 TYR B O 1
ATOM 5818 N N . ALA B 1 35 ? -10.705 -42.105 16.533 1.00 7.68 67 ALA B N 1
ATOM 5819 C CA . ALA B 1 35 ? -11.240 -42.643 17.808 1.00 7.75 67 ALA B CA 1
ATOM 5820 C C . ALA B 1 35 ? -12.095 -43.870 17.509 1.00 8.32 67 ALA B C 1
ATOM 5821 O O . ALA B 1 35 ? -12.872 -43.827 16.556 1.00 9.24 67 ALA B O 1
ATOM 5823 N N . ARG B 1 36 ? -11.951 -44.946 18.285 1.00 7.82 68 ARG B N 1
ATOM 5824 C CA . ARG B 1 36 ? -12.822 -46.095 18.142 1.00 8.49 68 ARG B CA 1
ATOM 5825 C C . ARG B 1 36 ? -13.714 -46.150 19.396 1.00 8.71 68 ARG B C 1
ATOM 5826 O O . ARG B 1 36 ? -13.293 -45.810 20.513 1.00 9.99 68 ARG B O 1
ATOM 5834 N N . THR B 1 37 ? -14.987 -46.536 19.154 1.00 7.61 69 THR B N 1
ATOM 5835 C CA . THR B 1 37 ? -15.950 -46.692 20.185 1.00 8.35 69 THR B CA 1
ATOM 5836 C C . THR B 1 37 ? -16.405 -48.152 20.291 1.00 8.36 69 THR B C 1
ATOM 5837 O O . THR B 1 37 ? -16.232 -48.943 19.319 1.00 8.33 69 THR B O 1
ATOM 5841 N N . ASP B 1 38 ? -17.059 -48.502 21.422 1.00 8.26 70 ASP B N 1
ATOM 5842 C CA . ASP B 1 38 ? -17.547 -49.812 21.648 1.00 8.60 70 ASP B CA 1
ATOM 5843 C C . ASP B 1 38 ? -18.905 -50.142 21.001 1.00 8.37 70 ASP B C 1
ATOM 5844 O O . ASP B 1 38 ? -19.175 -51.283 20.615 1.00 8.20 70 ASP B O 1
ATOM 5849 N N . ILE B 1 39 ? -19.798 -49.131 20.944 1.00 9.07 71 ILE B N 1
ATOM 5850 C CA . ILE B 1 39 ? -21.141 -49.299 20.381 1.00 9.57 71 ILE B CA 1
ATOM 5851 C C . ILE B 1 39 ? -21.494 -48.297 19.276 1.00 8.82 71 ILE B C 1
ATOM 5852 O O . ILE B 1 39 ? -22.628 -48.343 18.760 1.00 9.11 71 ILE B O 1
ATOM 5857 N N . GLY B 1 40 ? -20.590 -47.362 18.967 1.00 8.40 72 GLY B N 1
ATOM 5858 C CA . GLY B 1 40 ? -20.918 -46.194 18.194 1.00 8.52 72 GLY B CA 1
ATOM 5859 C C . GLY B 1 40 ? -20.017 -45.851 17.062 1.00 7.97 72 GLY B C 1
ATOM 5860 O O . GLY B 1 40 ? -19.877 -44.699 16.677 1.00 8.52 72 GLY B O 1
ATOM 5861 N N . GLY B 1 41 ? -19.402 -46.848 16.447 1.00 8.73 73 GLY B N 1
ATOM 5862 C CA . GLY B 1 41 ? -18.553 -46.671 15.298 1.00 8.11 73 GLY B CA 1
ATOM 5863 C C . GLY B 1 41 ? -17.197 -46.095 15.579 1.00 8.25 73 GLY B C 1
ATOM 5864 O O . GLY B 1 41 ? -16.660 -46.197 16.657 1.00 8.08 73 GLY B O 1
ATOM 5865 N N . ALA B 1 42 ? -16.686 -45.380 14.556 1.00 8.45 74 ALA B N 1
ATOM 5866 C CA . ALA B 1 42 ? -15.363 -44.782 14.611 1.00 8.08 74 ALA B CA 1
ATOM 5867 C C . ALA B 1 42 ? -15.434 -43.367 14.056 1.00 8.46 74 ALA B C 1
ATOM 5868 O O . ALA B 1 42 ? -16.341 -43.054 13.287 1.00 8.47 74 ALA B O 1
ATOM 5870 N N . TYR B 1 43 ? -14.444 -42.555 14.423 1.00 8.46 75 TYR B N 1
ATOM 5871 C CA . TYR B 1 43 ? -14.401 -41.183 14.015 1.00 8.69 75 TYR B CA 1
ATOM 5872 C C . TYR B 1 43 ? -13.011 -40.758 13.587 1.00 9.61 75 TYR B C 1
ATOM 5873 O O . TYR B 1 43 ? -12.000 -41.276 14.062 1.00 9.27 75 TYR B O 1
ATOM 5882 N N . ARG B 1 44 ? -12.988 -39.742 12.754 1.00 9.26 76 ARG B N 1
ATOM 5883 C CA . ARG B 1 44 ? -11.732 -39.064 12.376 1.00 9.99 76 ARG B CA 1
ATOM 5884 C C . ARG B 1 44 ? -11.846 -37.614 12.831 1.00 9.60 76 ARG B C 1
ATOM 5885 O O . ARG B 1 44 ? -12.886 -36.984 12.610 1.00 10.11 76 ARG B O 1
ATOM 5893 N N . TRP B 1 45 ? -10.800 -37.065 13.430 1.00 8.71 77 TRP B N 1
ATOM 5894 C CA . TRP B 1 45 ? -10.792 -35.671 13.814 1.00 9.41 77 TRP B CA 1
ATOM 5895 C C . TRP B 1 45 ? -10.697 -34.742 12.641 1.00 10.22 77 TRP B C 1
ATOM 5896 O O . TRP B 1 45 ? -9.978 -35.042 11.709 1.00 11.13 77 TRP B O 1
ATOM 5907 N N . ASN B 1 46 ? -11.476 -33.655 12.661 1.00 9.84 78 ASN B N 1
ATOM 5908 C CA . ASN B 1 46 ? -11.346 -32.610 11.585 1.00 11.85 78 ASN B CA 1
ATOM 5909 C C . ASN B 1 46 ? -10.742 -31.391 12.274 1.00 12.74 78 ASN B C 1
ATOM 5910 O O . ASN B 1 46 ? -11.399 -30.706 13.071 1.00 13.12 78 ASN B O 1
ATOM 5915 N N . SER B 1 47 ? -9.497 -31.130 11.996 1.00 13.33 79 SER B N 1
ATOM 5916 C CA . SER B 1 47 ? -8.804 -30.029 12.670 1.00 15.72 79 SER B CA 1
ATOM 5917 C C . SER B 1 47 ? -9.290 -28.665 12.204 1.00 17.72 79 SER B C 1
ATOM 5918 O O . SER B 1 47 ? -9.266 -27.696 13.003 1.00 20.32 79 SER B O 1
ATOM 5921 N N . ALA B 1 48 ? -9.897 -28.593 11.031 1.00 15.77 80 ALA B N 1
ATOM 5922 C CA . ALA B 1 48 ? -10.427 -27.297 10.537 1.00 16.35 80 ALA B CA 1
ATOM 5923 C C . ALA B 1 48 ? -11.715 -26.851 11.233 1.00 18.31 80 ALA B C 1
ATOM 5924 O O . ALA B 1 48 ? -11.912 -25.653 11.447 1.00 22.68 80 ALA B O 1
ATOM 5926 N N . THR B 1 49 ? -12.582 -27.790 11.597 1.00 15.88 81 THR B N 1
ATOM 5927 C CA . THR B 1 49 ? -13.824 -27.496 12.280 1.00 14.58 81 THR B CA 1
ATOM 5928 C C . THR B 1 49 ? -13.801 -27.853 13.786 1.00 14.81 81 THR B C 1
ATOM 5929 O O . THR B 1 49 ? -14.817 -27.681 14.503 1.00 15.05 81 THR B O 1
ATOM 5933 N N . SER B 1 50 ? -12.656 -28.358 14.240 1.00 13.70 82 SER B N 1
ATOM 5934 C CA . SER B 1 50 ? -12.475 -28.798 15.638 1.00 13.23 82 SER B CA 1
ATOM 5935 C C . SER B 1 50 ? -13.613 -29.729 16.060 1.00 13.47 82 SER B C 1
ATOM 5936 O O . SER B 1 50 ? -14.246 -29.520 17.132 1.00 14.19 82 SER B O 1
ATOM 5939 N N . SER B 1 51 ? -13.895 -30.735 15.235 1.00 13.41 83 SER B N 1
ATOM 5940 C CA . SER B 1 51 ? -14.961 -31.662 15.510 1.00 12.96 83 SER B CA 1
ATOM 5941 C C . SER B 1 51 ? -14.598 -33.039 14.959 1.00 11.13 83 SER B C 1
ATOM 5942 O O . SER B 1 51 ? -13.842 -33.151 13.997 1.00 11.45 83 SER B O 1
ATOM 5945 N N . TRP B 1 52 ? -15.179 -34.046 15.585 1.00 9.62 84 TRP B N 1
ATOM 5946 C CA . TRP B 1 52 ? -15.050 -35.403 15.095 1.00 9.40 84 TRP B CA 1
ATOM 5947 C C . TRP B 1 52 ? -16.024 -35.703 14.002 1.00 9.67 84 TRP B C 1
ATOM 5948 O O . TRP B 1 52 ? -17.178 -35.271 14.072 1.00 11.45 84 TRP B O 1
ATOM 5959 N N . ILE B 1 53 ? -15.628 -36.541 13.062 1.00 8.74 85 ILE B N 1
ATOM 5960 C CA . ILE B 1 53 ? -16.454 -36.957 11.888 1.00 9.00 85 ILE B CA 1
ATOM 5961 C C . ILE B 1 53 ? -16.731 -38.444 12.003 1.00 8.95 85 ILE B C 1
ATOM 5962 O O . ILE B 1 53 ? -15.789 -39.254 11.981 1.00 8.59 85 ILE B O 1
ATOM 5967 N N . PRO B 1 54 ? -17.993 -38.848 12.099 1.00 9.92 86 PRO B N 1
ATOM 5968 C CA . PRO B 1 54 ? -18.322 -40.291 12.159 1.00 9.20 86 PRO B CA 1
ATOM 5969 C C . PRO B 1 54 ? -18.069 -40.950 10.833 1.00 9.35 86 PRO B C 1
ATOM 5970 O O . PRO B 1 54 ? -18.365 -40.383 9.789 1.00 9.85 86 PRO B O 1
ATOM 5974 N N . LEU B 1 55 ? -17.465 -42.141 10.869 1.00 8.87 87 LEU B N 1
ATOM 5975 C CA . LEU B 1 55 ? -17.094 -42.906 9.665 1.00 8.86 87 LEU B CA 1
ATOM 5976 C C . LEU B 1 55 ? -17.925 -44.110 9.317 1.00 9.22 87 LEU B C 1
ATOM 5977 O O . LEU B 1 55 ? -17.814 -44.598 8.161 1.00 9.76 87 LEU B O 1
ATOM 5982 N N . LEU B 1 56 ? -18.758 -44.583 10.239 1.00 7.97 88 LEU B N 1
ATOM 5983 C CA . LEU B 1 56 ? -19.461 -45.858 10.049 1.00 8.64 88 LEU B CA 1
ATOM 5984 C C . LEU B 1 56 ? -20.986 -45.734 10.088 1.00 8.61 88 LEU B C 1
ATOM 5985 O O . LEU B 1 56 ? -21.694 -46.693 10.311 1.00 8.63 88 LEU B O 1
ATOM 5990 N N . ASP B 1 57 ? -21.509 -44.544 9.721 1.00 8.65 89 ASP B N 1
ATOM 5991 C CA . ASP B 1 57 ? -22.997 -44.363 9.750 1.00 9.08 89 ASP B CA 1
ATOM 5992 C C . ASP B 1 57 ? -23.718 -45.120 8.685 1.00 9.29 89 ASP B C 1
ATOM 5993 O O . ASP B 1 57 ? -24.947 -45.279 8.735 1.00 9.09 89 ASP B O 1
ATOM 5998 N N . TRP B 1 58 ? -22.983 -45.628 7.705 1.00 9.92 90 TRP B N 1
ATOM 5999 C CA . TRP B 1 58 ? -23.491 -46.528 6.688 1.00 10.14 90 TRP B CA 1
ATOM 6000 C C . TRP B 1 58 ? -23.826 -47.928 7.167 1.00 10.41 90 TRP B C 1
ATOM 6001 O O . TRP B 1 58 ? -24.607 -48.629 6.529 1.00 10.73 90 TRP B O 1
ATOM 6012 N N . VAL B 1 59 ? -23.256 -48.340 8.300 1.00 9.99 91 VAL B N 1
ATOM 6013 C CA . VAL B 1 59 ? -23.639 -49.618 8.949 1.00 9.85 91 VAL B CA 1
ATOM 6014 C C . VAL B 1 59 ? -25.137 -49.544 9.297 1.00 9.79 91 VAL B C 1
ATOM 6015 O O . VAL B 1 59 ? -25.623 -48.542 9.839 1.00 8.43 91 VAL B O 1
ATOM 6019 N N . GLY B 1 60 ? -25.845 -50.595 8.890 1.00 9.75 92 GLY B N 1
ATOM 6020 C CA . GLY B 1 60 ? -27.292 -50.610 8.883 1.00 10.80 92 GLY B CA 1
ATOM 6021 C C . GLY B 1 60 ? -27.932 -51.694 9.732 1.00 11.11 92 GLY B C 1
ATOM 6022 O O . GLY B 1 60 ? -27.351 -52.174 10.713 1.00 10.83 92 GLY B O 1
ATOM 6023 N N . TRP B 1 61 ? -29.195 -52.034 9.393 1.00 11.05 93 TRP B N 1
ATOM 6024 C CA . TRP B 1 61 ? -30.052 -52.788 10.244 1.00 12.02 93 TRP B CA 1
ATOM 6025 C C . TRP B 1 61 ? -29.592 -54.234 10.374 1.00 13.50 93 TRP B C 1
ATOM 6026 O O . TRP B 1 61 ? -29.689 -54.804 11.482 1.00 14.38 93 TRP B O 1
ATOM 6037 N N . ASP B 1 62 ? -29.123 -54.801 9.268 1.00 12.87 94 ASP B N 1
ATOM 6038 C CA . ASP B 1 62 ? -28.746 -56.222 9.347 1.00 17.07 94 ASP B CA 1
ATOM 6039 C C . ASP B 1 62 ? -27.300 -56.485 9.776 1.00 15.31 94 ASP B C 1
ATOM 6040 O O . ASP B 1 62 ? -27.024 -57.588 10.243 1.00 18.54 94 ASP B O 1
ATOM 6045 N N . ASN B 1 63 ? -26.406 -55.512 9.607 1.00 11.76 95 ASN B N 1
ATOM 6046 C CA . ASN B 1 63 ? -24.997 -55.648 9.963 1.00 11.54 95 ASN B CA 1
ATOM 6047 C C . ASN B 1 63 ? -24.636 -54.698 11.117 1.00 11.48 95 ASN B C 1
ATOM 6048 O O . ASN B 1 63 ? -23.491 -54.274 11.237 1.00 10.79 95 ASN B O 1
ATOM 6053 N N . TRP B 1 64 ? -25.609 -54.456 12.013 1.00 10.33 96 TRP B N 1
ATOM 6054 C CA . TRP B 1 64 ? -25.516 -53.442 13.112 1.00 9.56 96 TRP B CA 1
ATOM 6055 C C . TRP B 1 64 ? -24.339 -53.657 14.048 1.00 10.24 96 TRP B C 1
ATOM 6056 O O . TRP B 1 64 ? -23.830 -52.696 14.620 1.00 10.26 96 TRP B O 1
ATOM 6067 N N . GLY B 1 65 ? -23.892 -54.898 14.204 1.00 8.63 97 GLY B N 1
ATOM 6068 C CA . GLY B 1 65 ? -22.731 -55.167 15.073 1.00 9.87 97 GLY B CA 1
ATOM 6069 C C . GLY B 1 65 ? -21.466 -54.499 14.611 1.00 9.40 97 GLY B C 1
ATOM 6070 O O . GLY B 1 65 ? -20.535 -54.371 15.399 1.00 9.28 97 GLY B O 1
ATOM 6071 N N . TRP B 1 66 ? -21.399 -54.069 13.334 1.00 8.61 98 TRP B N 1
ATOM 6072 C CA . TRP B 1 66 ? -20.197 -53.418 12.838 1.00 9.38 98 TRP B CA 1
ATOM 6073 C C . TRP B 1 66 ? -19.968 -52.017 13.409 1.00 8.39 98 TRP B C 1
ATOM 6074 O O . TRP B 1 66 ? -18.907 -51.441 13.179 1.00 9.92 98 TRP B O 1
ATOM 6085 N N . ASN B 1 67 ? -20.914 -51.487 14.185 1.00 9.40 99 ASN B N 1
ATOM 6086 C CA . ASN B 1 67 ? -20.623 -50.305 14.979 1.00 9.33 99 ASN B CA 1
ATOM 6087 C C . ASN B 1 67 ? -19.765 -50.579 16.195 1.00 8.89 99 ASN B C 1
ATOM 6088 O O . ASN B 1 67 ? -19.337 -49.632 16.888 1.00 9.54 99 ASN B O 1
ATOM 6093 N N . GLY B 1 68 ? -19.511 -51.869 16.498 1.00 8.52 100 GLY B N 1
ATOM 6094 C CA . GLY B 1 68 ? -18.527 -52.156 17.504 1.00 8.19 100 GLY B CA 1
ATOM 6095 C C . GLY B 1 68 ? -17.143 -52.143 16.914 1.00 8.08 100 GLY B C 1
ATOM 6096 O O . GLY B 1 68 ? -16.857 -52.871 15.966 1.00 7.93 100 GLY B O 1
ATOM 6097 N N . VAL B 1 69 ? -16.264 -51.287 17.386 1.00 7.13 101 VAL B N 1
ATOM 6098 C CA . VAL B 1 69 ? -14.930 -51.116 16.773 1.00 7.84 101 VAL B CA 1
ATOM 6099 C C . VAL B 1 69 ? -13.871 -51.550 17.774 1.00 7.61 101 VAL B C 1
ATOM 6100 O O . VAL B 1 69 ? -13.508 -50.803 18.735 1.00 7.92 101 VAL B O 1
ATOM 6104 N N . MET B 1 70 ? -13.419 -52.791 17.586 1.00 8.20 102 MET B N 1
ATOM 6105 C CA . MET B 1 70 ? -12.491 -53.410 18.510 1.00 8.80 102 MET B CA 1
ATOM 6106 C C . MET B 1 70 ? -11.073 -52.972 18.341 1.00 8.65 102 MET B C 1
ATOM 6107 O O . MET B 1 70 ? -10.267 -53.032 19.256 1.00 8.57 102 MET B O 1
ATOM 6112 N N . SER B 1 71 ? -10.703 -52.537 17.112 1.00 7.93 103 SER B N 1
ATOM 6113 C CA . SER B 1 71 ? -9.349 -52.017 16.862 1.00 7.89 103 SER B CA 1
ATOM 6114 C C . SER B 1 71 ? -9.359 -51.155 15.628 1.00 8.49 103 SER B C 1
ATOM 6115 O O . SER B 1 71 ? -10.234 -51.349 14.730 1.00 8.73 103 SER B O 1
ATOM 6118 N N . LEU B 1 72 ? -8.382 -50.232 15.550 1.00 8.06 104 LEU B N 1
ATOM 6119 C CA . LEU B 1 72 ? -8.233 -49.367 14.370 1.00 8.62 104 LEU B CA 1
ATOM 6120 C C . LEU B 1 72 ? -6.783 -49.098 14.168 1.00 8.66 104 LEU B C 1
ATOM 6121 O O . LEU B 1 72 ? -6.046 -48.913 15.156 1.00 9.47 104 LEU B O 1
ATOM 6126 N N . ALA B 1 73 ? -6.328 -49.115 12.912 1.00 8.19 105 ALA B N 1
ATOM 6127 C CA . ALA B 1 73 ? -4.926 -48.811 12.546 1.00 8.29 105 ALA B CA 1
ATOM 6128 C C . ALA B 1 73 ? -4.917 -47.814 11.409 1.00 8.42 105 ALA B C 1
ATOM 6129 O O . ALA B 1 73 ? -5.639 -48.051 10.441 1.00 9.62 105 ALA B O 1
ATOM 6131 N N . THR B 1 74 ? -4.128 -46.762 11.570 1.00 8.68 106 THR B N 1
ATOM 6132 C CA . THR B 1 74 ? -3.901 -45.739 10.531 1.00 8.75 106 THR B CA 1
ATOM 6133 C C . THR B 1 74 ? -2.470 -45.859 10.011 1.00 8.48 106 THR B C 1
ATOM 6134 O O . THR B 1 74 ? -1.529 -45.921 10.775 1.00 9.14 106 THR B O 1
ATOM 6138 N N . ASP B 1 75 ? -2.361 -45.908 8.694 1.00 8.38 107 ASP B N 1
ATOM 6139 C CA . ASP B 1 75 ? -1.106 -46.219 8.002 1.00 8.92 107 ASP B CA 1
ATOM 6140 C C . ASP B 1 75 ? -0.138 -45.044 8.041 1.00 9.86 107 ASP B C 1
ATOM 6141 O O . ASP B 1 75 ? -0.392 -44.004 7.419 1.00 9.10 107 ASP B O 1
ATOM 6146 N N . ALA B 1 76 ? 0.991 -45.198 8.775 1.00 9.54 108 ALA B N 1
ATOM 6147 C CA . ALA B 1 76 ? 1.972 -44.081 8.758 1.00 11.09 108 ALA B CA 1
ATOM 6148 C C . ALA B 1 76 ? 2.644 -43.900 7.392 1.00 11.31 108 ALA B C 1
ATOM 6149 O O . ALA B 1 76 ? 2.947 -42.770 7.032 1.00 13.60 108 ALA B O 1
ATOM 6151 N N . ALA B 1 77 ? 2.798 -44.976 6.635 1.00 10.60 109 ALA B N 1
ATOM 6152 C CA . ALA B 1 77 ? 3.460 -44.886 5.321 1.00 11.53 109 ALA B CA 1
ATOM 6153 C C . ALA B 1 77 ? 2.572 -44.296 4.274 1.00 12.33 109 ALA B C 1
ATOM 6154 O O . ALA B 1 77 ? 3.058 -43.630 3.360 1.00 16.20 109 ALA B O 1
ATOM 6156 N N . ASP B 1 78 ? 1.275 -44.442 4.426 1.00 11.18 110 ASP B N 1
ATOM 6157 C CA . ASP B 1 78 ? 0.307 -43.837 3.547 1.00 10.43 110 ASP B CA 1
ATOM 6158 C C . ASP B 1 78 ? -0.879 -43.453 4.400 1.00 8.98 110 ASP B C 1
ATOM 6159 O O . ASP B 1 78 ? -1.827 -44.212 4.577 1.00 7.84 110 ASP B O 1
ATOM 6164 N N . PRO B 1 79 ? -0.903 -42.189 4.868 1.00 8.95 111 PRO B N 1
ATOM 6165 C CA . PRO B 1 79 ? -1.960 -41.704 5.746 1.00 9.47 111 PRO B CA 1
ATOM 6166 C C . PRO B 1 79 ? -3.349 -41.652 5.189 1.00 9.77 111 PRO B C 1
ATOM 6167 O O . PRO B 1 79 ? -4.273 -41.424 5.940 1.00 9.47 111 PRO B O 1
ATOM 6171 N N . ASN B 1 80 ? -3.559 -41.905 3.902 1.00 9.27 112 ASN B N 1
ATOM 6172 C CA . ASN B 1 80 ? -4.890 -42.086 3.421 1.00 9.63 112 ASN B CA 1
ATOM 6173 C C . ASN B 1 80 ? -5.520 -43.408 3.815 1.00 8.60 112 ASN B C 1
ATOM 6174 O O . ASN B 1 80 ? -6.724 -43.534 3.680 1.00 9.92 112 ASN B O 1
ATOM 6179 N N . ARG B 1 81 ? -4.730 -44.398 4.258 1.00 8.40 113 ARG B N 1
ATOM 6180 C CA . ARG B 1 81 ? -5.188 -45.734 4.494 1.00 8.51 113 ARG B CA 1
ATOM 6181 C C . ARG B 1 81 ? -5.521 -45.930 5.958 1.00 9.23 113 ARG B C 1
ATOM 6182 O O . ARG B 1 81 ? -4.771 -45.466 6.852 1.00 7.94 113 ARG B O 1
ATOM 6190 N N . VAL B 1 82 ? -6.667 -46.569 6.233 1.00 8.91 114 VAL B N 1
ATOM 6191 C CA . VAL B 1 82 ? -7.117 -46.876 7.571 1.00 8.75 114 VAL B CA 1
ATOM 6192 C C . VAL B 1 82 ? -7.895 -48.175 7.560 1.00 8.98 114 VAL B C 1
ATOM 6193 O O . VAL B 1 82 ? -8.471 -48.531 6.559 1.00 9.55 114 VAL B O 1
ATOM 6197 N N . TYR B 1 83 ? -7.827 -48.893 8.676 1.00 9.13 115 TYR B N 1
ATOM 6198 C CA . TYR B 1 83 ? -8.426 -50.217 8.833 1.00 9.39 115 TYR B CA 1
ATOM 6199 C C . TYR B 1 83 ? -9.120 -50.288 10.180 1.00 8.80 115 TYR B C 1
ATOM 6200 O O . TYR B 1 83 ? -8.605 -49.731 11.147 1.00 8.47 115 TYR B O 1
ATOM 6209 N N . ALA B 1 84 ? -10.197 -51.073 10.244 1.00 8.33 116 ALA B N 1
ATOM 6210 C CA . ALA B 1 84 ? -10.855 -51.310 11.512 1.00 8.53 116 ALA B CA 1
ATOM 6211 C C . ALA B 1 84 ? -11.279 -52.730 11.629 1.00 8.95 116 ALA B C 1
ATOM 6212 O O . ALA B 1 84 ? -11.723 -53.373 10.668 1.00 9.69 116 ALA B O 1
ATOM 6214 N N . ALA B 1 85 ? -11.196 -53.262 12.834 1.00 7.94 117 ALA B N 1
ATOM 6215 C CA . ALA B 1 85 ? -11.769 -54.579 13.154 1.00 7.82 117 ALA B CA 1
ATOM 6216 C C . ALA B 1 85 ? -13.086 -54.318 13.835 1.00 8.34 117 ALA B C 1
ATOM 6217 O O . ALA B 1 85 ? -13.146 -53.663 14.910 1.00 7.93 117 ALA B O 1
ATOM 6219 N N . VAL B 1 86 ? -14.146 -54.905 13.318 1.00 8.64 118 VAL B N 1
ATOM 6220 C CA . VAL B 1 86 ? -15.485 -54.565 13.732 1.00 8.61 118 VAL B CA 1
ATOM 6221 C C . VAL B 1 86 ? -16.369 -55.769 13.982 1.00 8.08 118 VAL B C 1
ATOM 6222 O O . VAL B 1 86 ? -16.170 -56.858 13.440 1.00 7.62 118 VAL B O 1
ATOM 6226 N N . GLY B 1 87 ? -17.389 -55.538 14.809 1.00 7.85 119 GLY B N 1
ATOM 6227 C CA . GLY B 1 87 ? -18.300 -56.571 15.370 1.00 7.97 119 GLY B CA 1
ATOM 6228 C C . GLY B 1 87 ? -18.494 -56.209 16.808 1.00 8.15 119 GLY B C 1
ATOM 6229 O O . GLY B 1 87 ? -17.583 -55.644 17.412 1.00 8.85 119 GLY B O 1
ATOM 6230 N N . MET B 1 88 ? -19.648 -56.572 17.389 1.00 8.52 120 MET B N 1
ATOM 6231 C CA . MET B 1 88 ? -19.989 -56.025 18.723 1.00 8.69 120 MET B CA 1
ATOM 6232 C C . MET B 1 88 ? -19.959 -56.999 19.879 1.00 8.89 120 MET B C 1
ATOM 6233 O O . MET B 1 88 ? -19.531 -56.647 20.977 1.00 9.40 120 MET B O 1
ATOM 6238 N N . TYR B 1 89 ? -20.458 -58.230 19.657 1.00 8.88 121 TYR B N 1
ATOM 6239 C CA . TYR B 1 89 ? -20.491 -59.218 20.713 1.00 8.42 121 TYR B CA 1
ATOM 6240 C C . TYR B 1 89 ? -19.949 -60.534 20.193 1.00 8.78 121 TYR B C 1
ATOM 6241 O O . TYR B 1 89 ? -20.042 -60.863 18.981 1.00 9.72 121 TYR B O 1
ATOM 6250 N N . THR B 1 90 ? -19.324 -61.289 21.116 1.00 8.67 122 THR B N 1
ATOM 6251 C CA . THR B 1 90 ? -18.801 -62.658 20.820 1.00 9.02 122 THR B CA 1
ATOM 6252 C C . THR B 1 90 ? -19.680 -63.733 21.481 1.00 9.90 122 THR B C 1
ATOM 6253 O O . THR B 1 90 ? -19.359 -64.938 21.440 1.00 12.44 122 THR B O 1
ATOM 6257 N N . ASN B 1 91 ? -20.814 -63.256 22.013 1.00 9.90 123 ASN B N 1
ATOM 6258 C CA . ASN B 1 91 ? -21.840 -64.164 22.477 1.00 10.15 123 ASN B CA 1
ATOM 6259 C C . ASN B 1 91 ? -23.028 -64.134 21.522 1.00 10.07 123 ASN B C 1
ATOM 6260 O O . ASN B 1 91 ? -22.883 -63.652 20.405 1.00 10.58 123 ASN B O 1
ATOM 6265 N N . THR B 1 92 ? -24.227 -64.578 21.933 1.00 10.63 124 THR B N 1
ATOM 6266 C CA . THR B 1 92 ? -25.358 -64.653 21.022 1.00 10.44 124 THR B CA 1
ATOM 6267 C C . THR B 1 92 ? -25.987 -63.323 20.724 1.00 11.40 124 THR B C 1
ATOM 6268 O O . THR B 1 92 ? -26.827 -63.264 19.854 1.00 11.92 124 THR B O 1
ATOM 6272 N N . TRP B 1 93 ? -25.607 -62.258 21.433 1.00 10.81 125 TRP B N 1
ATOM 6273 C CA . TRP B 1 93 ? -26.262 -60.975 21.190 1.00 11.44 125 TRP B CA 1
ATOM 6274 C C . TRP B 1 93 ? -25.945 -60.367 19.858 1.00 12.50 125 TRP B C 1
ATOM 6275 O O . TRP B 1 93 ? -26.721 -59.547 19.363 1.00 13.24 125 TRP B O 1
ATOM 6286 N N . ASP B 1 94 ? -24.822 -60.709 19.236 1.00 11.26 126 ASP B N 1
ATOM 6287 C CA . ASP B 1 94 ? -24.562 -60.308 17.822 1.00 10.68 126 ASP B CA 1
ATOM 6288 C C . ASP B 1 94 ? -24.633 -61.570 17.018 1.00 11.23 126 ASP B C 1
ATOM 6289 O O . ASP B 1 94 ? -23.837 -62.483 17.203 1.00 12.00 126 ASP B O 1
ATOM 6294 N N . PRO B 1 95 ? -25.631 -61.696 16.166 1.00 11.94 127 PRO B N 1
ATOM 6295 C CA . PRO B 1 95 ? -25.697 -62.923 15.343 1.00 12.60 127 PRO B CA 1
ATOM 6296 C C . PRO B 1 95 ? -24.662 -62.997 14.234 1.00 13.15 127 PRO B C 1
ATOM 6297 O O . PRO B 1 95 ? -24.544 -64.021 13.536 1.00 16.08 127 PRO B O 1
ATOM 6301 N N . ASN B 1 96 ? -23.947 -61.927 13.954 1.00 10.88 128 ASN B N 1
ATOM 6302 C CA . ASN B 1 96 ? -22.998 -61.934 12.871 1.00 11.48 128 ASN B CA 1
ATOM 6303 C C . ASN B 1 96 ? -21.505 -62.007 13.282 1.00 10.50 128 ASN B C 1
ATOM 6304 O O . ASN B 1 96 ? -21.161 -61.586 14.391 1.00 11.13 128 ASN B O 1
ATOM 6309 N N . ASN B 1 97 ? -20.685 -62.612 12.405 1.00 9.08 129 ASN B N 1
ATOM 6310 C CA . ASN B 1 97 ? -19.241 -62.570 12.582 1.00 10.64 129 ASN B CA 1
ATOM 6311 C C . ASN B 1 97 ? -18.717 -61.148 12.398 1.00 10.89 129 ASN B C 1
ATOM 6312 O O . ASN B 1 97 ? -19.435 -60.222 11.979 1.00 11.28 129 ASN B O 1
ATOM 6317 N N . GLY B 1 98 ? -17.473 -60.996 12.825 1.00 9.06 130 GLY B N 1
ATOM 6318 C CA . GLY B 1 98 ? -16.798 -59.745 12.643 1.00 8.76 130 GLY B CA 1
ATOM 6319 C C . GLY B 1 98 ? -16.252 -59.560 11.234 1.00 9.53 130 GLY B C 1
ATOM 6320 O O . GLY B 1 98 ? -16.372 -60.431 10.368 1.00 9.85 130 GLY B O 1
ATOM 6321 N N . ALA B 1 99 ? -15.534 -58.459 11.046 1.00 8.41 131 ALA B N 1
ATOM 6322 C CA . ALA B 1 99 ? -14.932 -58.121 9.751 1.00 9.12 131 ALA B CA 1
ATOM 6323 C C . ALA B 1 99 ? -13.777 -57.190 9.906 1.00 8.26 131 ALA B C 1
ATOM 6324 O O . ALA B 1 99 ? -13.663 -56.509 10.937 1.00 8.47 131 ALA B O 1
ATOM 6326 N N . ILE B 1 100 ? -12.895 -57.187 8.912 1.00 9.55 132 ILE B N 1
ATOM 6327 C CA . ILE B 1 100 ? -11.887 -56.131 8.761 1.00 8.90 132 ILE B CA 1
ATOM 6328 C C . ILE B 1 100 ? -12.352 -55.202 7.673 1.00 9.86 132 ILE B C 1
ATOM 6329 O O . ILE B 1 100 ? -12.653 -55.633 6.500 1.00 9.42 132 ILE B O 1
ATOM 6334 N N . LEU B 1 101 ? -12.507 -53.925 8.067 1.00 7.93 133 LEU B N 1
ATOM 6335 C CA . LEU B 1 101 ? -12.861 -52.844 7.098 1.00 8.63 133 LEU B CA 1
ATOM 6336 C C . LEU B 1 101 ? -11.570 -52.165 6.651 1.00 8.48 133 LEU B C 1
ATOM 6337 O O . LEU B 1 101 ? -10.644 -51.968 7.456 1.00 9.05 133 LEU B O 1
ATOM 6342 N N . ARG B 1 102 ? -11.485 -51.873 5.348 1.00 8.56 134 ARG B N 1
ATOM 6343 C CA . ARG B 1 102 ? -10.313 -51.204 4.772 1.00 8.69 134 ARG B CA 1
ATOM 6344 C C . ARG B 1 102 ? -10.740 -49.950 4.011 1.00 9.07 134 ARG B C 1
ATOM 6345 O O . ARG B 1 102 ? -11.799 -49.961 3.341 1.00 8.81 134 ARG B O 1
ATOM 6353 N N . SER B 1 103 ? -9.952 -48.931 4.078 1.00 8.85 135 SER B N 1
ATOM 6354 C CA . SER B 1 103 ? -10.199 -47.684 3.387 1.00 8.66 135 SER B CA 1
ATOM 6355 C C . SER B 1 103 ? -8.961 -47.119 2.799 1.00 9.35 135 SER B C 1
ATOM 6356 O O . SER B 1 103 ? -7.901 -47.205 3.439 1.00 10.03 135 SER B O 1
ATOM 6359 N N . THR B 1 104 ? -9.095 -46.438 1.650 1.00 9.63 136 THR B N 1
ATOM 6360 C CA . THR B 1 104 ? -8.009 -45.700 1.048 1.00 10.64 136 THR B CA 1
ATOM 6361 C C . THR B 1 104 ? -8.303 -44.203 1.058 1.00 11.17 136 THR B C 1
ATOM 6362 O O . THR B 1 104 ? -7.583 -43.418 0.410 1.00 10.29 136 THR B O 1
ATOM 6366 N N . ASP B 1 105 ? -9.352 -43.796 1.788 1.00 9.88 137 ASP B N 1
ATOM 6367 C CA . ASP B 1 105 ? -9.683 -42.352 1.838 1.00 9.91 137 ASP B CA 1
ATOM 6368 C C . ASP B 1 105 ? -10.065 -41.878 3.237 1.00 10.21 137 ASP B C 1
ATOM 6369 O O . ASP B 1 105 ? -11.027 -41.129 3.409 1.00 10.01 137 ASP B O 1
ATOM 6374 N N . ARG B 1 106 ? -9.310 -42.373 4.217 1.00 9.96 138 ARG B N 1
ATOM 6375 C CA . ARG B 1 106 ? -9.384 -41.919 5.636 1.00 9.34 138 ARG B CA 1
ATOM 6376 C C . ARG B 1 106 ? -10.753 -42.232 6.239 1.00 9.49 138 ARG B C 1
ATOM 6377 O O . ARG B 1 106 ? -11.208 -41.564 7.195 1.00 10.49 138 ARG B O 1
ATOM 6385 N N . GLY B 1 107 ? -11.421 -43.233 5.714 1.00 8.55 139 GLY B N 1
ATOM 6386 C CA . GLY B 1 107 ? -12.689 -43.640 6.257 1.00 10.41 139 GLY B CA 1
ATOM 6387 C C . GLY B 1 107 ? -13.920 -43.073 5.610 1.00 11.53 139 GLY B C 1
ATOM 6388 O O . GLY B 1 107 ? -15.073 -43.305 6.083 1.00 10.81 139 GLY B O 1
ATOM 6389 N N . ASN B 1 108 ? -13.727 -42.358 4.504 1.00 11.06 140 ASN B N 1
ATOM 6390 C CA . ASN B 1 108 ? -14.875 -41.831 3.759 1.00 13.00 140 ASN B CA 1
ATOM 6391 C C . ASN B 1 108 ? -15.660 -42.959 3.119 1.00 11.85 140 ASN B C 1
ATOM 6392 O O . ASN B 1 108 ? -16.896 -42.951 3.162 1.00 14.17 140 ASN B O 1
ATOM 6397 N N . THR B 1 109 ? -14.949 -43.937 2.584 1.00 10.55 141 THR B N 1
ATOM 6398 C CA . THR B 1 109 ? -15.538 -45.156 2.018 1.00 10.56 141 THR B CA 1
ATOM 6399 C C . THR B 1 109 ? -14.758 -46.348 2.529 1.00 9.77 141 THR B C 1
ATOM 6400 O O . THR B 1 109 ? -13.564 -46.222 2.922 1.00 11.58 141 THR B O 1
ATOM 6404 N N . TRP B 1 110 ? -15.378 -47.507 2.517 1.00 11.22 142 TRP B N 1
ATOM 6405 C CA . TRP B 1 110 ? -14.733 -48.726 3.049 1.00 10.22 142 TRP B CA 1
ATOM 6406 C C . TRP B 1 110 ? -15.103 -49.938 2.217 1.00 10.70 142 TRP B C 1
ATOM 6407 O O . TRP B 1 110 ? -16.187 -49.948 1.604 1.00 11.90 142 TRP B O 1
ATOM 6418 N N . GLN B 1 111 ? -14.259 -50.985 2.276 1.00 11.16 143 GLN B N 1
ATOM 6419 C CA . GLN B 1 111 ? -14.636 -52.311 1.806 1.00 11.78 143 GLN B CA 1
ATOM 6420 C C . GLN B 1 111 ? -14.460 -53.226 3.036 1.00 11.21 143 GLN B C 1
ATOM 6421 O O . GLN B 1 111 ? -13.631 -53.004 3.926 1.00 11.51 143 GLN B O 1
ATOM 6427 N N . ALA B 1 112 ? -15.297 -54.258 3.090 1.00 11.07 144 ALA B N 1
ATOM 6428 C CA . ALA B 1 112 ? -15.288 -55.192 4.189 1.00 10.24 144 ALA B CA 1
ATOM 6429 C C . ALA B 1 112 ? -14.803 -56.563 3.747 1.00 11.24 144 ALA B C 1
ATOM 6430 O O . ALA B 1 112 ? -15.211 -57.069 2.682 1.00 12.35 144 ALA B O 1
ATOM 6432 N N . THR B 1 113 ? -14.036 -57.206 4.631 1.00 10.49 145 THR B N 1
ATOM 6433 C CA . THR B 1 113 ? -13.708 -58.634 4.503 1.00 11.55 145 THR B CA 1
ATOM 6434 C C . THR B 1 113 ? -14.213 -59.310 5.816 1.00 13.71 145 THR B C 1
ATOM 6435 O O . THR B 1 113 ? -13.591 -59.122 6.913 1.00 10.74 145 THR B O 1
ATOM 6439 N N . PRO B 1 114 ? -15.269 -60.121 5.718 1.00 13.13 146 PRO B N 1
ATOM 6440 C CA . PRO B 1 114 ? -15.728 -60.879 6.856 1.00 15.08 146 PRO B CA 1
ATOM 6441 C C . PRO B 1 114 ? -14.708 -61.873 7.337 1.00 13.38 146 PRO B C 1
ATOM 6442 O O . PRO B 1 114 ? -13.928 -62.427 6.578 1.00 13.13 146 PRO B O 1
ATOM 6446 N N . LEU B 1 115 ? -14.643 -61.999 8.668 1.00 10.60 147 LEU B N 1
ATOM 6447 C CA . LEU B 1 115 ? -13.835 -62.942 9.366 1.00 10.95 147 LEU B CA 1
ATOM 6448 C C . LEU B 1 115 ? -14.651 -64.149 9.759 1.00 9.90 147 LEU B C 1
ATOM 6449 O O . LEU B 1 115 ? -15.854 -64.058 9.984 1.00 10.39 147 LEU B O 1
ATOM 6454 N N . PRO B 1 116 ? -14.014 -65.292 9.902 1.00 10.43 148 PRO B N 1
ATOM 6455 C CA . PRO B 1 116 ? -14.733 -66.496 10.289 1.00 10.54 148 PRO B CA 1
ATOM 6456 C C . PRO B 1 116 ? -14.979 -66.691 11.776 1.00 10.32 148 PRO B C 1
ATOM 6457 O O . PRO B 1 116 ? -15.110 -67.828 12.253 1.00 10.88 148 PRO B O 1
ATOM 6461 N N . PHE B 1 117 ? -15.023 -65.607 12.525 1.00 8.56 149 PHE B N 1
ATOM 6462 C CA . PHE B 1 117 ? -15.267 -65.609 13.928 1.00 9.33 149 PHE B CA 1
ATOM 6463 C C . PHE B 1 117 ? -15.844 -64.233 14.324 1.00 9.64 149 PHE B C 1
ATOM 6464 O O . PHE B 1 117 ? -15.815 -63.306 13.480 1.00 9.04 149 PHE B O 1
ATOM 6472 N N . LYS B 1 118 ? -16.364 -64.140 15.560 1.00 8.90 150 LYS B N 1
ATOM 6473 C CA . LYS B 1 118 ? -16.918 -62.917 16.114 1.00 9.35 150 LYS B CA 1
ATOM 6474 C C . LYS B 1 118 ? -15.819 -61.959 16.621 1.00 9.33 150 LYS B C 1
ATOM 6475 O O . LYS B 1 118 ? -14.707 -62.367 17.016 1.00 10.81 150 LYS B O 1
ATOM 6481 N N . VAL B 1 119 ? -16.170 -60.673 16.569 1.00 9.20 151 VAL B N 1
ATOM 6482 C CA . VAL B 1 119 ? -15.351 -59.595 17.128 1.00 9.37 151 VAL B CA 1
ATOM 6483 C C . VAL B 1 119 ? -16.181 -58.909 18.208 1.00 9.54 151 VAL B C 1
ATOM 6484 O O . VAL B 1 119 ? -17.387 -58.676 18.048 1.00 9.64 151 VAL B O 1
ATOM 6488 N N . GLY B 1 120 ? -15.539 -58.619 19.339 1.00 9.19 152 GLY B N 1
ATOM 6489 C CA . GLY B 1 120 ? -16.210 -58.184 20.548 1.00 8.52 152 GLY B CA 1
ATOM 6490 C C . GLY B 1 120 ? -16.088 -56.750 20.900 1.00 8.65 152 GLY B C 1
ATOM 6491 O O . GLY B 1 120 ? -15.673 -56.461 22.031 1.00 8.42 152 GLY B O 1
ATOM 6492 N N . GLY B 1 121 ? -16.474 -55.856 19.986 1.00 8.70 153 GLY B N 1
ATOM 6493 C CA . GLY B 1 121 ? -16.317 -54.440 20.268 1.00 9.01 153 GLY B CA 1
ATOM 6494 C C . GLY B 1 121 ? -16.994 -53.925 21.523 1.00 8.50 153 GLY B C 1
ATOM 6495 O O . GLY B 1 121 ? -16.531 -52.930 22.114 1.00 9.35 153 GLY B O 1
ATOM 6496 N N . ASN B 1 122 ? -18.027 -54.604 22.047 1.00 8.12 154 ASN B N 1
ATOM 6497 C CA . ASN B 1 122 ? -18.561 -54.223 23.327 1.00 8.77 154 ASN B CA 1
ATOM 6498 C C . ASN B 1 122 ? -18.480 -55.361 24.337 1.00 8.42 154 ASN B C 1
ATOM 6499 O O . ASN B 1 122 ? -19.375 -55.491 25.202 1.00 9.20 154 ASN B O 1
ATOM 6504 N N . MET B 1 123 ? -17.409 -56.138 24.291 1.00 7.86 155 MET B N 1
ATOM 6505 C CA . MET B 1 123 ? -17.201 -57.243 25.225 1.00 8.39 155 MET B CA 1
ATOM 6506 C C . MET B 1 123 ? -16.149 -56.830 26.272 1.00 9.42 155 MET B C 1
ATOM 6507 O O . MET B 1 123 ? -15.360 -55.844 26.099 1.00 8.96 155 MET B O 1
ATOM 6512 N N . PRO B 1 124 ? -15.985 -57.621 27.362 1.00 9.58 156 PRO B N 1
ATOM 6513 C CA . PRO B 1 124 ? -14.893 -57.509 28.243 1.00 9.10 156 PRO B CA 1
ATOM 6514 C C . PRO B 1 124 ? -13.568 -57.601 27.491 1.00 8.94 156 PRO B C 1
ATOM 6515 O O . PRO B 1 124 ? -13.449 -58.367 26.526 1.00 9.97 156 PRO B O 1
ATOM 6519 N N . GLY B 1 125 ? -12.595 -56.786 27.884 1.00 8.38 157 GLY B N 1
ATOM 6520 C CA . GLY B 1 125 ? -11.290 -56.792 27.279 1.00 8.85 157 GLY B CA 1
ATOM 6521 C C . GLY B 1 125 ? -11.071 -55.749 26.136 1.00 8.95 157 GLY B C 1
ATOM 6522 O O . GLY B 1 125 ? -9.945 -55.574 25.631 1.00 9.45 157 GLY B O 1
ATOM 6523 N N . ARG B 1 126 ? -12.122 -55.039 25.786 1.00 8.36 158 ARG B N 1
ATOM 6524 C CA . ARG B 1 126 ? -12.105 -54.123 24.629 1.00 8.42 158 ARG B CA 1
ATOM 6525 C C . ARG B 1 126 ? -11.163 -52.942 24.716 1.00 8.47 158 ARG B C 1
ATOM 6526 O O . ARG B 1 126 ? -10.950 -52.325 23.699 1.00 7.46 158 ARG B O 1
ATOM 6534 N N . GLY B 1 127 ? -10.702 -52.600 25.922 1.00 8.40 159 GLY B N 1
ATOM 6535 C CA . GLY B 1 127 ? -9.701 -51.565 26.080 1.00 9.18 159 GLY B CA 1
ATOM 6536 C C . GLY B 1 127 ? -8.275 -51.986 25.843 1.00 8.54 159 GLY B C 1
ATOM 6537 O O . GLY B 1 127 ? -7.405 -51.158 25.854 1.00 9.25 159 GLY B O 1
ATOM 6538 N N . MET B 1 128 ? -8.022 -53.308 25.771 1.00 8.90 160 MET B N 1
ATOM 6539 C CA . MET B 1 128 ? -6.703 -53.781 25.459 1.00 8.31 160 MET B CA 1
ATOM 6540 C C . MET B 1 128 ? -6.477 -53.622 23.944 1.00 8.36 160 MET B C 1
ATOM 6541 O O . MET B 1 128 ? -7.371 -53.748 23.164 1.00 9.55 160 MET B O 1
ATOM 6546 N N . GLY B 1 129 ? -5.269 -53.236 23.534 1.00 7.84 161 GLY B N 1
ATOM 6547 C CA . GLY B 1 129 ? -5.001 -53.046 22.167 1.00 8.99 161 GLY B CA 1
ATOM 6548 C C . GLY B 1 129 ? -3.791 -52.244 21.901 1.00 9.28 161 GLY B C 1
ATOM 6549 O O . GLY B 1 129 ? -3.026 -51.963 22.811 1.00 11.21 161 GLY B O 1
ATOM 6550 N N . GLU B 1 130 ? -3.560 -51.896 20.621 1.00 9.16 162 GLU B N 1
ATOM 6551 C CA . GLU B 1 130 ? -4.415 -52.212 19.470 1.00 8.47 162 GLU B CA 1
ATOM 6552 C C . GLU B 1 130 ? -4.098 -53.586 18.895 1.00 8.46 162 GLU B C 1
ATOM 6553 O O . GLU B 1 130 ? -2.916 -53.880 18.626 1.00 9.52 162 GLU B O 1
ATOM 6559 N N . ARG B 1 131 ? -5.146 -54.366 18.687 1.00 7.40 163 ARG B N 1
ATOM 6560 C CA . ARG B 1 131 ? -5.064 -55.713 18.140 1.00 8.18 163 ARG B CA 1
ATOM 6561 C C . ARG B 1 131 ? -4.699 -55.704 16.660 1.00 9.34 163 ARG B C 1
ATOM 6562 O O . ARG B 1 131 ? -4.052 -56.681 16.158 1.00 8.32 163 ARG B O 1
ATOM 6570 N N . LEU B 1 132 ? -5.057 -54.638 15.945 1.00 8.87 164 LEU B N 1
ATOM 6571 C CA . LEU B 1 132 ? -4.756 -54.510 14.533 1.00 10.39 164 LEU B CA 1
ATOM 6572 C C . LEU B 1 132 ? -3.510 -53.637 14.371 1.00 10.99 164 LEU B C 1
ATOM 6573 O O . LEU B 1 132 ? -3.449 -52.549 14.934 1.00 13.66 164 LEU B O 1
ATOM 6578 N N . ALA B 1 133 ? -2.529 -54.054 13.588 1.00 9.48 165 ALA B N 1
ATOM 6579 C CA . ALA B 1 133 ? -1.268 -53.301 13.402 1.00 9.33 165 ALA B CA 1
ATOM 6580 C C . ALA B 1 133 ? -0.694 -53.538 11.991 1.00 10.20 165 ALA B C 1
ATOM 6581 O O . ALA B 1 133 ? -0.683 -54.670 11.468 1.00 10.18 165 ALA B O 1
ATOM 6583 N N . ILE B 1 134 ? -0.211 -52.443 11.400 1.00 9.04 166 ILE B N 1
ATOM 6584 C CA . ILE B 1 134 ? 0.339 -52.407 10.023 1.00 9.07 166 ILE B CA 1
ATOM 6585 C C . ILE B 1 134 ? 1.868 -52.399 10.190 1.00 9.24 166 ILE B C 1
ATOM 6586 O O . ILE B 1 134 ? 2.417 -51.656 10.957 1.00 10.04 166 ILE B O 1
ATOM 6591 N N . ASP B 1 135 ? 2.549 -53.195 9.361 1.00 8.76 167 ASP B N 1
ATOM 6592 C CA . ASP B 1 135 ? 4.004 -53.176 9.365 1.00 9.58 167 ASP B CA 1
ATOM 6593 C C . ASP B 1 135 ? 4.428 -51.728 8.874 1.00 10.00 167 ASP B C 1
ATOM 6594 O O . ASP B 1 135 ? 4.065 -51.306 7.737 1.00 10.54 167 ASP B O 1
ATOM 6599 N N . PRO B 1 136 ? 5.262 -51.058 9.690 1.00 10.56 168 PRO B N 1
ATOM 6600 C CA . PRO B 1 136 ? 5.600 -49.663 9.384 1.00 10.99 168 PRO B CA 1
ATOM 6601 C C . PRO B 1 136 ? 6.555 -49.587 8.214 1.00 12.11 168 PRO B C 1
ATOM 6602 O O . PRO B 1 136 ? 6.753 -48.477 7.673 1.00 13.34 168 PRO B O 1
ATOM 6606 N N . ASN B 1 137 ? 7.182 -50.701 7.851 1.00 11.73 169 ASN B N 1
ATOM 6607 C CA . ASN B 1 137 ? 8.167 -50.746 6.747 1.00 11.14 169 ASN B CA 1
ATOM 6608 C C . ASN B 1 137 ? 7.602 -51.396 5.475 1.00 13.58 169 ASN B C 1
ATOM 6609 O O . ASN B 1 137 ? 8.148 -51.228 4.372 1.00 16.41 169 ASN B O 1
ATOM 6614 N N . ARG B 1 138 ? 6.479 -52.074 5.597 1.00 12.39 170 ARG B N 1
ATOM 6615 C CA . ARG B 1 138 ? 5.895 -52.746 4.461 1.00 11.30 170 ARG B CA 1
ATOM 6616 C C . ARG B 1 138 ? 4.398 -52.839 4.610 1.00 10.93 170 ARG B C 1
ATOM 6617 O O . ARG B 1 138 ? 3.861 -53.792 5.235 1.00 10.89 170 ARG B O 1
ATOM 6625 N N . ASN B 1 139 ? 3.711 -51.809 4.150 1.00 10.37 171 ASN B N 1
ATOM 6626 C CA . ASN B 1 139 ? 2.312 -51.588 4.495 1.00 10.90 171 ASN B CA 1
ATOM 6627 C C . ASN B 1 139 ? 1.305 -52.459 3.843 1.00 10.36 171 ASN B C 1
ATOM 6628 O O . ASN B 1 139 ? 0.114 -52.315 4.076 1.00 11.28 171 ASN B O 1
ATOM 6633 N N . SER B 1 140 ? 1.756 -53.470 3.072 1.00 9.78 172 SER B N 1
ATOM 6634 C CA . SER B 1 140 ? 0.912 -54.521 2.608 1.00 9.40 172 SER B CA 1
ATOM 6635 C C . SER B 1 140 ? 0.555 -55.510 3.727 1.00 10.10 172 SER B C 1
ATOM 6636 O O . SER B 1 140 ? -0.396 -56.294 3.551 1.00 10.61 172 SER B O 1
ATOM 6639 N N . ILE B 1 141 ? 1.363 -55.508 4.773 1.00 9.56 173 ILE B N 1
ATOM 6640 C CA . ILE B 1 141 ? 1.285 -56.547 5.858 1.00 9.49 173 ILE B CA 1
ATOM 6641 C C . ILE B 1 141 ? 0.503 -55.956 7.023 1.00 8.90 173 ILE B C 1
ATOM 6642 O O . ILE B 1 141 ? 0.882 -54.904 7.568 1.00 9.33 173 ILE B O 1
ATOM 6647 N N . ILE B 1 142 ? -0.567 -56.632 7.427 1.00 9.12 174 ILE B N 1
ATOM 6648 C CA . ILE B 1 142 ? -1.374 -56.179 8.574 1.00 9.59 174 ILE B CA 1
ATOM 6649 C C . ILE B 1 142 ? -1.658 -57.421 9.412 1.00 9.04 174 ILE B C 1
ATOM 6650 O O . ILE B 1 142 ? -1.999 -58.479 8.871 1.00 9.64 174 ILE B O 1
ATOM 6655 N N . TYR B 1 143 ? -1.536 -57.264 10.736 1.00 8.61 175 TYR B N 1
ATOM 6656 C CA . TYR B 1 143 ? -1.873 -58.361 11.664 1.00 8.04 175 TYR B CA 1
ATOM 6657 C C . TYR B 1 143 ? -3.101 -58.020 12.457 1.00 8.23 175 TYR B C 1
ATOM 6658 O O . TYR B 1 143 ? -3.430 -56.818 12.671 1.00 7.33 175 TYR B O 1
ATOM 6667 N N . TYR B 1 144 ? -3.789 -59.067 12.964 1.00 8.19 176 TYR B N 1
ATOM 6668 C CA . TYR B 1 144 ? -4.924 -58.848 13.826 1.00 8.32 176 TYR B CA 1
ATOM 6669 C C . TYR B 1 144 ? -4.858 -59.944 14.916 1.00 8.22 176 TYR B C 1
ATOM 6670 O O . TYR B 1 144 ? -4.930 -61.155 14.585 1.00 8.54 176 TYR B O 1
ATOM 6679 N N . GLY B 1 145 ? -4.806 -59.485 16.170 1.00 8.58 177 GLY B N 1
ATOM 6680 C CA . GLY B 1 145 ? -4.910 -60.438 17.304 1.00 8.83 177 GLY B CA 1
ATOM 6681 C C . GLY B 1 145 ? -6.387 -60.694 17.558 1.00 9.15 177 GLY B C 1
ATOM 6682 O O . GLY B 1 145 ? -7.142 -59.793 17.941 1.00 8.36 177 GLY B O 1
ATOM 6683 N N . ALA B 1 146 ? -6.771 -61.943 17.381 1.00 9.10 178 ALA B N 1
ATOM 6684 C CA . ALA B 1 146 ? -8.177 -62.279 17.465 1.00 8.22 178 ALA B CA 1
ATOM 6685 C C . ALA B 1 146 ? -8.595 -62.746 18.908 1.00 7.95 178 ALA B C 1
ATOM 6686 O O . ALA B 1 146 ? -7.777 -63.184 19.737 1.00 8.88 178 ALA B O 1
ATOM 6688 N N . GLU B 1 147 ? -9.917 -62.699 19.163 1.00 8.65 179 GLU B N 1
ATOM 6689 C CA . GLU B 1 147 ? -10.509 -63.274 20.359 1.00 9.08 179 GLU B CA 1
ATOM 6690 C C . GLU B 1 147 ? -10.816 -64.722 20.191 1.00 10.26 179 GLU B C 1
ATOM 6691 O O . GLU B 1 147 ? -10.755 -65.275 19.081 1.00 11.69 179 GLU B O 1
ATOM 6697 N N . GLY B 1 148 ? -11.219 -65.386 21.280 1.00 10.42 180 GLY B N 1
ATOM 6698 C CA . GLY B 1 148 ? -11.804 -66.699 21.173 1.00 10.56 180 GLY B CA 1
ATOM 6699 C C . GLY B 1 148 ? -10.811 -67.846 21.234 1.00 12.15 180 GLY B C 1
ATOM 6700 O O . GLY B 1 148 ? -11.255 -68.994 21.392 1.00 15.76 180 GLY B O 1
ATOM 6701 N N . GLY B 1 149 ? -9.533 -67.574 21.180 1.00 11.39 181 GLY B N 1
ATOM 6702 C CA . GLY B 1 149 ? -8.555 -68.602 20.923 1.00 11.97 181 GLY B CA 1
ATOM 6703 C C . GLY B 1 149 ? -8.278 -68.812 19.430 1.00 12.34 181 GLY B C 1
ATOM 6704 O O . GLY B 1 149 ? -7.455 -69.680 19.066 1.00 15.60 181 GLY B O 1
ATOM 6705 N N . ASN B 1 150 ? -8.857 -67.988 18.569 1.00 11.39 182 ASN B N 1
ATOM 6706 C CA . ASN B 1 150 ? -8.549 -68.072 17.125 1.00 11.66 182 ASN B CA 1
ATOM 6707 C C . ASN B 1 150 ? -7.138 -67.624 16.792 1.00 12.36 182 ASN B C 1
ATOM 6708 O O . ASN B 1 150 ? -6.671 -67.969 15.674 1.00 12.39 182 ASN B O 1
ATOM 6713 N N . GLY B 1 151 ? -6.422 -66.998 17.750 1.00 10.23 183 GLY B N 1
ATOM 6714 C CA . GLY B 1 151 ? -5.055 -66.715 17.543 1.00 9.06 183 GLY B CA 1
ATOM 6715 C C . GLY B 1 151 ? -4.717 -65.454 16.768 1.00 9.12 183 GLY B C 1
ATOM 6716 O O . GLY B 1 151 ? -5.412 -64.440 16.862 1.00 10.19 183 GLY B O 1
ATOM 6717 N N . LEU B 1 152 ? -3.597 -65.503 16.043 1.00 9.20 184 LEU B N 1
ATOM 6718 C CA . LEU B 1 152 ? -3.050 -64.347 15.315 1.00 9.17 184 LEU B CA 1
ATOM 6719 C C . LEU B 1 152 ? -3.374 -64.533 13.878 1.00 9.94 184 LEU B C 1
ATOM 6720 O O . LEU B 1 152 ? -3.150 -65.599 13.301 1.00 9.47 184 LEU B O 1
ATOM 6725 N N . TRP B 1 153 ? -3.907 -63.457 13.296 1.00 10.11 185 TRP B N 1
ATOM 6726 C CA . TRP B 1 153 ? -4.384 -63.469 11.881 1.00 10.23 185 TRP B CA 1
ATOM 6727 C C . TRP B 1 153 ? -3.607 -62.402 11.122 1.00 9.45 185 TRP B C 1
ATOM 6728 O O . TRP B 1 153 ? -3.065 -61.496 11.701 1.00 9.20 185 TRP B O 1
ATOM 6739 N N . ARG B 1 154 ? -3.488 -62.607 9.820 1.00 9.99 186 ARG B N 1
ATOM 6740 C CA . ARG B 1 154 ? -2.665 -61.727 8.994 1.00 9.89 186 ARG B CA 1
ATOM 6741 C C . ARG B 1 154 ? -3.197 -61.551 7.599 1.00 9.44 186 ARG B C 1
ATOM 6742 O O . ARG B 1 154 ? -3.732 -62.485 6.986 1.00 11.41 186 ARG B O 1
ATOM 6750 N N . SER B 1 155 ? -2.908 -60.382 7.081 1.00 8.84 187 SER B N 1
ATOM 6751 C CA . SER B 1 155 ? -3.080 -60.090 5.654 1.00 9.38 187 SER B CA 1
ATOM 6752 C C . SER B 1 155 ? -1.768 -59.667 5.086 1.00 9.73 187 SER B C 1
ATOM 6753 O O . SER B 1 155 ? -1.038 -58.882 5.702 1.00 10.14 187 SER B O 1
ATOM 6756 N N . THR B 1 156 ? -1.502 -60.131 3.873 1.00 9.61 188 THR B N 1
ATOM 6757 C CA . THR B 1 156 ? -0.322 -59.642 3.117 1.00 10.78 188 THR B CA 1
ATOM 6758 C C . THR B 1 156 ? -0.707 -58.863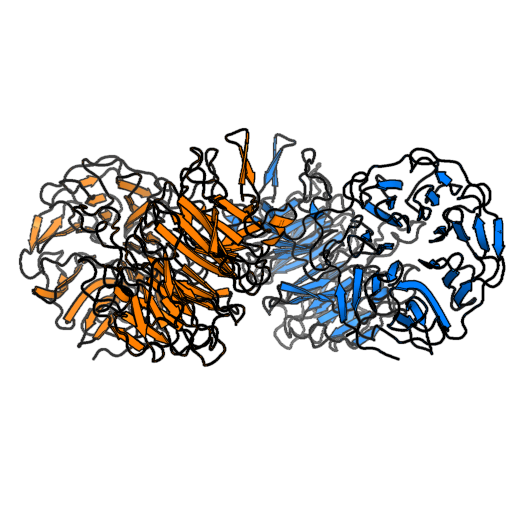 1.856 1.00 10.52 188 THR B C 1
ATOM 6759 O O . THR B 1 156 ? 0.142 -58.601 0.997 1.00 12.02 188 THR B O 1
ATOM 6763 N N . ASP B 1 157 ? -1.969 -58.513 1.730 1.00 10.51 189 ASP B N 1
ATOM 6764 C CA . ASP B 1 157 ? -2.484 -57.746 0.547 1.00 11.64 189 ASP B CA 1
ATOM 6765 C C . ASP B 1 157 ? -3.313 -56.545 0.954 1.00 11.26 189 ASP B C 1
ATOM 6766 O O . ASP B 1 157 ? -4.398 -56.316 0.417 1.00 12.52 189 ASP B O 1
ATOM 6771 N N . TYR B 1 158 ? -2.765 -55.751 1.878 1.00 11.04 190 TYR B N 1
ATOM 6772 C CA A TYR B 1 158 ? -3.373 -54.475 2.295 0.50 11.36 190 TYR B CA 1
ATOM 6773 C CA B TYR B 1 158 ? -3.360 -54.483 2.274 0.50 11.13 190 TYR B CA 1
ATOM 6774 C C . TYR B 1 158 ? -4.770 -54.665 2.851 1.00 12.21 190 TYR B C 1
ATOM 6775 O O . TYR B 1 158 ? -5.653 -53.823 2.632 1.00 11.49 190 TYR B O 1
ATOM 6792 N N . GLY B 1 159 ? -4.988 -55.799 3.546 1.00 12.29 191 GLY B N 1
ATOM 6793 C CA . GLY B 1 159 ? -6.207 -56.039 4.255 1.00 12.25 191 GLY B CA 1
ATOM 6794 C C . GLY B 1 159 ? -7.338 -56.659 3.458 1.00 14.38 191 GLY B C 1
ATOM 6795 O O . GLY B 1 159 ? -8.438 -56.856 4.029 1.00 14.24 191 GLY B O 1
ATOM 6796 N N . ALA B 1 160 ? -7.094 -56.966 2.187 1.00 12.85 192 ALA B N 1
ATOM 6797 C CA . ALA B 1 160 ? -8.148 -57.546 1.350 1.00 14.49 192 ALA B CA 1
ATOM 6798 C C . ALA B 1 160 ? -8.530 -58.986 1.768 1.00 13.13 192 ALA B C 1
ATOM 6799 O O . ALA B 1 160 ? -9.752 -59.318 1.880 1.00 13.00 192 ALA B O 1
ATOM 6801 N N . THR B 1 161 ? -7.511 -59.777 2.069 1.00 12.11 193 THR B N 1
ATOM 6802 C CA . THR B 1 161 ? -7.743 -61.158 2.470 1.00 13.40 193 THR B CA 1
ATOM 6803 C C . THR B 1 161 ? -6.945 -61.441 3.718 1.00 11.90 193 THR B C 1
ATOM 6804 O O . THR B 1 161 ? -5.860 -60.929 3.902 1.00 12.56 193 THR B O 1
ATOM 6808 N N . TRP B 1 162 ? -7.521 -62.324 4.546 1.00 12.64 194 TRP B N 1
ATOM 6809 C CA . TRP B 1 162 ? -7.021 -62.602 5.895 1.00 11.09 194 TRP B CA 1
ATOM 6810 C C . TRP B 1 162 ? -6.947 -64.098 6.105 1.00 11.57 194 TRP B C 1
ATOM 6811 O O . TRP B 1 162 ? -7.841 -64.839 5.627 1.00 12.42 194 TRP B O 1
ATOM 6822 N N . ALA B 1 163 ? -5.894 -64.557 6.807 1.00 10.78 195 ALA B N 1
ATOM 6823 C CA . ALA B 1 163 ? -5.756 -65.962 7.172 1.00 10.63 195 ALA B CA 1
ATOM 6824 C C . ALA B 1 163 ? -5.037 -66.127 8.471 1.00 10.35 195 ALA B C 1
ATOM 6825 O O . ALA B 1 163 ? -4.350 -65.208 8.931 1.00 10.21 195 ALA B O 1
ATOM 6827 N N . LYS B 1 164 ? -5.253 -67.269 9.074 1.00 11.16 196 LYS B N 1
ATOM 6828 C CA . LYS B 1 164 ? -4.627 -67.581 10.336 1.00 11.09 196 LYS B CA 1
ATOM 6829 C C . LYS B 1 164 ? -3.107 -67.775 10.172 1.00 9.71 196 LYS B C 1
ATOM 6830 O O . LYS B 1 164 ? -2.640 -68.420 9.193 1.00 10.71 196 LYS B O 1
ATOM 6836 N N . VAL B 1 165 ? -2.338 -67.233 11.116 1.00 9.25 197 VAL B N 1
ATOM 6837 C CA . VAL B 1 165 ? -0.851 -67.464 11.170 1.00 9.09 197 VAL B CA 1
ATOM 6838 C C . VAL B 1 165 ? -0.698 -68.817 11.843 1.00 8.45 197 VAL B C 1
ATOM 6839 O O . VAL B 1 165 ? -0.795 -68.933 13.043 1.00 9.69 197 VAL B O 1
ATOM 6843 N N . SER B 1 166 ? -0.420 -69.852 11.046 1.00 8.84 198 SER B N 1
ATOM 6844 C CA A SER B 1 166 ? -0.303 -71.211 11.563 0.50 9.61 198 SER B CA 1
ATOM 6845 C CA B SER B 1 166 ? -0.258 -71.236 11.511 0.50 9.12 198 SER B CA 1
ATOM 6846 C C . SER B 1 166 ? 0.831 -71.381 12.579 1.00 9.75 198 SER B C 1
ATOM 6847 O O . SER B 1 166 ? 0.716 -72.252 13.501 1.00 10.88 198 SER B O 1
ATOM 6852 N N . SER B 1 167 ? 1.912 -70.603 12.501 1.00 9.73 199 SER B N 1
ATOM 6853 C CA . SER B 1 167 ? 3.068 -70.804 13.384 1.00 10.32 199 SER B CA 1
ATOM 6854 C C . SER B 1 167 ? 2.899 -70.033 14.709 1.00 10.87 199 SER B C 1
ATOM 6855 O O . SER B 1 167 ? 3.811 -70.066 15.551 1.00 12.44 199 SER B O 1
ATOM 6858 N N . PHE B 1 168 ? 1.749 -69.361 14.902 1.00 9.31 200 PHE B N 1
ATOM 6859 C CA . PHE B 1 168 ? 1.490 -68.687 16.188 1.00 10.25 200 PHE B CA 1
ATOM 6860 C C . PHE B 1 168 ? 0.483 -69.556 16.940 1.00 11.60 200 PHE B C 1
ATOM 6861 O O . PHE B 1 168 ? -0.671 -69.782 16.472 1.00 12.80 200 PHE B O 1
ATOM 6869 N N . THR B 1 169 ? 0.935 -70.152 18.032 1.00 11.87 201 THR B N 1
ATOM 6870 C CA . THR B 1 169 ? 0.115 -71.250 18.542 1.00 14.93 201 THR B CA 1
ATOM 6871 C C . THR B 1 169 ? -0.396 -71.058 19.962 1.00 15.07 201 THR B C 1
ATOM 6872 O O . THR B 1 169 ? -0.562 -72.050 20.679 1.00 23.74 201 THR B O 1
ATOM 6876 N N . ASN B 1 170 ? -0.525 -69.827 20.399 1.00 12.76 202 ASN B N 1
ATOM 6877 C CA . ASN B 1 170 ? -1.171 -69.576 21.703 1.00 11.41 202 ASN B CA 1
ATOM 6878 C C . ASN B 1 170 ? -2.240 -68.572 21.458 1.00 13.04 202 ASN B C 1
ATOM 6879 O O . ASN B 1 170 ? -1.935 -67.379 21.307 1.00 13.86 202 ASN B O 1
ATOM 6884 N N . GLY B 1 171 ? -3.487 -68.997 21.532 1.00 10.70 203 GLY B N 1
ATOM 6885 C CA . GLY B 1 171 ? -4.596 -68.077 21.359 1.00 11.23 203 GLY B CA 1
ATOM 6886 C C . GLY B 1 171 ? -5.125 -67.405 22.614 1.00 10.57 203 GLY B C 1
ATOM 6887 O O . GLY B 1 171 ? -6.134 -66.675 22.541 1.00 10.73 203 GLY B O 1
ATOM 6888 N N . GLY B 1 172 ? -4.493 -67.665 23.758 1.00 10.02 204 GLY B N 1
ATOM 6889 C CA . GLY B 1 172 ? -4.957 -67.158 24.965 1.00 10.09 204 GLY B CA 1
ATOM 6890 C C . GLY B 1 172 ? -5.932 -68.072 25.703 1.00 9.39 204 GLY B C 1
ATOM 6891 O O . GLY B 1 172 ? -6.656 -68.859 25.087 1.00 11.36 204 GLY B O 1
ATOM 6892 N N . ASN B 1 173 ? -5.923 -67.950 27.026 1.00 9.23 205 ASN B N 1
ATOM 6893 C CA . ASN B 1 173 ? -6.744 -68.844 27.867 1.00 9.74 205 ASN B CA 1
ATOM 6894 C C . ASN B 1 173 ? -7.451 -68.154 29.005 1.00 10.39 205 ASN B C 1
ATOM 6895 O O . ASN B 1 173 ? -7.923 -68.842 29.920 1.00 12.77 205 ASN B O 1
ATOM 6900 N N . TYR B 1 174 ? -7.514 -66.829 28.985 1.00 9.17 206 TYR B N 1
ATOM 6901 C CA . TYR B 1 174 ? -8.194 -66.047 29.999 1.00 9.35 206 TYR B CA 1
ATOM 6902 C C . TYR B 1 174 ? -9.556 -65.588 29.524 1.00 9.00 206 TYR B C 1
ATOM 6903 O O . TYR B 1 174 ? -9.701 -65.002 28.443 1.00 8.59 206 TYR B O 1
ATOM 6912 N N . ALA B 1 175 ? -10.587 -65.880 30.344 1.00 10.04 207 ALA B N 1
ATOM 6913 C CA . ALA B 1 175 ? -11.872 -65.189 30.280 1.00 10.08 207 ALA B CA 1
ATOM 6914 C C . ALA B 1 175 ? -12.078 -64.582 31.696 1.00 10.61 207 ALA B C 1
ATOM 6915 O O . ALA B 1 175 ? -11.624 -65.148 32.656 1.00 10.96 207 ALA B O 1
ATOM 6917 N N . GLN B 1 176 ? -12.765 -63.468 31.757 1.00 10.23 208 GLN B N 1
ATOM 6918 C CA . GLN B 1 176 ? -13.034 -62.785 33.024 1.00 10.80 208 GLN B CA 1
ATOM 6919 C C . GLN B 1 176 ? -13.673 -63.720 34.051 1.00 11.69 208 GLN B C 1
ATOM 6920 O O . GLN B 1 176 ? -13.214 -63.761 35.178 1.00 11.77 208 GLN B O 1
ATOM 6926 N N . ASP B 1 177 ? -14.736 -64.409 33.676 1.00 10.66 209 ASP B N 1
ATOM 6927 C CA . ASP B 1 177 ? -15.410 -65.386 34.496 1.00 11.23 209 ASP B CA 1
ATOM 6928 C C . ASP B 1 177 ? -15.917 -66.504 33.565 1.00 11.12 209 ASP B C 1
ATOM 6929 O O . ASP B 1 177 ? -17.001 -66.380 32.958 1.00 10.06 209 ASP B O 1
ATOM 6934 N N . PRO B 1 178 ? -15.141 -67.614 33.436 1.00 11.84 210 PRO B N 1
ATOM 6935 C CA . PRO B 1 178 ? -15.497 -68.708 32.566 1.00 12.98 210 PRO B CA 1
ATOM 6936 C C . PRO B 1 178 ? -16.754 -69.441 32.922 1.00 12.09 210 PRO B C 1
ATOM 6937 O O . PRO B 1 178 ? -17.176 -70.260 32.118 1.00 14.38 210 PRO B O 1
ATOM 6941 N N . ASN B 1 179 ? -17.408 -69.114 34.035 1.00 12.50 211 ASN B N 1
ATOM 6942 C CA . ASN B 1 179 ? -18.641 -69.804 34.418 1.00 13.67 211 ASN B CA 1
ATOM 6943 C C . ASN B 1 179 ? -19.786 -68.853 34.476 1.00 11.89 211 ASN B C 1
ATOM 6944 O O . ASN B 1 179 ? -20.851 -69.208 35.004 1.00 12.89 211 ASN B O 1
ATOM 6949 N N . ASP B 1 180 ? -19.648 -67.618 33.905 1.00 12.24 212 ASP B N 1
ATOM 6950 C CA . ASP B 1 180 ? -20.744 -66.682 33.982 1.00 11.48 212 ASP B CA 1
ATOM 6951 C C . ASP B 1 180 ? -22.033 -67.211 33.384 1.00 10.73 212 ASP B C 1
ATOM 6952 O O . ASP B 1 180 ? -22.153 -67.486 32.166 1.00 11.32 212 ASP B O 1
ATOM 6957 N N . PRO B 1 181 ? -23.092 -67.333 34.186 1.00 11.77 213 PRO B N 1
ATOM 6958 C CA . PRO B 1 181 ? -24.337 -67.808 33.599 1.00 12.49 213 PRO B CA 1
ATOM 6959 C C . PRO B 1 181 ? -25.033 -66.931 32.604 1.00 12.15 213 PRO B C 1
ATOM 6960 O O . PRO B 1 181 ? -25.831 -67.386 31.818 1.00 12.12 213 PRO B O 1
ATOM 6964 N N . ASN B 1 182 ? -24.717 -65.626 32.662 1.00 11.96 214 ASN B N 1
ATOM 6965 C CA . ASN B 1 182 ? -25.251 -64.654 31.733 1.00 11.94 214 ASN B CA 1
ATOM 6966 C C . ASN B 1 182 ? -24.594 -64.725 30.344 1.00 11.44 214 ASN B C 1
ATOM 6967 O O . ASN B 1 182 ? -25.012 -64.026 29.421 1.00 11.66 214 ASN B O 1
ATOM 6972 N N . ASP B 1 183 ? -23.485 -65.480 30.220 1.00 10.88 215 ASP B N 1
ATOM 6973 C CA . ASP B 1 183 ? -22.829 -65.720 28.938 1.00 9.82 215 ASP B CA 1
ATOM 6974 C C . ASP B 1 183 ? -22.295 -64.398 28.348 1.00 9.72 215 ASP B C 1
ATOM 6975 O O . ASP B 1 183 ? -22.302 -64.212 27.106 1.00 10.66 215 ASP B O 1
ATOM 6980 N N . TYR B 1 184 ? -21.787 -63.537 29.244 1.00 9.76 216 TYR B N 1
ATOM 6981 C CA . TYR B 1 184 ? -21.164 -62.281 28.795 1.00 10.94 216 TYR B CA 1
ATOM 6982 C C . TYR B 1 184 ? -19.712 -62.171 29.221 1.00 10.29 216 TYR B C 1
ATOM 6983 O O . TYR B 1 184 ? -18.885 -61.645 28.451 1.00 10.69 216 TYR B O 1
ATOM 6992 N N . LEU B 1 185 ? -19.353 -62.591 30.442 1.00 8.67 217 LEU B N 1
ATOM 6993 C CA . LEU B 1 185 ? -18.015 -62.487 30.978 1.00 10.29 217 LEU B CA 1
ATOM 6994 C C . LEU B 1 185 ? -17.060 -63.661 30.650 1.00 9.38 217 LEU B C 1
ATOM 6995 O O . LEU B 1 185 ? -15.928 -63.694 31.124 1.00 9.16 217 LEU B O 1
ATOM 7000 N N . ASN B 1 186 ? -17.570 -64.621 29.893 1.00 8.74 218 ASN B N 1
ATOM 7001 C CA . ASN B 1 186 ? -16.988 -65.934 29.789 1.00 9.88 218 ASN B CA 1
ATOM 7002 C C . ASN B 1 186 ? -16.303 -66.208 28.474 1.00 10.20 218 ASN B C 1
ATOM 7003 O O . ASN B 1 186 ? -16.015 -67.352 28.164 1.00 10.54 218 ASN B O 1
ATOM 7008 N N . LYS B 1 187 ? -15.946 -65.177 27.714 1.00 9.83 219 LYS B N 1
ATOM 7009 C CA . LYS B 1 187 ? -15.357 -65.419 26.390 1.00 10.39 219 LYS B CA 1
ATOM 7010 C C . LYS B 1 187 ? -13.858 -65.133 26.434 1.00 10.04 219 LYS B C 1
ATOM 7011 O O . LYS B 1 187 ? -13.326 -64.256 27.159 1.00 10.39 219 LYS B O 1
ATOM 7017 N N . ILE B 1 188 ? -13.145 -66.018 25.736 1.00 9.69 220 ILE B N 1
ATOM 7018 C CA . ILE B 1 188 ? -11.673 -65.904 25.697 1.00 8.63 220 ILE B CA 1
ATOM 7019 C C . ILE B 1 188 ? -11.258 -64.597 25.045 1.00 9.38 220 ILE B C 1
ATOM 7020 O O . ILE B 1 188 ? -11.571 -64.356 23.862 1.00 9.79 220 ILE B O 1
ATOM 7025 N N . GLN B 1 189 ? -10.473 -63.778 25.757 1.00 8.66 221 GLN B N 1
ATOM 7026 C CA . GLN B 1 189 ? -10.122 -62.453 25.249 1.00 8.74 221 GLN B CA 1
ATOM 7027 C C . GLN B 1 189 ? -9.025 -62.483 24.193 1.00 8.98 221 GLN B C 1
ATOM 7028 O O . GLN B 1 189 ? -9.026 -61.661 23.263 1.00 9.20 221 GLN B O 1
ATOM 7034 N N . GLY B 1 190 ? -8.175 -63.489 24.252 1.00 7.81 222 GLY B N 1
ATOM 7035 C CA . GLY B 1 190 ? -7.378 -63.782 23.070 1.00 8.37 222 GLY B CA 1
ATOM 7036 C C . GLY B 1 190 ? -6.032 -63.055 22.990 1.00 7.83 222 GLY B C 1
ATOM 7037 O O . GLY B 1 190 ? -5.274 -62.934 23.957 1.00 8.47 222 GLY B O 1
ATOM 7038 N N . VAL B 1 191 ? -5.665 -62.727 21.758 1.00 8.39 223 VAL B N 1
ATOM 7039 C CA . VAL B 1 191 ? -4.394 -62.084 21.397 1.00 8.09 223 VAL B CA 1
ATOM 7040 C C . VAL B 1 191 ? -4.671 -60.585 21.270 1.00 8.78 223 VAL B C 1
ATOM 7041 O O . VAL B 1 191 ? -5.498 -60.191 20.426 1.00 9.19 223 VAL B O 1
ATOM 7045 N N . VAL B 1 192 ? -4.088 -59.791 22.227 1.00 8.68 224 VAL B N 1
ATOM 7046 C CA . VAL B 1 192 ? -4.544 -58.473 22.519 1.00 8.60 224 VAL B CA 1
ATOM 7047 C C . VAL B 1 192 ? -3.825 -57.321 21.884 1.00 8.77 224 VAL B C 1
ATOM 7048 O O . VAL B 1 192 ? -4.414 -56.200 21.856 1.00 10.45 224 VAL B O 1
ATOM 7052 N N . TRP B 1 193 ? -2.607 -57.454 21.432 1.00 7.64 225 TRP B N 1
ATOM 7053 C CA . TRP B 1 193 ? -1.984 -56.354 20.666 1.00 7.94 225 TRP B CA 1
ATOM 7054 C C . TRP B 1 193 ? -0.861 -56.909 19.845 1.00 8.85 225 TRP B C 1
ATOM 7055 O O . TRP B 1 193 ? -0.265 -57.991 20.158 1.00 8.11 225 TRP B O 1
ATOM 7066 N N . VAL B 1 194 ? -0.481 -56.161 18.824 1.00 8.10 226 VAL B N 1
ATOM 7067 C CA . VAL B 1 194 ? 0.640 -56.447 17.993 1.00 8.82 226 VAL B CA 1
ATOM 7068 C C . VAL B 1 194 ? 1.489 -55.192 17.812 1.00 9.11 226 VAL B C 1
ATOM 7069 O O . VAL B 1 194 ? 0.944 -54.159 17.503 1.00 9.74 226 VAL B O 1
ATOM 7073 N N . THR B 1 195 ? 2.777 -55.296 18.104 1.00 9.25 227 THR B N 1
ATOM 7074 C CA . THR B 1 195 ? 3.606 -54.128 18.104 1.00 9.28 227 THR B CA 1
ATOM 7075 C C . THR B 1 195 ? 4.926 -54.407 17.357 1.00 8.81 227 THR B C 1
ATOM 7076 O O . THR B 1 195 ? 5.680 -55.342 17.714 1.00 8.61 227 THR B O 1
ATOM 7080 N N . PHE B 1 196 ? 5.201 -53.618 16.302 1.00 8.43 228 PHE B N 1
ATOM 7081 C CA . PHE B 1 196 ? 6.424 -53.795 15.517 1.00 9.02 228 PHE B CA 1
ATOM 7082 C C . PHE B 1 196 ? 7.642 -53.030 16.026 1.00 10.19 228 PHE B C 1
ATOM 7083 O O . PHE B 1 196 ? 7.525 -51.965 16.677 1.00 11.85 228 PHE B O 1
ATOM 7091 N N . ASP B 1 197 ? 8.829 -53.561 15.716 1.00 10.30 229 ASP B N 1
ATOM 7092 C CA . ASP B 1 197 ? 10.119 -52.866 15.939 1.00 11.27 229 ASP B CA 1
ATOM 7093 C C . ASP B 1 197 ? 10.444 -52.258 14.565 1.00 10.99 229 ASP B C 1
ATOM 7094 O O . ASP B 1 197 ? 10.820 -52.982 13.684 1.00 10.84 229 ASP B O 1
ATOM 7099 N N . PRO B 1 198 ? 10.241 -50.943 14.379 1.00 11.31 230 PRO B N 1
ATOM 7100 C CA . PRO B 1 198 ? 10.407 -50.405 13.049 1.00 11.64 230 PRO B CA 1
ATOM 7101 C C . PRO B 1 198 ? 11.888 -50.370 12.586 1.00 11.24 230 PRO B C 1
ATOM 7102 O O . PRO B 1 198 ? 12.130 -50.262 11.380 1.00 13.36 230 PRO B O 1
ATOM 7106 N N . ALA B 1 199 ? 12.834 -50.531 13.507 1.00 11.98 231 ALA B N 1
ATOM 7107 C CA . ALA B 1 199 ? 14.216 -50.552 13.107 1.00 12.89 231 ALA B CA 1
ATOM 7108 C C . ALA B 1 199 ? 14.576 -51.895 12.467 1.00 12.62 231 ALA B C 1
ATOM 7109 O O . ALA B 1 199 ? 15.750 -52.042 12.003 1.00 14.74 231 ALA B O 1
ATOM 7111 N N . SER B 1 200 ? 13.661 -52.887 12.487 1.00 11.58 232 SER B N 1
ATOM 7112 C CA . SER B 1 200 ? 13.940 -54.234 12.035 1.00 11.87 232 SER B CA 1
ATOM 7113 C C . SER B 1 200 ? 13.579 -54.425 10.590 1.00 11.97 232 SER B C 1
ATOM 7114 O O . SER B 1 200 ? 13.520 -55.554 10.086 1.00 12.17 232 SER B O 1
ATOM 7117 N N . GLY B 1 201 ? 13.298 -53.328 9.890 1.00 13.32 233 GLY B N 1
ATOM 7118 C CA . GLY B 1 201 ? 13.151 -53.357 8.433 1.00 15.58 233 GLY B CA 1
ATOM 7119 C C . GLY B 1 201 ? 13.445 -51.970 7.887 1.00 16.72 233 GLY B C 1
ATOM 7120 O O . GLY B 1 201 ? 13.846 -51.074 8.628 1.00 18.95 233 GLY B O 1
ATOM 7121 N N . SER B 1 202 ? 13.147 -51.777 6.615 1.00 17.31 234 SER B N 1
ATOM 7122 C CA . SER B 1 202 ? 13.287 -50.427 5.991 1.00 18.09 234 SER B CA 1
ATOM 7123 C C . SER B 1 202 ? 12.192 -50.384 4.916 1.00 18.93 234 SER B C 1
ATOM 7124 O O . SER B 1 202 ? 11.566 -51.424 4.605 1.00 16.81 234 SER B O 1
ATOM 7127 N N . ALA B 1 203 ? 11.874 -49.183 4.401 1.00 18.70 235 ALA B N 1
ATOM 7128 C CA . ALA B 1 203 ? 10.691 -49.071 3.542 1.00 18.36 235 ALA B CA 1
ATOM 7129 C C . ALA B 1 203 ? 10.778 -50.124 2.412 1.00 17.20 235 ALA B C 1
ATOM 7130 O O . ALA B 1 203 ? 11.831 -50.243 1.747 1.00 20.22 235 ALA B O 1
ATOM 7132 N N . GLY B 1 204 ? 9.694 -50.894 2.240 1.00 14.11 236 GLY B N 1
ATOM 7133 C CA . GLY B 1 204 ? 9.520 -51.948 1.234 1.00 14.40 236 GLY B CA 1
ATOM 7134 C C . GLY B 1 204 ? 9.862 -53.386 1.656 1.00 12.90 236 GLY B C 1
ATOM 7135 O O . GLY B 1 204 ? 9.516 -54.351 0.959 1.00 16.83 236 GLY B O 1
ATOM 7136 N N . ASN B 1 205 ? 10.590 -53.540 2.757 1.00 13.26 237 ASN B N 1
ATOM 7137 C CA A ASN B 1 205 ? 11.064 -54.836 3.267 0.50 12.61 237 ASN B CA 1
ATOM 7138 C CA B ASN B 1 205 ? 10.933 -54.883 3.196 0.50 13.28 237 ASN B CA 1
ATOM 7139 C C . ASN B 1 205 ? 10.359 -55.164 4.598 1.00 12.22 237 ASN B C 1
ATOM 7140 O O . ASN B 1 205 ? 10.185 -54.273 5.461 1.00 12.94 237 ASN B O 1
ATOM 7149 N N . THR B 1 206 ? 9.996 -56.412 4.770 1.00 11.55 238 THR B N 1
ATOM 7150 C CA . THR B 1 206 ? 9.229 -56.873 5.919 1.00 10.81 238 THR B CA 1
ATOM 7151 C C . THR B 1 206 ? 9.997 -56.564 7.210 1.00 10.84 238 THR B C 1
ATOM 7152 O O . THR B 1 206 ? 11.200 -56.927 7.346 1.00 11.25 238 THR B O 1
ATOM 7156 N N . SER B 1 207 ? 9.323 -55.972 8.194 1.00 10.95 239 SER B N 1
ATOM 7157 C CA . SER B 1 207 ? 9.902 -55.861 9.495 1.00 10.74 239 SER B CA 1
ATOM 7158 C C . SER B 1 207 ? 10.149 -57.214 10.156 1.00 9.66 239 SER B C 1
ATOM 7159 O O . SER B 1 207 ? 9.250 -58.039 10.199 1.00 9.72 239 SER B O 1
ATOM 7162 N N . GLN B 1 208 ? 11.412 -57.479 10.577 1.00 10.23 240 GLN B N 1
ATOM 7163 C CA . GLN B 1 208 ? 11.738 -58.815 11.107 1.00 10.12 240 GLN B CA 1
ATOM 7164 C C . GLN B 1 208 ? 11.338 -59.069 12.509 1.00 9.42 240 GLN B C 1
ATOM 7165 O O . GLN B 1 208 ? 11.140 -60.248 12.828 1.00 10.65 240 GLN B O 1
ATOM 7171 N N . VAL B 1 209 ? 11.183 -58.061 13.337 1.00 9.50 241 VAL B N 1
ATOM 7172 C CA . VAL B 1 209 ? 10.961 -58.189 14.750 1.00 9.04 241 VAL B CA 1
ATOM 7173 C C . VAL B 1 209 ? 9.605 -57.642 15.126 1.00 10.36 241 VAL B C 1
ATOM 7174 O O . VAL B 1 209 ? 9.286 -56.487 14.877 1.00 10.36 241 VAL B O 1
ATOM 7178 N N . ILE B 1 210 ? 8.794 -58.515 15.715 1.00 8.76 242 ILE B N 1
ATOM 7179 C CA . ILE B 1 210 ? 7.356 -58.234 16.005 1.00 10.01 242 ILE B CA 1
ATOM 7180 C C . ILE B 1 210 ? 7.051 -58.792 17.405 1.00 9.59 242 ILE B C 1
ATOM 7181 O O . ILE B 1 210 ? 7.429 -59.940 17.678 1.00 10.35 242 ILE B O 1
ATOM 7186 N N . TYR B 1 211 ? 6.413 -58.005 18.257 1.00 8.66 243 TYR B N 1
ATOM 7187 C CA . TYR B 1 211 ? 6.029 -58.410 19.594 1.00 9.14 243 TYR B CA 1
ATOM 7188 C C . TYR B 1 211 ? 4.527 -58.546 19.604 1.00 9.63 243 TYR B C 1
ATOM 7189 O O . TYR B 1 211 ? 3.851 -57.736 19.002 1.00 9.37 243 TYR B O 1
ATOM 7198 N N . VAL B 1 212 ? 4.043 -59.537 20.361 1.00 8.74 244 VAL B N 1
ATOM 7199 C CA . VAL B 1 212 ? 2.592 -59.791 20.437 1.00 8.70 244 VAL B CA 1
ATOM 7200 C C . VAL B 1 212 ? 2.222 -60.029 21.873 1.00 9.74 244 VAL B C 1
ATOM 7201 O O . VAL B 1 212 ? 2.864 -60.838 22.545 1.00 9.93 244 VAL B O 1
ATOM 7205 N N . GLY B 1 213 ? 1.165 -59.356 22.314 1.00 9.25 245 GLY B N 1
ATOM 7206 C CA . GLY B 1 213 ? 0.573 -59.562 23.630 1.00 8.62 245 GLY B CA 1
ATOM 7207 C C . GLY B 1 213 ? -0.597 -60.554 23.596 1.00 8.88 245 GLY B C 1
ATOM 7208 O O . GLY B 1 213 ? -1.442 -60.537 22.648 1.00 9.44 245 GLY B O 1
ATOM 7209 N N . VAL B 1 214 ? -0.594 -61.478 24.585 1.00 8.85 246 VAL B N 1
ATOM 7210 C CA . VAL B 1 214 ? -1.624 -62.510 24.683 1.00 9.04 246 VAL B CA 1
ATOM 7211 C C . VAL B 1 214 ? -2.175 -62.458 26.099 1.00 8.55 246 VAL B C 1
ATOM 7212 O O . VAL B 1 214 ? -1.438 -62.370 27.064 1.00 8.41 246 VAL B O 1
ATOM 7216 N N . ALA B 1 215 ? -3.488 -62.569 26.160 1.00 7.80 247 ALA B N 1
ATOM 7217 C CA . ALA B 1 215 ? -4.169 -62.702 27.465 1.00 8.23 247 ALA B CA 1
ATOM 7218 C C . ALA B 1 215 ? -4.037 -64.118 28.008 1.00 8.24 247 ALA B C 1
ATOM 7219 O O . ALA B 1 215 ? -4.961 -64.968 27.923 1.00 8.96 247 ALA B O 1
ATOM 7221 N N . ASP B 1 216 ? -2.858 -64.325 28.584 1.00 8.33 248 ASP B N 1
ATOM 7222 C CA . ASP B 1 216 ? -2.443 -65.617 29.208 1.00 8.69 248 ASP B CA 1
ATOM 7223 C C . ASP B 1 216 ? -1.456 -65.201 30.276 1.00 8.93 248 ASP B C 1
ATOM 7224 O O . ASP B 1 216 ? -0.375 -64.690 29.953 1.00 9.46 248 ASP B O 1
ATOM 7229 N N . THR B 1 217 ? -1.764 -65.431 31.540 1.00 8.70 249 THR B N 1
ATOM 7230 C CA . THR B 1 217 ? -0.879 -64.970 32.588 1.00 9.15 249 THR B CA 1
ATOM 7231 C C . THR B 1 217 ? 0.507 -65.558 32.565 1.00 8.71 249 THR B C 1
ATOM 7232 O O . THR B 1 217 ? 1.399 -65.005 33.167 1.00 8.95 249 THR B O 1
ATOM 7236 N N . GLN B 1 218 ? 0.635 -66.770 32.012 1.00 8.37 250 GLN B N 1
ATOM 7237 C CA . GLN B 1 218 ? 1.924 -67.438 31.969 1.00 9.07 250 GLN B CA 1
ATOM 7238 C C . GLN B 1 218 ? 2.718 -67.260 30.702 1.00 9.01 250 GLN B C 1
ATOM 7239 O O . GLN B 1 218 ? 3.884 -67.710 30.615 1.00 9.38 250 GLN B O 1
ATOM 7245 N N . ASN B 1 219 ? 2.085 -66.639 29.695 1.00 8.28 251 ASN B N 1
ATOM 7246 C CA . ASN B 1 219 ? 2.726 -66.444 28.355 1.00 8.81 251 ASN B CA 1
ATOM 7247 C C . ASN B 1 219 ? 2.187 -65.181 27.730 1.00 7.98 251 ASN B C 1
ATOM 7248 O O . ASN B 1 219 ? 1.522 -65.217 26.671 1.00 9.20 251 ASN B O 1
ATOM 7253 N N . ALA B 1 220 ? 2.435 -64.074 28.397 1.00 7.50 252 ALA B N 1
ATOM 7254 C CA . ALA B 1 220 ? 1.822 -62.824 28.019 1.00 7.76 252 ALA B CA 1
ATOM 7255 C C . ALA B 1 220 ? 2.479 -62.213 26.775 1.00 7.95 252 ALA B C 1
ATOM 7256 O O . ALA B 1 220 ? 1.802 -61.436 26.060 1.00 7.38 252 ALA B O 1
ATOM 7258 N N . ILE B 1 221 ? 3.743 -62.515 26.500 1.00 7.98 253 ILE B N 1
ATOM 7259 C CA . ILE B 1 221 ? 4.470 -61.818 25.388 1.00 8.49 253 ILE B CA 1
ATOM 7260 C C . ILE B 1 221 ? 5.164 -62.825 24.466 1.00 8.19 253 ILE B C 1
ATOM 7261 O O . ILE B 1 221 ? 5.936 -63.708 24.953 1.00 9.26 253 ILE B O 1
ATOM 7266 N N . TYR B 1 222 ? 4.906 -62.716 23.181 1.00 8.44 254 TYR B N 1
ATOM 7267 C CA . TYR B 1 222 ? 5.552 -63.520 22.158 1.00 8.29 254 TYR B CA 1
ATOM 7268 C C . TYR B 1 222 ? 6.331 -62.581 21.233 1.00 9.07 254 TYR B C 1
ATOM 7269 O O . TYR B 1 222 ? 6.045 -61.378 21.189 1.00 9.89 254 TYR B O 1
ATOM 7278 N N . ARG B 1 223 ? 7.320 -63.128 20.543 1.00 9.20 255 ARG B N 1
ATOM 7279 C CA . ARG B 1 223 ? 8.140 -62.377 19.627 1.00 9.84 255 ARG B CA 1
ATOM 7280 C C . ARG B 1 223 ? 8.475 -63.238 18.445 1.00 9.40 255 ARG B C 1
ATOM 7281 O O . ARG B 1 223 ? 8.704 -64.443 18.599 1.00 10.49 255 ARG B O 1
ATOM 7289 N N . SER B 1 224 ? 8.514 -62.616 17.280 1.00 8.50 256 SER B N 1
ATOM 7290 C CA . SER B 1 224 ? 9.162 -63.183 16.091 1.00 9.11 256 SER B CA 1
ATOM 7291 C C . SER B 1 224 ? 10.363 -62.364 15.792 1.00 9.20 256 SER B C 1
ATOM 7292 O O . SER B 1 224 ? 10.281 -61.119 15.895 1.00 9.24 256 SER B O 1
ATOM 7295 N N . THR B 1 225 ? 11.419 -63.000 15.318 1.00 10.17 257 THR B N 1
ATOM 7296 C CA . THR B 1 225 ? 12.603 -62.310 14.865 1.00 11.04 257 THR B CA 1
ATOM 7297 C C . THR B 1 225 ? 12.933 -62.612 13.399 1.00 10.17 257 THR B C 1
ATOM 7298 O O . THR B 1 225 ? 14.009 -62.144 12.886 1.00 10.86 257 THR B O 1
ATOM 7302 N N . ASP B 1 226 ? 11.997 -63.280 12.740 1.00 9.50 258 ASP B N 1
ATOM 7303 C CA . ASP B 1 226 ? 12.137 -63.657 11.343 1.00 10.20 258 ASP B CA 1
ATOM 7304 C C . ASP B 1 226 ? 10.944 -63.204 10.499 1.00 10.47 258 ASP B C 1
ATOM 7305 O O . ASP B 1 226 ? 10.538 -63.860 9.537 1.00 12.06 258 ASP B O 1
ATOM 7310 N N . GLY B 1 227 ? 10.388 -62.045 10.834 1.00 10.88 259 GLY B N 1
ATOM 7311 C CA . GLY B 1 227 ? 9.332 -61.488 9.996 1.00 10.82 259 GLY B CA 1
ATOM 7312 C C . GLY B 1 227 ? 8.000 -62.217 10.098 1.00 10.82 259 GLY B C 1
ATOM 7313 O O . GLY B 1 227 ? 7.191 -62.232 9.179 1.00 11.12 259 GLY B O 1
ATOM 7314 N N . GLY B 1 228 ? 7.783 -62.871 11.244 1.00 10.69 260 GLY B N 1
ATOM 7315 C CA . GLY B 1 228 ? 6.514 -63.611 11.444 1.00 9.76 260 GLY B CA 1
ATOM 7316 C C . GLY B 1 228 ? 6.430 -65.014 10.894 1.00 10.87 260 GLY B C 1
ATOM 7317 O O . GLY B 1 228 ? 5.344 -65.628 10.900 1.00 10.97 260 GLY B O 1
ATOM 7318 N N . THR B 1 229 ? 7.553 -65.544 10.453 1.00 10.57 261 THR B N 1
ATOM 7319 C CA . THR B 1 229 ? 7.606 -66.947 10.027 1.00 11.79 261 THR B CA 1
ATOM 7320 C C . THR B 1 229 ? 7.512 -67.901 11.220 1.00 10.76 261 THR B C 1
ATOM 7321 O O . THR B 1 229 ? 6.724 -68.899 11.173 1.00 11.97 261 THR B O 1
ATOM 7325 N N . THR B 1 230 ? 8.210 -67.558 12.309 1.00 10.12 262 THR B N 1
ATOM 7326 C CA . THR B 1 230 ? 8.144 -68.343 13.563 1.00 10.58 262 THR B CA 1
ATOM 7327 C C . THR B 1 230 ? 7.977 -67.436 14.765 1.00 10.77 262 THR B C 1
ATOM 7328 O O . THR B 1 230 ? 8.302 -66.231 14.676 1.00 10.30 262 THR B O 1
ATOM 7332 N N . TRP B 1 231 ? 7.466 -67.995 15.837 1.00 9.96 263 TRP B N 1
ATOM 7333 C CA . TRP B 1 231 ? 7.102 -67.260 17.031 1.00 11.13 263 TRP B CA 1
ATOM 7334 C C . TRP B 1 231 ? 7.535 -68.017 18.260 1.00 11.19 263 TRP B C 1
ATOM 7335 O O . TRP B 1 231 ? 7.412 -69.245 18.354 1.00 13.35 263 TRP B O 1
ATOM 7346 N N . SER B 1 232 ? 7.962 -67.284 19.280 1.00 10.84 264 SER B N 1
ATOM 7347 C CA . SER B 1 232 ? 8.200 -67.971 20.563 1.00 11.35 264 SER B CA 1
ATOM 7348 C C . SER B 1 232 ? 7.918 -67.028 21.724 1.00 10.77 264 SER B C 1
ATOM 7349 O O . SER B 1 232 ? 8.018 -65.764 21.603 1.00 10.45 264 SER B O 1
ATOM 7352 N N . ARG B 1 233 ? 7.639 -67.607 22.874 1.00 10.46 265 ARG B N 1
ATOM 7353 C CA . ARG B 1 233 ? 7.481 -66.808 24.091 1.00 10.96 265 ARG B CA 1
ATOM 7354 C C . ARG B 1 233 ? 8.727 -66.033 24.428 1.00 9.83 265 ARG B C 1
ATOM 7355 O O . ARG B 1 233 ? 9.827 -66.579 24.306 1.00 11.52 265 ARG B O 1
ATOM 7363 N N . LEU B 1 234 ? 8.629 -64.750 24.789 1.00 8.99 266 LEU B N 1
ATOM 7364 C CA . LEU B 1 234 ? 9.810 -63.976 25.064 1.00 11.25 266 LEU B CA 1
ATOM 7365 C C . LEU B 1 234 ? 10.475 -64.358 26.406 1.00 11.38 266 LEU B C 1
ATOM 7366 O O . LEU B 1 234 ? 9.831 -64.367 27.458 1.00 11.26 266 LEU B O 1
ATOM 7371 N N . ALA B 1 235 ? 11.738 -64.786 26.325 1.00 11.50 267 ALA B N 1
ATOM 7372 C CA . ALA B 1 235 ? 12.376 -65.327 27.528 1.00 12.16 267 ALA B CA 1
ATOM 7373 C C . ALA B 1 235 ? 12.524 -64.265 28.602 1.00 12.18 267 ALA B C 1
ATOM 7374 O O . ALA B 1 235 ? 12.792 -63.099 28.306 1.00 13.88 267 ALA B O 1
ATOM 7376 N N . GLY B 1 236 ? 12.352 -64.703 29.841 1.00 12.91 268 GLY B N 1
ATOM 7377 C CA . GLY B 1 236 ? 12.624 -63.852 31.014 1.00 12.35 268 GLY B CA 1
ATOM 7378 C C . GLY B 1 236 ? 11.518 -62.956 31.429 1.00 11.36 268 GLY B C 1
ATOM 7379 O O . GLY B 1 236 ? 11.656 -62.224 32.456 1.00 12.09 268 GLY B O 1
ATOM 7380 N N . GLN B 1 237 ? 10.391 -63.089 30.697 1.00 9.62 269 GLN B N 1
ATOM 7381 C CA . GLN B 1 237 ? 9.247 -62.203 30.948 1.00 9.63 269 GLN B CA 1
ATOM 7382 C C . GLN B 1 237 ? 8.584 -62.502 32.301 1.00 9.71 269 GLN B C 1
ATOM 7383 O O . GLN B 1 237 ? 8.638 -63.630 32.837 1.00 10.35 269 GLN B O 1
ATOM 7389 N N . PRO B 1 238 ? 7.953 -61.508 32.928 1.00 10.06 270 PRO B N 1
ATOM 7390 C CA . PRO B 1 238 ? 7.201 -61.768 34.176 1.00 10.12 270 PRO B CA 1
ATOM 7391 C C . PRO B 1 238 ? 5.941 -62.615 33.899 1.00 10.16 270 PRO B C 1
ATOM 7392 O O . PRO B 1 238 ? 5.444 -62.614 32.769 1.00 9.37 270 PRO B O 1
ATOM 7396 N N . THR B 1 239 ? 5.431 -63.229 34.965 1.00 9.66 271 THR B N 1
ATOM 7397 C CA . THR B 1 239 ? 4.175 -63.936 34.887 1.00 9.90 271 THR B CA 1
ATOM 7398 C C . THR B 1 239 ? 3.195 -63.430 35.940 1.00 10.58 271 THR B C 1
ATOM 7399 O O . THR B 1 239 ? 3.584 -62.849 36.927 1.00 12.17 271 THR B O 1
ATOM 7403 N N . GLY B 1 240 ? 1.950 -63.785 35.727 1.00 9.44 272 GLY B N 1
ATOM 7404 C CA . GLY B 1 240 ? 0.859 -63.537 36.649 1.00 10.33 272 GLY B CA 1
ATOM 7405 C C . GLY B 1 240 ? -0.187 -62.528 36.239 1.00 9.82 272 GLY B C 1
ATOM 7406 O O . GLY B 1 240 ? -1.236 -62.375 36.896 1.00 10.92 272 GLY B O 1
ATOM 7407 N N . PHE B 1 241 ? 0.052 -61.822 35.118 1.00 8.80 273 PHE B N 1
ATOM 7408 C CA . PHE B 1 241 ? -0.795 -60.716 34.725 1.00 9.34 273 PHE B CA 1
ATOM 7409 C C . PHE B 1 241 ? -0.977 -60.660 33.166 1.00 9.66 273 PHE B C 1
ATOM 7410 O O . PHE B 1 241 ? -0.291 -61.354 32.383 1.00 9.37 273 PHE B O 1
ATOM 7418 N N . LEU B 1 242 ? -1.949 -59.841 32.768 1.00 9.20 274 LEU B N 1
ATOM 7419 C CA . LEU B 1 242 ? -2.363 -59.718 31.382 1.00 9.00 274 LEU B CA 1
ATOM 7420 C C . LEU B 1 242 ? -1.857 -58.406 30.815 1.00 8.84 274 LEU B C 1
ATOM 7421 O O . LEU B 1 242 ? -1.997 -57.377 31.466 1.00 9.70 274 LEU B O 1
ATOM 7426 N N . PRO B 1 243 ? -1.369 -58.391 29.583 1.00 8.46 275 PRO B N 1
ATOM 7427 C CA . PRO B 1 243 ? -0.728 -57.160 29.059 1.00 8.35 275 PRO B CA 1
ATOM 7428 C C . PRO B 1 243 ? -1.707 -56.283 28.270 1.00 8.71 275 PRO B C 1
ATOM 7429 O O . PRO B 1 243 ? -2.042 -56.600 27.140 1.00 8.20 275 PRO B O 1
ATOM 7433 N N . HIS B 1 244 ? -2.157 -55.182 28.891 1.00 8.53 276 HIS B N 1
ATOM 7434 C CA . HIS B 1 244 ? -3.108 -54.344 28.248 1.00 7.73 276 HIS B CA 1
ATOM 7435 C C . HIS B 1 244 ? -2.487 -53.571 27.100 1.00 8.49 276 HIS B C 1
ATOM 7436 O O . HIS B 1 244 ? -3.197 -53.249 26.137 1.00 8.53 276 HIS B O 1
ATOM 7443 N N . LYS B 1 245 ? -1.194 -53.215 27.222 1.00 8.05 277 LYS B N 1
ATOM 7444 C CA . LYS B 1 245 ? -0.516 -52.410 26.223 1.00 9.03 277 LYS B CA 1
ATOM 7445 C C . LYS B 1 245 ? 0.930 -52.814 26.103 1.00 9.44 277 LYS B C 1
ATOM 7446 O O . LYS B 1 245 ? 1.591 -53.157 27.087 1.00 9.59 277 LYS B O 1
ATOM 7452 N N . GLY B 1 246 ? 1.434 -52.714 24.861 1.00 9.01 278 GLY B N 1
ATOM 7453 C CA . GLY B 1 246 ? 2.832 -52.921 24.578 1.00 9.14 278 GLY B CA 1
ATOM 7454 C C . GLY B 1 246 ? 3.282 -51.882 23.577 1.00 8.57 278 GLY B C 1
ATOM 7455 O O . GLY B 1 246 ? 2.817 -51.831 22.424 1.00 8.42 278 GLY B O 1
ATOM 7456 N N . VAL B 1 247 ? 4.193 -51.015 24.050 1.00 8.67 279 VAL B N 1
ATOM 7457 C CA . VAL B 1 247 ? 4.626 -49.853 23.222 1.00 9.71 279 VAL B CA 1
ATOM 7458 C C . VAL B 1 247 ? 6.120 -49.938 23.025 1.00 9.99 279 VAL B C 1
ATOM 7459 O O . VAL B 1 247 ? 6.843 -50.095 24.015 1.00 9.24 279 VAL B O 1
ATOM 7463 N N . TYR B 1 248 ? 6.558 -49.873 21.758 1.00 10.21 280 TYR B N 1
ATOM 7464 C CA . TYR B 1 248 ? 7.952 -50.049 21.445 1.00 10.06 280 TYR B CA 1
ATOM 7465 C C . TYR B 1 248 ? 8.588 -48.749 21.030 1.00 10.03 280 TYR B C 1
ATOM 7466 O O . TYR B 1 248 ? 8.036 -48.009 20.200 1.00 9.91 280 TYR B O 1
ATOM 7475 N N . ASP B 1 249 ? 9.786 -48.487 21.571 1.00 9.91 281 ASP B N 1
ATOM 7476 C CA . ASP B 1 249 ? 10.569 -47.312 21.241 1.00 10.42 281 ASP B CA 1
ATOM 7477 C C . ASP B 1 249 ? 11.826 -47.731 20.528 1.00 11.64 281 ASP B C 1
ATOM 7478 O O . ASP B 1 249 ? 12.678 -48.380 21.138 1.00 12.21 281 ASP B O 1
ATOM 7483 N N . ALA B 1 250 ? 11.972 -47.425 19.240 1.00 12.24 282 ALA B N 1
ATOM 7484 C CA . ALA B 1 250 ? 13.174 -47.869 18.511 1.00 14.14 282 ALA B CA 1
ATOM 7485 C C . ALA B 1 250 ? 14.346 -46.944 18.762 1.00 14.98 282 ALA B C 1
ATOM 7486 O O . ALA B 1 250 ? 15.461 -47.317 18.435 1.00 15.62 282 ALA B O 1
ATOM 7488 N N . VAL B 1 251 ? 14.103 -45.745 19.297 1.00 14.44 283 VAL B N 1
ATOM 7489 C CA . VAL B 1 251 ? 15.263 -44.847 19.612 1.00 14.39 283 VAL B CA 1
ATOM 7490 C C . VAL B 1 251 ? 16.129 -45.459 20.676 1.00 14.68 283 VAL B C 1
ATOM 7491 O O . VAL B 1 251 ? 17.357 -45.597 20.501 1.00 16.95 283 VAL B O 1
ATOM 7495 N N . ASN B 1 252 ? 15.528 -45.927 21.753 1.00 13.17 284 ASN B N 1
ATOM 7496 C CA . ASN B 1 252 ? 16.268 -46.605 22.826 1.00 13.89 284 ASN B CA 1
ATOM 7497 C C . ASN B 1 252 ? 16.206 -48.137 22.751 1.00 12.34 284 ASN B C 1
ATOM 7498 O O . ASN B 1 252 ? 16.891 -48.828 23.490 1.00 12.69 284 ASN B O 1
ATOM 7503 N N . GLY B 1 253 ? 15.413 -48.659 21.860 1.00 11.70 285 GLY B N 1
ATOM 7504 C CA . GLY B 1 253 ? 15.290 -50.094 21.666 1.00 11.16 285 GLY B CA 1
ATOM 7505 C C . GLY B 1 253 ? 14.638 -50.828 22.811 1.00 10.31 285 GLY B C 1
ATOM 7506 O O . GLY B 1 253 ? 15.181 -51.860 23.309 1.00 10.08 285 GLY B O 1
ATOM 7507 N N . VAL B 1 254 ? 13.442 -50.326 23.236 1.00 10.62 286 VAL B N 1
ATOM 7508 C CA . VAL B 1 254 ? 12.828 -50.791 24.477 1.00 11.06 286 VAL B CA 1
ATOM 7509 C C . VAL B 1 254 ? 11.379 -51.063 24.253 1.00 10.09 286 VAL B C 1
ATOM 7510 O O . VAL B 1 254 ? 10.745 -50.287 23.538 1.00 9.87 286 VAL B O 1
ATOM 7514 N N . LEU B 1 255 ? 10.900 -52.203 24.760 1.00 9.46 287 LEU B N 1
ATOM 7515 C CA . LEU B 1 255 ? 9.463 -52.473 24.809 1.00 9.26 287 LEU B CA 1
ATOM 7516 C C . LEU B 1 255 ? 8.954 -52.219 26.229 1.00 9.12 287 LEU B C 1
ATOM 7517 O O . LEU B 1 255 ? 9.464 -52.791 27.195 1.00 9.26 287 LEU B O 1
ATOM 7522 N N . TYR B 1 256 ? 7.936 -51.346 26.346 1.00 8.20 288 TYR B N 1
ATOM 7523 C CA . TYR B 1 256 ? 7.271 -51.091 27.614 1.00 8.58 288 TYR B CA 1
ATOM 7524 C C . TYR B 1 256 ? 5.939 -51.848 27.577 1.00 8.11 288 TYR B C 1
ATOM 7525 O O . TYR B 1 256 ? 5.209 -51.805 26.550 1.00 8.99 288 TYR B O 1
ATOM 7534 N N . ILE B 1 257 ? 5.575 -52.466 28.695 1.00 8.52 289 ILE B N 1
ATOM 7535 C CA . ILE B 1 257 ? 4.334 -53.232 28.777 1.00 8.01 289 ILE B CA 1
ATOM 7536 C C . ILE B 1 257 ? 3.627 -52.864 30.068 1.00 8.62 289 ILE B C 1
ATOM 7537 O O . ILE B 1 257 ? 4.233 -52.897 31.142 1.00 9.07 289 ILE B O 1
ATOM 7542 N N . ALA B 1 258 ? 2.331 -52.591 29.992 1.00 8.33 290 ALA B N 1
ATOM 7543 C CA . ALA B 1 258 ? 1.475 -52.274 31.143 1.00 8.18 290 ALA B CA 1
ATOM 7544 C C . ALA B 1 258 ? 0.583 -53.520 31.311 1.00 8.23 290 ALA B C 1
ATOM 7545 O O . ALA B 1 258 ? -0.138 -53.918 30.405 1.00 8.28 290 ALA B O 1
ATOM 7547 N N . TYR B 1 259 ? 0.574 -54.061 32.509 1.00 7.20 291 TYR B N 1
ATOM 7548 C CA . TYR B 1 259 ? -0.167 -55.251 32.879 1.00 7.08 291 TYR B CA 1
ATOM 7549 C C . TYR B 1 259 ? -1.196 -54.982 33.949 1.00 7.73 291 TYR B C 1
ATOM 7550 O O . TYR B 1 259 ? -1.036 -54.052 34.817 1.00 7.39 291 TYR B O 1
ATOM 7559 N N . SER B 1 260 ? -2.236 -55.814 33.930 1.00 8.76 292 SER B N 1
ATOM 7560 C CA . SER B 1 260 ? -3.286 -55.831 34.942 1.00 9.60 292 SER B CA 1
ATOM 7561 C C . SER B 1 260 ? -3.741 -57.268 35.207 1.00 9.72 292 SER B C 1
ATOM 7562 O O . SER B 1 260 ? -3.449 -58.163 34.459 1.00 10.16 292 SER B O 1
ATOM 7565 N N . ASP B 1 261 ? -4.433 -57.460 36.315 1.00 9.78 293 ASP B N 1
ATOM 7566 C CA . ASP B 1 261 ? -4.888 -58.809 36.673 1.00 10.82 293 ASP B CA 1
ATOM 7567 C C . ASP B 1 261 ? -6.229 -59.200 36.025 1.00 10.61 293 ASP B C 1
ATOM 7568 O O . ASP B 1 261 ? -6.682 -60.327 36.212 1.00 12.43 293 ASP B O 1
ATOM 7573 N N . THR B 1 262 ? -6.865 -58.296 35.329 1.00 9.54 294 THR B N 1
ATOM 7574 C CA . THR B 1 262 ? -8.048 -58.568 34.579 1.00 9.52 294 THR B CA 1
ATOM 7575 C C . THR B 1 262 ? -7.979 -57.943 33.187 1.00 8.34 294 THR B C 1
ATOM 7576 O O . THR B 1 262 ? -7.075 -57.165 32.928 1.00 9.21 294 THR B O 1
ATOM 7580 N N . GLY B 1 263 ? -8.919 -58.286 32.336 1.00 9.14 295 GLY B N 1
ATOM 7581 C CA . GLY B 1 263 ? -8.961 -57.719 31.003 1.00 9.54 295 GLY B CA 1
ATOM 7582 C C . GLY B 1 263 ? -9.495 -56.337 30.865 1.00 8.66 295 GLY B C 1
ATOM 7583 O O . GLY B 1 263 ? -9.377 -55.750 29.793 1.00 8.17 295 GLY B O 1
ATOM 7584 N N . GLY B 1 264 ? -10.114 -55.824 31.933 1.00 8.73 296 GLY B N 1
ATOM 7585 C CA . GLY B 1 264 ? -10.769 -54.543 31.847 1.00 8.83 296 GLY B CA 1
ATOM 7586 C C . GLY B 1 264 ? -12.045 -54.596 31.032 1.00 8.43 296 GLY B C 1
ATOM 7587 O O . GLY B 1 264 ? -12.455 -55.640 30.517 1.00 8.38 296 GLY B O 1
ATOM 7588 N N . PRO B 1 265 ? -12.731 -53.463 30.866 1.00 8.39 297 PRO B N 1
ATOM 7589 C CA . PRO B 1 265 ? -12.307 -52.105 31.256 1.00 8.82 297 PRO B CA 1
ATOM 7590 C C . PRO B 1 265 ? -12.808 -51.620 32.602 1.00 10.12 297 PRO B C 1
ATOM 7591 O O . PRO B 1 265 ? -12.401 -50.504 33.044 1.00 9.85 297 PRO B O 1
ATOM 7595 N N . TYR B 1 266 ? -13.616 -52.443 33.287 1.00 10.11 298 TYR B N 1
ATOM 7596 C CA . TYR B 1 266 ? -14.244 -51.979 34.510 1.00 9.27 298 TYR B CA 1
ATOM 7597 C C . TYR B 1 266 ? -13.539 -52.342 35.781 1.00 10.73 298 TYR B C 1
ATOM 7598 O O . TYR B 1 266 ? -13.978 -51.848 36.845 1.00 10.35 298 TYR B O 1
ATOM 7607 N N . ASP B 1 267 ? -12.515 -53.150 35.715 1.00 11.27 299 ASP B N 1
ATOM 7608 C CA . ASP B 1 267 ? -11.850 -53.679 36.889 1.00 11.90 299 ASP B CA 1
ATOM 7609 C C . ASP B 1 267 ? -10.362 -53.761 36.686 1.00 10.72 299 ASP B C 1
ATOM 7610 O O . ASP B 1 267 ? -9.859 -53.224 35.701 1.00 10.49 299 ASP B O 1
ATOM 7615 N N . GLY B 1 268 ? -9.649 -54.312 37.649 1.00 10.02 300 GLY B N 1
ATOM 7616 C CA . GLY B 1 268 ? -8.197 -54.302 37.680 1.00 9.91 300 GLY B CA 1
ATOM 7617 C C . GLY B 1 268 ? -7.764 -53.901 39.066 1.00 9.54 300 GLY B C 1
ATOM 7618 O O . GLY B 1 268 ? -8.001 -52.769 39.465 1.00 9.56 300 GLY B O 1
ATOM 7619 N N . ALA B 1 269 ? -7.175 -54.824 39.816 1.00 9.24 301 ALA B N 1
ATOM 7620 C CA . ALA B 1 269 ? -6.767 -54.609 41.224 1.00 9.39 301 ALA B CA 1
ATOM 7621 C C . ALA B 1 269 ? -5.245 -54.658 41.445 1.00 8.58 301 ALA B C 1
ATOM 7622 O O . ALA B 1 269 ? -4.771 -54.298 42.524 1.00 9.81 301 ALA B O 1
ATOM 7624 N N . LYS B 1 270 ? -4.495 -55.137 40.468 1.00 8.47 302 LYS B N 1
ATOM 7625 C CA . LYS B 1 270 ? -3.027 -55.300 40.602 1.00 8.85 302 LYS B CA 1
ATOM 7626 C C . LYS B 1 270 ? -2.421 -55.356 39.213 1.00 8.32 302 LYS B C 1
ATOM 7627 O O . LYS B 1 270 ? -3.071 -55.785 38.265 1.00 8.72 302 LYS B O 1
ATOM 7633 N N . GLY B 1 271 ? -1.121 -55.045 39.139 1.00 9.02 303 GLY B N 1
ATOM 7634 C CA . GLY B 1 271 ? -0.418 -55.101 37.892 1.00 8.60 303 GLY B CA 1
ATOM 7635 C C . GLY B 1 271 ? 0.974 -54.495 38.071 1.00 8.53 303 GLY B C 1
ATOM 7636 O O . GLY B 1 271 ? 1.430 -54.203 39.177 1.00 8.72 303 GLY B O 1
ATOM 7637 N N . ASP B 1 272 ? 1.635 -54.336 36.933 1.00 9.18 304 ASP B N 1
ATOM 7638 C CA . ASP B 1 272 ? 3.047 -53.865 36.881 1.00 9.15 304 ASP B CA 1
ATOM 7639 C C . ASP B 1 272 ? 3.247 -53.169 35.583 1.00 9.37 304 ASP B C 1
ATOM 7640 O O . ASP B 1 272 ? 2.500 -53.429 34.609 1.00 9.27 304 ASP B O 1
ATOM 7645 N N . VAL B 1 273 ? 4.329 -52.390 35.485 1.00 8.60 305 VAL B N 1
ATOM 7646 C CA . VAL B 1 273 ? 4.831 -51.882 34.249 1.00 8.90 305 VAL B CA 1
ATOM 7647 C C . VAL B 1 273 ? 6.236 -52.374 34.108 1.00 9.05 305 VAL B C 1
ATOM 7648 O O . VAL B 1 273 ? 7.044 -52.166 35.009 1.00 9.52 305 VAL B O 1
ATOM 7652 N N . TRP B 1 274 ? 6.512 -53.054 32.988 1.00 8.12 306 TRP B N 1
ATOM 7653 C CA . TRP B 1 274 ? 7.841 -53.585 32.720 1.00 9.11 306 TRP B CA 1
ATOM 7654 C C . TRP B 1 274 ? 8.500 -52.965 31.506 1.00 8.92 306 TRP B C 1
ATOM 7655 O O . TRP B 1 274 ? 7.820 -52.538 30.592 1.00 8.37 306 TRP B O 1
ATOM 7666 N N . LYS B 1 275 ? 9.840 -52.956 31.541 1.00 9.52 307 LYS B N 1
ATOM 7667 C CA . LYS B 1 275 ? 10.681 -52.492 30.451 1.00 10.61 307 LYS B CA 1
ATOM 7668 C C . LYS B 1 275 ? 11.604 -53.604 29.999 1.00 10.74 307 LYS B C 1
ATOM 7669 O O . LYS B 1 275 ? 12.292 -54.255 30.855 1.00 11.87 307 LYS B O 1
ATOM 7675 N N . PHE B 1 276 ? 11.545 -53.916 28.686 1.00 10.02 308 PHE B N 1
ATOM 7676 C CA . PHE B 1 276 ? 12.389 -54.979 28.102 1.00 9.07 308 PHE B CA 1
ATOM 7677 C C . PHE B 1 276 ? 13.372 -54.285 27.168 1.00 10.46 308 PHE B C 1
ATOM 7678 O O . PHE B 1 276 ? 12.926 -53.588 26.217 1.00 10.59 308 PHE B O 1
ATOM 7686 N N . THR B 1 277 ? 14.694 -54.358 27.464 1.00 10.01 309 THR B N 1
ATOM 7687 C CA . THR B 1 277 ? 15.699 -53.750 26.592 1.00 11.13 309 THR B CA 1
ATOM 7688 C C . THR B 1 277 ? 16.197 -54.768 25.598 1.00 11.56 309 THR B C 1
ATOM 7689 O O . THR B 1 277 ? 16.807 -55.773 25.967 1.00 11.19 309 THR B O 1
ATOM 7693 N N . ALA B 1 278 ? 15.833 -54.619 24.339 1.00 10.81 310 ALA B N 1
ATOM 7694 C CA . ALA B 1 278 ? 16.063 -55.646 23.333 1.00 10.91 310 ALA B CA 1
ATOM 7695 C C . ALA B 1 278 ? 17.533 -55.972 23.082 1.00 10.55 310 ALA B C 1
ATOM 7696 O O . ALA B 1 278 ? 17.872 -57.120 22.797 1.00 11.66 310 ALA B O 1
ATOM 7698 N N . SER B 1 279 ? 18.399 -54.981 23.165 1.00 10.68 311 SER B N 1
ATOM 7699 C CA . SER B 1 279 ? 19.824 -55.225 22.828 1.00 11.75 311 SER B CA 1
ATOM 7700 C C . SER B 1 279 ? 20.468 -56.203 23.800 1.00 11.27 311 SER B C 1
ATOM 7701 O O . SER B 1 279 ? 21.294 -56.962 23.411 1.00 12.28 311 SER B O 1
ATOM 7704 N N . SER B 1 280 ? 20.074 -56.171 25.071 1.00 12.03 312 SER B N 1
ATOM 7705 C CA . SER B 1 280 ? 20.693 -56.969 26.092 1.00 12.08 312 SER B CA 1
ATOM 7706 C C . SER B 1 280 ? 19.745 -58.031 26.612 1.00 12.90 312 SER B C 1
ATOM 7707 O O . SER B 1 280 ? 20.201 -58.929 27.325 1.00 13.82 312 SER B O 1
ATOM 7710 N N . GLY B 1 281 ? 18.462 -57.976 26.227 1.00 12.73 313 GLY B N 1
ATOM 7711 C CA . GLY B 1 281 ? 17.495 -58.888 26.841 1.00 14.36 313 GLY B CA 1
ATOM 7712 C C . GLY B 1 281 ? 17.138 -58.667 28.294 1.00 14.81 313 GLY B C 1
ATOM 7713 O O . GLY B 1 281 ? 16.685 -59.555 28.977 1.00 18.76 313 GLY B O 1
ATOM 7714 N N . THR B 1 282 ? 17.373 -57.495 28.787 1.00 13.19 314 THR B N 1
ATOM 7715 C CA . THR B 1 282 ? 17.179 -57.155 30.191 1.00 14.13 314 THR B CA 1
ATOM 7716 C C . THR B 1 282 ? 15.712 -56.807 30.451 1.00 12.67 314 THR B C 1
ATOM 7717 O O . THR B 1 282 ? 15.110 -56.081 29.693 1.00 13.73 314 THR B O 1
ATOM 7721 N N . TRP B 1 283 ? 15.223 -57.276 31.562 1.00 11.50 315 TRP B N 1
ATOM 7722 C CA . TRP B 1 283 ? 13.891 -56.903 32.083 1.00 12.12 315 TRP B CA 1
ATOM 7723 C C . TRP B 1 283 ? 14.031 -56.081 33.358 1.00 11.57 315 TRP B C 1
ATOM 7724 O O . TRP B 1 283 ? 14.783 -56.457 34.284 1.00 11.58 315 TRP B O 1
ATOM 7735 N N . THR B 1 284 ? 13.266 -55.003 33.439 1.00 9.78 316 THR B N 1
ATOM 7736 C CA . THR B 1 284 ? 13.245 -54.134 34.598 1.00 10.62 316 THR B CA 1
ATOM 7737 C C . THR B 1 284 ? 11.791 -53.805 34.941 1.00 9.65 316 THR B C 1
ATOM 7738 O O . THR B 1 284 ? 11.036 -53.359 34.092 1.00 8.88 316 THR B O 1
ATOM 7742 N N . ASN B 1 285 ? 11.438 -53.988 36.218 1.00 9.94 317 ASN B N 1
ATOM 7743 C CA . ASN B 1 285 ? 10.140 -53.572 36.708 1.00 9.83 317 ASN B CA 1
ATOM 7744 C C . ASN B 1 285 ? 10.183 -52.103 37.004 1.00 10.25 317 ASN B C 1
ATOM 7745 O O . ASN B 1 285 ? 10.924 -51.677 37.925 1.00 12.33 317 ASN B O 1
ATOM 7750 N N . ILE B 1 286 ? 9.534 -51.315 36.157 1.00 9.42 318 ILE B N 1
ATOM 7751 C CA . ILE B 1 286 ? 9.529 -49.884 36.282 1.00 9.99 318 ILE B CA 1
ATOM 7752 C C . ILE B 1 286 ? 8.176 -49.328 36.813 1.00 10.08 318 ILE B C 1
ATOM 7753 O O . ILE B 1 286 ? 7.850 -48.155 36.605 1.00 10.60 318 ILE B O 1
ATOM 7758 N N . SER B 1 287 ? 7.398 -50.147 37.517 1.00 9.45 319 SER B N 1
ATOM 7759 C CA . SER B 1 287 ? 6.109 -49.733 38.027 1.00 9.37 319 SER B CA 1
ATOM 7760 C C . SER B 1 287 ? 6.283 -48.525 38.889 1.00 9.93 319 SER B C 1
ATOM 7761 O O . SER B 1 287 ? 7.135 -48.516 39.775 1.00 10.61 319 SER B O 1
ATOM 7764 N N . PRO B 1 288 ? 5.370 -47.568 38.715 1.00 10.72 320 PRO B N 1
ATOM 7765 C CA . PRO B 1 288 ? 5.348 -46.463 39.715 1.00 10.75 320 PRO B CA 1
ATOM 7766 C C . PRO B 1 288 ? 5.177 -47.065 41.105 1.00 10.84 320 PRO B C 1
ATOM 7767 O O . PRO B 1 288 ? 5.862 -46.623 42.073 1.00 11.88 320 PRO B O 1
ATOM 7771 N N . ILE B 1 289 ? 4.218 -48.006 41.231 1.00 10.77 321 ILE B N 1
ATOM 7772 C CA . ILE B 1 289 ? 3.990 -48.774 42.434 1.00 11.01 321 ILE B CA 1
ATOM 7773 C C . ILE B 1 289 ? 3.853 -50.263 42.018 1.00 11.27 321 ILE B C 1
ATOM 7774 O O . ILE B 1 289 ? 2.955 -50.605 41.259 1.00 10.86 321 ILE B O 1
ATOM 7779 N N . PRO B 1 290 ? 4.760 -51.122 42.444 1.00 11.20 322 PRO B N 1
ATOM 7780 C CA . PRO B 1 290 ? 4.751 -52.506 41.941 1.00 10.65 322 PRO B CA 1
ATOM 7781 C C . PRO B 1 290 ? 3.727 -53.368 42.610 1.00 11.09 322 PRO B C 1
ATOM 7782 O O . PRO B 1 290 ? 3.297 -53.054 43.714 1.00 11.06 322 PRO B O 1
ATOM 7786 N N . SER B 1 291 ? 3.253 -54.408 41.927 1.00 10.40 323 SER B N 1
ATOM 7787 C CA . SER B 1 291 ? 2.258 -55.271 42.523 1.00 11.32 323 SER B CA 1
ATOM 7788 C C . SER B 1 291 ? 2.722 -55.913 43.847 1.00 11.85 323 SER B C 1
ATOM 7789 O O . SER B 1 291 ? 1.865 -56.315 44.621 1.00 11.24 323 SER B O 1
ATOM 7792 N N . SER B 1 292 ? 4.021 -56.021 44.078 1.00 10.97 324 SER B N 1
ATOM 7793 C CA . SER B 1 292 ? 4.536 -56.526 45.357 1.00 13.13 324 SER B CA 1
ATOM 7794 C C . SER B 1 292 ? 4.199 -55.589 46.527 1.00 13.29 324 SER B C 1
ATOM 7795 O O . SER B 1 292 ? 4.294 -55.981 47.683 1.00 13.62 324 SER B O 1
ATOM 7798 N N . SER B 1 293 ? 3.788 -54.362 46.282 1.00 11.26 325 SER B N 1
ATOM 7799 C CA . SER B 1 293 ? 3.397 -53.461 47.353 1.00 12.47 325 SER B CA 1
ATOM 7800 C C . SER B 1 293 ? 1.937 -53.602 47.620 1.00 12.20 325 SER B C 1
ATOM 7801 O O . SER B 1 293 ? 1.073 -53.436 46.729 1.00 12.63 325 SER B O 1
ATOM 7804 N N . SER B 1 294 ? 1.602 -53.688 48.883 1.00 13.63 326 SER B N 1
ATOM 7805 C CA . SER B 1 294 ? 0.185 -53.675 49.235 1.00 14.98 326 SER B CA 1
ATOM 7806 C C . SER B 1 294 ? -0.474 -52.330 49.030 1.00 15.24 326 SER B C 1
ATOM 7807 O O . SER B 1 294 ? -1.690 -52.235 48.961 1.00 16.91 326 SER B O 1
ATOM 7810 N N . ASP B 1 295 ? 0.292 -51.272 48.834 1.00 15.86 327 ASP B N 1
ATOM 7811 C CA . ASP B 1 295 ? -0.274 -50.012 48.438 1.00 15.39 327 ASP B CA 1
ATOM 7812 C C . ASP B 1 295 ? -0.961 -49.989 47.033 1.00 16.10 327 ASP B C 1
ATOM 7813 O O . ASP B 1 295 ? -1.788 -49.119 46.721 1.00 15.96 327 ASP B O 1
ATOM 7818 N N . LEU B 1 296 ? -0.590 -50.918 46.158 1.00 13.59 328 LEU B N 1
ATOM 7819 C CA . LEU B 1 296 ? -1.171 -50.929 44.790 1.00 12.63 328 LEU B CA 1
ATOM 7820 C C . LEU B 1 296 ? -2.482 -51.649 44.853 1.00 11.59 328 LEU B C 1
ATOM 7821 O O . LEU B 1 296 ? -2.532 -52.829 45.233 1.00 12.71 328 LEU B O 1
ATOM 7826 N N . TYR B 1 297 ? -3.551 -50.990 44.352 1.00 10.22 329 TYR B N 1
ATOM 7827 C CA . TYR B 1 297 ? -4.916 -51.533 44.295 1.00 9.76 329 TYR B CA 1
ATOM 7828 C C . TYR B 1 297 ? -5.549 -51.384 42.926 1.00 9.35 329 TYR B C 1
ATOM 7829 O O . TYR B 1 297 ? -6.732 -51.436 42.793 1.00 8.36 329 TYR B O 1
ATOM 7838 N N . PHE B 1 298 ? -4.681 -51.236 41.908 1.00 9.04 330 PHE B N 1
ATOM 7839 C CA . PHE B 1 298 ? -5.105 -51.196 40.531 1.00 8.30 330 PHE B CA 1
ATOM 7840 C C . PHE B 1 298 ? -4.028 -51.840 39.674 1.00 8.77 330 PHE B C 1
ATOM 7841 O O . PHE B 1 298 ? -2.888 -51.945 40.101 1.00 9.05 330 PHE B O 1
ATOM 7849 N N . GLY B 1 299 ? -4.437 -52.230 38.457 1.00 8.79 331 GLY B N 1
ATOM 7850 C CA . GLY B 1 299 ? -3.459 -52.509 37.444 1.00 9.34 331 GLY B CA 1
ATOM 7851 C C . GLY B 1 299 ? -3.134 -51.308 36.616 1.00 9.58 331 GLY B C 1
ATOM 7852 O O . GLY B 1 299 ? -3.437 -50.215 37.027 1.00 8.81 331 GLY B O 1
ATOM 7853 N N . TYR B 1 300 ? -2.391 -51.540 35.526 1.00 8.25 332 TYR B N 1
ATOM 7854 C CA . TYR B 1 300 ? -1.991 -50.468 34.676 1.00 8.36 332 TYR B CA 1
ATOM 7855 C C . TYR B 1 300 ? -2.451 -50.596 33.254 1.00 8.53 332 TYR B C 1
ATOM 7856 O O . TYR B 1 300 ? -2.471 -51.697 32.642 1.00 7.95 332 TYR B O 1
ATOM 7865 N N . SER B 1 301 ? -2.742 -49.436 32.648 1.00 8.56 333 SER B N 1
ATOM 7866 C CA . SER B 1 301 ? -2.969 -49.327 31.207 1.00 8.81 333 SER B CA 1
ATOM 7867 C C . SER B 1 301 ? -2.684 -47.885 30.867 1.00 9.06 333 SER B C 1
ATOM 7868 O O . SER B 1 301 ? -1.916 -47.247 31.568 1.00 8.96 333 SER B O 1
ATOM 7871 N N . GLY B 1 302 ? -3.233 -47.410 29.741 1.00 8.41 334 GLY B N 1
ATOM 7872 C CA . GLY B 1 302 ? -3.009 -46.020 29.402 1.00 7.98 334 GLY B CA 1
ATOM 7873 C C . GLY B 1 302 ? -1.521 -45.719 29.220 1.00 8.05 334 GLY B C 1
ATOM 7874 O O . GLY B 1 302 ? -1.050 -44.586 29.451 1.00 9.40 334 GLY B O 1
ATOM 7875 N N . LEU B 1 303 ? -0.803 -46.671 28.668 1.00 7.98 335 LEU B N 1
ATOM 7876 C CA . LEU B 1 303 ? 0.658 -46.556 28.418 1.00 8.77 335 LEU B CA 1
ATOM 7877 C C . LEU B 1 303 ? 0.886 -45.796 27.106 1.00 8.27 335 LEU B C 1
ATOM 7878 O O . LEU B 1 303 ? 0.317 -46.131 26.032 1.00 9.36 335 LEU B O 1
ATOM 7883 N N . THR B 1 304 ? 1.734 -44.765 27.181 1.00 7.55 336 THR B N 1
ATOM 7884 C CA . THR B 1 304 ? 2.028 -44.012 25.950 1.00 8.36 336 THR B CA 1
ATOM 7885 C C . THR B 1 304 ? 3.459 -43.465 26.067 1.00 9.19 336 THR B C 1
ATOM 7886 O O . THR B 1 304 ? 3.909 -43.179 27.179 1.00 8.98 336 THR B O 1
ATOM 7890 N N . ILE B 1 305 ? 4.146 -43.350 24.961 1.00 10.38 337 ILE B N 1
ATOM 7891 C CA . ILE B 1 305 ? 5.499 -42.809 24.900 1.00 11.44 337 ILE B CA 1
ATOM 7892 C C . ILE B 1 305 ? 5.400 -41.514 24.094 1.00 11.10 337 ILE B C 1
ATOM 7893 O O . ILE B 1 305 ? 4.641 -41.412 23.189 1.00 12.66 337 ILE B O 1
ATOM 7898 N N . ASP B 1 306 ? 6.158 -40.499 24.475 1.00 11.47 338 ASP B N 1
ATOM 7899 C CA . ASP B 1 306 ? 6.278 -39.235 23.753 1.00 10.77 338 ASP B CA 1
ATOM 7900 C C . ASP B 1 306 ? 7.231 -39.449 22.571 1.00 9.29 338 ASP B C 1
ATOM 7901 O O . ASP B 1 306 ? 8.420 -39.592 22.796 1.00 10.57 338 ASP B O 1
ATOM 7906 N N . ARG B 1 307 ? 6.727 -39.528 21.334 1.00 10.40 339 ARG B N 1
ATOM 7907 C CA . ARG B 1 307 ? 7.625 -39.869 20.222 1.00 10.90 339 ARG B CA 1
ATOM 7908 C C . ARG B 1 307 ? 8.679 -38.787 20.001 1.00 11.99 339 ARG B C 1
ATOM 7909 O O . ARG B 1 307 ? 9.767 -39.116 19.564 1.00 14.18 339 ARG B O 1
ATOM 7917 N N . LYS B 1 308 ? 8.322 -37.532 20.185 1.00 12.14 340 LYS B N 1
ATOM 7918 C CA . LYS B 1 308 ? 9.316 -36.422 20.023 1.00 13.24 340 LYS B CA 1
ATOM 7919 C C . LYS B 1 308 ? 10.388 -36.463 21.096 1.00 13.85 340 LYS B C 1
ATOM 7920 O O . LYS B 1 308 ? 11.496 -35.962 20.825 1.00 15.43 340 LYS B O 1
ATOM 7926 N N . ASN B 1 309 ? 10.111 -37.046 22.262 1.00 13.07 341 ASN B N 1
ATOM 7927 C CA . ASN B 1 309 ? 11.020 -37.111 23.398 1.00 13.40 341 ASN B CA 1
ATOM 7928 C C . ASN B 1 309 ? 10.825 -38.430 24.089 1.00 12.69 341 ASN B C 1
ATOM 7929 O O . ASN B 1 309 ? 10.205 -38.507 25.123 1.00 13.02 341 ASN B O 1
ATOM 7934 N N . PRO B 1 310 ? 11.400 -39.485 23.530 1.00 12.55 342 PRO B N 1
ATOM 7935 C CA . PRO B 1 310 ? 10.995 -40.837 23.942 1.00 11.64 342 PRO B CA 1
ATOM 7936 C C . PRO B 1 310 ? 11.528 -41.352 25.262 1.00 13.26 342 PRO B C 1
ATOM 7937 O O . PRO B 1 310 ? 11.170 -42.436 25.672 1.00 12.76 342 PRO B O 1
ATOM 7941 N N . ASN B 1 311 ? 12.323 -40.568 25.963 1.00 13.28 343 ASN B N 1
ATOM 7942 C CA . ASN B 1 311 ? 12.608 -40.853 27.369 1.00 15.19 343 ASN B CA 1
ATOM 7943 C C . ASN B 1 311 ? 11.370 -40.523 28.236 1.00 12.86 343 ASN B C 1
ATOM 7944 O O . ASN B 1 311 ? 11.359 -40.888 29.415 1.00 10.79 343 ASN B O 1
ATOM 7949 N N . THR B 1 312 ? 10.383 -39.841 27.661 1.00 10.90 344 THR B N 1
ATOM 7950 C CA . THR B 1 312 ? 9.169 -39.492 28.377 1.00 11.45 344 THR B CA 1
ATOM 7951 C C . THR B 1 312 ? 8.075 -40.487 28.091 1.00 10.19 344 THR B C 1
ATOM 7952 O O . THR B 1 312 ? 7.734 -40.756 26.900 1.00 9.82 344 THR B O 1
ATOM 7956 N N . LEU B 1 313 ? 7.488 -41.048 29.133 1.00 9.00 345 LEU B N 1
ATOM 7957 C CA . LEU B 1 313 ? 6.319 -41.921 28.990 1.00 9.53 345 LEU B CA 1
ATOM 7958 C C . LEU B 1 313 ? 5.347 -41.744 30.130 1.00 10.01 345 LEU B C 1
ATOM 7959 O O . LEU B 1 313 ? 5.648 -41.105 31.161 1.00 9.08 345 LEU B O 1
ATOM 7964 N N . MET B 1 314 ? 4.104 -42.156 29.899 1.00 8.63 346 MET B N 1
ATOM 7965 C CA . MET B 1 314 ? 3.046 -42.113 30.889 1.00 9.54 346 MET B CA 1
ATOM 7966 C C . MET B 1 314 ? 2.309 -43.455 30.942 1.00 8.96 346 MET B C 1
ATOM 7967 O O . MET B 1 314 ? 2.330 -44.235 30.009 1.00 8.60 346 MET B O 1
ATOM 7972 N N . VAL B 1 315 ? 1.685 -43.656 32.105 1.00 9.46 347 VAL B N 1
ATOM 7973 C CA . VAL B 1 315 ? 0.823 -44.816 32.355 1.00 9.53 347 VAL B CA 1
ATOM 7974 C C . VAL B 1 315 ? -0.240 -44.395 33.372 1.00 9.53 347 VAL B C 1
ATOM 7975 O O . VAL B 1 315 ? -0.102 -43.379 34.035 1.00 9.66 347 VAL B O 1
ATOM 7979 N N . ALA B 1 316 ? -1.316 -45.196 33.461 1.00 8.70 348 ALA B N 1
ATOM 7980 C CA . ALA B 1 316 ? -2.444 -44.820 34.285 1.00 9.13 348 ALA B CA 1
ATOM 7981 C C . ALA B 1 316 ? -3.066 -46.023 34.995 1.00 8.52 348 ALA B C 1
ATOM 7982 O O . ALA B 1 316 ? -2.845 -47.192 34.618 1.00 9.21 348 ALA B O 1
ATOM 7984 N N . SER B 1 317 ? -3.888 -45.745 35.977 1.00 8.39 349 SER B N 1
ATOM 7985 C CA . SER B 1 317 ? -4.513 -46.802 36.766 1.00 8.28 349 SER B CA 1
ATOM 7986 C C . SER B 1 317 ? -5.641 -47.484 35.993 1.00 8.82 349 SER B C 1
ATOM 7987 O O . SER B 1 317 ? -6.574 -46.865 35.469 1.00 9.79 349 SER B O 1
ATOM 7990 N N . GLN B 1 318 ? -5.618 -48.800 36.030 1.00 8.64 350 GLN B N 1
ATOM 7991 C CA . GLN B 1 318 ? -6.638 -49.646 35.428 1.00 9.04 350 GLN B CA 1
ATOM 7992 C C . GLN B 1 318 ? -6.996 -50.699 36.483 1.00 9.01 350 GLN B C 1
ATOM 7993 O O . GLN B 1 318 ? -6.388 -51.791 36.512 1.00 8.69 350 GLN B O 1
ATOM 7999 N N . ILE B 1 319 ? -7.912 -50.400 37.420 1.00 7.84 351 ILE B N 1
ATOM 8000 C CA . ILE B 1 319 ? -8.729 -49.157 37.522 1.00 8.71 351 ILE B CA 1
ATOM 8001 C C . ILE B 1 319 ? -8.722 -48.653 38.943 1.00 9.06 351 ILE B C 1
ATOM 8002 O O . ILE B 1 319 ? -8.718 -49.441 39.885 1.00 10.05 351 ILE B O 1
ATOM 8007 N N . ALA B 1 320 ? -8.619 -47.337 39.083 1.00 9.59 352 ALA B N 1
ATOM 8008 C CA . ALA B 1 320 ? -8.917 -46.657 40.363 1.00 10.68 352 ALA B CA 1
ATOM 8009 C C . ALA B 1 320 ? -10.176 -45.921 40.222 1.00 11.29 352 ALA B C 1
ATOM 8010 O O . ALA B 1 320 ? -10.219 -44.895 39.513 1.00 13.93 352 ALA B O 1
ATOM 8012 N N . TRP B 1 321 ? -11.260 -46.439 40.836 1.00 10.92 353 TRP B N 1
ATOM 8013 C CA . TRP B 1 321 ? -12.529 -45.747 40.897 1.00 10.53 353 TRP B CA 1
ATOM 8014 C C . TRP B 1 321 ? -12.524 -44.747 42.052 1.00 13.01 353 TRP B C 1
ATOM 8015 O O . TRP B 1 321 ? -13.229 -43.722 42.013 1.00 14.85 353 TRP B O 1
ATOM 8026 N N . TRP B 1 322 ? -11.693 -44.987 43.031 1.00 10.91 354 TRP B N 1
ATOM 8027 C CA . TRP B 1 3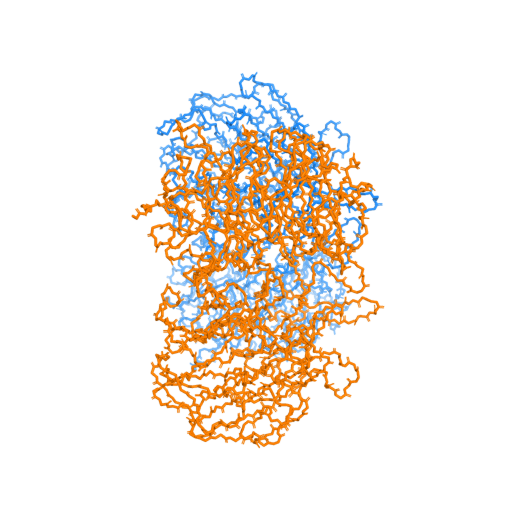22 ? -11.547 -44.119 44.199 1.00 12.76 354 TRP B CA 1
ATOM 8028 C C . TRP B 1 322 ? -10.103 -43.827 44.515 1.00 12.68 354 TRP B C 1
ATOM 8029 O O . TRP B 1 322 ? -9.240 -44.698 44.386 1.00 12.83 354 TRP B O 1
ATOM 8040 N N . PRO B 1 323 ? -9.770 -42.574 44.906 1.00 11.01 355 PRO B N 1
ATOM 8041 C CA . PRO B 1 323 ? -10.672 -41.443 44.873 1.00 10.88 355 PRO B CA 1
ATOM 8042 C C . PRO B 1 323 ? -10.963 -40.921 43.429 1.00 11.11 355 PRO B C 1
ATOM 8043 O O . PRO B 1 323 ? -11.897 -40.182 43.198 1.00 11.75 355 PRO B O 1
ATOM 8047 N N . ASP B 1 324 ? -10.086 -41.318 42.492 1.00 10.32 356 ASP B N 1
ATOM 8048 C CA . ASP B 1 324 ? -10.168 -40.925 41.071 1.00 10.06 356 ASP B CA 1
ATOM 8049 C C . ASP B 1 324 ? -9.058 -41.732 40.370 1.00 9.10 356 ASP B C 1
ATOM 8050 O O . ASP B 1 324 ? -8.223 -42.398 41.032 1.00 9.55 356 ASP B O 1
ATOM 8055 N N . ALA B 1 325 ? -9.028 -41.651 39.042 1.00 9.43 357 ALA B N 1
ATOM 8056 C CA . ALA B 1 325 ? -7.863 -42.131 38.288 1.00 9.06 357 ALA B CA 1
ATOM 8057 C C . ALA B 1 325 ? -6.598 -41.515 38.789 1.00 9.50 357 ALA B C 1
ATOM 8058 O O . ALA B 1 325 ? -6.591 -40.395 39.313 1.00 9.89 357 ALA B O 1
ATOM 8060 N N . VAL B 1 326 ? -5.485 -42.196 38.579 1.00 9.92 358 VAL B N 1
ATOM 8061 C CA . VAL B 1 326 ? -4.167 -41.651 38.764 1.00 10.92 358 VAL B CA 1
ATOM 8062 C C . VAL B 1 326 ? -3.407 -41.848 37.454 1.00 10.69 358 VAL B C 1
ATOM 8063 O O . VAL B 1 326 ? -3.389 -42.956 36.889 1.00 9.19 358 VAL B O 1
ATOM 8067 N N . PHE B 1 327 ? -2.731 -40.796 37.022 1.00 9.07 359 PHE B N 1
ATOM 8068 C CA . PHE B 1 327 ? -1.762 -40.849 35.886 1.00 9.11 359 PHE B CA 1
ATOM 8069 C C . PHE B 1 327 ? -0.378 -40.657 36.395 1.00 8.73 359 PHE B C 1
ATOM 8070 O O . PHE B 1 327 ? -0.184 -39.866 37.345 1.00 9.37 359 PHE B O 1
ATOM 8078 N N . PHE B 1 328 ? 0.591 -41.332 35.807 1.00 8.27 360 PHE B N 1
ATOM 8079 C CA . PHE B 1 328 ? 2.016 -41.214 36.168 1.00 8.83 360 PHE B CA 1
ATOM 8080 C C . PHE B 1 328 ? 2.826 -40.802 34.966 1.00 9.09 360 PHE B C 1
ATOM 8081 O O . PHE B 1 328 ? 2.508 -41.174 33.856 1.00 9.32 360 PHE B O 1
ATOM 8089 N N . ARG B 1 329 ? 3.886 -40.033 35.199 1.00 9.75 361 ARG B N 1
ATOM 8090 C CA . ARG B 1 329 ? 4.744 -39.519 34.148 1.00 8.89 361 ARG B CA 1
ATOM 8091 C C . ARG B 1 329 ? 6.206 -39.738 34.536 1.00 9.91 361 ARG B C 1
ATOM 8092 O O . ARG B 1 329 ? 6.576 -39.436 35.703 1.00 10.84 361 ARG B O 1
ATOM 8100 N N . SER B 1 330 ? 7.003 -40.223 33.589 1.00 8.44 362 SER B N 1
ATOM 8101 C CA . SER B 1 330 ? 8.428 -40.297 33.765 1.00 8.97 362 SER B CA 1
ATOM 8102 C C . SER B 1 330 ? 9.094 -39.579 32.618 1.00 10.13 362 SER B C 1
ATOM 8103 O O . SER B 1 330 ? 8.616 -39.744 31.483 1.00 10.86 362 SER B O 1
ATOM 8106 N N . THR B 1 331 ? 10.219 -38.916 32.865 1.00 11.18 363 THR B N 1
ATOM 8107 C CA . THR B 1 331 ? 10.963 -38.263 31.791 1.00 12.27 363 THR B CA 1
ATOM 8108 C C . THR B 1 331 ? 12.312 -38.919 31.663 1.00 12.17 363 THR B C 1
ATOM 8109 O O . THR B 1 331 ? 13.191 -38.384 30.937 1.00 13.11 363 THR B O 1
ATOM 8113 N N . ASN B 1 332 ? 12.536 -40.043 32.370 1.00 12.05 364 ASN B N 1
ATOM 8114 C CA . ASN B 1 332 ? 13.851 -40.697 32.318 1.00 11.92 364 ASN B CA 1
ATOM 8115 C C . ASN B 1 332 ? 13.727 -42.230 32.034 1.00 12.30 364 ASN B C 1
ATOM 8116 O O . ASN B 1 332 ? 14.420 -43.058 32.685 1.00 13.15 364 ASN B O 1
ATOM 8121 N N . GLY B 1 333 ? 12.773 -42.591 31.177 1.00 10.56 365 GLY B N 1
ATOM 8122 C CA . GLY B 1 333 ? 12.618 -44.013 30.745 1.00 10.85 365 GLY B CA 1
ATOM 8123 C C . GLY B 1 333 ? 12.149 -44.953 31.833 1.00 10.76 365 GLY B C 1
ATOM 8124 O O . GLY B 1 333 ? 12.388 -46.150 31.754 1.00 12.18 365 GLY B O 1
ATOM 8125 N N . GLY B 1 334 ? 11.405 -44.431 32.801 1.00 10.48 366 GLY B N 1
ATOM 8126 C CA . GLY B 1 334 ? 10.874 -45.188 33.853 1.00 11.45 366 GLY B CA 1
ATOM 8127 C C . GLY B 1 334 ? 11.745 -45.359 35.118 1.00 12.35 366 GLY B C 1
ATOM 8128 O O . GLY B 1 334 ? 11.361 -46.060 36.081 1.00 12.55 366 GLY B O 1
ATOM 8129 N N . ALA B 1 335 ? 12.874 -44.685 35.155 1.00 11.64 367 ALA B N 1
ATOM 8130 C CA . ALA B 1 335 ? 13.734 -44.752 36.350 1.00 12.98 367 ALA B CA 1
ATOM 8131 C C . ALA B 1 335 ? 13.045 -44.117 37.563 1.00 13.82 367 ALA B C 1
ATOM 8132 O O . ALA B 1 335 ? 13.161 -44.657 38.666 1.00 13.48 367 ALA B O 1
ATOM 8134 N N . SER B 1 336 ? 12.292 -43.067 37.365 1.00 12.43 368 SER B N 1
ATOM 8135 C CA . SER B 1 336 ? 11.485 -42.446 38.416 1.00 13.44 368 SER B CA 1
ATOM 8136 C C . SER B 1 336 ? 10.243 -41.801 37.808 1.00 13.64 368 SER B C 1
ATOM 8137 O O . SER B 1 336 ? 10.225 -41.468 36.581 1.00 11.13 368 SER B O 1
ATOM 8140 N N . TRP B 1 337 ? 9.240 -41.642 38.655 1.00 11.63 369 TRP B N 1
ATOM 8141 C CA . TRP B 1 337 ? 7.959 -41.111 38.249 1.00 11.03 369 TRP B CA 1
ATOM 8142 C C . TRP B 1 337 ? 7.454 -40.027 39.146 1.00 11.99 369 TRP B C 1
ATOM 8143 O O . TRP B 1 337 ? 7.867 -39.941 40.339 1.00 12.80 369 TRP B O 1
ATOM 8154 N N . THR B 1 338 ? 6.542 -39.203 38.635 1.00 10.60 370 THR B N 1
ATOM 8155 C CA . THR B 1 338 ? 5.691 -38.377 39.445 1.00 10.63 370 THR B CA 1
ATOM 8156 C C . THR B 1 338 ? 4.249 -38.630 39.037 1.00 10.94 370 THR B C 1
ATOM 8157 O O . THR B 1 338 ? 3.994 -39.337 38.034 1.00 10.48 370 THR B O 1
ATOM 8161 N N . ARG B 1 339 ? 3.290 -38.162 39.826 1.00 11.05 371 ARG B N 1
ATOM 8162 C CA . ARG B 1 339 ? 1.892 -38.521 39.633 1.00 11.43 371 ARG B CA 1
ATOM 8163 C C . ARG B 1 339 ? 1.058 -37.268 39.580 1.00 11.09 371 ARG B C 1
ATOM 8164 O O . ARG B 1 339 ? 1.459 -36.188 40.042 1.00 11.81 371 ARG B O 1
ATOM 8172 N N . ILE B 1 340 ? -0.102 -37.388 38.935 1.00 10.42 372 ILE B N 1
ATOM 8173 C CA . ILE B 1 340 ? -0.896 -36.192 38.626 1.00 10.84 372 ILE B CA 1
ATOM 8174 C C . ILE B 1 340 ? -1.572 -35.604 39.853 1.00 10.31 372 ILE B C 1
ATOM 8175 O O . ILE B 1 340 ? -2.122 -34.472 39.754 1.00 9.81 372 ILE B O 1
ATOM 8180 N N . TRP B 1 341 ? -1.764 -36.400 40.920 1.00 10.06 373 TRP B N 1
ATOM 8181 C CA . TRP B 1 341 ? -2.217 -35.846 42.189 1.00 10.23 373 TRP B CA 1
ATOM 8182 C C . TRP B 1 341 ? -1.506 -36.611 43.304 1.00 11.20 373 TRP B C 1
ATOM 8183 O O . TRP B 1 341 ? -1.076 -37.768 43.089 1.00 11.96 373 TRP B O 1
ATOM 8194 N N . ASP B 1 342 ? -1.445 -35.982 44.490 1.00 11.90 374 ASP B N 1
ATOM 8195 C CA . ASP B 1 342 ? -0.823 -36.585 45.678 1.00 13.24 374 ASP B CA 1
ATOM 8196 C C . ASP B 1 342 ? -1.612 -36.281 46.882 1.00 13.31 374 ASP B C 1
ATOM 8197 O O . ASP B 1 342 ? -2.212 -35.208 46.954 1.00 14.68 374 ASP B O 1
ATOM 8202 N N . TRP B 1 343 ? -1.717 -37.240 47.817 1.00 12.86 375 TRP B N 1
ATOM 8203 C CA . TRP B 1 343 ? -2.209 -36.879 49.139 1.00 13.94 375 TRP B CA 1
ATOM 8204 C C . TRP B 1 343 ? -1.288 -35.850 49.797 1.00 14.93 375 TRP B C 1
ATOM 8205 O O . TRP B 1 343 ? -0.058 -35.892 49.701 1.00 15.36 375 TRP B O 1
ATOM 8216 N N . THR B 1 344 ? -1.875 -34.885 50.423 1.00 17.06 376 THR B N 1
ATOM 8217 C CA . THR B 1 344 ? -1.131 -33.857 51.201 1.00 17.10 376 THR B CA 1
ATOM 8218 C C . THR B 1 344 ? -1.314 -34.241 52.683 1.00 17.48 376 THR B C 1
ATOM 8219 O O . THR B 1 344 ? -0.361 -34.695 53.315 1.00 17.95 376 THR B O 1
ATOM 8223 N N . SER B 1 345 ? -2.557 -34.044 53.163 1.00 17.62 377 SER B N 1
ATOM 8224 C CA . SER B 1 345 ? -3.061 -34.553 54.442 1.00 15.72 377 SER B CA 1
ATOM 8225 C C . SER B 1 345 ? -4.445 -35.079 54.201 1.00 13.42 377 SER B C 1
ATOM 8226 O O . SER B 1 345 ? -5.407 -34.366 53.962 1.00 15.71 377 SER B O 1
ATOM 8229 N N . TYR B 1 346 ? -4.534 -36.405 54.131 1.00 13.43 378 TYR B N 1
ATOM 8230 C CA . TYR B 1 346 ? -5.755 -37.078 53.847 1.00 14.32 378 TYR B CA 1
ATOM 8231 C C . TYR B 1 346 ? -6.891 -36.489 54.600 1.00 14.88 378 TYR B C 1
ATOM 8232 O O . TYR B 1 346 ? -6.702 -36.329 55.845 1.00 15.94 378 TYR B O 1
ATOM 8241 N N . PRO B 1 347 ? -8.054 -36.133 53.967 1.00 15.55 379 PRO B N 1
ATOM 8242 C CA . PRO B 1 347 ? -8.463 -36.411 52.575 1.00 15.06 379 PRO B CA 1
ATOM 8243 C C . PRO B 1 347 ? -8.109 -35.356 51.519 1.00 13.21 379 PRO B C 1
ATOM 8244 O O . PRO B 1 347 ? -8.559 -35.516 50.403 1.00 16.21 379 PRO B O 1
ATOM 8248 N N . SER B 1 348 ? -7.258 -34.390 51.838 1.00 13.74 380 SER B N 1
ATOM 8249 C CA . SER B 1 348 ? -6.824 -33.371 50.895 1.00 14.14 380 SER B CA 1
ATOM 8250 C C . SER B 1 348 ? -5.758 -33.902 49.976 1.00 15.44 380 SER B C 1
ATOM 8251 O O . SER B 1 348 ? -4.932 -34.750 50.370 1.00 14.18 380 SER B O 1
ATOM 8254 N N . ARG B 1 349 ? -5.789 -33.365 48.735 1.00 15.06 381 ARG B N 1
ATOM 8255 C CA . ARG B 1 349 ? -4.787 -33.640 47.714 1.00 13.49 381 ARG B CA 1
ATOM 8256 C C . ARG B 1 349 ? -4.251 -32.376 47.095 1.00 14.18 381 ARG B C 1
ATOM 8257 O O . ARG B 1 349 ? -4.890 -31.318 47.144 1.00 14.35 381 ARG B O 1
ATOM 8265 N N . SER B 1 350 ? -3.060 -32.501 46.538 1.00 13.73 382 SER B N 1
ATOM 8266 C CA . SER B 1 350 ? -2.491 -31.532 45.626 1.00 13.28 382 SER B CA 1
ATOM 8267 C C . SER B 1 350 ? -2.617 -32.126 44.211 1.00 13.91 382 SER B C 1
ATOM 8268 O O . SER B 1 350 ? -2.639 -33.334 44.035 1.00 12.51 382 SER B O 1
ATOM 8271 N N . PHE B 1 351 ? -2.687 -31.220 43.229 1.00 12.20 383 PHE B N 1
ATOM 8272 C CA . PHE B 1 351 ? -2.983 -31.592 41.844 1.00 11.47 383 PHE B CA 1
ATOM 8273 C C . PHE B 1 351 ? -1.973 -31.013 40.836 1.00 11.13 383 PHE B C 1
ATOM 8274 O O . PHE B 1 351 ? -1.567 -29.811 40.952 1.00 11.81 383 PHE B O 1
ATOM 8282 N N . ARG B 1 352 ? -1.555 -31.827 39.861 1.00 10.12 384 ARG B N 1
ATOM 8283 C CA . ARG B 1 352 ? -0.793 -31.327 38.720 1.00 10.30 384 ARG B CA 1
ATOM 8284 C C . ARG B 1 352 ? -1.673 -31.029 37.490 1.00 9.17 384 ARG B C 1
ATOM 8285 O O . ARG B 1 352 ? -1.192 -30.997 36.336 1.00 11.00 384 ARG B O 1
ATOM 8293 N N . TYR B 1 353 ? -2.949 -30.856 37.739 1.00 9.40 385 TYR B N 1
ATOM 8294 C CA . TYR B 1 353 ? -3.916 -30.539 36.660 1.00 9.47 385 TYR B CA 1
ATOM 8295 C C . TYR B 1 353 ? -5.058 -29.678 37.247 1.00 10.12 385 TYR B C 1
ATOM 8296 O O . TYR B 1 353 ? -5.307 -29.675 38.479 1.00 11.25 385 TYR B O 1
ATOM 8305 N N . THR B 1 354 ? -5.694 -28.954 36.310 1.00 10.10 386 THR B N 1
ATOM 8306 C CA . THR B 1 354 ? -7.034 -28.417 36.437 1.00 10.74 386 THR B CA 1
ATOM 8307 C C . THR B 1 354 ? -7.891 -28.852 35.278 1.00 10.39 386 THR B C 1
ATOM 8308 O O . THR B 1 354 ? -7.403 -29.353 34.255 1.00 10.54 386 THR B O 1
ATOM 8312 N N . MET B 1 355 ? -9.194 -28.680 35.440 1.00 11.32 387 MET B N 1
ATOM 8313 C CA . MET B 1 355 ? -10.115 -29.196 34.460 1.00 11.27 387 MET B CA 1
ATOM 8314 C C . MET B 1 355 ? -11.185 -28.145 34.238 1.00 12.79 387 MET B C 1
ATOM 8315 O O . MET B 1 355 ? -11.737 -27.556 35.189 1.00 13.75 387 MET B O 1
ATOM 8320 N N . ASP B 1 356 ? -11.480 -27.910 32.962 1.00 9.96 388 ASP B N 1
ATOM 8321 C CA . ASP B 1 356 ? -12.451 -26.911 32.532 1.00 10.10 388 ASP B CA 1
ATOM 8322 C C . ASP B 1 356 ? -13.476 -27.689 31.682 1.00 9.86 388 ASP B C 1
ATOM 8323 O O . ASP B 1 356 ? -13.142 -28.129 30.588 1.00 10.27 388 ASP B O 1
ATOM 8328 N N . ILE B 1 357 ? -14.692 -27.805 32.170 1.00 8.85 389 ILE B N 1
ATOM 8329 C CA . ILE B 1 357 ? -15.782 -28.395 31.423 1.00 9.30 389 ILE B CA 1
ATOM 8330 C C . ILE B 1 357 ? -16.887 -27.433 31.034 1.00 9.86 389 ILE B C 1
ATOM 8331 O O . ILE B 1 357 ? -18.059 -27.812 30.808 1.00 9.39 389 ILE B O 1
ATOM 8336 N N . THR B 1 358 ? -16.496 -26.159 30.885 1.00 10.27 390 THR B N 1
ATOM 8337 C CA . THR B 1 358 ? -17.511 -25.195 30.531 1.00 10.19 390 THR B CA 1
ATOM 8338 C C . THR B 1 358 ? -18.160 -25.432 29.152 1.00 9.93 390 THR B C 1
ATOM 8339 O O . THR B 1 358 ? -19.295 -24.989 28.934 1.00 10.91 390 THR B O 1
ATOM 8343 N N . GLU B 1 359 ? -17.508 -26.189 28.269 1.00 9.24 391 GLU B N 1
ATOM 8344 C CA . GLU B 1 359 ? -18.139 -26.554 26.971 1.00 10.59 391 GLU B CA 1
ATOM 8345 C C . GLU B 1 359 ? -19.006 -27.788 27.063 1.00 10.24 391 GLU B C 1
ATOM 8346 O O . GLU B 1 359 ? -19.809 -28.005 26.183 1.00 10.78 391 GLU B O 1
ATOM 8352 N N . VAL B 1 360 ? -18.885 -28.582 28.130 1.00 9.83 392 VAL B N 1
ATOM 8353 C CA . VAL B 1 360 ? -19.700 -29.831 28.333 1.00 9.85 392 VAL B CA 1
ATOM 8354 C C . VAL B 1 360 ? -20.058 -29.862 29.831 1.00 10.27 392 VAL B C 1
ATOM 8355 O O . VAL B 1 360 ? -19.513 -30.659 30.639 1.00 9.65 392 VAL B O 1
ATOM 8359 N N . PRO B 1 361 ? -20.946 -28.933 30.254 1.00 9.97 393 PRO B N 1
ATOM 8360 C CA . PRO B 1 361 ? -21.015 -28.715 31.740 1.00 9.01 393 PRO B CA 1
ATOM 8361 C C . PRO B 1 361 ? -21.687 -29.839 32.518 1.00 8.82 393 PRO B C 1
ATOM 8362 O O . PRO B 1 361 ? -21.500 -29.939 33.721 1.00 11.04 393 PRO B O 1
ATOM 8366 N N . TRP B 1 362 ? -22.357 -30.733 31.818 1.00 8.71 394 TRP B N 1
ATOM 8367 C CA . TRP B 1 362 ? -22.977 -31.837 32.493 1.00 8.77 394 TRP B CA 1
ATOM 8368 C C . TRP B 1 362 ? -21.990 -32.896 32.945 1.00 9.31 394 TRP B C 1
ATOM 8369 O O . TRP B 1 362 ? -22.399 -33.755 33.760 1.00 9.20 394 TRP B O 1
ATOM 8380 N N . LEU B 1 363 ? -20.715 -32.812 32.630 1.00 9.31 395 LEU B N 1
ATOM 8381 C CA . LEU B 1 363 ? -19.733 -33.726 33.130 1.00 10.15 395 LEU B CA 1
ATOM 8382 C C . LEU B 1 363 ? -19.462 -33.643 34.647 1.00 9.79 395 LEU B C 1
ATOM 8383 O O . LEU B 1 363 ? -18.692 -34.417 35.199 1.00 10.81 395 LEU B O 1
ATOM 8388 N N . ASN B 1 364 ? -20.092 -32.721 35.363 1.00 9.35 396 ASN B N 1
ATOM 8389 C CA . ASN B 1 364 ? -20.085 -32.783 36.828 1.00 10.09 396 ASN B CA 1
ATOM 8390 C C . ASN B 1 364 ? -21.227 -33.660 37.344 1.00 11.23 396 ASN B C 1
ATOM 8391 O O . ASN B 1 364 ? -21.388 -33.737 38.549 1.00 11.14 396 ASN B O 1
ATOM 8396 N N . PHE B 1 365 ? -22.023 -34.246 36.456 1.00 11.22 397 PHE B N 1
ATOM 8397 C CA . PHE B 1 365 ? -23.127 -35.123 36.793 1.00 12.40 397 PHE B CA 1
ATOM 8398 C C . PHE B 1 365 ? -24.089 -34.416 37.754 1.00 13.03 397 PHE B C 1
ATOM 8399 O O . PHE B 1 365 ? -24.714 -35.064 38.577 1.00 14.81 397 PHE B O 1
ATOM 8407 N N . GLY B 1 366 ? -24.174 -33.097 37.667 1.00 12.42 398 GLY B N 1
ATOM 8408 C CA . GLY B 1 366 ? -25.139 -32.324 38.530 1.00 14.48 398 GLY B CA 1
ATOM 8409 C C . GLY B 1 366 ? -24.631 -32.090 39.945 1.00 17.53 398 GLY B C 1
ATOM 8410 O O . GLY B 1 366 ? -25.323 -31.452 40.777 1.00 18.65 398 GLY B O 1
ATOM 8411 N N . ASN B 1 367 ? -23.417 -32.541 40.231 1.00 15.73 399 ASN B N 1
ATOM 8412 C CA . ASN B 1 367 ? -22.854 -32.508 41.609 1.00 16.70 399 ASN B CA 1
ATOM 8413 C C . ASN B 1 367 ? -21.771 -31.448 41.713 1.00 17.79 399 ASN B C 1
ATOM 8414 O O . ASN B 1 367 ? -20.654 -31.649 41.209 1.00 15.89 399 ASN B O 1
ATOM 8419 N N . SER B 1 368 ? -22.113 -30.282 42.305 1.00 18.15 400 SER B N 1
ATOM 8420 C CA . SER B 1 368 ? -21.158 -29.253 42.514 1.00 19.47 400 SER B CA 1
ATOM 8421 C C . SER B 1 368 ? -20.723 -29.167 44.023 1.00 21.56 400 SER B C 1
ATOM 8422 O O . SER B 1 368 ? -20.052 -28.202 44.412 1.00 22.74 400 SER B O 1
ATOM 8425 N N . ASN B 1 369 ? -20.997 -30.219 44.788 1.00 21.21 401 ASN B N 1
ATOM 8426 C CA . ASN B 1 369 ? -20.673 -30.324 46.274 1.00 23.76 401 ASN B CA 1
ATOM 8427 C C . ASN B 1 369 ? -20.164 -31.693 46.610 1.00 20.99 401 ASN B C 1
ATOM 8428 O O . ASN B 1 369 ? -20.735 -32.380 47.406 1.00 25.06 401 ASN B O 1
ATOM 8433 N N . PRO B 1 370 ? -19.114 -32.155 45.898 1.00 18.61 402 PRO B N 1
ATOM 8434 C CA . PRO B 1 370 ? -18.563 -33.473 46.165 1.00 19.30 402 PRO B CA 1
ATOM 8435 C C . PRO B 1 370 ? -17.945 -33.534 47.553 1.00 18.43 402 PRO B C 1
ATOM 8436 O O . PRO B 1 370 ? -17.498 -32.532 48.048 1.00 21.93 402 PRO B O 1
ATOM 8440 N N . VAL B 1 371 ? -18.007 -34.697 48.132 1.00 21.84 403 VAL B N 1
ATOM 8441 C CA . VAL B 1 371 ? -17.399 -34.948 49.468 1.00 23.98 403 VAL B CA 1
ATOM 8442 C C . VAL B 1 371 ? -15.977 -35.455 49.289 1.00 19.29 403 VAL B C 1
ATOM 8443 O O . VAL B 1 371 ? -15.769 -36.445 48.612 1.00 19.52 403 VAL B O 1
ATOM 8447 N N . ALA B 1 372 ? -15.035 -34.731 49.878 1.00 17.99 404 ALA B N 1
ATOM 8448 C CA . ALA B 1 372 ? -13.589 -35.068 49.870 1.00 18.00 404 ALA B CA 1
ATOM 8449 C C . ALA B 1 372 ? -13.409 -36.514 50.297 1.00 18.84 404 ALA B C 1
ATOM 8450 O O . ALA B 1 372 ? -14.092 -36.962 51.250 1.00 17.38 404 ALA B O 1
ATOM 8452 N N . PRO B 1 373 ? -12.522 -37.276 49.624 1.00 15.17 405 PRO B N 1
ATOM 8453 C CA . PRO B 1 373 ? -11.522 -36.846 48.672 1.00 14.59 405 PRO B CA 1
ATOM 8454 C C . PRO B 1 373 ? -12.000 -36.762 47.200 1.00 15.02 405 PRO B C 1
ATOM 8455 O O . PRO B 1 373 ? -11.167 -36.567 46.351 1.00 15.78 405 PRO B O 1
ATOM 8459 N N . GLU B 1 374 ? -13.257 -36.952 46.880 1.00 13.72 406 GLU B N 1
ATOM 8460 C CA . GLU B 1 374 ? -13.683 -36.824 45.473 1.00 17.20 406 GLU B CA 1
ATOM 8461 C C . GLU B 1 374 ? -13.843 -35.391 45.044 1.00 15.58 406 GLU B C 1
ATOM 8462 O O . GLU B 1 374 ? -14.165 -34.524 45.835 1.00 16.86 406 GLU B O 1
ATOM 8468 N N . VAL B 1 375 ? -13.530 -35.136 43.789 1.00 13.52 407 VAL B N 1
ATOM 8469 C CA . VAL B 1 375 ? -13.824 -33.841 43.149 1.00 11.97 407 VAL B CA 1
ATOM 8470 C C . VAL B 1 375 ? -14.874 -34.103 42.056 1.00 12.41 407 VAL B C 1
ATOM 8471 O O . VAL B 1 375 ? -15.073 -35.268 41.650 1.00 12.03 407 VAL B O 1
ATOM 8475 N N . SER B 1 376 ? -15.460 -33.043 41.513 1.00 11.80 408 SER B N 1
ATOM 8476 C CA . SER B 1 376 ? -16.408 -33.143 40.455 1.00 10.66 408 SER B CA 1
ATOM 8477 C C . SER B 1 376 ? -16.342 -31.973 39.526 1.00 10.84 408 SER B C 1
ATOM 8478 O O . SER B 1 376 ? -16.436 -30.817 40.006 1.00 11.59 408 SER B O 1
ATOM 8481 N N . PRO B 1 377 ? -16.111 -32.167 38.240 1.00 9.72 409 PRO B N 1
ATOM 8482 C CA . PRO B 1 377 ? -15.866 -33.461 37.551 1.00 10.25 409 PRO B CA 1
ATOM 8483 C C . PRO B 1 377 ? -14.634 -34.193 38.071 1.00 9.74 409 PRO B C 1
ATOM 8484 O O . PRO B 1 377 ? -13.738 -33.619 38.610 1.00 10.21 409 PRO B O 1
ATOM 8488 N N . LYS B 1 378 ? -14.606 -35.485 37.833 1.00 10.15 410 LYS B N 1
ATOM 8489 C CA . LYS B 1 378 ? -13.455 -36.286 38.097 1.00 11.01 410 LYS B CA 1
ATOM 8490 C C . LYS B 1 378 ? -12.492 -36.298 36.950 1.00 10.38 410 LYS B C 1
ATOM 8491 O O . LYS B 1 378 ? -12.826 -36.034 35.797 1.00 9.99 410 LYS B O 1
ATOM 8497 N N . LEU B 1 379 ? -11.257 -36.676 37.275 1.00 9.72 411 LEU B N 1
ATOM 8498 C CA . LEU B 1 379 ? -10.252 -36.885 36.285 1.00 10.44 411 LEU B CA 1
ATOM 8499 C C . LEU B 1 379 ? -10.627 -37.940 35.251 1.00 9.35 411 LEU B C 1
ATOM 8500 O O . LEU B 1 379 ? -10.511 -37.721 34.006 1.00 10.37 411 LEU B O 1
ATOM 8505 N N . GLY B 1 380 ? -11.205 -39.031 35.719 1.00 9.42 412 GLY B N 1
ATOM 8506 C CA . GLY B 1 380 ? -11.617 -40.062 34.797 1.00 9.78 412 GLY B CA 1
ATOM 8507 C C . GLY B 1 380 ? -11.754 -41.398 35.405 1.00 10.06 412 GLY B C 1
ATOM 8508 O O . GLY B 1 380 ? -11.443 -41.601 36.614 1.00 11.08 412 GLY B O 1
ATOM 8509 N N . TRP B 1 381 ? -12.155 -42.330 34.557 1.00 9.24 413 TRP B N 1
ATOM 8510 C CA . TRP B 1 381 ? -12.236 -43.742 34.893 1.00 9.21 413 TRP B CA 1
ATOM 8511 C C . TRP B 1 381 ? -12.297 -44.504 33.573 1.00 9.52 413 TRP B C 1
ATOM 8512 O O . TRP B 1 381 ? -12.625 -43.927 32.506 1.00 9.28 413 TRP B O 1
ATOM 8523 N N . MET B 1 382 ? -12.035 -45.787 33.581 1.00 8.24 414 MET B N 1
ATOM 8524 C CA . MET B 1 382 ? -11.944 -46.584 32.390 1.00 8.58 414 MET B CA 1
ATOM 8525 C C . MET B 1 382 ? -10.950 -46.000 31.341 1.00 8.54 414 MET B C 1
ATOM 8526 O O . MET B 1 382 ? -11.226 -45.942 30.126 1.00 9.02 414 MET B O 1
ATOM 8531 N N . ASN B 1 383 ? -9.863 -45.460 31.848 1.00 8.70 415 ASN B N 1
ATOM 8532 C CA . ASN B 1 383 ? -8.910 -44.666 31.112 1.00 8.66 415 ASN B CA 1
ATOM 8533 C C . ASN B 1 383 ? -7.811 -45.601 30.507 1.00 9.11 415 ASN B C 1
ATOM 8534 O O . ASN B 1 383 ? -6.612 -45.485 30.684 1.00 9.42 415 ASN B O 1
ATOM 8539 N N . GLU B 1 384 ? -8.302 -46.553 29.706 1.00 8.55 416 GLU B N 1
ATOM 8540 C CA . GLU B 1 384 ? -7.435 -47.500 28.977 1.00 8.83 416 GLU B CA 1
ATOM 8541 C C . GLU B 1 384 ? -6.548 -46.856 27.941 1.00 8.13 416 GLU B C 1
ATOM 8542 O O . GLU B 1 384 ? -5.409 -47.270 27.752 1.00 8.73 416 GLU B O 1
ATOM 8548 N N . SER B 1 385 ? -7.142 -45.887 27.206 1.00 8.59 417 SER B N 1
ATOM 8549 C CA . SER B 1 385 ? -6.412 -45.187 26.160 1.00 8.69 417 SER B CA 1
ATOM 8550 C C . SER B 1 385 ? -5.980 -43.791 26.630 1.00 7.88 417 SER B C 1
ATOM 8551 O O . SER B 1 385 ? -6.808 -42.928 26.843 1.00 8.14 417 SER B O 1
ATOM 8554 N N . VAL B 1 386 ? -4.675 -43.622 26.820 1.00 8.07 418 VAL B N 1
ATOM 8555 C CA . VAL B 1 386 ? -4.076 -42.322 27.166 1.00 8.66 418 VAL B CA 1
ATOM 8556 C C . VAL B 1 386 ? -2.941 -42.197 26.181 1.00 9.03 418 VAL B C 1
ATOM 8557 O O . VAL B 1 386 ? -2.123 -43.113 26.046 1.00 9.58 418 VAL B O 1
ATOM 8561 N N . GLU B 1 387 ? -2.913 -41.098 25.404 1.00 8.68 419 GLU B N 1
ATOM 8562 C CA . GLU B 1 387 ? -2.053 -40.985 24.266 1.00 8.43 419 GLU B CA 1
ATOM 8563 C C . GLU B 1 387 ? -1.467 -39.595 24.118 1.00 8.96 419 GLU B C 1
ATOM 8564 O O . GLU B 1 387 ? -2.185 -38.601 24.064 1.00 10.39 419 GLU B O 1
ATOM 8570 N N . ILE B 1 388 ? -0.130 -39.567 24.125 1.00 8.56 420 ILE B N 1
ATOM 8571 C CA . ILE B 1 388 ? 0.659 -38.378 23.776 1.00 8.54 420 ILE B CA 1
ATOM 8572 C C . ILE B 1 388 ? 0.712 -38.261 22.293 1.00 9.40 420 ILE B C 1
ATOM 8573 O O . ILE B 1 388 ? 0.976 -39.241 21.602 1.00 9.56 420 ILE B O 1
ATOM 8578 N N . ASP B 1 389 ? 0.459 -37.051 21.789 1.00 9.38 421 ASP B N 1
ATOM 8579 C CA . ASP B 1 389 ? 0.508 -36.717 20.346 1.00 9.27 421 ASP B CA 1
ATOM 8580 C C . ASP B 1 389 ? 1.939 -36.918 19.867 1.00 9.79 421 ASP B C 1
ATOM 8581 O O . ASP B 1 389 ? 2.845 -36.279 20.348 1.00 9.35 421 ASP B O 1
ATOM 8586 N N . PRO B 1 390 ? 2.144 -37.825 18.895 1.00 9.56 422 PRO B N 1
ATOM 8587 C CA . PRO B 1 390 ? 3.523 -38.090 18.390 1.00 9.05 422 PRO B CA 1
ATOM 8588 C C . PRO B 1 390 ? 4.125 -36.913 17.636 1.00 10.70 422 PRO B C 1
ATOM 8589 O O . PRO B 1 390 ? 5.365 -36.949 17.396 1.00 12.93 422 PRO B O 1
ATOM 8593 N N . HIS B 1 391 ? 3.329 -35.879 17.386 1.00 9.59 423 HIS B N 1
ATOM 8594 C CA . HIS B 1 391 ? 3.808 -34.657 16.708 1.00 10.00 423 HIS B CA 1
ATOM 8595 C C . HIS B 1 391 ? 3.883 -33.441 17.652 1.00 11.64 423 HIS B C 1
ATOM 8596 O O . HIS B 1 391 ? 4.294 -32.361 17.203 1.00 11.42 423 HIS B O 1
ATOM 8603 N N . ASN B 1 392 ? 3.465 -33.609 18.895 1.00 9.87 424 ASN B N 1
ATOM 8604 C CA . ASN B 1 392 ? 3.447 -32.451 19.831 1.00 9.84 424 ASN B CA 1
ATOM 8605 C C . ASN B 1 392 ? 3.490 -33.001 21.270 1.00 9.97 424 ASN B C 1
ATOM 8606 O O . ASN B 1 392 ? 2.463 -33.445 21.789 1.00 9.00 424 ASN B O 1
ATOM 8611 N N . SER B 1 393 ? 4.657 -32.917 21.896 1.00 8.88 425 SER B N 1
ATOM 8612 C CA . SER B 1 393 ? 4.787 -33.344 23.255 1.00 9.94 425 SER B CA 1
ATOM 8613 C C . SER B 1 393 ? 3.845 -32.679 24.256 1.00 9.93 425 SER B C 1
ATOM 8614 O O . SER B 1 393 ? 3.653 -33.183 25.369 1.00 10.88 425 SER B O 1
ATOM 8617 N N . ASN B 1 394 ? 3.296 -31.533 23.910 1.00 9.49 426 ASN B N 1
ATOM 8618 C CA . ASN B 1 394 ? 2.388 -30.837 24.748 1.00 9.30 426 ASN B CA 1
ATOM 8619 C C . ASN B 1 394 ? 0.956 -31.287 24.687 1.00 9.03 426 ASN B C 1
ATOM 8620 O O . ASN B 1 394 ? 0.130 -30.819 25.480 1.00 8.46 426 ASN B O 1
ATOM 8625 N N . ARG B 1 395 ? 0.642 -32.132 23.715 1.00 9.78 427 ARG B N 1
ATOM 8626 C CA . ARG B 1 395 ? -0.754 -32.587 23.598 1.00 9.21 427 ARG B CA 1
ATOM 8627 C C . ARG B 1 395 ? -0.916 -34.018 24.053 1.00 9.33 427 ARG B C 1
ATOM 8628 O O . ARG B 1 395 ? -0.165 -34.885 23.625 1.00 9.96 427 ARG B O 1
ATOM 8636 N N . LEU B 1 396 ? -1.934 -34.241 24.861 1.00 9.77 428 LEU B N 1
ATOM 8637 C CA . LEU B 1 396 ? -2.333 -35.605 25.225 1.00 9.62 428 LEU B CA 1
ATOM 8638 C C . LEU B 1 396 ? -3.836 -35.667 25.246 1.00 9.99 428 LEU B C 1
ATOM 8639 O O . LEU B 1 396 ? -4.533 -34.674 25.552 1.00 9.15 428 LEU B O 1
ATOM 8644 N N . MET B 1 397 ? -4.345 -36.863 24.904 1.00 8.77 429 MET B N 1
ATOM 8645 C CA . MET B 1 397 ? -5.788 -37.142 24.887 1.00 9.20 429 MET B CA 1
ATOM 8646 C C . MET B 1 397 ? -5.997 -38.461 25.587 1.00 9.12 429 MET B C 1
ATOM 8647 O O . MET B 1 397 ? -5.184 -39.374 25.445 1.00 8.82 429 MET B O 1
ATOM 8652 N N . TYR B 1 398 ? -7.098 -38.580 26.291 1.00 8.20 430 TYR B N 1
ATOM 8653 C CA . TYR B 1 398 ? -7.479 -39.872 26.895 1.00 8.00 430 TYR B CA 1
ATOM 8654 C C . TYR B 1 398 ? -8.972 -40.065 26.895 1.00 8.16 430 TYR B C 1
ATOM 8655 O O . TYR B 1 398 ? -9.759 -39.127 26.996 1.00 8.76 430 TYR B O 1
ATOM 8664 N N . GLY B 1 399 ? -9.370 -41.338 26.776 1.00 8.44 431 GLY B N 1
ATOM 8665 C CA . GLY B 1 399 ? -10.754 -41.716 26.837 1.00 8.42 431 GLY B CA 1
ATOM 8666 C C . GLY B 1 399 ? -11.158 -42.108 28.231 1.00 8.67 431 GLY B C 1
ATOM 8667 O O . GLY B 1 399 ? -10.345 -42.730 28.962 1.00 9.84 431 GLY B O 1
ATOM 8668 N N . THR B 1 400 ? -12.375 -41.740 28.614 1.00 8.01 432 THR B N 1
ATOM 8669 C CA . THR B 1 400 ? -12.993 -42.299 29.770 1.00 8.50 432 THR B CA 1
ATOM 8670 C C . THR B 1 400 ? -14.286 -43.059 29.381 1.00 8.37 432 THR B C 1
ATOM 8671 O O . THR B 1 400 ? -14.646 -43.178 28.234 1.00 9.80 432 THR B O 1
ATOM 8675 N N . GLY B 1 401 ? -15.017 -43.538 30.379 1.00 8.63 433 GLY B N 1
ATOM 8676 C CA . GLY B 1 401 ? -16.355 -44.042 30.177 1.00 9.41 433 GLY B CA 1
ATOM 8677 C C . GLY B 1 401 ? -17.422 -43.049 29.712 1.00 9.02 433 GLY B C 1
ATOM 8678 O O . GLY B 1 401 ? -18.533 -43.471 29.354 1.00 10.78 433 GLY B O 1
ATOM 8679 N N . ALA B 1 402 ? -17.083 -41.753 29.728 1.00 9.42 434 ALA B N 1
ATOM 8680 C CA . ALA B 1 402 ? -18.088 -40.743 29.348 1.00 9.42 434 ALA B CA 1
ATOM 8681 C C . ALA B 1 402 ? -17.582 -39.726 28.363 1.00 8.78 434 ALA B C 1
ATOM 8682 O O . ALA B 1 402 ? -18.384 -39.024 27.802 1.00 10.02 434 ALA B O 1
ATOM 8684 N N . THR B 1 403 ? -16.277 -39.634 28.104 1.00 8.80 435 THR B N 1
ATOM 8685 C CA . THR B 1 403 ? -15.797 -38.468 27.306 1.00 9.16 435 THR B CA 1
ATOM 8686 C C . THR B 1 403 ? -14.356 -38.741 26.796 1.00 9.99 435 THR B C 1
ATOM 8687 O O . THR B 1 403 ? -13.809 -39.817 27.042 1.00 9.79 435 THR B O 1
ATOM 8691 N N . ILE B 1 404 ? -13.812 -37.756 26.074 1.00 9.17 436 ILE B N 1
ATOM 8692 C CA . ILE B 1 404 ? -12.378 -37.641 25.776 1.00 9.07 436 ILE B CA 1
ATOM 8693 C C . ILE B 1 404 ? -11.941 -36.345 26.431 1.00 7.77 436 ILE B C 1
ATOM 8694 O O . ILE B 1 404 ? -12.542 -35.303 26.136 1.00 9.49 436 ILE B O 1
ATOM 8699 N N . TYR B 1 405 ? -10.912 -36.379 27.258 1.00 8.31 437 TYR B N 1
ATOM 8700 C CA . TYR B 1 405 ? -10.262 -35.182 27.754 1.00 8.49 437 TYR B CA 1
ATOM 8701 C C . TYR B 1 405 ? -8.948 -34.973 27.031 1.00 9.41 437 TYR B C 1
ATOM 8702 O O . TYR B 1 405 ? -8.255 -35.934 26.652 1.00 9.87 437 TYR B O 1
ATOM 8711 N N . ALA B 1 406 ? -8.565 -33.684 26.884 1.00 9.96 438 ALA B N 1
ATOM 8712 C CA . ALA B 1 406 ? -7.299 -33.334 26.172 1.00 9.02 438 ALA B CA 1
ATOM 8713 C C . ALA B 1 406 ? -6.626 -32.209 26.890 1.00 9.24 438 ALA B C 1
ATOM 8714 O O . ALA B 1 406 ? -7.315 -31.336 27.449 1.00 9.45 438 ALA B O 1
ATOM 8716 N N . THR B 1 407 ? -5.310 -32.213 26.795 1.00 8.38 439 THR B N 1
ATOM 8717 C CA . THR B 1 407 ? -4.510 -31.076 27.215 1.00 9.40 439 THR B CA 1
ATOM 8718 C C . THR B 1 407 ? -3.658 -30.640 26.061 1.00 9.40 439 THR B C 1
ATOM 8719 O O . THR B 1 407 ? -3.256 -31.458 25.231 1.00 9.24 439 THR B O 1
ATOM 8723 N N . GLU B 1 408 ? -3.352 -29.341 26.018 1.00 10.07 440 GLU B N 1
ATOM 8724 C CA . GLU B 1 408 ? -2.369 -28.743 25.064 1.00 11.61 440 GLU B CA 1
ATOM 8725 C C . GLU B 1 408 ? -1.155 -28.167 25.759 1.00 10.77 440 GLU B C 1
ATOM 8726 O O . GLU B 1 408 ? -0.316 -27.546 25.065 1.00 10.30 440 GLU B O 1
ATOM 8732 N N . ASN B 1 409 ? -1.022 -28.372 27.074 1.00 10.01 441 ASN B N 1
ATOM 8733 C CA . ASN B 1 409 ? 0.121 -27.865 27.795 1.00 9.55 441 ASN B CA 1
ATOM 8734 C C . ASN B 1 409 ? 0.730 -28.945 28.728 1.00 9.35 441 ASN B C 1
ATOM 8735 O O . ASN B 1 409 ? 1.166 -28.638 29.822 1.00 9.91 441 ASN B O 1
ATOM 8740 N N . LEU B 1 410 ? 0.865 -30.155 28.194 1.00 9.43 442 LEU B N 1
ATOM 8741 C CA . LEU B 1 410 ? 1.336 -31.299 28.973 1.00 8.81 442 LEU B CA 1
ATOM 8742 C C . LEU B 1 410 ? 2.684 -31.106 29.652 1.00 9.25 442 LEU B C 1
ATOM 8743 O O . LEU B 1 410 ? 2.905 -31.551 30.821 1.00 9.88 442 LEU B O 1
ATOM 8748 N N . THR B 1 411 ? 3.631 -30.459 28.960 1.00 9.99 443 THR B N 1
ATOM 8749 C CA . THR B 1 411 ? 4.973 -30.374 29.545 1.00 10.50 443 THR B CA 1
ATOM 8750 C C . THR B 1 411 ? 5.022 -29.368 30.731 1.00 11.14 443 THR B C 1
ATOM 8751 O O . THR B 1 411 ? 6.040 -29.297 31.402 1.00 12.59 443 THR B O 1
ATOM 8755 N N . SER B 1 412 ? 3.977 -28.607 30.931 1.00 11.18 444 SER B N 1
ATOM 8756 C CA . SER B 1 412 ? 3.885 -27.824 32.168 1.00 11.92 444 SER B CA 1
ATOM 8757 C C . SER B 1 412 ? 4.035 -28.661 33.383 1.00 11.94 444 SER B C 1
ATOM 8758 O O . SER B 1 412 ? 4.608 -28.238 34.393 1.00 12.44 444 SER B O 1
ATOM 8761 N N . TRP B 1 413 ? 3.615 -29.933 33.269 1.00 10.61 445 TRP B N 1
ATOM 8762 C CA . TRP B 1 413 ? 3.889 -30.886 34.356 1.00 10.42 445 TRP B CA 1
ATOM 8763 C C . TRP B 1 413 ? 5.362 -30.949 34.802 1.00 11.48 445 TRP B C 1
ATOM 8764 O O . TRP B 1 413 ? 5.672 -30.978 36.033 1.00 10.93 445 TRP B O 1
ATOM 8775 N N . ASP B 1 414 ? 6.252 -30.908 33.829 1.00 11.63 446 ASP B N 1
ATOM 8776 C CA . ASP B 1 414 ? 7.682 -31.098 34.109 1.00 12.18 446 ASP B CA 1
ATOM 8777 C C . ASP B 1 414 ? 8.314 -29.885 34.793 1.00 15.94 446 ASP B C 1
ATOM 8778 O O . ASP B 1 414 ? 9.379 -30.058 35.436 1.00 16.92 446 ASP B O 1
ATOM 8783 N N . SER B 1 415 ? 7.711 -28.712 34.639 1.00 14.92 447 SER B N 1
ATOM 8784 C CA . SER B 1 415 ? 8.175 -27.466 35.317 1.00 15.51 447 SER B CA 1
ATOM 8785 C C . SER B 1 415 ? 7.424 -27.166 36.565 1.00 16.82 447 SER B C 1
ATOM 8786 O O . SER B 1 415 ? 7.507 -26.050 37.085 1.00 18.65 447 SER B O 1
ATOM 8789 N N . GLY B 1 416 ? 6.706 -28.135 37.136 1.00 15.94 448 GLY B N 1
ATOM 8790 C CA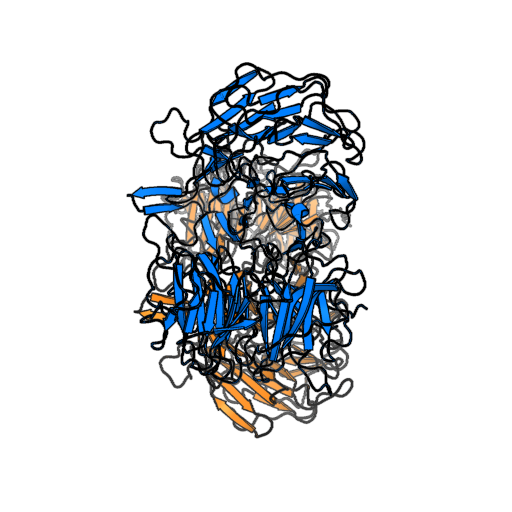 . GLY B 1 416 ? 5.996 -27.898 38.388 1.00 15.70 448 GLY B CA 1
ATOM 8791 C C . GLY B 1 416 ? 4.625 -27.282 38.242 1.00 16.89 448 GLY B C 1
ATOM 8792 O O . GLY B 1 416 ? 4.081 -26.869 39.242 1.00 17.80 448 GLY B O 1
ATOM 8793 N N . GLY B 1 417 ? 4.103 -27.118 37.012 1.00 14.13 449 GLY B N 1
ATOM 8794 C CA . GLY B 1 417 ? 2.789 -26.523 36.745 1.00 14.14 449 GLY B CA 1
ATOM 8795 C C . GLY B 1 417 ? 1.646 -27.494 36.713 1.00 14.29 449 GLY B C 1
ATOM 8796 O O . GLY B 1 417 ? 1.825 -28.665 37.052 1.00 13.75 449 GLY B O 1
ATOM 8797 N N . GLN B 1 418 ? 0.468 -26.966 36.426 1.00 13.85 450 GLN B N 1
ATOM 8798 C CA . GLN B 1 418 ? -0.719 -27.738 36.359 1.00 13.24 450 GLN B CA 1
ATOM 8799 C C . GLN B 1 418 ? -1.176 -27.752 34.936 1.00 12.97 450 GLN B C 1
ATOM 8800 O O . GLN B 1 418 ? -1.530 -26.714 34.383 1.00 11.95 450 GLN B O 1
ATOM 8806 N N . ILE B 1 419 ? -1.255 -28.925 34.319 1.00 10.77 451 ILE B N 1
ATOM 8807 C CA . ILE B 1 419 ? -1.771 -29.018 32.998 1.00 10.29 451 ILE B CA 1
ATOM 8808 C C . ILE B 1 419 ? -3.264 -28.673 32.993 1.00 10.43 451 ILE B C 1
ATOM 8809 O O . ILE B 1 419 ? -3.964 -28.924 33.972 1.00 11.14 451 ILE B O 1
ATOM 8814 N N . LEU B 1 420 ? -3.799 -28.175 31.865 1.00 9.20 452 LEU B N 1
ATOM 8815 C CA . LEU B 1 420 ? -5.236 -27.939 31.736 1.00 9.42 452 LEU B CA 1
ATOM 8816 C C . LEU B 1 420 ? -5.898 -29.004 30.889 1.00 8.51 452 LEU B C 1
ATOM 8817 O O . LEU B 1 420 ? -5.424 -29.267 29.805 1.00 9.42 452 LEU B O 1
ATOM 8822 N N . LEU B 1 421 ? -6.901 -29.665 31.455 1.00 8.57 453 LEU B N 1
ATOM 8823 C CA . LEU B 1 421 ? -7.683 -30.664 30.740 1.00 9.58 453 LEU B CA 1
ATOM 8824 C C . LEU B 1 421 ? -9.086 -30.135 30.429 1.00 9.03 453 LEU B C 1
ATOM 8825 O O . LEU B 1 421 ? -9.741 -29.560 31.276 1.00 8.39 453 LEU B O 1
ATOM 8830 N N . LYS B 1 422 ? -9.538 -30.364 29.191 1.00 9.64 454 LYS B N 1
ATOM 8831 C CA . LYS B 1 422 ? -10.839 -30.022 28.744 1.00 9.79 454 LYS B CA 1
ATOM 8832 C C . LYS B 1 422 ? -11.415 -31.116 27.855 1.00 9.43 454 LYS B C 1
ATOM 8833 O O . LYS B 1 422 ? -10.684 -31.843 27.170 1.00 9.74 454 LYS B O 1
ATOM 8839 N N . PRO B 1 423 ? -12.741 -31.253 27.839 1.00 9.11 455 PRO B N 1
ATOM 8840 C CA . PRO B 1 423 ? -13.310 -32.193 26.885 1.00 9.48 455 PRO B CA 1
ATOM 8841 C C . PRO B 1 423 ? -12.950 -31.836 25.463 1.00 8.82 455 PRO B C 1
ATOM 8842 O O . PRO B 1 423 ? -12.746 -30.665 25.083 1.00 10.48 455 PRO B O 1
ATOM 8846 N N . MET B 1 424 ? -12.915 -32.895 24.664 1.00 8.55 456 MET B N 1
ATOM 8847 C CA . MET B 1 424 ? -12.544 -32.830 23.228 1.00 9.34 456 MET B CA 1
ATOM 8848 C C . MET B 1 424 ? -13.417 -33.808 22.478 1.00 9.16 456 MET B C 1
ATOM 8849 O O . MET B 1 424 ? -12.976 -34.801 21.897 1.00 9.74 456 MET B O 1
ATOM 8854 N N . VAL B 1 425 ? -14.724 -33.540 22.505 1.00 8.91 457 VAL B N 1
ATOM 8855 C CA . VAL B 1 425 ? -15.761 -34.439 21.955 1.00 9.93 457 VAL B CA 1
ATOM 8856 C C . VAL B 1 425 ? -16.828 -33.796 21.052 1.00 9.69 457 VAL B C 1
ATOM 8857 O O . VAL B 1 425 ? -17.765 -34.449 20.722 1.00 9.91 457 VAL B O 1
ATOM 8861 N N . LYS B 1 426 ? -16.623 -32.572 20.545 1.00 9.44 458 LYS B N 1
ATOM 8862 C CA . LYS B 1 426 ? -17.604 -32.022 19.632 1.00 10.33 458 LYS B CA 1
ATOM 8863 C C . LYS B 1 426 ? -17.692 -32.949 18.396 1.00 10.86 458 LYS B C 1
ATOM 8864 O O . LYS B 1 426 ? -16.658 -33.303 17.825 1.00 11.08 458 LYS B O 1
ATOM 8870 N N . GLY B 1 427 ? -18.895 -33.353 18.031 1.00 10.17 459 GLY B N 1
ATOM 8871 C CA . GLY B 1 427 ? -19.105 -34.254 16.884 1.00 8.87 459 GLY B CA 1
ATOM 8872 C C . GLY B 1 427 ? -19.150 -35.715 17.227 1.00 10.24 459 GLY B C 1
ATOM 8873 O O . GLY B 1 427 ? -19.648 -36.496 16.453 1.00 12.11 459 GLY B O 1
ATOM 8874 N N . LEU B 1 428 ? -18.588 -36.090 18.362 1.00 10.18 460 LEU B N 1
ATOM 8875 C CA . LEU B 1 428 ? -18.535 -37.493 18.780 1.00 9.56 460 LEU B CA 1
ATOM 8876 C C . LEU B 1 428 ? -19.752 -37.677 19.657 1.00 10.89 460 LEU B C 1
ATOM 8877 O O . LEU B 1 428 ? -19.782 -37.180 20.795 1.00 11.98 460 LEU B O 1
ATOM 8882 N N . GLU B 1 429 ? -20.775 -38.367 19.181 1.00 8.99 461 GLU B N 1
ATOM 8883 C CA . GLU B 1 429 ? -22.027 -38.487 19.836 1.00 9.59 461 GLU B CA 1
ATOM 8884 C C . GLU B 1 429 ? -22.301 -39.953 20.047 1.00 9.36 461 GLU B C 1
ATOM 8885 O O . GLU B 1 429 ? -22.579 -40.689 19.055 1.00 10.60 461 GLU B O 1
ATOM 8891 N N . GLU B 1 430 ? -22.191 -40.396 21.280 1.00 8.41 462 GLU B N 1
ATOM 8892 C CA . GLU B 1 430 ? -22.104 -41.837 21.591 1.00 8.52 462 GLU B CA 1
ATOM 8893 C C . GLU B 1 430 ? -23.204 -42.421 22.468 1.00 9.88 462 GLU B C 1
ATOM 8894 O O . GLU B 1 430 ? -23.151 -43.582 22.822 1.00 11.27 462 GLU B O 1
ATOM 8900 N N . THR B 1 431 ? -24.198 -41.627 22.814 1.00 9.16 463 THR B N 1
ATOM 8901 C CA . THR B 1 431 ? -25.216 -42.099 23.730 1.00 9.51 463 THR B CA 1
ATOM 8902 C C . THR B 1 431 ? -26.231 -43.040 23.105 1.00 9.06 463 THR B C 1
ATOM 8903 O O . THR B 1 431 ? -26.399 -43.111 21.848 1.00 9.90 463 THR B O 1
ATOM 8907 N N . ALA B 1 432 ? -26.804 -43.862 23.989 1.00 9.25 464 ALA B N 1
ATOM 8908 C CA . ALA B 1 432 ? -27.986 -44.660 23.675 1.00 8.64 464 ALA B CA 1
ATOM 8909 C C . ALA B 1 432 ? -29.233 -43.948 24.092 1.00 8.69 464 ALA B C 1
ATOM 8910 O O . ALA B 1 432 ? -29.364 -43.556 25.256 1.00 8.85 464 ALA B O 1
ATOM 8912 N N . VAL B 1 433 ? -30.170 -43.788 23.144 1.00 9.24 465 VAL B N 1
ATOM 8913 C CA . VAL B 1 433 ? -31.427 -43.081 23.385 1.00 9.47 465 VAL B CA 1
ATOM 8914 C C . VAL B 1 433 ? -32.527 -44.070 23.698 1.00 9.63 465 VAL B C 1
ATOM 8915 O O . VAL B 1 433 ? -32.766 -44.944 22.938 1.00 9.08 465 VAL B O 1
ATOM 8919 N N . LEU B 1 434 ? -33.090 -43.951 24.860 1.00 9.52 466 LEU B N 1
ATOM 8920 C CA . LEU B 1 434 ? -34.073 -44.877 25.334 1.00 9.97 466 LEU B CA 1
ATOM 8921 C C . LEU B 1 434 ? -35.521 -44.399 25.156 1.00 10.18 466 LEU B C 1
ATOM 8922 O O . LEU B 1 434 ? -36.446 -45.184 24.959 1.00 10.01 466 LEU B O 1
ATOM 8927 N N . ASP B 1 435 ? -35.726 -43.096 25.235 1.00 9.94 467 ASP B N 1
ATOM 8928 C CA . ASP B 1 435 ? -37.011 -42.489 24.981 1.00 10.46 467 ASP B CA 1
ATOM 8929 C C . ASP B 1 435 ? -36.763 -41.065 24.576 1.00 9.77 467 ASP B C 1
ATOM 8930 O O . ASP B 1 435 ? -35.690 -40.526 24.783 1.00 10.26 467 ASP B O 1
ATOM 8935 N N . VAL B 1 436 ? -37.789 -40.410 24.022 1.00 9.69 468 VAL B N 1
ATOM 8936 C CA . VAL B 1 436 ? -37.617 -39.022 23.506 1.00 10.55 468 VAL B CA 1
ATOM 8937 C C . VAL B 1 436 ? -39.030 -38.454 23.378 1.00 11.36 468 VAL B C 1
ATOM 8938 O O . VAL B 1 436 ? -39.890 -39.164 22.906 1.00 12.69 468 VAL B O 1
ATOM 8942 N N . VAL B 1 437 ? -39.236 -37.201 23.761 1.00 10.78 469 VAL B N 1
ATOM 8943 C CA . VAL B 1 437 ? -40.551 -36.518 23.538 1.00 11.90 469 VAL B CA 1
ATOM 8944 C C . VAL B 1 437 ? -40.317 -35.123 23.003 1.00 12.38 469 VAL B C 1
ATOM 8945 O O . VAL B 1 437 ? -39.313 -34.452 23.333 1.00 12.44 469 VAL B O 1
ATOM 8949 N N . SER B 1 438 ? -41.235 -34.672 22.156 1.00 10.34 470 SER B N 1
ATOM 8950 C CA . SER B 1 438 ? -41.253 -33.267 21.635 1.00 11.29 470 SER B CA 1
ATOM 8951 C C . SER B 1 438 ? -42.611 -32.644 22.002 1.00 11.62 470 SER B C 1
ATOM 8952 O O . SER B 1 438 ? -43.597 -32.971 21.373 1.00 12.95 470 SER B O 1
ATOM 8955 N N . PRO B 1 439 ? -42.675 -31.818 23.065 1.00 12.01 471 PRO B N 1
ATOM 8956 C CA . PRO B 1 439 ? -43.958 -31.249 23.443 1.00 12.28 471 PRO B CA 1
ATOM 8957 C C . PRO B 1 439 ? -44.315 -30.113 22.464 1.00 13.36 471 PRO B C 1
ATOM 8958 O O . PRO B 1 439 ? -43.446 -29.595 21.765 1.00 12.95 471 PRO B O 1
ATOM 8962 N N . PRO B 1 440 ? -45.602 -29.715 22.463 1.00 14.26 472 PRO B N 1
ATOM 8963 C CA . PRO B 1 440 ? -46.079 -28.666 21.520 1.00 14.34 472 PRO B CA 1
ATOM 8964 C C . PRO B 1 440 ? -45.825 -27.258 21.964 1.00 14.25 472 PRO B C 1
ATOM 8965 O O . PRO B 1 440 ? -46.185 -26.346 21.205 1.00 15.97 472 PRO B O 1
ATOM 8969 N N . VAL B 1 441 ? -45.215 -27.087 23.135 1.00 14.08 473 VAL B N 1
ATOM 8970 C CA . VAL B 1 441 ? -44.798 -25.802 23.698 1.00 13.75 473 VAL B CA 1
ATOM 8971 C C . VAL B 1 441 ? -43.490 -26.009 24.456 1.00 15.71 473 VAL B C 1
ATOM 8972 O O . VAL B 1 441 ? -43.232 -27.135 24.964 1.00 15.30 473 VAL B O 1
ATOM 8976 N N . GLY B 1 442 ? -42.700 -24.966 24.585 1.00 14.05 474 GLY B N 1
ATOM 8977 C CA . GLY B 1 442 ? -41.511 -24.998 25.361 1.00 12.99 474 GLY B CA 1
ATOM 8978 C C . GLY B 1 442 ? -40.336 -25.512 24.557 1.00 12.08 474 GLY B C 1
ATOM 8979 O O . GLY B 1 442 ? -40.237 -25.270 23.343 1.00 12.56 474 GLY B O 1
ATOM 8980 N N . ALA B 1 443 ? -39.443 -26.236 25.211 1.00 11.79 475 ALA B N 1
ATOM 8981 C CA . ALA B 1 443 ? -38.229 -26.734 24.514 1.00 12.42 475 ALA B CA 1
ATOM 8982 C C . ALA B 1 443 ? -38.640 -27.720 23.395 1.00 12.77 475 ALA B C 1
ATOM 8983 O O . ALA B 1 443 ? -39.662 -28.448 23.447 1.00 13.86 475 ALA B O 1
ATOM 8985 N N . PRO B 1 444 ? -37.794 -27.828 22.365 1.00 11.94 476 PRO B N 1
ATOM 8986 C CA . PRO B 1 444 ? -38.161 -28.676 21.233 1.00 11.43 476 PRO B CA 1
ATOM 8987 C C . PRO B 1 444 ? -38.142 -30.183 21.524 1.00 11.44 476 PRO B C 1
ATOM 8988 O O . PRO B 1 444 ? -38.896 -30.928 20.909 1.00 11.84 476 PRO B O 1
ATOM 8992 N N . VAL B 1 445 ? -37.264 -30.606 22.444 1.00 10.47 477 VAL B N 1
ATOM 8993 C CA . VAL B 1 445 ? -37.111 -32.031 22.685 1.00 10.80 477 VAL B CA 1
ATOM 8994 C C . VAL B 1 445 ? -36.516 -32.304 24.048 1.00 10.23 477 VAL B C 1
ATOM 8995 O O . VAL B 1 445 ? -35.696 -31.495 24.537 1.00 11.22 477 VAL B O 1
ATOM 8999 N N . TYR B 1 446 ? -36.939 -33.438 24.652 1.00 9.60 478 TYR B N 1
ATOM 9000 C CA . TYR B 1 446 ? -36.376 -33.951 25.879 1.00 9.89 478 TYR B CA 1
ATOM 9001 C C . TYR B 1 446 ? -35.878 -35.358 25.563 1.00 9.69 478 TYR B C 1
ATOM 9002 O O . TYR B 1 446 ? -36.604 -36.122 24.952 1.00 9.88 478 TYR B O 1
ATOM 9011 N N . SER B 1 447 ? -34.611 -35.658 25.934 1.00 9.06 479 SER B N 1
ATOM 9012 C CA . SER B 1 447 ? -34.066 -36.959 25.778 1.00 8.87 479 SER B CA 1
ATOM 9013 C C . SER B 1 447 ? -34.065 -37.764 27.038 1.00 9.12 479 SER B C 1
ATOM 9014 O O . SER B 1 447 ? -33.917 -37.242 28.135 1.00 10.00 479 SER B O 1
ATOM 9017 N N . ALA B 1 448 ? -34.214 -39.078 26.887 1.00 9.27 480 ALA B N 1
ATOM 9018 C CA . ALA B 1 448 ? -34.036 -40.057 27.972 1.00 9.50 480 ALA B CA 1
ATOM 9019 C C . ALA B 1 448 ? -32.963 -41.038 27.547 1.00 9.47 480 ALA B C 1
ATOM 9020 O O . ALA B 1 448 ? -33.159 -41.730 26.525 1.00 9.03 480 ALA B O 1
ATOM 9022 N N . LEU B 1 449 ? -31.814 -40.960 28.233 1.00 8.25 481 LEU B N 1
ATOM 9023 C CA . LEU B 1 449 ? -30.557 -41.554 27.753 1.00 9.06 481 LEU B CA 1
ATOM 9024 C C . LEU B 1 449 ? -30.049 -42.612 28.722 1.00 9.31 481 LEU B C 1
ATOM 9025 O O . LEU B 1 449 ? -30.302 -42.563 29.926 1.00 8.72 481 LEU B O 1
ATOM 9030 N N . GLY B 1 450 ? -29.396 -43.622 28.204 1.00 8.80 482 GLY B N 1
ATOM 9031 C CA . GLY B 1 450 ? -28.593 -44.462 29.035 1.00 9.07 482 GLY B CA 1
ATOM 9032 C C . GLY B 1 450 ? -27.392 -43.705 29.550 1.00 9.37 482 GLY B C 1
ATOM 9033 O O . GLY B 1 450 ? -26.911 -42.740 28.913 1.00 10.70 482 GLY B O 1
ATOM 9034 N N . ALA B 1 451 ? -26.932 -44.086 30.731 1.00 9.18 483 ALA B N 1
ATOM 9035 C CA . ALA B 1 451 ? -25.623 -43.745 31.363 1.00 9.76 483 ALA B CA 1
ATOM 9036 C C . ALA B 1 451 ? -25.498 -42.325 31.885 1.00 10.04 483 ALA B C 1
ATOM 9037 O O . ALA B 1 451 ? -24.840 -42.100 32.903 1.00 10.62 483 ALA B O 1
ATOM 9039 N N . ILE B 1 452 ? -26.088 -41.350 31.180 1.00 10.10 484 ILE B N 1
ATOM 9040 C CA . ILE B 1 452 ? -25.977 -39.938 31.563 1.00 8.90 484 ILE B CA 1
ATOM 9041 C C . ILE B 1 452 ? -27.343 -39.297 31.748 1.00 9.94 484 ILE B C 1
ATOM 9042 O O . ILE B 1 452 ? -27.454 -38.046 31.735 1.00 10.89 484 ILE B O 1
ATOM 9047 N N . GLY B 1 453 ? -28.386 -40.125 31.890 1.00 9.41 485 GLY B N 1
ATOM 9048 C CA . GLY B 1 453 ? -29.690 -39.587 32.287 1.00 9.57 485 GLY B CA 1
ATOM 9049 C C . GLY B 1 453 ? -30.495 -39.048 31.129 1.00 9.63 485 GLY B C 1
ATOM 9050 O O . GLY B 1 453 ? -31.598 -39.533 30.833 1.00 9.55 485 GLY B O 1
ATOM 9051 N N . GLY B 1 454 ? -30.033 -37.937 30.534 1.00 9.37 486 GLY B N 1
ATOM 9052 C CA . GLY B 1 454 ? -30.779 -37.221 29.499 1.00 10.70 486 GLY B CA 1
ATOM 9053 C C . GLY B 1 454 ? -31.126 -35.801 29.901 1.00 9.89 486 GLY B C 1
ATOM 9054 O O . GLY B 1 454 ? -30.853 -35.395 31.030 1.00 10.06 486 GLY B O 1
ATOM 9055 N N . PHE B 1 455 ? -31.691 -35.060 28.954 1.00 10.63 487 PHE B N 1
ATOM 9056 C CA . PHE B 1 455 ? -31.777 -33.624 29.088 1.00 9.94 487 PHE B CA 1
ATOM 9057 C C . PHE B 1 455 ? -32.991 -33.025 28.445 1.00 10.09 487 PHE B C 1
ATOM 9058 O O . PHE B 1 455 ? -33.578 -33.566 27.507 1.00 9.90 487 PHE B O 1
ATOM 9066 N N . ARG B 1 456 ? -33.369 -31.860 28.960 1.00 10.49 488 ARG B N 1
ATOM 9067 C CA . ARG B 1 456 ? -34.168 -30.946 28.215 1.00 11.67 488 ARG B CA 1
ATOM 9068 C C . ARG B 1 456 ? -33.236 -30.188 27.297 1.00 11.27 488 ARG B C 1
ATOM 9069 O O . ARG B 1 456 ? -32.214 -29.672 27.765 1.00 11.70 488 ARG B O 1
ATOM 9077 N N . HIS B 1 457 ? -33.563 -30.151 26.033 1.00 10.51 489 HIS B N 1
ATOM 9078 C CA . HIS B 1 457 ? -32.712 -29.500 25.034 1.00 10.62 489 HIS B CA 1
ATOM 9079 C C . HIS B 1 457 ? -33.364 -28.191 24.661 1.00 11.17 489 HIS B C 1
ATOM 9080 O O . HIS B 1 457 ? -34.223 -28.190 23.802 1.00 11.69 489 HIS B O 1
ATOM 9087 N N . ASP B 1 458 ? -32.898 -27.091 25.245 1.00 11.36 490 ASP B N 1
ATOM 9088 C CA . ASP B 1 458 ? -33.490 -25.788 24.898 1.00 12.21 490 ASP B CA 1
ATOM 9089 C C . ASP B 1 458 ? -33.108 -25.332 23.502 1.00 12.63 490 ASP B C 1
ATOM 9090 O O . ASP B 1 458 ? -33.916 -24.644 22.844 1.00 14.08 490 ASP B O 1
ATOM 9095 N N . ASP B 1 459 ? -31.935 -25.760 23.026 1.00 11.58 491 ASP B N 1
ATOM 9096 C CA . ASP B 1 459 ? -31.401 -25.385 21.727 1.00 11.79 491 ASP B CA 1
ATOM 9097 C C . ASP B 1 459 ? -30.613 -26.573 21.201 1.00 12.07 491 ASP B C 1
ATOM 9098 O O . ASP B 1 459 ? -29.681 -27.033 21.866 1.00 12.65 491 ASP B O 1
ATOM 9103 N N . LEU B 1 460 ? -31.044 -27.133 20.075 1.00 10.76 492 LEU B N 1
ATOM 9104 C CA . LEU B 1 460 ? -30.398 -28.375 19.569 1.00 11.39 492 LEU B CA 1
ATOM 9105 C C . LEU B 1 460 ? -28.928 -28.242 19.218 1.00 12.02 492 LEU B C 1
ATOM 9106 O O . LEU B 1 460 ? -28.233 -29.270 19.034 1.00 13.08 492 LEU B O 1
ATOM 9111 N N . THR B 1 461 ? -28.427 -26.998 19.089 1.00 12.13 493 THR B N 1
ATOM 9112 C CA . THR B 1 461 ? -27.032 -26.728 18.829 1.00 12.49 493 THR B CA 1
ATOM 9113 C C . THR B 1 461 ? -26.173 -26.492 20.024 1.00 12.58 493 THR B C 1
ATOM 9114 O O . THR B 1 461 ? -24.964 -26.272 19.879 1.00 14.58 493 THR B O 1
ATOM 9118 N N . LYS B 1 462 ? -26.751 -26.476 21.227 1.00 11.90 494 LYS B N 1
ATOM 9119 C CA . LYS B 1 462 ? -26.071 -26.132 22.446 1.00 12.22 494 LYS B CA 1
ATOM 9120 C C . LYS B 1 462 ? -26.134 -27.312 23.432 1.00 10.86 494 LYS B C 1
ATOM 9121 O O . LYS B 1 462 ? -27.215 -27.800 23.791 1.00 10.72 494 LYS B O 1
ATOM 9127 N N . VAL B 1 463 ? -24.969 -27.604 23.991 1.00 11.38 495 VAL B N 1
ATOM 9128 C CA . VAL B 1 463 ? -24.904 -28.677 24.983 1.00 10.36 495 VAL B CA 1
ATOM 9129 C C . VAL B 1 463 ? -25.668 -28.287 26.241 1.00 10.64 495 VAL B C 1
ATOM 9130 O O . VAL B 1 463 ? -25.473 -27.168 26.766 1.00 10.00 495 VAL B O 1
ATOM 9134 N N . PRO B 1 464 ? -26.591 -29.144 26.763 1.00 10.04 496 PRO B N 1
ATOM 9135 C CA . PRO B 1 464 ? -27.327 -28.789 27.993 1.00 10.51 496 PRO B CA 1
ATOM 9136 C C . PRO B 1 464 ? -26.410 -28.624 29.220 1.00 10.06 496 PRO B C 1
ATOM 9137 O O . PRO B 1 464 ? -25.376 -29.285 29.319 1.00 10.24 496 PRO B O 1
ATOM 9141 N N . THR B 1 465 ? -26.789 -27.775 30.168 1.00 10.88 497 THR B N 1
ATOM 9142 C CA . THR B 1 465 ? -26.002 -27.578 31.347 1.00 11.42 497 THR B CA 1
ATOM 9143 C C . THR B 1 465 ? -25.880 -28.779 32.309 1.00 9.77 497 THR B C 1
ATOM 9144 O O . THR B 1 465 ? -24.832 -29.022 32.848 1.00 11.28 497 THR B O 1
ATOM 9148 N N . SER B 1 466 ? -27.003 -29.479 32.437 1.00 10.97 498 SER B N 1
ATOM 9149 C CA . SER B 1 466 ? -27.079 -30.616 33.355 1.00 11.20 498 SER B CA 1
ATOM 9150 C C . SER B 1 466 ? -28.122 -31.597 32.846 1.00 10.03 498 SER B C 1
ATOM 9151 O O . SER B 1 466 ? -29.159 -31.231 32.280 1.00 10.68 498 SER B O 1
ATOM 9154 N N . MET B 1 467 ? -27.865 -32.859 33.139 1.00 10.48 499 MET B N 1
ATOM 9155 C CA A MET B 1 467 ? -28.893 -33.886 33.064 0.50 10.41 499 MET B CA 1
ATOM 9156 C CA B MET B 1 467 ? -28.920 -33.848 33.030 0.50 10.94 499 MET B CA 1
ATOM 9157 C C . MET B 1 467 ? -29.941 -33.656 34.148 1.00 10.74 499 MET B C 1
ATOM 9158 O O . MET B 1 467 ? -29.755 -32.826 35.014 1.00 10.68 499 MET B O 1
ATOM 9167 N N . TYR B 1 468 ? -31.041 -34.389 34.063 1.00 10.34 500 TYR B N 1
ATOM 9168 C CA . TYR B 1 468 ? -32.124 -34.251 35.057 1.00 10.52 500 TYR B CA 1
ATOM 9169 C C . TYR B 1 468 ? -31.582 -34.572 36.448 1.00 10.90 500 TYR B C 1
ATOM 9170 O O . TYR B 1 468 ? -30.731 -35.477 36.626 1.00 10.68 500 TYR B O 1
ATOM 9179 N N . THR B 1 469 ? -32.085 -33.841 37.454 1.00 10.43 501 THR B N 1
ATOM 9180 C CA . THR B 1 469 ? -31.719 -34.123 38.836 1.00 12.08 501 THR B CA 1
ATOM 9181 C C . THR B 1 469 ? -32.988 -34.178 39.689 1.00 11.62 501 THR B C 1
ATOM 9182 O O . THR B 1 469 ? -34.102 -33.896 39.231 1.00 11.85 501 THR B O 1
ATOM 9186 N N . THR B 1 470 ? -32.742 -34.693 40.894 1.00 12.56 502 THR B N 1
ATOM 9187 C CA . THR B 1 470 ? -33.800 -34.814 41.927 1.00 12.89 502 THR B CA 1
ATOM 9188 C C . THR B 1 470 ? -35.107 -35.422 41.380 1.00 13.32 502 THR B C 1
ATOM 9189 O O . THR B 1 470 ? -36.150 -34.843 41.549 1.00 13.44 502 THR B O 1
ATOM 9193 N N . PRO B 1 471 ? -35.066 -36.659 40.856 1.00 11.58 503 PRO B N 1
ATOM 9194 C CA . PRO B 1 471 ? -33.946 -37.576 40.937 1.00 12.08 503 PRO B CA 1
ATOM 9195 C C . PRO B 1 471 ? -33.013 -37.508 39.723 1.00 12.06 503 PRO B C 1
ATOM 9196 O O . PRO B 1 471 ? -33.417 -37.024 38.653 1.00 11.29 503 PRO B O 1
ATOM 9200 N N . ASN B 1 472 ? -31.794 -38.001 39.932 1.00 11.65 504 ASN B N 1
ATOM 9201 C CA . ASN B 1 472 ? -30.774 -38.090 38.851 1.00 11.35 504 ASN B CA 1
ATOM 9202 C C . ASN B 1 472 ? -30.613 -39.518 38.478 1.00 10.81 504 ASN B C 1
ATOM 9203 O O . ASN B 1 472 ? -29.864 -40.266 39.186 1.00 12.65 504 ASN B O 1
ATOM 9208 N N . PHE B 1 473 ? -31.305 -39.982 37.432 1.00 10.73 505 PHE B N 1
ATOM 9209 C CA . PHE B 1 473 ? -31.132 -41.396 37.031 1.00 10.49 505 PHE B CA 1
ATOM 9210 C C . PHE B 1 473 ? -29.847 -41.566 36.276 1.00 11.05 505 PHE B C 1
ATOM 9211 O O . PHE B 1 473 ? -29.504 -40.711 35.432 1.00 11.33 505 PHE B O 1
ATOM 9219 N N . SER B 1 474 ? -29.152 -42.710 36.482 1.00 10.45 506 SER B N 1
ATOM 9220 C CA . SER B 1 474 ? -28.103 -43.061 35.555 1.00 10.41 506 SER B CA 1
ATOM 9221 C C . SER B 1 474 ? -28.618 -43.238 34.108 1.00 10.30 506 SER B C 1
ATOM 9222 O O . SER B 1 474 ? -28.001 -42.802 33.154 1.00 10.42 506 SER B O 1
ATOM 9225 N N . SER B 1 475 ? -29.738 -43.917 33.970 1.00 10.44 507 SER B N 1
ATOM 9226 C CA . SER B 1 475 ? -30.406 -44.106 32.692 1.00 9.78 507 SER B CA 1
ATOM 9227 C C . SER B 1 475 ? -31.894 -43.759 32.904 1.00 11.12 507 SER B C 1
ATOM 9228 O O . SER B 1 475 ? -32.482 -44.260 33.849 1.00 11.12 507 SER B O 1
ATOM 9231 N N . THR B 1 476 ? -32.413 -42.929 32.012 1.00 9.83 508 THR B N 1
ATOM 9232 C CA . THR B 1 476 ? -33.870 -42.624 32.025 1.00 10.40 508 THR B CA 1
ATOM 9233 C C . THR B 1 476 ? -34.500 -43.476 30.978 1.00 10.29 508 THR B C 1
ATOM 9234 O O . THR B 1 476 ? -34.138 -43.382 29.822 1.00 10.93 508 THR B O 1
ATOM 9238 N N . THR B 1 477 ? -35.378 -44.411 31.405 1.00 9.95 509 THR B N 1
ATOM 9239 C CA . THR B 1 477 ? -35.865 -45.435 30.516 1.00 9.46 509 THR B CA 1
ATOM 9240 C C . THR B 1 477 ? -37.155 -44.990 29.749 1.00 9.34 509 THR B C 1
ATOM 9241 O O . THR B 1 477 ? -37.497 -45.572 28.734 1.00 9.83 509 THR B O 1
ATOM 9245 N N . SER B 1 478 ? -37.870 -43.975 30.273 1.00 9.14 510 SER B N 1
ATOM 9246 C CA . SER B 1 478 ? -39.181 -43.610 29.810 1.00 9.44 510 SER B CA 1
ATOM 9247 C C . SER B 1 478 ? -39.528 -42.218 30.283 1.00 10.00 510 SER B C 1
ATOM 9248 O O . SER B 1 478 ? -39.209 -41.872 31.405 1.00 9.86 510 SER B O 1
ATOM 9251 N N . ILE B 1 479 ? -40.073 -41.366 29.396 1.00 8.83 511 ILE B N 1
ATOM 9252 C CA . ILE B 1 479 ? -40.462 -40.006 29.749 1.00 9.65 511 ILE B CA 1
ATOM 9253 C C . ILE B 1 479 ? -41.800 -39.705 29.030 1.00 10.41 511 ILE B C 1
ATOM 9254 O O . ILE B 1 479 ? -42.012 -40.122 27.920 1.00 11.29 511 ILE B O 1
ATOM 9259 N N . ASP B 1 480 ? -42.667 -38.978 29.687 1.00 9.60 512 ASP B N 1
ATOM 9260 C CA . ASP B 1 480 ? -43.949 -38.548 29.085 1.00 11.03 512 ASP B CA 1
ATOM 9261 C C . ASP B 1 480 ? -44.341 -37.154 29.535 1.00 10.86 512 ASP B C 1
ATOM 9262 O O . ASP B 1 480 ? -43.875 -36.655 30.603 1.00 10.95 512 ASP B O 1
ATOM 9267 N N . PHE B 1 481 ? -45.229 -36.525 28.771 1.00 10.77 513 PHE B N 1
ATOM 9268 C CA . PHE B 1 481 ? -45.788 -35.239 29.170 1.00 10.07 513 PHE B CA 1
ATOM 9269 C C . PHE B 1 481 ? -47.317 -35.351 29.007 1.00 10.37 513 PHE B C 1
ATOM 9270 O O . PHE B 1 481 ? -47.807 -36.098 28.218 1.00 12.10 513 PHE B O 1
ATOM 9278 N N . ALA B 1 482 ? -48.034 -34.585 29.800 1.00 10.83 514 ALA B N 1
ATOM 9279 C CA . ALA B 1 482 ? -49.485 -34.510 29.697 1.00 10.48 514 ALA B CA 1
ATOM 9280 C C . ALA B 1 482 ? -49.834 -33.673 28.484 1.00 11.99 514 ALA B C 1
ATOM 9281 O O . ALA B 1 482 ? -49.489 -32.493 28.412 1.00 11.98 514 ALA B O 1
ATOM 9283 N N . GLU B 1 483 ? -50.472 -34.288 27.504 1.00 10.87 515 GLU B N 1
ATOM 9284 C CA . GLU B 1 483 ? -50.689 -33.657 26.229 1.00 12.36 515 GLU B CA 1
ATOM 9285 C C . GLU B 1 483 ? -51.355 -32.316 26.374 1.00 12.98 515 GLU B C 1
ATOM 9286 O O . GLU B 1 483 ? -50.962 -31.367 25.678 1.00 13.06 515 GLU B O 1
ATOM 9292 N N . LEU B 1 484 ? -52.367 -32.245 27.270 1.00 13.20 516 LEU B N 1
ATOM 9293 C CA . LEU B 1 484 ? -53.147 -31.039 27.391 1.00 14.15 516 LEU B CA 1
ATOM 9294 C C . LEU B 1 484 ? -52.534 -30.050 28.353 1.00 16.64 516 LEU B C 1
ATOM 9295 O O . LEU B 1 484 ? -53.059 -28.942 28.532 1.00 17.98 516 LEU B O 1
ATOM 9300 N N . GLN B 1 485 ? -51.458 -30.436 29.058 1.00 14.65 517 GLN B N 1
ATOM 9301 C CA . GLN B 1 485 ? -50.828 -29.596 30.082 1.00 14.78 517 GLN B CA 1
ATOM 9302 C C . GLN B 1 485 ? -49.321 -29.925 30.077 1.00 14.69 517 GLN B C 1
ATOM 9303 O O . GLN B 1 485 ? -48.822 -30.601 31.016 1.00 13.35 517 GLN B O 1
ATOM 9309 N N . PRO B 1 486 ? -48.632 -29.572 28.993 1.00 14.25 518 PRO B N 1
ATOM 9310 C CA . PRO B 1 486 ? -47.317 -30.183 28.763 1.00 13.77 518 PRO B CA 1
ATOM 9311 C C . PRO B 1 486 ? -46.215 -29.858 29.715 1.00 14.00 518 PRO B C 1
ATOM 9312 O O . PRO B 1 486 ? -45.194 -30.600 29.808 1.00 13.36 518 PRO B O 1
ATOM 9316 N N . ALA B 1 487 ? -46.389 -28.838 30.531 1.00 13.35 519 ALA B N 1
ATOM 9317 C CA . ALA B 1 487 ? -45.383 -28.601 31.559 1.00 13.97 519 ALA B CA 1
ATOM 9318 C C . ALA B 1 487 ? -45.375 -29.672 32.653 1.00 13.07 519 ALA B C 1
ATOM 9319 O O . ALA B 1 487 ? -44.496 -29.657 33.475 1.00 14.55 519 ALA B O 1
ATOM 9321 N N . THR B 1 488 ? -46.427 -30.459 32.742 1.00 11.27 520 THR B N 1
ATOM 9322 C CA . THR B 1 488 ? -46.533 -31.566 33.659 1.00 11.83 520 THR B CA 1
ATOM 9323 C C . THR B 1 488 ? -45.936 -32.793 32.964 1.00 10.80 520 THR B C 1
ATOM 9324 O O . THR B 1 488 ? -46.403 -33.188 31.889 1.00 11.02 520 THR B O 1
ATOM 9328 N N . MET B 1 489 ? -44.865 -33.314 33.553 1.00 9.66 521 MET B N 1
ATOM 9329 C CA . MET B 1 489 ? -44.113 -34.442 32.958 1.00 10.45 521 MET B CA 1
ATOM 9330 C C . MET B 1 489 ? -43.741 -35.409 34.042 1.00 9.48 521 MET B C 1
ATOM 9331 O O . MET B 1 489 ? -43.682 -35.096 35.250 1.00 10.53 521 MET B O 1
ATOM 9336 N N . VAL B 1 490 ? -43.434 -36.637 33.573 1.00 9.76 522 VAL B N 1
ATOM 9337 C CA . VAL B 1 490 ? -42.956 -37.674 34.456 1.00 10.73 522 VAL B CA 1
ATOM 9338 C C . VAL B 1 490 ? -41.893 -38.452 33.719 1.00 10.22 522 VAL B C 1
ATOM 9339 O O . VAL B 1 490 ? -41.936 -38.554 32.481 1.00 10.51 522 VAL B O 1
ATOM 9343 N N . ARG B 1 491 ? -40.927 -38.992 34.495 1.00 9.81 523 ARG B N 1
ATOM 9344 C CA . ARG B 1 491 ? -39.887 -39.878 33.918 1.00 9.97 523 ARG B CA 1
ATOM 9345 C C . ARG B 1 491 ? -39.546 -40.947 34.891 1.00 9.91 523 ARG B C 1
ATOM 9346 O O . ARG B 1 491 ? -39.639 -40.736 36.100 1.00 11.13 523 ARG B O 1
ATOM 9354 N N . VAL B 1 492 ? -39.195 -42.105 34.403 1.00 9.81 524 VAL B N 1
ATOM 9355 C CA . VAL B 1 492 ? -38.746 -43.211 35.198 1.00 10.52 524 VAL B CA 1
ATOM 9356 C C . VAL B 1 492 ? -37.381 -43.701 34.728 1.00 9.61 524 VAL B C 1
ATOM 9357 O O . VAL B 1 492 ? -37.006 -43.475 33.553 1.00 10.13 524 VAL B O 1
ATOM 9361 N N . GLY B 1 493 ? -36.665 -44.406 35.600 1.00 9.02 525 GLY B N 1
ATOM 9362 C CA . GLY B 1 493 ? -35.267 -44.765 35.343 1.00 9.68 525 GLY B CA 1
ATOM 9363 C C . GLY B 1 493 ? -34.588 -45.449 36.457 1.00 10.10 525 GLY B C 1
ATOM 9364 O O . GLY B 1 493 ? -35.229 -45.919 37.416 1.00 9.74 525 GLY B O 1
ATOM 9365 N N . ASN B 1 494 ? -33.296 -45.599 36.253 1.00 11.32 526 ASN B N 1
ATOM 9366 C CA . ASN B 1 494 ? -32.429 -46.440 37.060 1.00 11.00 526 ASN B CA 1
ATOM 9367 C C . ASN B 1 494 ? -31.599 -45.603 37.984 1.00 13.46 526 ASN B C 1
ATOM 9368 O O . ASN B 1 494 ? -31.055 -44.576 37.601 1.00 13.08 526 ASN B O 1
ATOM 9373 N N . LEU B 1 495 ? -31.531 -45.987 39.256 1.00 15.80 527 LEU B N 1
ATOM 9374 C CA . LEU B 1 495 ? -30.660 -45.223 40.156 1.00 21.40 527 LEU B CA 1
ATOM 9375 C C . LEU B 1 495 ? -30.366 -46.117 41.298 1.00 24.71 527 LEU B C 1
ATOM 9376 O O . LEU B 1 495 ? -31.235 -46.901 41.691 1.00 24.00 527 LEU B O 1
ATOM 9381 N N . ASP B 1 496 ? -29.112 -46.017 41.720 1.00 28.65 528 ASP B N 1
ATOM 9382 C CA . ASP B 1 496 ? -28.434 -46.869 42.668 1.00 41.67 528 ASP B CA 1
ATOM 9383 C C . ASP B 1 496 ? -28.992 -48.241 42.890 1.00 34.83 528 ASP B C 1
ATOM 9384 O O . ASP B 1 496 ? -29.626 -48.517 43.883 1.00 32.18 528 ASP B O 1
ATOM 9389 N N . SER B 1 497 ? -28.726 -49.060 41.889 1.00 35.87 529 SER B N 1
ATOM 9390 C CA . SER B 1 497 ? -29.092 -50.474 41.773 1.00 35.19 529 SER B CA 1
ATOM 9391 C C . SER B 1 497 ? -30.596 -50.771 41.694 1.00 29.93 529 SER B C 1
ATOM 9392 O O . SER B 1 497 ? -30.974 -51.938 41.489 1.00 33.02 529 SER B O 1
ATOM 9395 N N . GLY B 1 498 ? -31.444 -49.734 41.738 1.00 20.35 530 GLY B N 1
ATOM 9396 C CA . GLY B 1 498 ? -32.878 -49.932 41.529 1.00 17.35 530 GLY B CA 1
ATOM 9397 C C . GLY B 1 498 ? -33.521 -49.005 40.531 1.00 15.06 530 GLY B C 1
ATOM 9398 O O . GLY B 1 498 ? -32.914 -48.657 39.538 1.00 15.03 530 GLY B O 1
ATOM 9399 N N . GLY B 1 499 ? -34.722 -48.548 40.842 1.00 12.29 531 GLY B N 1
ATOM 9400 C CA . GLY B 1 499 ? -35.393 -47.627 39.966 1.00 12.64 531 GLY B CA 1
ATOM 9401 C C . GLY B 1 499 ? -36.135 -46.561 40.705 1.00 12.25 531 GLY B C 1
ATOM 9402 O O . GLY B 1 499 ? -36.247 -46.577 41.917 1.00 11.60 531 GLY B O 1
ATOM 9403 N N . GLY B 1 500 ? -36.658 -45.601 39.965 1.00 10.56 532 GLY B N 1
ATOM 9404 C CA . GLY B 1 500 ? -37.467 -44.573 40.536 1.00 10.44 532 GLY B CA 1
ATOM 9405 C C . GLY B 1 500 ? -38.254 -43.769 39.519 1.00 10.80 532 GLY B C 1
ATOM 9406 O O . GLY B 1 500 ? -38.175 -44.026 38.317 1.00 10.64 532 GLY B O 1
ATOM 9407 N N . ILE B 1 501 ? -38.916 -42.756 40.059 1.00 11.69 533 ILE B N 1
ATOM 9408 C CA . ILE B 1 501 ? -39.796 -41.875 39.291 1.00 11.58 533 ILE B CA 1
ATOM 9409 C C . ILE B 1 501 ? -39.569 -40.443 39.698 1.00 11.42 533 ILE B C 1
ATOM 9410 O O . ILE B 1 501 ? -39.455 -40.123 40.909 1.00 11.57 533 ILE B O 1
ATOM 9415 N N . GLY B 1 502 ? -39.514 -39.557 38.692 1.00 10.81 534 GLY B N 1
ATOM 9416 C CA . GLY B 1 502 ? -39.337 -38.113 38.812 1.00 11.54 534 GLY B CA 1
ATOM 9417 C C . GLY B 1 502 ? -40.545 -37.429 38.172 1.00 11.30 534 GLY B C 1
ATOM 9418 O O . GLY B 1 502 ? -41.011 -37.835 37.090 1.00 11.24 534 GLY B O 1
ATOM 9419 N N . VAL B 1 503 ? -41.045 -36.383 38.819 1.00 10.86 535 VAL B N 1
ATOM 9420 C CA . VAL B 1 503 ? -42.203 -35.671 38.345 1.00 11.22 535 VAL B CA 1
ATOM 9421 C C . VAL B 1 503 ? -41.909 -34.172 38.367 1.00 11.67 535 VAL B C 1
ATOM 9422 O O . VAL B 1 503 ? -41.085 -33.706 39.130 1.00 11.73 535 VAL B O 1
ATOM 9426 N N . THR B 1 504 ? -42.628 -33.420 37.552 1.00 11.47 536 THR B N 1
ATOM 9427 C CA . THR B 1 504 ? -42.505 -31.948 37.462 1.00 12.55 536 THR B CA 1
ATOM 9428 C C . THR B 1 504 ? -43.806 -31.342 37.007 1.00 12.24 536 THR B C 1
ATOM 9429 O O . THR B 1 504 ? -44.589 -31.961 36.269 1.00 11.44 536 THR B O 1
ATOM 9433 N N . THR B 1 505 ? -44.029 -30.084 37.446 1.00 12.34 537 THR B N 1
ATOM 9434 C CA . THR B 1 505 ? -45.114 -29.302 36.892 1.00 13.36 537 THR B CA 1
ATOM 9435 C C . THR B 1 505 ? -44.687 -28.003 36.236 1.00 13.94 537 THR B C 1
ATOM 9436 O O . THR B 1 505 ? -45.547 -27.217 35.768 1.00 15.13 537 THR B O 1
ATOM 9440 N N . ASN B 1 506 ? -43.375 -27.822 36.072 1.00 14.09 538 ASN B N 1
ATOM 9441 C CA . ASN B 1 506 ? -42.856 -26.605 35.411 1.00 15.51 538 ASN B CA 1
ATOM 9442 C C . ASN B 1 506 ? -41.856 -26.969 34.286 1.00 14.07 538 ASN B C 1
ATOM 9443 O O . ASN B 1 506 ? -40.880 -26.267 34.013 1.00 14.81 538 ASN B O 1
ATOM 9448 N N . ALA B 1 507 ? -42.177 -28.080 33.603 1.00 12.89 539 ALA B N 1
ATOM 9449 C CA . ALA B 1 507 ? -41.460 -28.539 32.389 1.00 13.98 539 ALA B CA 1
ATOM 9450 C C . ALA B 1 507 ? -40.008 -28.869 32.687 1.00 14.27 539 ALA B C 1
ATOM 9451 O O . ALA B 1 507 ? -39.109 -28.781 31.817 1.00 16.42 539 ALA B O 1
ATOM 9453 N N . GLY B 1 508 ? -39.779 -29.274 33.914 1.00 14.42 540 GLY B N 1
ATOM 9454 C CA . GLY B 1 508 ? -38.408 -29.631 34.327 1.00 16.00 540 GLY B CA 1
ATOM 9455 C C . GLY B 1 508 ? -37.565 -28.539 34.873 1.00 18.82 540 GLY B C 1
ATOM 9456 O O . GLY B 1 508 ? -36.346 -28.793 35.111 1.00 21.45 540 GLY B O 1
ATOM 9457 N N . GLY B 1 509 ? -38.125 -27.338 35.094 1.00 18.84 541 GLY B N 1
ATOM 9458 C CA . GLY B 1 509 ? -37.400 -26.286 35.845 1.00 21.64 541 GLY B CA 1
ATOM 9459 C C . GLY B 1 509 ? -36.894 -26.887 37.165 1.00 22.59 541 GLY B C 1
ATOM 9460 O O . GLY B 1 509 ? -35.771 -26.654 37.596 1.00 23.92 541 GLY B O 1
ATOM 9461 N N . SER B 1 510 ? -37.761 -27.663 37.807 1.00 19.55 542 SER B N 1
ATOM 9462 C CA . SER B 1 510 ? -37.403 -28.475 38.947 1.00 19.74 542 SER B CA 1
ATOM 9463 C C . SER B 1 510 ? -38.296 -29.775 38.946 1.00 16.98 542 SER B C 1
ATOM 9464 O O . SER B 1 510 ? -39.466 -29.762 38.554 1.00 17.04 542 SER B O 1
ATOM 9467 N N . TRP B 1 511 ? -37.660 -30.865 39.332 1.00 14.58 543 TRP B N 1
ATOM 9468 C CA . TRP B 1 511 ? -38.309 -32.182 39.483 1.00 13.26 543 TRP B CA 1
ATOM 9469 C C . TRP B 1 511 ? -38.315 -32.561 40.987 1.00 13.97 543 TRP B C 1
ATOM 9470 O O . TRP B 1 511 ? -37.551 -32.013 41.770 1.00 13.69 543 TRP B O 1
ATOM 9481 N N . TRP B 1 512 ? -39.202 -33.479 41.366 1.00 12.21 544 TRP B N 1
ATOM 9482 C CA . TRP B 1 512 ? -39.031 -34.227 42.634 1.00 13.57 544 TRP B CA 1
ATOM 9483 C C . TRP B 1 512 ? -39.293 -35.679 42.453 1.00 12.53 544 TRP B C 1
ATOM 9484 O O . TRP B 1 512 ? -39.896 -36.111 41.472 1.00 12.89 544 TRP B O 1
ATOM 9495 N N . GLN B 1 513 ? -38.756 -36.436 43.379 1.00 11.69 545 GLN B N 1
ATOM 9496 C CA . GLN B 1 513 ? -38.796 -37.855 43.313 1.00 11.36 545 GLN B CA 1
ATOM 9497 C C . GLN B 1 513 ? -40.083 -38.399 44.024 1.00 11.95 545 GLN B C 1
ATOM 9498 O O . GLN B 1 513 ? -40.363 -38.038 45.169 1.00 12.55 545 GLN B O 1
ATOM 9504 N N . GLY B 1 514 ? -40.808 -39.247 43.326 1.00 11.02 546 GLY B N 1
ATOM 9505 C CA . GLY B 1 514 ? -41.963 -39.938 43.930 1.00 11.52 546 GLY B CA 1
ATOM 9506 C C . GLY B 1 514 ? -41.552 -41.148 44.736 1.00 12.04 546 GLY B C 1
ATOM 9507 O O . GLY B 1 514 ? -40.373 -41.507 44.833 1.00 11.56 546 GLY B O 1
ATOM 9508 N N . GLN B 1 515 ? -42.522 -41.764 45.399 1.00 11.09 547 GLN B N 1
ATOM 9509 C CA . GLN B 1 515 ? -42.291 -43.039 46.052 1.00 11.25 547 GLN B CA 1
ATOM 9510 C C . GLN B 1 515 ? -42.436 -44.159 45.033 1.00 11.61 547 GLN B C 1
ATOM 9511 O O . GLN B 1 515 ? -42.908 -43.964 43.914 1.00 11.03 547 GLN B O 1
ATOM 9517 N N . ASN B 1 516 ? -42.053 -45.318 45.428 1.00 12.05 548 ASN B N 1
ATOM 9518 C CA . ASN B 1 516 ? -42.052 -46.500 44.622 1.00 11.86 548 ASN B CA 1
ATOM 9519 C C . ASN B 1 516 ? -43.106 -47.516 45.039 1.00 14.45 548 ASN B C 1
ATOM 9520 O O . ASN B 1 516 ? -43.276 -47.795 46.241 1.00 14.55 548 ASN B O 1
ATOM 9525 N N . PRO B 1 517 ? -43.738 -48.170 44.061 1.00 12.46 549 PRO B N 1
ATOM 9526 C CA . PRO B 1 517 ? -44.546 -49.319 44.382 1.00 12.65 549 PRO B CA 1
ATOM 9527 C C . PRO B 1 517 ? -43.619 -50.524 44.699 1.00 13.31 549 PRO B C 1
ATOM 9528 O O . PRO B 1 517 ? -42.424 -50.421 44.520 1.00 12.13 549 PRO B O 1
ATOM 9532 N N . PRO B 1 518 ? -44.148 -51.683 45.089 1.00 13.19 550 PRO B N 1
ATOM 9533 C CA . PRO B 1 518 ? -43.222 -52.802 45.384 1.00 13.14 550 PRO B CA 1
ATOM 9534 C C . PRO B 1 518 ? -42.470 -53.409 44.197 1.00 13.88 550 PRO B C 1
ATOM 9535 O O . PRO B 1 518 ? -42.943 -53.296 43.061 1.00 14.29 550 PRO B O 1
ATOM 9539 N N . GLY B 1 519 ? -41.317 -53.975 44.463 1.00 12.08 551 GLY B N 1
ATOM 9540 C CA . GLY B 1 519 ? -40.536 -54.771 43.565 1.00 12.74 551 GLY B CA 1
ATOM 9541 C C . GLY B 1 519 ? -39.740 -54.126 42.492 1.00 12.44 551 GLY B C 1
ATOM 9542 O O . GLY B 1 519 ? -39.258 -54.788 41.582 1.00 14.37 551 GLY B O 1
ATOM 9543 N N . VAL B 1 520 ? -39.595 -52.793 42.549 1.00 11.71 552 VAL B N 1
ATOM 9544 C CA . VAL B 1 520 ? -38.925 -52.068 41.440 1.00 11.78 552 VAL B CA 1
ATOM 9545 C C . VAL B 1 520 ? -37.422 -52.348 41.412 1.00 13.42 552 VAL B C 1
ATOM 9546 O O . VAL B 1 520 ? -36.770 -52.157 42.398 1.00 13.31 552 VAL B O 1
ATOM 9550 N N . THR B 1 521 ? -36.895 -52.833 40.312 1.00 12.86 553 THR B N 1
ATOM 9551 C CA . THR B 1 521 ? -35.473 -53.013 40.169 1.00 12.41 553 THR B CA 1
ATOM 9552 C C . THR B 1 521 ? -34.899 -52.200 39.011 1.00 13.16 553 THR B C 1
ATOM 9553 O O . THR B 1 521 ? -33.664 -52.120 38.868 1.00 13.52 553 THR B O 1
ATOM 9557 N N . SER B 1 522 ? -35.753 -51.512 38.244 1.00 12.05 554 SER B N 1
ATOM 9558 C CA . SER B 1 522 ? -35.321 -50.697 37.103 1.00 11.51 554 SER B CA 1
ATOM 9559 C C . SER B 1 522 ? -36.490 -49.885 36.644 1.00 11.07 554 SER B C 1
ATOM 9560 O O . SER B 1 522 ? -37.615 -50.071 37.129 1.00 10.63 554 SER B O 1
ATOM 9563 N N . GLY B 1 523 ? -36.219 -48.880 35.793 1.00 10.09 555 GLY B N 1
ATOM 9564 C CA . GLY B 1 523 ? -37.243 -47.892 35.472 1.00 10.64 555 GLY B CA 1
ATOM 9565 C C . GLY B 1 523 ? -38.476 -48.377 34.745 1.00 9.46 555 GLY B C 1
ATOM 9566 O O . GLY B 1 523 ? -39.638 -47.942 35.034 1.00 10.10 555 GLY B O 1
ATOM 9567 N N . GLY B 1 524 ? -38.313 -49.279 33.792 1.00 9.91 556 GLY B N 1
ATOM 9568 C CA . GLY B 1 524 ? -39.453 -49.778 33.065 1.00 11.06 556 GLY B CA 1
ATOM 9569 C C . GLY B 1 524 ? -40.036 -48.636 32.224 1.00 11.44 556 GLY B C 1
ATOM 9570 O O . GLY B 1 524 ? -39.309 -47.872 31.624 1.00 10.25 556 GLY B O 1
ATOM 9571 N N . ASN B 1 525 ? -41.358 -48.537 32.126 1.00 10.04 557 ASN B N 1
ATOM 9572 C CA . ASN B 1 525 ? -41.949 -47.521 31.282 1.00 10.24 557 ASN B CA 1
ATOM 9573 C C . ASN B 1 525 ? -43.136 -46.878 31.964 1.00 10.31 557 ASN B C 1
ATOM 9574 O O . ASN B 1 525 ? -43.778 -47.460 32.851 1.00 9.89 557 ASN B O 1
ATOM 9579 N N . VAL B 1 526 ? -43.451 -45.667 31.574 1.00 9.66 558 VAL B N 1
ATOM 9580 C CA . VAL B 1 526 ? -44.501 -44.909 32.227 1.00 10.33 558 VAL B CA 1
ATOM 9581 C C . VAL B 1 526 ? -45.375 -44.084 31.256 1.00 11.07 558 VAL B C 1
ATOM 9582 O O . VAL B 1 526 ? -44.940 -43.704 30.145 1.00 10.40 558 VAL B O 1
ATOM 9586 N N . ALA B 1 527 ? -46.584 -43.791 31.701 1.00 11.26 559 ALA B N 1
ATOM 9587 C CA . ALA B 1 527 ? -47.517 -43.002 30.911 1.00 11.16 559 ALA B CA 1
ATOM 9588 C C . ALA B 1 527 ? -48.278 -42.036 31.798 1.00 10.96 559 ALA B C 1
ATOM 9589 O O . ALA B 1 527 ? -48.561 -42.339 32.969 1.00 11.69 559 ALA B O 1
ATOM 9591 N N . LEU B 1 528 ? -48.532 -40.846 31.244 1.00 10.77 560 LEU B N 1
ATOM 9592 C CA . LEU B 1 528 ? -49.151 -39.773 31.941 1.00 11.25 560 LEU B CA 1
ATOM 9593 C C . LEU B 1 528 ? -50.457 -39.362 31.234 1.00 12.29 560 LEU B C 1
ATOM 9594 O O . LEU B 1 528 ? -50.459 -39.091 30.055 1.00 11.86 560 LEU B O 1
ATOM 9599 N N . ALA B 1 529 ? -51.555 -39.358 31.991 1.00 11.20 561 ALA B N 1
ATOM 9600 C CA . ALA B 1 529 ? -52.841 -38.949 31.421 1.00 11.07 561 ALA B CA 1
ATOM 9601 C C . ALA B 1 529 ? -52.772 -37.581 30.762 1.00 10.22 561 ALA B C 1
ATOM 9602 O O . ALA B 1 529 ? -51.997 -36.717 31.137 1.00 11.58 561 ALA B O 1
ATOM 9604 N N . ALA B 1 530 ? -53.654 -37.403 29.788 1.00 11.46 562 ALA B N 1
ATOM 9605 C CA . ALA B 1 530 ? -53.654 -36.205 28.968 1.00 12.19 562 ALA B CA 1
ATOM 9606 C C . ALA B 1 530 ? -53.840 -34.937 29.716 1.00 11.39 562 ALA B C 1
ATOM 9607 O O . ALA B 1 530 ? -53.294 -33.929 29.332 1.00 10.73 562 ALA B O 1
ATOM 9609 N N . ASP B 1 531 ? -54.542 -35.005 30.843 1.00 12.80 563 ASP B N 1
ATOM 9610 C CA . ASP B 1 531 ? -54.695 -33.881 31.727 1.00 13.15 563 ASP B CA 1
ATOM 9611 C C . ASP B 1 531 ? -53.741 -33.851 32.926 1.00 12.49 563 ASP B C 1
ATOM 9612 O O . ASP B 1 531 ? -53.865 -32.988 33.805 1.00 15.11 563 ASP B O 1
ATOM 9617 N N . GLY B 1 532 ? -52.750 -34.791 32.996 1.00 12.51 564 GLY B N 1
ATOM 9618 C CA . GLY B 1 532 ? -51.819 -34.845 34.041 1.00 12.92 564 GLY B CA 1
ATOM 9619 C C . GLY B 1 532 ? -52.326 -35.423 35.335 1.00 13.01 564 GLY B C 1
ATOM 9620 O O . GLY B 1 532 ? -51.624 -35.353 36.318 1.00 13.95 564 GLY B O 1
ATOM 9621 N N . GLY B 1 533 ? -53.511 -36.040 35.328 1.00 13.01 565 GLY B N 1
ATOM 9622 C CA . GLY B 1 533 ? -54.174 -36.412 36.609 1.00 13.75 565 GLY B CA 1
ATOM 9623 C C . GLY B 1 533 ? -54.032 -37.848 37.033 1.00 12.72 565 GLY B C 1
ATOM 9624 O O . GLY B 1 533 ? -54.584 -38.276 38.035 1.00 14.82 565 GLY B O 1
ATOM 9625 N N . ALA B 1 534 ? -53.303 -38.645 36.268 1.00 11.83 566 ALA B N 1
ATOM 9626 C CA . ALA B 1 534 ? -53.031 -40.038 36.603 1.00 11.04 566 ALA B CA 1
ATOM 9627 C C . ALA B 1 534 ? -51.716 -40.429 35.948 1.00 10.88 566 ALA B C 1
ATOM 9628 O O . ALA B 1 534 ? -51.403 -39.988 34.860 1.00 12.33 566 ALA B O 1
ATOM 9630 N N . ILE B 1 535 ? -50.973 -41.265 36.643 1.00 11.72 567 ILE B N 1
ATOM 9631 C CA . ILE B 1 535 ? -49.751 -41.911 36.124 1.00 12.16 567 ILE B CA 1
ATOM 9632 C C . ILE B 1 535 ? -49.903 -43.389 36.183 1.00 11.12 567 ILE B C 1
ATOM 9633 O O . ILE B 1 535 ? -50.312 -43.917 37.216 1.00 10.15 567 ILE B O 1
ATOM 9638 N N . VAL B 1 536 ? -49.573 -44.095 35.110 1.00 10.64 568 VAL B N 1
ATOM 9639 C CA . VAL B 1 536 ? -49.509 -45.519 35.073 1.00 10.62 568 VAL B CA 1
ATOM 9640 C C . VAL B 1 536 ? -48.045 -45.930 34.825 1.00 10.64 568 VAL B C 1
ATOM 9641 O O . VAL B 1 536 ? -47.474 -45.550 33.748 1.00 10.35 568 VAL B O 1
ATOM 9645 N N . TRP B 1 537 ? -47.484 -46.702 35.750 1.00 9.84 569 TRP B N 1
ATOM 9646 C CA . TRP B 1 537 ? -46.033 -47.064 35.737 1.00 10.26 569 TRP B CA 1
ATOM 9647 C C . TRP B 1 537 ? -45.879 -48.541 35.702 1.00 11.39 569 TRP B C 1
ATOM 9648 O O . TRP B 1 537 ? -46.371 -49.218 36.648 1.00 11.79 569 TRP B O 1
ATOM 9659 N N . ALA B 1 538 ? -45.230 -49.079 34.658 1.00 10.72 570 ALA B N 1
ATOM 9660 C CA . ALA B 1 538 ? -44.845 -50.472 34.593 1.00 10.10 570 ALA B CA 1
ATOM 9661 C C . ALA B 1 538 ? -43.359 -50.575 34.923 1.00 10.44 570 ALA B C 1
ATOM 9662 O O . ALA B 1 538 ? -42.522 -50.566 34.029 1.00 10.25 570 ALA B O 1
ATOM 9664 N N . PRO B 1 539 ? -43.020 -50.750 36.222 1.00 9.87 571 PRO B N 1
ATOM 9665 C CA . PRO B 1 539 ? -41.556 -50.710 36.512 1.00 10.18 571 PRO B CA 1
ATOM 9666 C C . PRO B 1 539 ? -40.901 -51.999 36.133 1.00 11.82 571 PRO B C 1
ATOM 9667 O O . PRO B 1 539 ? -41.552 -53.042 36.099 1.00 10.80 571 PRO B O 1
ATOM 9671 N N . GLY B 1 540 ? -39.580 -51.965 35.926 1.00 10.70 572 GLY B N 1
ATOM 9672 C CA . GLY B 1 540 ? -38.888 -53.203 35.880 1.00 11.46 572 GLY B CA 1
ATOM 9673 C C . GLY B 1 540 ? -38.858 -53.921 37.208 1.00 10.95 572 GLY B C 1
ATOM 9674 O O . GLY B 1 540 ? -38.835 -53.252 38.255 1.00 11.51 572 GLY B O 1
ATOM 9675 N N . GLY B 1 541 ? -38.824 -55.244 37.149 1.00 12.25 573 GLY B N 1
ATOM 9676 C CA . GLY B 1 541 ? -38.768 -56.097 38.325 1.00 12.82 573 GLY B CA 1
ATOM 9677 C C . GLY B 1 541 ? -40.095 -56.373 38.998 1.00 12.86 573 GLY B C 1
ATOM 9678 O O . GLY B 1 541 ? -40.356 -57.531 39.378 1.00 13.79 573 GLY B O 1
ATOM 9679 N N . SER B 1 542 ? -40.945 -55.348 39.098 1.00 12.03 574 SER B N 1
ATOM 9680 C CA . SER B 1 542 ? -42.247 -55.481 39.777 1.00 12.86 574 SER B CA 1
ATOM 9681 C C . SER B 1 542 ? -43.106 -56.573 39.156 1.00 13.70 574 SER B C 1
ATOM 9682 O O . SER B 1 542 ? -42.985 -56.828 37.974 1.00 14.38 574 SER B O 1
ATOM 9685 N N . THR B 1 543 ? -43.993 -57.156 39.955 1.00 13.49 575 THR B N 1
ATOM 9686 C CA . THR B 1 543 ? -44.899 -58.172 39.490 1.00 15.90 575 THR B CA 1
ATOM 9687 C C . THR B 1 543 ? -46.149 -57.516 38.787 1.00 14.17 575 THR B C 1
ATOM 9688 O O . THR B 1 543 ? -46.829 -58.254 38.118 1.00 16.10 575 THR B O 1
ATOM 9692 N N . ASN B 1 544 ? -46.455 -56.219 39.012 1.00 13.14 576 ASN B N 1
ATOM 9693 C CA . ASN B 1 544 ? -47.654 -55.572 38.494 1.00 12.81 576 ASN B CA 1
ATOM 9694 C C . ASN B 1 544 ? -47.260 -54.259 37.811 1.00 12.09 576 ASN B C 1
ATOM 9695 O O . ASN B 1 544 ? -46.096 -53.857 37.887 1.00 11.72 576 ASN B O 1
ATOM 9700 N N . VAL B 1 545 ? -48.237 -53.670 37.193 1.00 11.96 577 VAL B N 1
ATOM 9701 C CA . VAL B 1 545 ? -48.261 -52.300 36.785 1.00 12.10 577 VAL B CA 1
ATOM 9702 C C . VAL B 1 545 ? -49.103 -51.585 37.774 1.00 11.35 577 VAL B C 1
ATOM 9703 O O . VAL B 1 545 ? -49.996 -52.174 38.393 1.00 11.63 577 VAL B O 1
ATOM 9707 N N . TYR B 1 546 ? -48.838 -50.307 37.991 1.00 10.36 578 TYR B N 1
ATOM 9708 C CA . TYR B 1 546 ? -49.429 -49.521 39.060 1.00 10.79 578 TYR B CA 1
ATOM 9709 C C . TYR B 1 546 ? -49.964 -48.188 38.595 1.00 11.78 578 TYR B C 1
ATOM 9710 O O . TYR B 1 546 ? -49.384 -47.512 37.688 1.00 10.97 578 TYR B O 1
ATOM 9719 N N . LEU B 1 547 ? -51.032 -47.734 39.253 1.00 11.51 579 LEU B N 1
ATOM 9720 C CA . LEU B 1 547 ? -51.602 -46.415 39.074 1.00 10.87 579 LEU B CA 1
ATOM 9721 C C . LEU B 1 547 ? -51.257 -45.490 40.240 1.00 11.85 579 LEU B C 1
ATOM 9722 O O . LEU B 1 547 ? -51.378 -45.940 41.418 1.00 12.10 579 LEU B O 1
ATOM 9727 N N . SER B 1 548 ? -50.985 -44.230 39.945 1.00 10.44 580 SER B N 1
ATOM 9728 C CA . SER B 1 548 ? -50.983 -43.174 40.945 1.00 12.02 580 SER B CA 1
ATOM 9729 C C . SER B 1 548 ? -51.937 -42.062 40.536 1.00 12.72 580 SER B C 1
ATOM 9730 O O . SER B 1 548 ? -51.914 -41.575 39.397 1.00 12.48 580 SER B O 1
ATOM 9733 N N . THR B 1 549 ? -52.753 -41.609 41.531 1.00 12.78 581 THR B N 1
ATOM 9734 C CA . THR B 1 549 ? -53.594 -40.452 41.424 1.00 13.12 581 THR B CA 1
ATOM 9735 C C . THR B 1 549 ? -53.086 -39.308 42.245 1.00 13.55 581 THR B C 1
ATOM 9736 O O . THR B 1 549 ? -53.714 -38.276 42.338 1.00 15.07 581 THR B O 1
ATOM 9740 N N . THR B 1 550 ? -51.925 -39.485 42.851 1.00 12.72 582 THR B N 1
ATOM 9741 C CA . THR B 1 550 ? -51.358 -38.488 43.741 1.00 12.96 582 THR B CA 1
ATOM 9742 C C . THR B 1 550 ? -50.003 -38.077 43.234 1.00 13.90 582 THR B C 1
ATOM 9743 O O . THR B 1 550 ? -49.107 -37.660 44.020 1.00 14.15 582 THR B O 1
ATOM 9747 N N . PHE B 1 551 ? -49.869 -38.063 41.909 1.00 13.63 583 PHE B N 1
ATOM 9748 C CA . PHE B 1 551 ? -48.663 -37.585 41.249 1.00 14.74 583 PHE B CA 1
ATOM 9749 C C . PHE B 1 551 ? -47.361 -38.228 41.739 1.00 12.49 583 PHE B C 1
ATOM 9750 O O . PHE B 1 551 ? -46.355 -37.585 41.923 1.00 12.14 583 PHE B O 1
ATOM 9758 N N . GLY B 1 552 ? -47.436 -39.505 42.046 1.00 12.07 584 GLY B N 1
ATOM 9759 C CA . GLY B 1 552 ? -46.287 -40.329 42.444 1.00 13.88 584 GLY B CA 1
ATOM 9760 C C . GLY B 1 552 ? -46.078 -40.536 43.951 1.00 15.52 584 GLY B C 1
ATOM 9761 O O . GLY B 1 552 ? -45.118 -41.232 44.345 1.00 15.25 584 GLY B O 1
ATOM 9762 N N . SER B 1 553 ? -46.915 -39.942 44.799 1.00 14.12 585 SER B N 1
ATOM 9763 C CA . SER B 1 553 ? -46.741 -40.060 46.230 1.00 14.64 585 SER B CA 1
ATOM 9764 C C . SER B 1 553 ? -47.201 -41.438 46.676 1.00 14.31 585 SER B C 1
ATOM 9765 O O . SER B 1 553 ? -46.602 -42.013 47.604 1.00 14.20 585 SER B O 1
ATOM 9768 N N . THR B 1 554 ? -48.234 -41.995 46.015 1.00 12.64 586 THR B N 1
ATOM 9769 C CA . THR B 1 554 ? -48.816 -43.292 46.387 1.00 12.59 586 THR B CA 1
ATOM 9770 C C . THR B 1 554 ? -49.224 -44.063 45.144 1.00 11.87 586 THR B C 1
ATOM 9771 O O . THR B 1 554 ? -49.409 -43.459 44.122 1.00 12.45 586 THR B O 1
ATOM 9775 N N . TRP B 1 555 ? -49.419 -45.365 45.286 1.00 10.61 587 TRP B N 1
ATOM 9776 C CA . TRP B 1 555 ? -49.622 -46.295 44.155 1.00 11.07 587 TRP B CA 1
ATOM 9777 C C . TRP B 1 555 ? -50.683 -47.316 44.498 1.00 12.22 587 TRP B C 1
ATOM 9778 O O . TRP B 1 555 ? -50.850 -47.676 45.686 1.00 12.21 587 TRP B O 1
ATOM 9789 N N . THR B 1 556 ? -51.341 -47.837 43.468 1.00 13.08 588 THR B N 1
ATOM 9790 C CA . THR B 1 556 ? -52.213 -49.030 43.661 1.00 13.73 588 THR B CA 1
ATOM 9791 C C . THR B 1 556 ? -52.023 -49.949 42.504 1.00 13.07 588 THR B C 1
ATOM 9792 O O . THR B 1 556 ? -51.858 -49.509 41.328 1.00 13.18 588 THR B O 1
ATOM 9796 N N . ALA B 1 557 ? -51.964 -51.234 42.778 1.00 12.05 589 ALA B N 1
ATOM 9797 C CA . ALA B 1 557 ? -51.823 -52.231 41.681 1.00 12.32 589 ALA B CA 1
ATOM 9798 C C . ALA B 1 557 ? -52.967 -52.276 40.729 1.00 14.01 589 ALA B C 1
ATOM 9799 O O . ALA B 1 557 ? -54.117 -52.096 41.134 1.00 14.11 589 ALA B O 1
ATOM 9801 N N . ILE B 1 558 ? -52.682 -52.531 39.450 1.00 12.78 590 ILE B N 1
ATOM 9802 C CA . ILE B 1 558 ? -53.641 -52.784 38.404 1.00 14.12 590 ILE B CA 1
ATOM 9803 C C . ILE B 1 558 ? -53.656 -54.291 38.218 1.00 14.20 590 ILE B C 1
ATOM 9804 O O . ILE B 1 558 ? -52.628 -54.968 38.083 1.00 18.01 590 ILE B O 1
ATOM 9809 N N . SER B 1 559 ? -54.833 -54.883 38.342 1.00 15.14 591 SER B N 1
ATOM 9810 C CA . SER B 1 559 ? -54.866 -56.347 38.381 1.00 18.34 591 SER B CA 1
ATOM 9811 C C . SER B 1 559 ? -54.667 -57.064 37.063 1.00 16.72 591 SER B C 1
ATOM 9812 O O . SER B 1 559 ? -54.010 -58.106 37.012 1.00 17.79 591 SER B O 1
ATOM 9815 N N . ALA B 1 560 ? -55.123 -56.495 35.965 1.00 15.29 592 ALA B N 1
ATOM 9816 C CA . ALA B 1 560 ? -55.156 -57.280 34.709 1.00 17.75 592 ALA B CA 1
ATOM 9817 C C . ALA B 1 560 ? -53.827 -57.316 33.922 1.00 16.62 592 ALA B C 1
ATOM 9818 O O . ALA B 1 560 ? -53.672 -58.181 33.066 1.00 17.60 592 ALA B O 1
ATOM 9820 N N . LEU B 1 561 ? -52.969 -56.309 34.078 1.00 15.94 593 LEU B N 1
ATOM 9821 C CA . LEU B 1 561 ? -51.860 -56.168 33.225 1.00 14.46 593 LEU B CA 1
ATOM 9822 C C . LEU B 1 561 ? -50.692 -57.029 33.584 1.00 14.25 593 LEU B C 1
ATOM 9823 O O . LEU B 1 561 ? -50.328 -57.091 34.754 1.00 14.46 593 LEU B O 1
ATOM 9828 N N . PRO B 1 562 ? -50.090 -57.659 32.607 1.00 13.31 594 PRO B N 1
ATOM 9829 C CA . PRO B 1 562 ? -48.844 -58.329 32.922 1.00 14.89 594 PRO B CA 1
ATOM 9830 C C . PRO B 1 562 ? -47.659 -57.372 33.251 1.00 14.66 594 PRO B C 1
ATOM 9831 O O . PRO B 1 562 ? -47.609 -56.257 32.789 1.00 13.28 594 PRO B O 1
ATOM 9835 N N . ALA B 1 563 ? -46.761 -57.858 34.091 1.00 13.39 595 ALA B N 1
ATOM 9836 C CA . ALA B 1 563 ? -45.551 -57.127 34.441 1.00 14.90 595 ALA B CA 1
ATOM 9837 C C . ALA B 1 563 ? -44.842 -56.673 33.193 1.00 12.53 595 ALA B C 1
ATOM 9838 O O . ALA B 1 563 ? -44.744 -57.422 32.219 1.00 11.74 595 ALA B O 1
ATOM 9840 N N . GLY B 1 564 ? -44.378 -55.425 33.200 1.00 12.97 596 GLY B N 1
ATOM 9841 C CA . GLY B 1 564 ? -43.610 -54.901 32.077 1.00 12.81 596 GLY B CA 1
ATOM 9842 C C . GLY B 1 564 ? -44.360 -54.624 30.809 1.00 13.37 596 GLY B C 1
ATOM 9843 O O . GLY B 1 564 ? -43.755 -54.343 29.797 1.00 14.40 596 GLY B O 1
ATOM 9844 N N . ALA B 1 565 ? -45.689 -54.551 30.886 1.00 12.91 597 ALA B N 1
ATOM 9845 C CA . ALA B 1 565 ? -46.440 -54.153 29.725 1.00 12.09 597 ALA B CA 1
ATOM 9846 C C . ALA B 1 565 ? -46.029 -52.725 29.277 1.00 10.33 597 ALA B C 1
ATOM 9847 O O . ALA B 1 565 ? -45.645 -51.888 30.058 1.00 12.42 597 ALA B O 1
ATOM 9849 N N . VAL B 1 566 ? -46.150 -52.502 27.980 1.00 11.89 598 VAL B N 1
ATOM 9850 C CA . VAL B 1 566 ? -45.921 -51.203 27.380 1.00 10.44 598 VAL B CA 1
ATOM 9851 C C . VAL B 1 566 ? -47.161 -50.396 27.561 1.00 10.87 598 VAL B C 1
ATOM 9852 O O . VAL B 1 566 ? -48.200 -50.787 27.053 1.00 11.49 598 VAL B O 1
ATOM 9856 N N . ILE B 1 567 ? -47.053 -49.253 28.225 1.00 10.22 599 ILE B N 1
ATOM 9857 C CA . ILE B 1 567 ? -48.185 -48.388 28.574 1.00 10.36 599 ILE B CA 1
ATOM 9858 C C . ILE B 1 567 ? -48.140 -47.115 27.723 1.00 11.08 599 ILE B C 1
ATOM 9859 O O . ILE B 1 567 ? -47.099 -46.496 27.613 1.00 13.85 599 ILE B O 1
ATOM 9864 N N . GLU B 1 568 ? -49.321 -46.683 27.225 1.00 10.53 600 GLU B N 1
ATOM 9865 C CA . GLU B 1 568 ? -49.423 -45.390 26.588 1.00 11.99 600 GLU B CA 1
ATOM 9866 C C . GLU B 1 568 ? -50.700 -44.734 26.973 1.00 11.76 600 GLU B C 1
ATOM 9867 O O . GLU B 1 568 ? -51.728 -45.413 27.110 1.00 14.01 600 GLU B O 1
ATOM 9873 N N . ALA B 1 569 ? -50.680 -43.423 27.119 1.00 11.54 601 ALA B N 1
ATOM 9874 C CA . ALA B 1 569 ? -51.912 -42.688 27.363 1.00 11.07 601 ALA B CA 1
ATOM 9875 C C . ALA B 1 569 ? -52.565 -42.248 26.070 1.00 12.47 601 ALA B C 1
ATOM 9876 O O . ALA B 1 569 ? -51.832 -41.879 25.118 1.00 12.89 601 ALA B O 1
ATOM 9878 N N . ASP B 1 570 ? -53.916 -42.217 26.038 1.00 11.95 602 ASP B N 1
ATOM 9879 C CA . ASP B 1 570 ? -54.583 -41.475 24.984 1.00 11.95 602 ASP B CA 1
ATOM 9880 C C . ASP B 1 570 ? -54.225 -39.992 25.088 1.00 11.07 602 ASP B C 1
ATOM 9881 O O . ASP B 1 570 ? -54.025 -39.454 26.148 1.00 11.50 602 ASP B O 1
ATOM 9886 N N . ARG B 1 571 ? -54.001 -39.343 23.953 1.00 11.73 603 ARG B N 1
ATOM 9887 C CA . ARG B 1 571 ? -53.531 -37.964 23.961 1.00 13.14 603 ARG B CA 1
ATOM 9888 C C . ARG B 1 571 ? -54.611 -36.899 24.039 1.00 13.04 603 ARG B C 1
ATOM 9889 O O . ARG B 1 571 ? -54.313 -35.721 24.170 1.00 12.14 603 ARG B O 1
ATOM 9897 N N . VAL B 1 572 ? -55.858 -37.380 23.959 1.00 12.76 604 VAL B N 1
ATOM 9898 C CA . VAL B 1 572 ? -57.013 -36.507 24.047 1.00 14.63 604 VAL B CA 1
ATOM 9899 C C . VAL B 1 572 ? -57.839 -36.782 25.292 1.00 12.41 604 VAL B C 1
ATOM 9900 O O . VAL B 1 572 ? -58.197 -35.848 25.989 1.00 15.92 604 VAL B O 1
ATOM 9904 N N . ASN B 1 573 ? -58.199 -38.045 25.533 1.00 13.13 605 ASN B N 1
ATOM 9905 C CA . ASN B 1 573 ? -59.143 -38.387 26.615 1.00 14.07 605 ASN B CA 1
ATOM 9906 C C . ASN B 1 573 ? -58.389 -38.821 27.852 1.00 13.48 605 ASN B C 1
ATOM 9907 O O . ASN B 1 573 ? -57.799 -39.916 27.812 1.00 13.45 605 ASN B O 1
ATOM 9912 N N . PRO B 1 574 ? -58.359 -37.987 28.906 1.00 13.12 606 PRO B N 1
ATOM 9913 C CA . PRO B 1 574 ? -57.631 -38.342 30.100 1.00 13.45 606 PRO B CA 1
ATOM 9914 C C . PRO B 1 574 ? -58.048 -39.607 30.778 1.00 14.57 606 PRO B C 1
ATOM 9915 O O . PRO B 1 574 ? -57.252 -40.158 31.531 1.00 14.31 606 PRO B O 1
ATOM 9919 N N . ASN B 1 575 ? -59.252 -40.111 30.490 1.00 13.18 607 ASN B N 1
ATOM 9920 C CA . ASN B 1 575 ? -59.709 -41.361 31.039 1.00 12.80 607 ASN B CA 1
ATOM 9921 C C . ASN B 1 575 ? -59.178 -42.594 30.348 1.00 12.45 607 ASN B C 1
ATOM 9922 O O . ASN B 1 575 ? -59.395 -43.732 30.848 1.00 11.70 607 ASN B O 1
ATOM 9927 N N . LYS B 1 576 ? -58.495 -42.439 29.199 1.00 11.04 608 LYS B N 1
ATOM 9928 C CA . LYS B 1 576 ? -58.096 -43.600 28.401 1.00 11.87 608 LYS B CA 1
ATOM 9929 C C . LYS B 1 576 ? -56.589 -43.886 28.497 1.00 11.01 608 LYS B C 1
ATOM 9930 O O . LYS B 1 576 ? -55.813 -42.975 28.212 1.00 11.34 608 LYS B O 1
ATOM 9936 N N . PHE B 1 577 ? -56.251 -45.142 28.791 1.00 10.55 609 PHE B N 1
ATOM 9937 C CA . PHE B 1 577 ? -54.853 -45.655 28.696 1.00 10.42 609 PHE B CA 1
ATOM 9938 C C . PHE B 1 577 ? -54.902 -46.940 27.932 1.00 11.22 609 PHE B C 1
ATOM 9939 O O . PHE B 1 577 ? -55.937 -47.620 27.858 1.00 11.82 609 PHE B O 1
ATOM 9947 N N . TYR B 1 578 ? -53.755 -47.325 27.411 1.00 10.54 610 TYR B N 1
ATOM 9948 C CA . TYR B 1 578 ? -53.629 -48.504 26.610 1.00 10.97 610 TYR B CA 1
ATOM 9949 C C . TYR B 1 578 ? -52.413 -49.265 27.051 1.00 11.15 610 TYR B C 1
ATOM 9950 O O . TYR B 1 578 ? -51.440 -48.699 27.551 1.00 11.54 610 TYR B O 1
ATOM 9959 N N . ALA B 1 579 ? -52.417 -50.561 26.777 1.00 10.23 611 ALA B N 1
ATOM 9960 C CA . ALA B 1 579 ? -51.220 -51.367 27.027 1.00 11.03 611 ALA B CA 1
ATOM 9961 C C . ALA B 1 579 ? -51.070 -52.464 26.032 1.00 10.56 611 ALA B C 1
ATOM 9962 O O . ALA B 1 579 ? -52.049 -52.949 25.465 1.00 11.40 611 ALA B O 1
ATOM 9964 N N . LEU B 1 580 ? -49.809 -52.878 25.821 1.00 10.34 612 LEU B N 1
ATOM 9965 C CA . LEU B 1 580 ? -49.472 -53.908 24.864 1.00 10.51 612 LEU B CA 1
ATOM 9966 C C . LEU B 1 580 ? -48.527 -54.878 25.519 1.00 11.37 612 LEU B C 1
ATOM 9967 O O . LEU B 1 580 ? -47.486 -54.478 26.082 1.00 11.19 612 LEU B O 1
ATOM 9972 N N . ALA B 1 581 ? -48.825 -56.164 25.444 1.00 11.56 613 ALA B N 1
ATOM 9973 C CA . ALA B 1 581 ? -47.877 -57.194 25.917 1.00 13.44 613 ALA B CA 1
ATOM 9974 C C . ALA B 1 581 ? -48.039 -58.503 25.194 1.00 13.88 613 ALA B C 1
ATOM 9975 O O . ALA B 1 581 ? -49.084 -59.135 25.264 1.00 13.17 613 ALA B O 1
ATOM 9977 N N . ASN B 1 582 ? -47.002 -58.933 24.479 1.00 13.16 614 ASN B N 1
ATOM 9978 C CA . ASN B 1 582 ? -46.919 -60.286 23.940 1.00 14.67 614 ASN B CA 1
ATOM 9979 C C . ASN B 1 582 ? -48.158 -60.711 23.175 1.00 15.00 614 ASN B C 1
ATOM 9980 O O . ASN B 1 582 ? -48.670 -61.789 23.371 1.00 14.29 614 ASN B O 1
ATOM 9985 N N . GLY B 1 583 ? -48.591 -59.845 22.254 1.00 13.89 615 GLY B N 1
ATOM 9986 C CA . GLY B 1 583 ? -49.690 -60.186 21.377 1.00 13.47 615 GLY B CA 1
ATOM 9987 C C . GLY B 1 583 ? -51.086 -59.814 21.884 1.00 14.72 615 GLY B C 1
ATOM 9988 O O . GLY B 1 583 ? -52.030 -60.004 21.158 1.00 15.58 615 GLY B O 1
ATOM 9989 N N . THR B 1 584 ? -51.191 -59.255 23.095 1.00 12.77 616 THR B N 1
ATOM 9990 C CA . THR B 1 584 ? -52.460 -58.759 23.645 1.00 12.30 616 THR B CA 1
ATOM 9991 C C . THR B 1 584 ? -52.422 -57.248 23.858 1.00 12.74 616 THR B C 1
ATOM 9992 O O . THR B 1 584 ? -51.509 -56.717 24.409 1.00 13.04 616 THR B O 1
ATOM 9996 N N . PHE B 1 585 ? -53.417 -56.584 23.334 1.00 11.88 617 PHE B N 1
ATOM 9997 C CA . PHE B 1 585 ? -53.699 -55.194 23.555 1.00 11.84 617 PHE B CA 1
ATOM 9998 C C . PHE B 1 585 ? -54.768 -55.058 24.626 1.00 11.67 617 PHE B C 1
ATOM 9999 O O . PHE B 1 585 ? -55.770 -55.790 24.619 1.00 12.20 617 PHE B O 1
ATOM 10007 N N . TYR B 1 586 ? -54.559 -54.095 25.519 1.00 11.97 618 TYR B N 1
ATOM 10008 C CA . TYR B 1 586 ? -55.408 -53.859 26.693 1.00 11.81 618 TYR B CA 1
ATOM 10009 C C . TYR B 1 586 ? -55.836 -52.412 26.704 1.00 11.87 618 TYR B C 1
ATOM 10010 O O . TYR B 1 586 ? -55.080 -51.526 26.295 1.00 12.42 618 TYR B O 1
ATOM 10019 N N . VAL B 1 587 ? -57.038 -52.103 27.198 1.00 11.28 619 VAL B N 1
ATOM 10020 C CA . VAL B 1 587 ? -57.520 -50.740 27.270 1.00 12.08 619 VAL B CA 1
ATOM 10021 C C . VAL B 1 587 ? -58.105 -50.463 28.637 1.00 12.01 619 VAL B C 1
ATOM 10022 O O . VAL B 1 587 ? -58.777 -51.346 29.184 1.00 13.00 619 VAL B O 1
ATOM 10026 N N . SER B 1 588 ? -57.892 -49.268 29.139 1.00 11.15 620 SER B N 1
ATOM 10027 C CA . SER B 1 588 ? -58.540 -48.702 30.310 1.00 11.21 620 SER B CA 1
ATOM 10028 C C . SER B 1 588 ? -59.362 -47.544 29.876 1.00 10.75 620 SER B C 1
ATOM 10029 O O . SER B 1 588 ? -58.891 -46.676 29.172 1.00 11.41 620 SER B O 1
ATOM 10032 N N . THR B 1 589 ? -60.626 -47.462 30.385 1.00 10.81 621 THR B N 1
ATOM 10033 C CA . THR B 1 589 ? -61.481 -46.327 30.186 1.00 12.18 621 THR B CA 1
ATOM 10034 C C . THR B 1 589 ? -61.810 -45.654 31.520 1.00 11.68 621 THR B C 1
ATOM 10035 O O . THR B 1 589 ? -62.670 -44.751 31.539 1.00 13.09 621 THR B O 1
ATOM 10039 N N . ASN B 1 590 ? -61.197 -46.109 32.648 1.00 11.71 622 ASN B N 1
ATOM 10040 C CA . ASN B 1 590 ? -61.413 -45.450 33.948 1.00 12.68 622 ASN B CA 1
ATOM 10041 C C . ASN B 1 590 ? -60.085 -44.821 34.501 1.00 14.08 622 ASN B C 1
ATOM 10042 O O . ASN B 1 590 ? -59.793 -44.900 35.683 1.00 13.00 622 ASN B O 1
ATOM 10047 N N . LYS B 1 591 ? -59.316 -44.247 33.581 1.00 13.05 623 LYS B N 1
ATOM 10048 C CA . LYS B 1 591 ? -58.172 -43.410 33.956 1.00 12.51 623 LYS B CA 1
ATOM 10049 C C . LYS B 1 591 ? -57.090 -44.247 34.604 1.00 13.03 623 LYS B C 1
ATOM 10050 O O . LYS B 1 591 ? -56.402 -43.787 35.528 1.00 12.75 623 LYS B O 1
ATOM 10056 N N . GLY B 1 592 ? -56.977 -45.498 34.141 1.00 12.51 624 GLY B N 1
ATOM 10057 C CA . GLY B 1 592 ? -55.916 -46.352 34.552 1.00 13.30 624 GLY B CA 1
ATOM 10058 C C . GLY B 1 592 ? -56.183 -47.293 35.695 1.00 13.61 624 GLY B C 1
ATOM 10059 O O . GLY B 1 592 ? -55.350 -48.105 36.034 1.00 13.45 624 GLY B O 1
ATOM 10060 N N . ALA B 1 593 ? -57.354 -47.224 36.319 1.00 12.48 625 ALA B N 1
ATOM 10061 C CA . ALA B 1 593 ? -57.631 -48.058 37.481 1.00 13.13 625 ALA B CA 1
ATOM 10062 C C . ALA B 1 593 ? -57.726 -49.536 37.112 1.00 13.04 625 ALA B C 1
ATOM 10063 O O . ALA B 1 593 ? -57.236 -50.368 37.890 1.00 13.28 625 ALA B O 1
ATOM 10065 N N . SER B 1 594 ? -58.403 -49.867 35.995 1.00 13.48 626 SER B N 1
ATOM 10066 C CA . SER B 1 594 ? -58.435 -51.249 35.545 1.00 12.28 626 SER B CA 1
ATOM 10067 C C . SER B 1 594 ? -58.291 -51.285 34.020 1.00 11.65 626 SER B C 1
ATOM 10068 O O . SER B 1 594 ? -58.633 -50.306 33.303 1.00 12.05 626 SER B O 1
ATOM 10071 N N . PHE B 1 595 ? -57.736 -52.384 33.525 1.00 12.43 627 PHE B N 1
ATOM 10072 C CA . PHE B 1 595 ? -57.593 -52.581 32.069 1.00 11.93 627 PHE B CA 1
ATOM 10073 C C . PHE B 1 595 ? -58.226 -53.903 31.707 1.00 12.85 627 PHE B C 1
ATOM 10074 O O . PHE B 1 595 ? -58.340 -54.819 32.550 1.00 12.72 627 PHE B O 1
ATOM 10082 N N . SER B 1 596 ? -58.699 -54.020 30.459 1.00 12.72 628 SER B N 1
ATOM 10083 C CA . SER B 1 596 ? -59.124 -55.309 29.947 1.00 12.60 628 SER B CA 1
ATOM 10084 C C . SER B 1 596 ? -58.579 -55.589 28.576 1.00 12.81 628 SER B C 1
ATOM 10085 O O . SER B 1 596 ? -58.430 -54.655 27.744 1.00 11.93 628 SER B O 1
ATOM 10088 N N . ALA B 1 597 ? -58.320 -56.852 28.306 1.00 12.01 629 ALA B N 1
ATOM 10089 C CA . ALA B 1 597 ? -57.821 -57.264 27.006 1.00 11.39 629 ALA B CA 1
ATOM 10090 C C . ALA B 1 597 ? -58.889 -57.002 25.933 1.00 12.33 629 ALA B C 1
ATOM 10091 O O . ALA B 1 597 ? -60.069 -57.353 26.150 1.00 12.40 629 ALA B O 1
ATOM 10093 N N . THR B 1 598 ? -58.513 -56.388 24.823 1.00 11.88 630 THR B N 1
ATOM 10094 C CA . THR B 1 598 ? -59.444 -56.178 23.677 1.00 11.93 630 THR B CA 1
ATOM 10095 C C . THR B 1 598 ? -59.074 -56.932 22.435 1.00 12.92 630 THR B C 1
ATOM 10096 O O . THR B 1 598 ? -59.964 -57.274 21.601 1.00 15.24 630 THR B O 1
ATOM 10100 N N . VAL B 1 599 ? -57.753 -57.125 22.203 1.00 11.31 631 VAL B N 1
ATOM 10101 C CA . VAL B 1 599 ? -57.270 -57.828 21.031 1.00 12.89 631 VAL B CA 1
ATOM 10102 C C . VAL B 1 599 ? -56.267 -58.865 21.457 1.00 13.80 631 VAL B C 1
ATOM 10103 O O . VAL B 1 599 ? -55.319 -58.545 22.172 1.00 14.12 631 VAL B O 1
ATOM 10107 N N . THR B 1 600 ? -56.463 -60.095 21.027 1.00 14.14 632 THR B N 1
ATOM 10108 C CA . THR B 1 600 ? -55.591 -61.188 21.345 1.00 15.37 632 THR B CA 1
ATOM 10109 C C . THR B 1 600 ? -55.112 -61.983 20.117 1.00 15.81 632 THR B C 1
ATOM 10110 O O . THR B 1 600 ? -54.436 -62.964 20.311 1.00 17.13 632 THR B O 1
ATOM 10114 N N . ALA B 1 601 ? -55.399 -61.522 18.911 1.00 17.21 633 ALA B N 1
ATOM 10115 C CA . ALA B 1 601 ? -54.946 -62.187 17.699 1.00 18.84 633 ALA B CA 1
ATOM 10116 C C . ALA B 1 601 ? -54.646 -61.138 16.651 1.00 17.17 633 ALA B C 1
ATOM 10117 O O . ALA B 1 601 ? -55.172 -60.043 16.726 1.00 16.59 633 ALA B O 1
ATOM 10119 N N . GLY B 1 602 ? -53.763 -61.458 15.704 1.00 15.86 634 GLY B N 1
ATOM 10120 C CA . GLY B 1 602 ? -53.444 -60.537 14.607 1.00 16.45 634 GLY B CA 1
ATOM 10121 C C . GLY B 1 602 ? -52.262 -59.614 14.879 1.00 18.06 634 GLY B C 1
ATOM 10122 O O . GLY B 1 602 ? -51.603 -59.141 13.955 1.00 21.87 634 GLY B O 1
ATOM 10123 N N . ILE B 1 603 ? -51.952 -59.364 16.140 1.00 16.94 635 ILE B N 1
ATOM 10124 C CA . ILE B 1 603 ? -50.825 -58.496 16.539 1.00 15.38 635 ILE B CA 1
ATOM 10125 C C . ILE B 1 603 ? -49.660 -59.423 16.815 1.00 15.31 635 ILE B C 1
ATOM 10126 O O . ILE B 1 603 ? -49.744 -60.356 17.596 1.00 14.71 635 ILE B O 1
ATOM 10131 N N . PRO B 1 604 ? -48.493 -59.182 16.204 1.00 14.72 636 PRO B N 1
ATOM 10132 C CA . PRO B 1 604 ? -47.376 -60.067 16.455 1.00 15.33 636 PRO B CA 1
ATOM 10133 C C . PRO B 1 604 ? -46.961 -60.070 17.916 1.00 14.48 636 PRO B C 1
ATOM 10134 O O . PRO B 1 604 ? -46.935 -59.002 18.533 1.00 13.84 636 PRO B O 1
ATOM 10138 N N . ALA B 1 605 ? -46.665 -61.220 18.493 1.00 14.02 637 ALA B N 1
ATOM 10139 C CA . ALA B 1 605 ? -46.197 -61.351 19.873 1.00 14.88 637 ALA B CA 1
ATOM 10140 C C . ALA B 1 605 ? -44.953 -60.482 20.226 1.00 15.10 637 ALA B C 1
ATOM 10141 O O . ALA B 1 605 ? -44.834 -60.008 21.333 1.00 16.27 637 ALA B O 1
ATOM 10143 N N . ALA B 1 606 ? -44.083 -60.257 19.236 1.00 14.70 638 ALA B N 1
ATOM 10144 C CA . ALA B 1 606 ? -42.870 -59.507 19.419 1.00 15.41 638 ALA B CA 1
ATOM 10145 C C . ALA B 1 606 ? -43.115 -58.004 19.500 1.00 15.10 638 ALA B C 1
ATOM 10146 O O . ALA B 1 606 ? -42.206 -57.312 19.940 1.00 15.67 638 ALA B O 1
ATOM 10148 N N . ALA B 1 607 ? -44.242 -57.508 18.966 1.00 13.60 639 ALA B N 1
ATOM 10149 C CA . ALA B 1 607 ? -44.483 -56.056 18.913 1.00 12.45 639 ALA B CA 1
ATOM 10150 C C . ALA B 1 607 ? -44.490 -55.501 20.303 1.00 11.48 639 ALA B C 1
ATOM 10151 O O . ALA B 1 607 ? -45.128 -56.055 21.199 1.00 12.08 639 ALA B O 1
ATOM 10153 N N . ARG B 1 608 ? -43.791 -54.378 20.455 1.00 12.17 640 ARG B N 1
ATOM 10154 C CA . ARG B 1 608 ? -43.628 -53.728 21.720 1.00 11.84 640 ARG B CA 1
ATOM 10155 C C . ARG B 1 608 ? -43.525 -52.183 21.570 1.00 12.16 640 ARG B C 1
ATOM 10156 O O . ARG B 1 608 ? -43.029 -51.521 22.465 1.00 12.84 640 ARG B O 1
ATOM 10164 N N . LYS B 1 609 ? -43.974 -51.612 20.425 1.00 10.82 641 LYS B N 1
ATOM 10165 C CA . LYS B 1 609 ? -44.005 -50.206 20.253 1.00 10.26 641 LYS B CA 1
ATOM 10166 C C . LYS B 1 609 ? -45.364 -49.823 19.700 1.00 11.03 641 LYS B C 1
ATOM 10167 O O . LYS B 1 609 ? -45.835 -50.406 18.701 1.00 11.90 641 LYS B O 1
ATOM 10173 N N . PHE B 1 610 ? -45.956 -48.825 20.285 1.00 10.39 642 PHE B N 1
ATOM 10174 C CA . PHE B 1 610 ? -47.265 -48.274 19.778 1.00 10.86 642 PHE B CA 1
ATOM 10175 C C . PHE B 1 610 ? -47.461 -46.859 20.339 1.00 11.60 642 PHE B C 1
ATOM 10176 O O . PHE B 1 610 ? -46.832 -46.498 21.348 1.00 13.18 642 PHE B O 1
ATOM 10184 N N . LYS B 1 611 ? -48.294 -46.033 19.680 1.00 11.09 643 LYS B N 1
ATOM 10185 C CA . LYS B 1 611 ? -48.472 -44.676 20.101 1.00 12.37 643 LYS B CA 1
ATOM 10186 C C . LYS B 1 611 ? -49.827 -44.160 19.736 1.00 11.72 643 LYS B C 1
ATOM 10187 O O . LYS B 1 611 ? -50.320 -44.430 18.623 1.00 11.37 643 LYS B O 1
ATOM 10193 N N . ALA B 1 612 ? -50.398 -43.408 20.636 1.00 10.77 644 ALA B N 1
ATOM 10194 C CA . ALA B 1 612 ? -51.638 -42.715 20.333 1.00 11.36 644 ALA B CA 1
ATOM 10195 C C . ALA B 1 612 ? -51.292 -41.333 19.724 1.00 11.81 644 ALA B C 1
ATOM 10196 O O . ALA B 1 612 ? -50.315 -40.698 20.081 1.00 12.38 644 ALA B O 1
ATOM 10198 N N . VAL B 1 613 ? -52.198 -40.855 18.873 1.00 12.45 645 VAL B N 1
ATOM 10199 C CA . VAL B 1 613 ? -51.964 -39.633 18.082 1.00 12.35 645 VAL B CA 1
ATOM 10200 C C . VAL B 1 613 ? -52.460 -38.409 18.790 1.00 15.61 645 VAL B C 1
ATOM 10201 O O . VAL B 1 613 ? -53.630 -38.339 19.159 1.00 14.39 645 VAL B O 1
ATOM 10205 N N . TYR B 1 614 ? -51.591 -37.396 18.950 1.00 12.75 646 TYR B N 1
ATOM 10206 C CA . TYR B 1 614 ? -52.034 -36.154 19.522 1.00 13.27 646 TYR B CA 1
ATOM 10207 C C . TYR B 1 614 ? -53.211 -35.587 18.674 1.00 14.24 646 TYR B C 1
ATOM 10208 O O . TYR B 1 614 ? -53.208 -35.665 17.465 1.00 13.22 646 TYR B O 1
ATOM 10217 N N . GLY B 1 615 ? -54.195 -35.023 19.383 1.00 13.28 647 GLY B N 1
ATOM 10218 C CA . GLY B 1 615 ? -55.424 -34.517 18.726 1.00 14.27 647 GLY B CA 1
ATOM 10219 C C . GLY B 1 615 ? -56.398 -35.503 18.168 1.00 15.77 647 GLY B C 1
ATOM 10220 O O . GLY B 1 615 ? -57.393 -35.088 17.556 1.00 17.33 647 GLY B O 1
ATOM 10221 N N . ARG B 1 616 ? -56.155 -36.807 18.262 1.00 14.06 648 ARG B N 1
ATOM 10222 C CA . ARG B 1 616 ? -57.029 -37.777 17.635 1.00 14.37 648 ARG B CA 1
ATOM 10223 C C . ARG B 1 616 ? -57.343 -38.856 18.679 1.00 14.35 648 ARG B C 1
ATOM 10224 O O . ARG B 1 616 ? -56.622 -39.848 18.852 1.00 14.19 648 ARG B O 1
ATOM 10232 N N . GLU B 1 617 ? -58.451 -38.657 19.373 1.00 13.89 649 GLU B N 1
ATOM 10233 C CA . GLU B 1 617 ? -58.875 -39.636 20.417 1.00 14.13 649 GLU B CA 1
ATOM 10234 C C . GLU B 1 617 ? -59.003 -41.017 19.858 1.00 12.94 649 GLU B C 1
ATOM 10235 O O . GLU B 1 617 ? -59.701 -41.214 18.879 1.00 14.09 649 GLU B O 1
ATOM 10241 N N . GLY B 1 618 ? -58.371 -42.053 20.477 1.00 12.90 650 GLY B N 1
ATOM 10242 C CA . GLY B 1 618 ? -58.575 -43.420 20.075 1.00 13.69 650 GLY B CA 1
ATOM 10243 C C . GLY B 1 618 ? -57.883 -43.872 18.801 1.00 13.52 650 GLY B C 1
ATOM 10244 O O . GLY B 1 618 ? -58.182 -44.955 18.295 1.00 14.15 650 GLY B O 1
ATOM 10245 N N . ASP B 1 619 ? -57.019 -43.007 18.282 1.00 11.86 651 ASP B N 1
ATOM 10246 C CA . ASP B 1 619 ? -56.220 -43.294 17.091 1.00 12.20 651 ASP B CA 1
ATOM 10247 C C . ASP B 1 619 ? -54.847 -43.768 17.565 1.00 12.33 651 ASP B C 1
ATOM 10248 O O . ASP B 1 619 ? -54.166 -42.991 18.206 1.00 12.38 651 ASP B O 1
ATOM 10253 N N . ILE B 1 620 ? -54.526 -45.025 17.265 1.00 11.39 652 ILE B N 1
ATOM 10254 C CA . ILE B 1 620 ? -53.351 -45.704 17.726 1.00 12.07 652 ILE B CA 1
ATOM 10255 C C . ILE B 1 620 ? -52.626 -46.378 16.587 1.00 13.29 652 ILE B C 1
ATOM 10256 O O . ILE B 1 620 ? -53.254 -47.051 15.751 1.00 14.05 652 ILE B O 1
ATOM 10261 N N . TRP B 1 621 ? -51.280 -46.264 16.542 1.00 11.15 653 TRP B N 1
ATOM 10262 C CA . TRP B 1 621 ? -50.548 -46.999 15.529 1.00 11.84 653 TRP B CA 1
ATOM 10263 C C . TRP B 1 621 ? -49.547 -47.881 16.282 1.00 11.68 653 TRP B C 1
ATOM 10264 O O . TRP B 1 621 ? -49.022 -47.485 17.338 1.00 11.48 653 TRP B O 1
ATOM 10275 N N . LEU B 1 622 ? -49.331 -49.032 15.738 1.00 11.58 654 LEU B N 1
ATOM 10276 C CA . LEU B 1 622 ? -48.597 -50.109 16.411 1.00 11.84 654 LEU B CA 1
ATOM 10277 C C . LEU B 1 622 ? -47.619 -50.737 15.401 1.00 12.14 654 LEU B C 1
ATOM 10278 O O . LEU B 1 622 ? -47.997 -51.058 14.238 1.00 11.82 654 LEU B O 1
ATOM 10283 N N . ALA B 1 623 ? -46.370 -50.969 15.827 1.00 10.60 655 ALA B N 1
ATOM 10284 C CA . ALA B 1 623 ? -45.300 -51.403 14.906 1.00 11.84 655 ALA B CA 1
ATOM 10285 C C . ALA B 1 623 ? -44.526 -52.538 15.536 1.00 12.57 655 ALA B C 1
ATOM 10286 O O . ALA B 1 623 ? -44.081 -52.407 16.689 1.00 14.52 655 ALA B O 1
ATOM 10288 N N . GLY B 1 624 ? -44.367 -53.629 14.831 1.00 12.74 656 GLY B N 1
ATOM 10289 C CA . GLY B 1 624 ? -43.440 -54.670 15.268 1.00 13.05 656 GLY B CA 1
ATOM 10290 C C . GLY B 1 624 ? -43.681 -56.000 14.616 1.00 14.50 656 GLY B C 1
ATOM 10291 O O . GLY B 1 624 ? -44.436 -56.075 13.622 1.00 14.84 656 GLY B O 1
ATOM 10292 N N . GLY B 1 625 ? -42.983 -57.028 15.131 1.00 14.38 657 GLY B N 1
ATOM 10293 C CA . GLY B 1 625 ? -43.051 -58.379 14.576 1.00 14.72 657 GLY B CA 1
ATOM 10294 C C . GLY B 1 625 ? -41.643 -58.931 14.391 1.00 15.95 657 GLY B C 1
ATOM 10295 O O . GLY B 1 625 ? -40.682 -58.375 14.945 1.00 15.92 657 GLY B O 1
ATOM 10296 N N . SER B 1 626 ? -41.556 -59.999 13.631 1.00 18.08 658 SER B N 1
ATOM 10297 C CA . SER B 1 626 ? -40.236 -60.565 13.336 1.00 21.35 658 SER B CA 1
ATOM 10298 C C . SER B 1 626 ? -40.321 -61.251 11.943 1.00 24.21 658 SER B C 1
ATOM 10299 O O . SER B 1 626 ? -41.412 -61.510 11.412 1.00 24.86 658 SER B O 1
ATOM 10302 N N . SER B 1 627 ? -39.162 -61.546 11.377 1.00 28.28 659 SER B N 1
ATOM 10303 C CA . SER B 1 627 ? -39.126 -62.199 10.037 1.00 33.30 659 SER B CA 1
ATOM 10304 C C . SER B 1 627 ? -39.732 -63.612 10.058 1.00 34.91 659 SER B C 1
ATOM 10305 O O . SER B 1 627 ? -40.348 -64.030 9.070 1.00 40.78 659 SER B O 1
ATOM 10308 N N . THR B 1 628 ? -39.596 -64.311 11.191 1.00 32.96 660 THR B N 1
ATOM 10309 C CA . THR B 1 628 ? -40.191 -65.639 11.364 1.00 36.06 660 THR B CA 1
ATOM 10310 C C . THR B 1 628 ? -41.693 -65.696 11.757 1.00 35.61 660 THR B C 1
ATOM 10311 O O . THR B 1 628 ? -42.274 -66.794 11.809 1.00 29.77 660 THR B O 1
ATOM 10315 N N . THR B 1 629 ? -42.335 -64.551 12.035 1.00 28.81 661 THR B N 1
ATOM 10316 C CA . THR B 1 629 ? -43.748 -64.539 12.408 1.00 26.69 661 THR B CA 1
ATOM 10317 C C . THR B 1 629 ? -44.565 -63.659 11.481 1.00 27.86 661 THR B C 1
ATOM 10318 O O . THR B 1 629 ? -44.753 -64.022 10.319 1.00 27.27 661 THR B O 1
ATOM 10322 N N . THR B 1 630 ? -45.062 -62.486 11.950 1.00 21.41 662 THR B N 1
ATOM 10323 C CA . THR B 1 630 ? -45.674 -61.540 11.021 1.00 19.61 662 THR B CA 1
ATOM 10324 C C . THR B 1 630 ? -45.020 -60.217 11.392 1.00 18.42 662 THR B C 1
ATOM 10325 O O . THR B 1 630 ? -44.418 -60.138 12.447 1.00 18.63 662 THR B O 1
ATOM 10329 N N . TYR B 1 631 ? -45.125 -59.208 10.560 1.00 15.90 663 TYR B N 1
ATOM 10330 C CA . TYR B 1 631 ? -44.349 -57.991 10.749 1.00 14.25 663 TYR B CA 1
ATOM 10331 C C . TYR B 1 631 ? -45.059 -56.866 10.014 1.00 14.28 663 TYR B C 1
ATOM 10332 O O . TYR B 1 631 ? -45.620 -57.093 8.939 1.00 16.29 663 TYR B O 1
ATOM 10341 N N . GLY B 1 632 ? -45.039 -55.656 10.565 1.00 12.46 664 GLY B N 1
ATOM 10342 C CA . GLY B 1 632 ? -45.646 -54.538 9.898 1.00 13.37 664 GLY B CA 1
ATOM 10343 C C . GLY B 1 632 ? -46.074 -53.424 10.801 1.00 13.47 664 GLY B C 1
ATOM 10344 O O . GLY B 1 632 ? -45.569 -53.294 11.931 1.00 14.35 664 GLY B O 1
ATOM 10345 N N . LEU B 1 633 ? -47.043 -52.648 10.319 1.00 11.84 665 LEU B N 1
ATOM 10346 C CA . LEU B 1 633 ? -47.622 -51.462 10.916 1.00 11.36 665 LEU B CA 1
ATOM 10347 C C . LEU B 1 633 ? -49.133 -51.648 10.902 1.00 11.85 665 LEU B C 1
ATOM 10348 O O . LEU B 1 633 ? -49.697 -52.047 9.826 1.00 13.20 665 LEU B O 1
ATOM 10353 N N . TRP B 1 634 ? -49.738 -51.437 12.072 1.00 11.63 666 TRP B N 1
ATOM 10354 C CA . TRP B 1 634 ? -51.180 -51.567 12.306 1.00 11.33 666 TRP B CA 1
ATOM 10355 C C . TRP B 1 634 ? -51.734 -50.299 12.825 1.00 12.50 666 TRP B C 1
ATOM 10356 O O . TRP B 1 634 ? -51.061 -49.470 13.480 1.00 12.53 666 TRP B O 1
ATOM 10367 N N . ARG B 1 635 ? -53.032 -50.078 12.628 1.00 12.78 667 ARG B N 1
ATOM 10368 C CA . ARG B 1 635 ? -53.629 -48.914 13.204 1.00 14.29 667 ARG B CA 1
ATOM 10369 C C . ARG B 1 635 ? -55.013 -49.260 13.758 1.00 13.45 667 ARG B C 1
ATOM 10370 O O . ARG B 1 635 ? -55.690 -50.093 13.189 1.00 14.24 667 ARG B O 1
ATOM 10378 N N . SER B 1 636 ? -55.398 -48.579 14.800 1.00 11.98 668 SER B N 1
ATOM 10379 C CA . SER B 1 636 ? -56.710 -48.667 15.357 1.00 12.22 668 SER B CA 1
ATOM 10380 C C . SER B 1 636 ? -57.251 -47.223 15.322 1.00 13.00 668 SER B C 1
ATOM 10381 O O . SER B 1 636 ? -56.567 -46.247 15.647 1.00 12.91 668 SER B O 1
ATOM 10384 N N . THR B 1 637 ? -58.553 -47.098 14.998 1.00 13.52 669 THR B N 1
ATOM 10385 C CA . THR B 1 637 ? -59.234 -45.816 15.133 1.00 14.36 669 THR B CA 1
ATOM 10386 C C . THR B 1 637 ? -60.391 -45.889 16.096 1.00 13.76 669 THR B C 1
ATOM 10387 O O . THR B 1 637 ? -61.205 -44.977 16.157 1.00 15.76 669 THR B O 1
ATOM 10391 N N . ASN B 1 638 ? -60.479 -46.980 16.846 1.00 12.82 670 ASN B N 1
ATOM 10392 C CA . ASN B 1 638 ? -61.612 -47.203 17.736 1.00 13.12 670 ASN B CA 1
ATOM 10393 C C . ASN B 1 638 ? -61.131 -47.489 19.140 1.00 12.57 670 ASN B C 1
ATOM 10394 O O . ASN B 1 638 ? -61.703 -48.261 19.877 1.00 13.93 670 ASN B O 1
ATOM 10399 N N . SER B 1 639 ? -60.071 -46.799 19.544 1.00 13.72 671 SER B N 1
ATOM 10400 C CA . SER B 1 639 ? -59.616 -46.932 20.962 1.00 13.65 671 SER B CA 1
ATOM 10401 C C . SER B 1 639 ? -59.172 -48.297 21.357 1.00 14.55 671 SER B C 1
ATOM 10402 O O . SER B 1 639 ? -59.327 -48.697 22.498 1.00 13.98 671 SER B O 1
ATOM 10405 N N . GLY B 1 640 ? -58.561 -48.982 20.404 1.00 14.05 672 GLY B N 1
ATOM 10406 C CA . GLY B 1 640 ? -58.038 -50.307 20.601 1.00 14.22 672 GLY B CA 1
ATOM 10407 C C . GLY B 1 640 ? -59.002 -51.470 20.513 1.00 13.31 672 GLY B C 1
ATOM 10408 O O . GLY B 1 640 ? -58.634 -52.619 20.805 1.00 15.05 672 GLY B O 1
ATOM 10409 N N . ALA B 1 641 ? -60.239 -51.222 20.056 1.00 13.39 673 ALA B N 1
ATOM 10410 C CA . ALA B 1 641 ? -61.118 -52.367 19.897 1.00 13.61 673 ALA B CA 1
ATOM 10411 C C . ALA B 1 641 ? -60.678 -53.296 18.743 1.00 14.49 673 ALA B C 1
ATOM 10412 O O . ALA B 1 641 ? -60.814 -54.516 18.810 1.00 15.06 673 ALA B O 1
ATOM 10414 N N . SER B 1 642 ? -60.116 -52.705 17.676 1.00 15.02 674 SER B N 1
ATOM 10415 C CA . SER B 1 642 ? -59.636 -53.512 16.581 1.00 15.30 674 SER B CA 1
ATOM 10416 C C . SER B 1 642 ? -58.493 -52.755 15.853 1.00 13.90 674 SER B C 1
ATOM 10417 O O . SER B 1 642 ? -58.422 -51.514 15.904 1.00 14.16 674 SER B O 1
ATOM 10420 N N . PHE B 1 643 ? -57.640 -53.552 15.212 1.00 15.90 675 PHE B N 1
ATOM 10421 C CA . PHE B 1 643 ? -56.499 -53.034 14.426 1.00 15.46 675 PHE B CA 1
ATOM 10422 C C . PHE B 1 643 ? -56.606 -53.585 13.015 1.00 16.28 675 PHE B C 1
ATOM 10423 O O . PHE B 1 643 ? -57.022 -54.721 12.802 1.00 15.41 675 PHE B O 1
ATOM 10431 N N . THR B 1 644 ? -56.125 -52.770 12.074 1.00 16.17 676 THR B N 1
ATOM 10432 C CA . THR B 1 644 ? -56.021 -53.105 10.663 1.00 15.64 676 THR B CA 1
ATOM 10433 C C . THR B 1 644 ? -54.536 -52.945 10.248 1.00 15.42 676 THR B C 1
ATOM 10434 O O . THR B 1 644 ? -53.943 -51.935 10.569 1.00 14.44 676 THR B O 1
ATOM 10438 N N . LYS B 1 645 ? -54.011 -53.946 9.555 1.00 15.00 677 LYS B N 1
ATOM 10439 C CA . LYS B 1 645 ? -52.661 -53.902 9.038 1.00 14.55 677 LYS B CA 1
ATOM 10440 C C . LYS B 1 645 ? -52.564 -52.999 7.813 1.00 17.25 677 LYS B C 1
ATOM 10441 O O . LYS B 1 645 ? -53.417 -53.091 6.899 1.00 17.82 677 LYS B O 1
ATOM 10447 N N . LEU B 1 646 ? -51.573 -52.116 7.773 1.00 15.03 678 LEU B N 1
ATOM 10448 C CA . LEU B 1 646 ? -51.339 -51.311 6.602 1.00 16.45 678 LEU B CA 1
ATOM 10449 C C . LEU B 1 646 ? -50.598 -52.120 5.510 1.00 16.48 678 LEU B C 1
ATOM 10450 O O . LEU B 1 646 ? -49.482 -52.646 5.684 1.00 16.57 678 LEU B O 1
ATOM 10455 N N . ALA B 1 647 ? -51.245 -52.253 4.331 1.00 17.12 679 ALA B N 1
ATOM 10456 C CA . ALA B 1 647 ? -50.708 -53.012 3.226 1.00 18.49 679 ALA B CA 1
ATOM 10457 C C . ALA B 1 647 ? -49.417 -52.391 2.651 1.00 15.43 679 ALA B C 1
ATOM 10458 O O . ALA B 1 647 ? -48.556 -53.103 2.087 1.00 17.66 679 ALA B O 1
ATOM 10460 N N . SER B 1 648 ? -49.291 -51.079 2.825 1.00 14.53 680 SER B N 1
ATOM 10461 C CA . SER B 1 648 ? -48.124 -50.340 2.330 1.00 14.18 680 SER B CA 1
ATOM 10462 C C . SER B 1 648 ? -46.749 -50.586 3.018 1.00 14.85 680 SER B C 1
ATOM 10463 O O . SER B 1 648 ? -45.750 -50.074 2.539 1.00 16.51 680 SER B O 1
ATOM 10466 N N . VAL B 1 649 ? -46.709 -51.319 4.125 1.00 13.89 681 VAL B N 1
ATOM 10467 C CA . 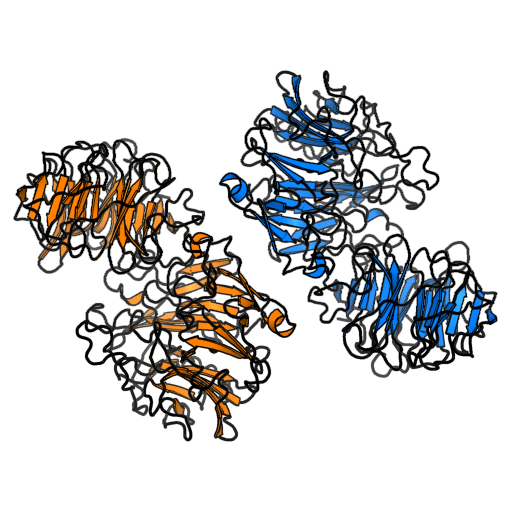VAL B 1 649 ? -45.497 -51.493 4.927 1.00 13.68 681 VAL B CA 1
ATOM 10468 C C . VAL B 1 649 ? -45.177 -52.961 5.120 1.00 14.00 681 VAL B C 1
ATOM 10469 O O . VAL B 1 649 ? -46.040 -53.789 5.551 1.00 15.95 681 VAL B O 1
ATOM 10473 N N . GLN B 1 650 ? -43.970 -53.381 4.842 1.00 12.81 682 GLN B N 1
ATOM 10474 C CA . GLN B 1 650 ? -43.622 -54.772 4.953 1.00 12.95 682 GLN B CA 1
ATOM 10475 C C . GLN B 1 650 ? -43.214 -55.112 6.374 1.00 13.66 682 GLN B C 1
ATOM 10476 O O . GLN B 1 650 ? -43.529 -56.156 6.846 1.00 13.70 682 GLN B O 1
ATOM 10482 N N . GLU B 1 651 ? -42.420 -54.212 7.009 1.00 12.62 683 GLU B N 1
ATOM 10483 C CA . GLU B 1 651 ? -42.005 -54.365 8.397 1.00 11.88 683 GLU B CA 1
ATOM 10484 C C . GLU B 1 651 ? -41.922 -52.988 8.999 1.00 11.84 683 GLU B C 1
ATOM 10485 O O . GLU B 1 651 ? -41.630 -51.994 8.364 1.00 12.48 683 GLU B O 1
ATOM 10491 N N . ALA B 1 652 ? -42.197 -52.951 10.307 1.00 11.79 684 ALA B N 1
ATOM 10492 C CA . ALA B 1 652 ? -42.025 -51.728 11.049 1.00 11.95 684 ALA B CA 1
ATOM 10493 C C . ALA B 1 652 ? -41.681 -52.041 12.519 1.00 11.70 684 ALA B C 1
ATOM 10494 O O . ALA B 1 652 ? -42.111 -53.051 13.065 1.00 11.43 684 ALA B O 1
ATOM 10496 N N . ASP B 1 653 ? -40.867 -51.163 13.081 1.00 10.99 685 ASP B N 1
ATOM 10497 C CA . ASP B 1 653 ? -40.273 -51.330 14.442 1.00 11.04 685 ASP B CA 1
ATOM 10498 C C . ASP B 1 653 ? -40.582 -50.197 15.314 1.00 10.86 685 ASP B C 1
ATOM 10499 O O . ASP B 1 653 ? -40.446 -50.383 16.519 1.00 11.41 685 ASP B O 1
ATOM 10504 N N . ASN B 1 654 ? -40.969 -49.018 14.801 1.00 9.89 686 ASN B N 1
ATOM 10505 C CA . ASN B 1 654 ? -41.402 -47.973 15.671 1.00 9.50 686 ASN B CA 1
ATOM 10506 C C . ASN B 1 654 ? -42.219 -47.010 14.776 1.00 9.74 686 ASN B C 1
ATOM 10507 O O . ASN B 1 654 ? -42.097 -47.079 13.564 1.00 10.30 686 ASN B O 1
ATOM 10512 N N . VAL B 1 655 ? -42.989 -46.157 15.416 1.00 10.27 687 VAL B N 1
ATOM 10513 C CA . VAL B 1 655 ? -43.892 -45.174 14.811 1.00 9.72 687 VAL B CA 1
ATOM 10514 C C . VAL B 1 655 ? -44.048 -43.975 15.651 1.00 10.84 687 VAL B C 1
ATOM 10515 O O . VAL B 1 655 ? -43.981 -44.031 16.901 1.00 12.13 687 VAL B O 1
ATOM 10519 N N . THR B 1 656 ? -44.160 -42.815 14.996 1.00 9.76 688 THR B N 1
ATOM 10520 C CA . THR B 1 656 ? -44.428 -41.537 15.675 1.00 10.42 688 THR B CA 1
ATOM 10521 C C . THR B 1 656 ? -45.095 -40.561 14.705 1.00 10.06 688 THR B C 1
ATOM 10522 O O . THR B 1 656 ? -45.228 -40.907 13.528 1.00 11.74 688 THR B O 1
ATOM 10526 N N . PHE B 1 657 ? -45.523 -39.402 15.208 1.00 11.42 689 PHE B N 1
ATOM 10527 C CA . PHE B 1 657 ? -46.279 -38.399 14.455 1.00 12.00 689 PHE B CA 1
ATOM 10528 C C . PHE B 1 657 ? -45.676 -37.018 14.642 1.00 11.19 689 PHE B C 1
ATOM 10529 O O . PHE B 1 657 ? -45.085 -36.685 15.679 1.00 11.33 689 PHE B O 1
ATOM 10537 N N . GLY B 1 658 ? -45.808 -36.207 13.576 1.00 11.31 690 GLY B N 1
ATOM 10538 C CA . GLY B 1 658 ? -45.466 -34.823 13.666 1.00 11.92 690 GLY B CA 1
ATOM 10539 C C . GLY B 1 658 ? -46.308 -33.955 12.760 1.00 12.33 690 GLY B C 1
ATOM 10540 O O . GLY B 1 658 ? -47.241 -34.410 12.133 1.00 14.44 690 GLY B O 1
ATOM 10541 N N . LYS B 1 659 ? -45.926 -32.692 12.689 1.00 13.05 691 LYS B N 1
ATOM 10542 C CA . LYS B 1 659 ? -46.763 -31.685 12.034 1.00 14.53 691 LYS B CA 1
ATOM 10543 C C . LYS B 1 659 ? -47.137 -32.131 10.627 1.00 13.96 691 LYS B C 1
ATOM 10544 O O . LYS B 1 659 ? -46.326 -32.628 9.796 1.00 12.99 691 LYS B O 1
ATOM 10550 N N . ALA B 1 660 ? -48.416 -31.933 10.360 1.00 15.35 692 ALA B N 1
ATOM 10551 C CA . ALA B 1 660 ? -48.959 -32.267 9.041 1.00 15.23 692 ALA B CA 1
ATOM 10552 C C . ALA B 1 660 ? -48.334 -31.451 7.914 1.00 14.89 692 ALA B C 1
ATOM 10553 O O . ALA B 1 660 ? -48.037 -30.310 8.093 1.00 16.85 692 ALA B O 1
ATOM 10555 N N . ALA B 1 661 ? -48.262 -32.028 6.750 1.00 15.75 693 ALA B N 1
ATOM 10556 C CA . ALA B 1 661 ? -47.992 -31.259 5.531 1.00 17.93 693 ALA B CA 1
ATOM 10557 C C . ALA B 1 661 ? -49.057 -30.165 5.334 1.00 18.20 693 ALA B C 1
ATOM 10558 O O . ALA B 1 661 ? -50.240 -30.330 5.736 1.00 16.81 693 ALA B O 1
ATOM 10560 N N . THR B 1 662 ? -48.634 -29.064 4.684 1.00 18.88 694 THR B N 1
ATOM 10561 C CA . THR B 1 662 ? -49.585 -27.951 4.444 1.00 21.69 694 THR B CA 1
ATOM 10562 C C . THR B 1 662 ? -50.717 -28.516 3.589 1.00 21.74 694 THR B C 1
ATOM 10563 O O . THR B 1 662 ? -50.431 -29.150 2.598 1.00 21.44 694 THR B O 1
ATOM 10567 N N . GLY B 1 663 ? -51.956 -28.351 4.022 1.00 25.46 695 GLY B N 1
ATOM 10568 C CA . GLY B 1 663 ? -53.082 -28.850 3.256 1.00 27.53 695 GLY B CA 1
ATOM 10569 C C . GLY B 1 663 ? -53.516 -30.273 3.570 1.00 32.79 695 GLY B C 1
ATOM 10570 O O . GLY B 1 663 ? -54.562 -30.677 3.105 1.00 31.63 695 GLY B O 1
ATOM 10571 N N . ALA B 1 664 ? -52.725 -31.022 4.358 1.00 25.04 696 ALA B N 1
ATOM 10572 C CA . ALA B 1 664 ? -53.030 -32.410 4.681 1.00 22.33 696 ALA B CA 1
ATOM 10573 C C . ALA B 1 664 ? -53.958 -32.446 5.860 1.00 23.13 696 ALA B C 1
ATOM 10574 O O . ALA B 1 664 ? -54.005 -31.543 6.667 1.00 26.54 696 ALA B O 1
ATOM 10576 N N . THR B 1 665 ? -54.746 -33.498 6.000 1.00 23.53 697 THR B N 1
ATOM 10577 C CA . THR B 1 665 ? -55.688 -33.515 7.107 1.00 23.86 697 THR B CA 1
ATOM 10578 C C . THR B 1 665 ? -55.275 -34.411 8.267 1.00 27.14 697 THR B C 1
ATOM 10579 O O . THR B 1 665 ? -56.052 -34.625 9.160 1.00 27.06 697 THR B O 1
ATOM 10583 N N . TYR B 1 666 ? -54.046 -34.927 8.243 1.00 21.55 698 TYR B N 1
ATOM 10584 C CA . TYR B 1 666 ? -53.578 -35.823 9.322 1.00 18.97 698 TYR B CA 1
ATOM 10585 C C . TYR B 1 666 ? -52.124 -35.522 9.632 1.00 16.73 698 TYR B C 1
ATOM 10586 O O . TYR B 1 666 ? -51.420 -35.146 8.718 1.00 15.83 698 TYR B O 1
ATOM 10595 N N . PRO B 1 667 ? -51.687 -35.690 10.882 1.00 16.39 699 PRO B N 1
ATOM 10596 C CA . PRO B 1 667 ? -50.247 -35.546 11.100 1.00 16.05 699 PRO B CA 1
ATOM 10597 C C . PRO B 1 667 ? -49.431 -36.403 10.174 1.00 14.54 699 PRO B C 1
ATOM 10598 O O . PRO B 1 667 ? -49.806 -37.502 9.753 1.00 15.43 699 PRO B O 1
ATOM 10602 N N . ALA B 1 668 ? -48.205 -35.941 9.899 1.00 13.23 700 ALA B N 1
ATOM 10603 C CA . ALA B 1 668 ? -47.225 -36.854 9.237 1.00 11.96 700 ALA B CA 1
ATOM 10604 C C . ALA B 1 668 ? -46.905 -38.025 10.138 1.00 11.18 700 ALA B C 1
ATOM 10605 O O . ALA B 1 668 ? -46.845 -37.831 11.368 1.00 13.22 700 ALA B O 1
ATOM 10607 N N . ILE B 1 669 ? -46.677 -39.151 9.576 1.00 11.68 701 ILE B N 1
ATOM 10608 C CA . ILE B 1 669 ? -46.351 -40.374 10.292 1.00 12.52 701 ILE B CA 1
ATOM 10609 C C . ILE B 1 669 ? -44.895 -40.772 9.933 1.00 12.29 701 ILE B C 1
ATOM 10610 O O . ILE B 1 669 ? -44.534 -40.782 8.758 1.00 11.49 701 ILE B O 1
ATOM 10615 N N . TYR B 1 670 ? -44.072 -41.122 10.916 1.00 11.76 702 TYR B N 1
ATOM 10616 C CA . TYR B 1 670 ? -42.698 -41.573 10.689 1.00 11.58 702 TYR B CA 1
ATOM 10617 C C . TYR B 1 670 ? -42.547 -42.976 11.211 1.00 10.38 702 TYR B C 1
ATOM 10618 O O . TYR B 1 670 ? -42.982 -43.267 12.307 1.00 10.33 702 TYR B O 1
ATOM 10627 N N . ILE B 1 671 ? -41.853 -43.835 10.441 1.00 10.04 703 ILE B N 1
ATOM 10628 C CA . ILE B 1 671 ? -41.589 -45.190 10.915 1.00 9.98 703 ILE B CA 1
ATOM 10629 C C . ILE B 1 671 ? -40.127 -45.528 10.720 1.00 9.96 703 ILE B C 1
ATOM 10630 O O . ILE B 1 671 ? -39.454 -45.067 9.812 1.00 10.64 703 ILE B O 1
ATOM 10635 N N . ILE B 1 672 ? -39.658 -46.436 11.560 1.00 10.60 704 ILE B N 1
ATOM 10636 C CA . ILE B 1 672 ? -38.469 -47.246 11.297 1.00 11.05 704 ILE B CA 1
ATOM 10637 C C . ILE B 1 672 ? -39.019 -48.530 10.691 1.00 11.19 704 ILE B C 1
ATOM 10638 O O . ILE B 1 672 ? -39.861 -49.225 11.326 1.00 11.23 704 ILE B O 1
ATOM 10643 N N . GLY B 1 673 ? -38.593 -48.880 9.505 1.00 10.21 705 GLY B N 1
ATOM 10644 C CA . GLY B 1 673 ? -39.135 -50.104 8.895 1.00 11.50 705 GLY B CA 1
ATOM 10645 C C . GLY B 1 673 ? -38.600 -50.478 7.513 1.00 12.93 705 GLY B C 1
ATOM 10646 O O . GLY B 1 673 ? -37.554 -49.987 7.090 1.00 12.05 705 GLY B O 1
ATOM 10647 N N . LYS B 1 674 ? -39.366 -51.305 6.803 1.00 13.73 706 LYS B N 1
ATOM 10648 C CA . LYS B 1 674 ? -39.027 -51.779 5.469 1.00 14.01 706 LYS B CA 1
ATOM 10649 C C . LYS B 1 674 ? -40.276 -51.552 4.581 1.00 13.51 706 LYS B C 1
ATOM 10650 O O . LYS B 1 674 ? -41.373 -52.011 4.935 1.00 13.16 706 LYS B O 1
ATOM 10656 N N . VAL B 1 675 ? -40.060 -50.786 3.510 1.00 12.80 707 VAL B N 1
ATOM 10657 C CA . VAL B 1 675 ? -41.111 -50.386 2.600 1.00 12.98 707 VAL B CA 1
ATOM 10658 C C . VAL B 1 675 ? -40.611 -50.734 1.205 1.00 15.72 707 VAL B C 1
ATOM 10659 O O . VAL B 1 675 ? -39.470 -50.340 0.857 1.00 15.05 707 VAL B O 1
ATOM 10663 N N . ASP B 1 676 ? -41.370 -51.539 0.457 1.00 17.36 708 ASP B N 1
ATOM 10664 C CA . ASP B 1 676 ? -40.985 -51.924 -0.954 1.00 19.74 708 ASP B CA 1
ATOM 10665 C C . ASP B 1 676 ? -39.506 -52.413 -1.060 1.00 17.86 708 ASP B C 1
ATOM 10666 O O . ASP B 1 676 ? -38.756 -51.930 -1.869 1.00 18.27 708 ASP B O 1
ATOM 10671 N N . ASN B 1 677 ? -39.115 -53.313 -0.159 1.00 15.76 709 ASN B N 1
ATOM 10672 C CA . ASN B 1 677 ? -37.835 -53.963 -0.114 1.00 20.70 709 ASN B CA 1
ATOM 10673 C C . ASN B 1 677 ? -36.651 -53.086 0.271 1.00 18.67 709 ASN B C 1
ATOM 10674 O O . ASN B 1 677 ? -35.521 -53.490 0.065 1.00 19.82 709 ASN B O 1
ATOM 10679 N N . VAL B 1 678 ? -36.930 -51.957 0.910 1.00 15.32 710 VAL B N 1
ATOM 10680 C CA . VAL B 1 678 ? -35.865 -51.067 1.347 1.00 14.99 710 VAL B CA 1
ATOM 10681 C C . VAL B 1 678 ? -36.015 -50.848 2.854 1.00 12.97 710 VAL B C 1
ATOM 10682 O O . VAL B 1 678 ? -37.050 -50.415 3.313 1.00 13.93 710 VAL B O 1
ATOM 10686 N N . ARG B 1 679 ? -34.926 -51.071 3.578 1.00 12.81 711 ARG B N 1
ATOM 10687 C CA . ARG B 1 679 ? -34.870 -50.750 5.006 1.00 12.93 711 ARG B CA 1
ATOM 10688 C C . ARG B 1 679 ? -34.468 -49.312 5.217 1.00 13.01 711 ARG B C 1
ATOM 10689 O O . ARG B 1 679 ? -33.543 -48.808 4.566 1.00 14.35 711 ARG B O 1
ATOM 10697 N N . GLY B 1 680 ? -35.099 -48.636 6.171 1.00 12.22 712 GLY B N 1
ATOM 10698 C CA . GLY B 1 680 ? -34.710 -47.255 6.424 1.00 11.78 712 GLY B CA 1
ATOM 10699 C C . GLY B 1 680 ? -35.729 -46.558 7.301 1.00 10.62 712 GLY B C 1
ATOM 10700 O O . GLY B 1 680 ? -36.354 -47.209 8.202 1.00 11.62 712 GLY B O 1
ATOM 10701 N N . VAL B 1 681 ? -35.833 -45.219 7.118 1.00 9.85 713 VAL B N 1
ATOM 10702 C CA . VAL B 1 681 ? -36.668 -44.322 7.858 1.00 10.60 713 VAL B CA 1
ATOM 10703 C C . VAL B 1 681 ? -37.623 -43.712 6.834 1.00 10.82 713 VAL B C 1
ATOM 10704 O O . VAL B 1 681 ? -37.164 -43.204 5.783 1.00 11.80 713 VAL B O 1
ATOM 10708 N N . PHE B 1 682 ? -38.898 -43.824 7.078 1.00 11.41 714 PHE B N 1
ATOM 10709 C CA . PHE B 1 682 ? -39.931 -43.413 6.134 1.00 11.90 714 PHE B CA 1
ATOM 10710 C C . PHE B 1 682 ? -40.979 -42.494 6.749 1.00 11.53 714 PHE B C 1
ATOM 10711 O O . PHE B 1 682 ? -41.277 -42.528 7.952 1.00 11.77 714 PHE B O 1
ATOM 10719 N N . ARG B 1 683 ? -41.492 -41.602 5.906 1.00 11.90 715 ARG B N 1
ATOM 10720 C CA . ARG B 1 683 ? -42.505 -40.639 6.274 1.00 11.19 715 ARG B CA 1
ATOM 10721 C C . ARG B 1 683 ? -43.705 -40.775 5.358 1.00 12.84 715 ARG B C 1
ATOM 10722 O O . ARG B 1 683 ? -43.520 -40.969 4.127 1.00 12.77 715 ARG B O 1
ATOM 10730 N N . SER B 1 684 ? -44.871 -40.709 5.977 1.00 11.91 716 SER B N 1
ATOM 10731 C CA . SER B 1 684 ? -46.127 -40.616 5.217 1.00 12.71 716 SER B CA 1
ATOM 10732 C C . SER B 1 684 ? -46.882 -39.357 5.591 1.00 14.11 716 SER B C 1
ATOM 10733 O O . SER B 1 684 ? -47.107 -39.135 6.752 1.00 13.02 716 SER B O 1
ATOM 10736 N N . THR B 1 685 ? -47.372 -38.591 4.594 1.00 13.92 717 THR B N 1
ATOM 10737 C CA . THR B 1 685 ? -48.188 -37.431 4.839 1.00 15.26 717 THR B CA 1
ATOM 10738 C C . THR B 1 685 ? -49.657 -37.632 4.354 1.00 17.50 717 THR B C 1
ATOM 10739 O O . THR B 1 685 ? -50.442 -36.688 4.372 1.00 18.34 717 THR B O 1
ATOM 10743 N N . ASN B 1 686 ? -49.997 -38.863 3.991 1.00 16.32 718 ASN B N 1
ATOM 10744 C CA . ASN B 1 686 ? -51.374 -39.260 3.605 1.00 15.88 718 ASN B CA 1
ATOM 10745 C C . ASN B 1 686 ? -51.882 -40.441 4.418 1.00 17.25 718 ASN B C 1
ATOM 10746 O O . ASN B 1 686 ? -52.461 -41.376 3.846 1.00 17.07 718 ASN B O 1
ATOM 10751 N N . GLU B 1 687 ? -51.656 -40.427 5.751 1.00 17.32 719 GLU B N 1
ATOM 10752 C CA . GLU B 1 687 ? -52.257 -41.432 6.582 1.00 18.49 719 GLU B CA 1
ATOM 10753 C C . GLU B 1 687 ? -51.826 -42.857 6.246 1.00 17.35 719 GLU B C 1
ATOM 10754 O O . GLU B 1 687 ? -52.565 -43.806 6.415 1.00 18.63 719 GLU B O 1
ATOM 10760 N N . GLY B 1 688 ? -50.585 -43.018 5.813 1.00 15.73 720 GLY B N 1
ATOM 10761 C CA . GLY B 1 688 ? -50.073 -44.320 5.572 1.00 15.59 720 GLY B CA 1
ATOM 10762 C C . GLY B 1 688 ? -50.386 -44.952 4.276 1.00 14.25 720 GLY B C 1
ATOM 10763 O O . GLY B 1 688 ? -49.983 -46.086 4.032 1.00 15.15 720 GLY B O 1
ATOM 10764 N N . ALA B 1 689 ? -50.959 -44.189 3.347 1.00 14.26 721 ALA B N 1
ATOM 10765 C CA . ALA B 1 689 ? -51.236 -44.753 2.020 1.00 15.27 721 ALA B CA 1
ATOM 10766 C C . ALA B 1 689 ? -49.962 -44.931 1.156 1.00 14.59 721 ALA B C 1
ATOM 10767 O O . ALA B 1 689 ? -49.789 -45.960 0.445 1.00 16.23 721 ALA B O 1
ATOM 10769 N N . SER B 1 690 ? -49.051 -43.993 1.257 1.00 14.76 722 SER B N 1
ATOM 10770 C CA . SER B 1 690 ? -47.721 -44.165 0.662 1.00 14.70 722 SER B CA 1
ATOM 10771 C C . SER B 1 690 ? -46.648 -43.479 1.501 1.00 13.37 722 SER B C 1
ATOM 10772 O O . SER B 1 690 ? -46.905 -42.633 2.356 1.00 14.08 722 SER B O 1
ATOM 10775 N N . TRP B 1 691 ? -45.407 -43.788 1.181 1.00 13.64 723 TRP B N 1
ATOM 10776 C CA . TRP B 1 691 ? -44.276 -43.410 1.997 1.00 13.40 723 TRP B CA 1
ATOM 10777 C C . TRP B 1 691 ? -43.173 -42.750 1.166 1.00 15.44 723 TRP B C 1
ATOM 10778 O O . TRP B 1 691 ? -43.000 -43.025 -0.044 1.00 16.00 723 TRP B O 1
ATOM 10789 N N . VAL B 1 692 ? -42.362 -41.955 1.840 1.00 13.22 724 VAL B N 1
ATOM 10790 C CA . VAL B 1 692 ? -41.146 -41.328 1.257 1.00 13.97 724 VAL B CA 1
ATOM 10791 C C . VAL B 1 692 ? -39.979 -41.746 2.188 1.00 12.92 724 VAL B C 1
ATOM 10792 O O . VAL B 1 692 ? -40.095 -41.623 3.404 1.00 12.82 724 VAL B O 1
ATOM 10796 N N . ARG B 1 693 ? -38.826 -42.116 1.631 1.00 12.62 725 ARG B N 1
ATOM 10797 C CA . ARG B 1 693 ? -37.638 -42.475 2.425 1.00 12.56 725 ARG B CA 1
ATOM 10798 C C . ARG B 1 693 ? -36.920 -41.192 2.742 1.00 12.82 725 ARG B C 1
ATOM 10799 O O . ARG B 1 693 ? -36.614 -40.376 1.852 1.00 13.42 725 ARG B O 1
ATOM 10807 N N . ILE B 1 694 ? -36.644 -40.956 4.033 1.00 10.71 726 ILE B N 1
ATOM 10808 C CA . ILE B 1 694 ? -36.043 -39.713 4.514 1.00 10.76 726 ILE B CA 1
ATOM 10809 C C . ILE B 1 694 ? -34.582 -39.843 4.962 1.00 11.88 726 ILE B C 1
ATOM 10810 O O . ILE B 1 694 ? -33.920 -38.837 5.342 1.00 12.20 726 ILE B O 1
ATOM 10815 N N . ASN B 1 695 ? -34.113 -41.062 5.052 1.00 13.18 727 ASN B N 1
ATOM 10816 C CA . ASN B 1 695 ? -32.682 -41.304 5.249 1.00 11.73 727 ASN B CA 1
ATOM 10817 C C . ASN B 1 695 ? -32.049 -41.805 3.953 1.00 12.20 727 ASN B C 1
ATOM 10818 O O . ASN B 1 695 ? -32.629 -41.669 2.851 1.00 13.16 727 ASN B O 1
ATOM 10823 N N . ASP B 1 696 ? -30.802 -42.265 4.025 1.00 12.68 728 ASP B N 1
ATOM 10824 C CA . ASP B 1 696 ? -30.117 -42.774 2.880 1.00 14.03 728 ASP B CA 1
ATOM 10825 C C . ASP B 1 696 ? -29.051 -43.819 3.322 1.00 13.29 728 ASP B C 1
ATOM 10826 O O . ASP B 1 696 ? -28.824 -44.033 4.523 1.00 12.18 728 ASP B O 1
ATOM 10831 N N . ASP B 1 697 ? -28.410 -44.428 2.352 1.00 11.54 729 ASP B N 1
ATOM 10832 C CA . ASP B 1 697 ? -27.523 -45.521 2.653 1.00 13.09 729 ASP B CA 1
ATOM 10833 C C . ASP B 1 697 ? -26.282 -45.162 3.470 1.00 12.30 729 ASP B C 1
ATOM 10834 O O . ASP B 1 697 ? -25.612 -46.089 3.991 1.00 11.75 729 ASP B O 1
ATOM 10839 N N . GLN B 1 698 ? -25.927 -43.863 3.490 1.00 10.94 730 GLN B N 1
ATOM 10840 C CA . GLN B 1 698 ? -24.823 -43.409 4.281 1.00 12.16 730 GLN B CA 1
ATOM 10841 C C . GLN B 1 698 ? -25.246 -43.033 5.707 1.00 10.91 730 GLN B C 1
ATOM 10842 O O . GLN B 1 698 ? -24.355 -42.724 6.538 1.00 12.00 730 GLN B O 1
ATOM 10848 N N . ARG B 1 699 ? -26.557 -43.072 6.000 1.00 11.02 731 ARG B N 1
ATOM 10849 C CA . ARG B 1 699 ? -27.135 -42.568 7.187 1.00 11.08 731 ARG B CA 1
ATOM 10850 C C . ARG B 1 699 ? -28.179 -43.562 7.683 1.00 11.25 731 ARG B C 1
ATOM 10851 O O . ARG B 1 699 ? -29.384 -43.306 7.659 1.00 11.09 731 ARG B O 1
ATOM 10859 N N . GLN B 1 700 ? -27.642 -44.700 8.118 1.00 10.37 732 GLN B N 1
ATOM 10860 C CA . GLN B 1 700 ? -28.464 -45.839 8.543 1.00 11.06 732 GLN B CA 1
ATOM 10861 C C . GLN B 1 700 ? -28.402 -46.016 10.078 1.00 10.40 732 GLN B C 1
ATOM 10862 O O . GLN B 1 700 ? -29.432 -46.357 10.715 1.00 10.25 732 GLN B O 1
ATOM 10868 N N . TYR B 1 701 ? -27.224 -45.877 10.673 1.00 10.56 733 TYR B N 1
ATOM 10869 C CA . TYR B 1 701 ? -27.081 -45.815 12.150 1.00 9.66 733 TYR B CA 1
ATOM 10870 C C . TYR B 1 701 ? -27.411 -47.111 12.840 1.00 10.48 733 TYR B C 1
ATOM 10871 O O . TYR B 1 701 ? -27.675 -47.075 14.044 1.00 11.53 733 TYR B O 1
ATOM 10880 N N . GLY B 1 702 ? -27.269 -48.245 12.173 1.00 9.91 734 GLY B N 1
ATOM 10881 C CA . GLY B 1 702 ? -27.243 -49.494 12.892 1.00 10.39 734 GLY B CA 1
ATOM 10882 C C . GLY B 1 702 ? -28.514 -49.858 13.598 1.00 10.45 734 GLY B C 1
ATOM 10883 O O . GLY B 1 702 ? -29.605 -49.746 13.011 1.00 10.94 734 GLY B O 1
ATOM 10884 N N . ASN B 1 703 ? -28.419 -50.233 14.876 1.00 9.49 735 ASN B N 1
ATOM 10885 C CA . ASN B 1 703 ? -29.565 -50.711 15.610 1.00 9.42 735 ASN B CA 1
ATOM 10886 C C . ASN B 1 703 ? -30.361 -49.547 16.210 1.00 9.38 735 ASN B C 1
ATOM 10887 O O . ASN B 1 703 ? -30.631 -49.517 17.413 1.00 9.99 735 ASN B O 1
ATOM 10892 N N . PHE B 1 704 ? -30.740 -48.629 15.328 1.00 9.04 736 PHE B N 1
ATOM 10893 C CA . PHE B 1 704 ? -31.432 -47.431 15.756 1.00 9.26 736 PHE B CA 1
ATOM 10894 C C . PHE B 1 704 ? -32.920 -47.547 15.993 1.00 9.73 736 PHE B C 1
ATOM 10895 O O . PHE B 1 704 ? -33.529 -48.599 15.837 1.00 10.96 736 PHE B O 1
ATOM 10903 N N . GLY B 1 705 ? -33.546 -46.457 16.400 1.00 9.88 737 GLY B N 1
ATOM 10904 C CA . GLY B 1 705 ? -35.001 -46.420 16.373 1.00 10.52 737 GLY B CA 1
ATOM 10905 C C . GLY B 1 705 ? -35.766 -46.922 17.575 1.00 10.80 737 GLY B C 1
ATOM 10906 O O . GLY B 1 705 ? -36.999 -46.999 17.492 1.00 11.50 737 GLY B O 1
ATOM 10907 N N . GLU B 1 706 ? -35.073 -47.252 18.671 1.00 10.26 738 GLU B N 1
ATOM 10908 C CA . GLU B 1 706 ? -35.749 -47.584 19.938 1.00 12.36 738 GLU B CA 1
ATOM 10909 C C . GLU B 1 706 ? -36.666 -46.444 20.402 1.00 11.42 738 GLU B C 1
ATOM 10910 O O . GLU B 1 706 ? -37.724 -46.658 20.990 1.00 11.60 738 GLU B O 1
ATOM 10916 N N . ALA B 1 707 ? -36.256 -45.206 20.164 1.00 10.43 739 ALA B N 1
ATOM 10917 C CA . ALA B 1 707 ? -36.943 -44.025 20.579 1.00 10.37 739 ALA B CA 1
ATOM 10918 C C . ALA B 1 707 ? -36.967 -43.085 19.370 1.00 10.94 739 ALA B C 1
ATOM 10919 O O . ALA B 1 707 ? -35.904 -42.680 18.901 1.00 10.24 739 ALA B O 1
ATOM 10921 N N . ILE B 1 708 ? -38.177 -42.722 18.911 1.00 9.47 740 ILE B N 1
ATOM 10922 C CA . ILE B 1 708 ? -38.319 -41.683 17.866 1.00 9.54 740 ILE B CA 1
ATOM 10923 C C . ILE B 1 708 ? -39.467 -40.751 18.251 1.00 10.53 740 ILE B C 1
ATOM 10924 O O . ILE B 1 708 ? -40.386 -41.142 18.961 1.00 12.98 740 ILE B O 1
ATOM 10929 N N . SER B 1 709 ? -39.402 -39.518 17.774 1.00 10.97 741 SER B N 1
ATOM 10930 C CA . SER B 1 709 ? -40.541 -38.599 17.923 1.00 10.72 741 SER B CA 1
ATOM 10931 C C . SER B 1 709 ? -40.592 -37.663 16.790 1.00 11.10 741 SER B C 1
ATOM 10932 O O . SER B 1 709 ? -39.571 -37.130 16.391 1.00 11.20 741 SER B O 1
ATOM 10935 N N . GLY B 1 710 ? -41.805 -37.449 16.268 1.00 10.60 742 GLY B N 1
ATOM 10936 C CA . GLY B 1 710 ? -42.011 -36.272 15.377 1.00 10.66 742 GLY B CA 1
ATOM 10937 C C . GLY B 1 710 ? -42.044 -35.007 16.177 1.00 11.82 742 GLY B C 1
ATOM 10938 O O . GLY B 1 710 ? -41.898 -34.982 17.436 1.00 12.87 742 GLY B O 1
ATOM 10939 N N . ASP B 1 711 ? -42.186 -33.877 15.456 1.00 11.39 743 ASP B N 1
ATOM 10940 C CA . ASP B 1 711 ? -42.208 -32.583 16.090 1.00 12.43 743 ASP B CA 1
ATOM 10941 C C . ASP B 1 711 ? -43.572 -31.965 15.718 1.00 12.95 743 ASP B C 1
ATOM 10942 O O . ASP B 1 711 ? -43.758 -31.688 14.556 1.00 13.42 743 ASP B O 1
ATOM 10947 N N . PRO B 1 712 ? -44.470 -31.747 16.696 1.00 14.13 744 PRO B N 1
ATOM 10948 C CA . PRO B 1 712 ? -45.793 -31.214 16.369 1.00 15.10 744 PRO B CA 1
ATOM 10949 C C . PRO B 1 712 ? -45.720 -29.770 15.863 1.00 15.12 744 PRO B C 1
ATOM 10950 O O . PRO B 1 712 ? -46.684 -29.298 15.288 1.00 15.81 744 PRO B O 1
ATOM 10954 N N . ARG B 1 713 ? -44.602 -29.095 16.083 1.00 13.45 745 ARG B N 1
ATOM 10955 C CA . ARG B 1 713 ? -44.440 -27.682 15.651 1.00 14.26 745 ARG B CA 1
ATOM 10956 C C . ARG B 1 713 ? -43.682 -27.503 14.336 1.00 14.40 745 ARG B C 1
ATOM 10957 O O . ARG B 1 713 ? -43.670 -26.377 13.784 1.00 15.42 745 ARG B O 1
ATOM 10965 N N . ILE B 1 714 ? -43.051 -28.551 13.811 1.00 13.34 746 ILE B N 1
ATOM 10966 C CA . ILE B 1 714 ? -42.141 -28.384 12.690 1.00 13.64 746 ILE B CA 1
ATOM 10967 C C . ILE B 1 714 ? -42.378 -29.514 11.685 1.00 14.14 746 ILE B C 1
ATOM 10968 O O . ILE B 1 714 ? -42.037 -30.684 11.913 1.00 12.66 746 ILE B O 1
ATOM 10973 N N . TYR B 1 715 ? -42.888 -29.128 10.521 1.00 13.18 747 TYR B N 1
ATOM 10974 C CA . TYR B 1 715 ? -43.104 -30.075 9.472 1.00 13.53 747 TYR B CA 1
ATOM 10975 C C . TYR B 1 715 ? -41.796 -30.684 9.007 1.00 13.12 747 TYR B C 1
ATOM 10976 O O . TYR B 1 715 ? -40.792 -29.977 8.824 1.00 14.59 747 TYR B O 1
ATOM 10985 N N . GLY B 1 716 ? -41.835 -31.978 8.849 1.00 12.12 748 GLY B N 1
ATOM 10986 C CA . GLY B 1 716 ? -40.752 -32.726 8.258 1.00 11.96 748 GLY B CA 1
ATOM 10987 C C . GLY B 1 716 ? -39.769 -33.261 9.289 1.00 12.18 748 GLY B C 1
ATOM 10988 O O . GLY B 1 716 ? -38.905 -34.093 8.950 1.00 13.96 748 GLY B O 1
ATOM 10989 N N . ARG B 1 717 ? -39.831 -32.749 10.500 1.00 12.05 749 ARG B N 1
ATOM 10990 C CA . ARG B 1 717 ? -38.751 -33.003 11.454 1.00 11.96 749 ARG B CA 1
ATOM 10991 C C . ARG B 1 717 ? -38.933 -34.361 12.202 1.00 13.32 749 ARG B C 1
ATOM 10992 O O . ARG B 1 717 ? -40.065 -34.697 12.570 1.00 12.73 749 ARG B O 1
ATOM 11000 N N . LEU B 1 718 ? -37.845 -35.140 12.313 1.00 12.44 750 LEU B N 1
ATOM 11001 C CA . LEU B 1 718 ? -37.883 -36.374 13.079 1.00 12.23 750 LEU B CA 1
ATOM 11002 C C . LEU B 1 718 ? -36.719 -36.348 14.026 1.00 11.78 750 LEU B C 1
ATOM 11003 O O . LEU B 1 718 ? -35.584 -36.081 13.608 1.00 12.76 750 LEU B O 1
ATOM 11008 N N . TYR B 1 719 ? -37.039 -36.623 15.303 1.00 10.27 751 TYR B N 1
ATOM 11009 C CA . TYR B 1 719 ? -36.070 -36.895 16.344 1.00 10.06 751 TYR B CA 1
ATOM 11010 C C . TYR B 1 719 ? -35.858 -38.391 16.295 1.00 10.24 751 TYR B C 1
ATOM 11011 O O . TYR B 1 719 ? -36.781 -39.175 16.600 1.00 10.83 751 TYR B O 1
ATOM 11020 N N . LEU B 1 720 ? -34.634 -38.783 15.912 1.00 9.91 752 LEU B N 1
ATOM 11021 C CA . LEU B 1 720 ? -34.285 -40.161 15.603 1.00 9.41 752 LEU B CA 1
ATOM 11022 C C . LEU B 1 720 ? -33.273 -40.632 16.623 1.00 8.41 752 LEU B C 1
ATOM 11023 O O . LEU B 1 720 ? -32.095 -40.266 16.570 1.00 7.82 752 LEU B O 1
ATOM 11028 N N . GLY B 1 721 ? -33.716 -41.448 17.585 1.00 7.62 753 GLY B N 1
ATOM 11029 C CA . GLY B 1 721 ? -32.798 -42.048 18.514 1.00 8.59 753 GLY B CA 1
ATOM 11030 C C . GLY B 1 721 ? -32.001 -43.176 17.934 1.00 8.03 753 GLY B C 1
ATOM 11031 O O . GLY B 1 721 ? -32.423 -43.922 17.055 1.00 9.37 753 GLY B O 1
ATOM 11032 N N . THR B 1 722 ? -30.807 -43.316 18.464 1.00 8.30 754 THR B N 1
ATOM 11033 C CA . THR B 1 722 ? -29.907 -44.407 18.104 1.00 8.48 754 THR B CA 1
ATOM 11034 C C . THR B 1 722 ? -29.384 -45.095 19.387 1.00 8.66 754 THR B C 1
ATOM 11035 O O . THR B 1 722 ? -29.574 -44.571 20.488 1.00 8.55 754 THR B O 1
ATOM 11039 N N . ASN B 1 723 ? -28.654 -46.205 19.213 1.00 9.06 755 ASN B N 1
ATOM 11040 C CA . ASN B 1 723 ? -28.049 -46.925 20.329 1.00 9.57 755 ASN B CA 1
ATOM 11041 C C . ASN B 1 723 ? -26.562 -46.788 20.101 1.00 10.56 755 ASN B C 1
ATOM 11042 O O . ASN B 1 723 ? -25.920 -47.704 19.568 1.00 10.26 755 ASN B O 1
ATOM 11047 N N . GLY B 1 724 ? -25.991 -45.657 20.470 1.00 9.49 756 GLY B N 1
ATOM 11048 C CA . GLY B 1 724 ? -24.544 -45.450 20.358 1.00 9.69 756 GLY B CA 1
ATOM 11049 C C . GLY B 1 724 ? -24.146 -44.321 19.451 1.00 8.95 756 GLY B C 1
ATOM 11050 O O . GLY B 1 724 ? -22.932 -44.024 19.393 1.00 9.68 756 GLY B O 1
ATOM 11051 N N . ARG B 1 725 ? -25.126 -43.707 18.760 1.00 8.51 757 ARG B N 1
ATOM 11052 C CA . ARG B 1 725 ? -24.882 -42.520 17.938 1.00 9.28 757 ARG B CA 1
ATOM 11053 C C . ARG B 1 725 ? -25.647 -41.302 18.380 1.00 9.70 757 ARG B C 1
ATOM 11054 O O . ARG B 1 725 ? -25.833 -40.340 17.611 1.00 10.12 757 ARG B O 1
ATOM 11062 N N . GLY B 1 726 ? -26.067 -41.280 19.630 1.00 9.06 758 GLY B N 1
ATOM 11063 C CA . GLY B 1 726 ? -26.826 -40.146 20.129 1.00 9.00 758 GLY B CA 1
ATOM 11064 C C . GLY B 1 726 ? -28.219 -39.950 19.570 1.00 9.69 758 GLY B C 1
ATOM 11065 O O . GLY B 1 726 ? -28.855 -40.869 19.028 1.00 9.48 758 GLY B O 1
ATOM 11066 N N . LEU B 1 727 ? -28.699 -38.723 19.724 1.00 10.18 759 LEU B N 1
ATOM 11067 C CA . LEU B 1 727 ? -30.013 -38.355 19.237 1.00 9.94 759 LEU B CA 1
ATOM 11068 C C . LEU B 1 727 ? -29.843 -37.455 17.993 1.00 10.08 759 LEU B C 1
ATOM 11069 O O . LEU B 1 727 ? -29.192 -36.446 18.022 1.00 10.35 759 LEU B O 1
ATOM 11074 N N . LEU B 1 728 ? -30.384 -37.910 16.885 1.00 10.13 760 LEU B N 1
ATOM 11075 C CA . LEU B 1 728 ? -30.364 -37.183 15.651 1.00 11.41 760 LEU B CA 1
ATOM 11076 C C . LEU B 1 728 ? -31.624 -36.373 15.461 1.00 10.79 760 LEU B C 1
ATOM 11077 O O . LEU B 1 728 ? -32.711 -36.739 15.948 1.00 10.55 760 LEU B O 1
ATOM 11082 N N . TYR B 1 729 ? -31.528 -35.254 14.740 1.00 9.75 761 TYR B N 1
ATOM 11083 C CA . TYR B 1 729 ? -32.746 -34.677 14.124 1.00 10.71 761 TYR B CA 1
ATOM 11084 C C . TYR B 1 729 ? -32.563 -34.523 12.632 1.00 10.81 761 TYR B C 1
ATOM 11085 O O . TYR B 1 729 ? -31.525 -34.075 12.141 1.00 11.12 761 TYR B O 1
ATOM 11094 N N . GLY B 1 730 ? -33.602 -34.901 11.903 1.00 10.94 762 GLY B N 1
ATOM 11095 C CA . GLY B 1 730 ? -33.639 -34.745 10.468 1.00 12.70 762 GLY B CA 1
ATOM 11096 C C . GLY B 1 730 ? -34.689 -33.719 10.052 1.00 13.55 762 GLY B C 1
ATOM 11097 O O . GLY B 1 730 ? -35.806 -33.792 10.514 1.00 13.08 762 GLY B O 1
ATOM 11098 N N . ASP B 1 731 ? -34.327 -32.883 9.074 1.00 13.12 763 ASP B N 1
ATOM 11099 C CA . ASP B 1 731 ? -35.215 -31.853 8.508 1.00 13.85 763 ASP B CA 1
ATOM 11100 C C . ASP B 1 731 ? -35.251 -32.006 7.038 1.00 14.04 763 ASP B C 1
ATOM 11101 O O . ASP B 1 731 ? -34.249 -32.288 6.402 1.00 13.08 763 ASP B O 1
ATOM 11106 N N . SER B 1 732 ? -36.433 -31.860 6.468 1.00 14.39 764 SER B N 1
ATOM 11107 C CA A SER B 1 732 ? -36.571 -31.827 4.997 0.50 17.21 764 SER B CA 1
ATOM 11108 C CA B SER B 1 732 ? -36.514 -31.849 4.977 0.50 16.47 764 SER B CA 1
ATOM 11109 C C . SER B 1 732 ? -35.741 -30.657 4.421 1.00 18.32 764 SER B C 1
ATOM 11110 O O . SER B 1 732 ? -35.816 -29.608 4.969 1.00 16.80 764 SER B O 1
ATOM 11115 N N . ALA B 1 733 ? -34.980 -30.895 3.324 1.00 21.69 765 ALA B N 1
ATOM 11116 C CA . ALA B 1 733 ? -34.047 -29.880 2.701 1.00 26.87 765 ALA B CA 1
ATOM 11117 C C . ALA B 1 733 ? -34.690 -29.094 1.570 1.00 35.05 765 ALA B C 1
ATOM 11118 O O . ALA B 1 733 ? -35.608 -29.628 0.949 1.00 42.27 765 ALA B O 1
#

InterPro domains:
  IPR001919 Carbohydrate-binding type-2 domain [PF00553] (920-1016)
  IPR001919 Carbohydrate-binding type-2 domain [PS51173] (914-1017)
  IPR001919 Carbohydrate-binding type-2 domain [SM00637] (919-1016)
  IPR002883 CBM10/dockerin domain [PF02013] (827-853)
  IPR002883 CBM10/dockerin domain [PS51763] (826-855)
  IPR008965 CBM2/CBM3, carbohydrate-binding domain superfamily [SSF49384] (920-1006)
  IPR009031 Carbohydrate binding module family 10 [SM01064] (826-854)
  IPR012291 CBM2, carbohydrate-binding domain superfamily [G3DSA:2.60.40.290] (918-1017)
  IPR015943 WD40/YVTN repeat-like-containing domain superfamily [G3DSA:2.130.10.10] (49-458)
  IPR015943 WD40/YVTN repeat-like-containing domain superfamily [G3DSA:2.130.10.10] (459-764)
  IPR018366 Carbohydrate-binding type-2, conserved site [PS00561] (983-996)
  IPR036601 CBM10 superfamily [G3DSA:2.30.32.30] (822-871)
  IPR036601 CBM10 superfamily [SSF57615] (823-868)
  IPR052025 Xyloglucan-specific glycosyl hydrolase [PTHR43739] (24-764)

B-factor: mean 13.4, std 5.22, range [2.0, 86.06]

CATH classification: 2.130.10.10 (+1 more: 2.130.10.10)